Protein 8SX7 (pdb70)

InterPro domains:
  IPR003439 ABC transporter-like, ATP-binding domain [PF00005] (418-552)
  IPR003439 ABC transporter-like, ATP-binding domain [PF00005] (1048-1195)
  IPR003439 ABC transporter-like, ATP-binding domain [PS50893] (400-623)
  IPR003439 ABC transporter-like, ATP-binding domain [PS50893] (1031-1264)
  IPR003593 AAA+ ATPase domain [SM00382] (427-606)
  IPR003593 AAA+ ATPase domain [SM00382] (1057-1241)
  IPR011527 ABC transporter type 1, transmembrane domain [PF00664] (84-349)
  IPR011527 ABC transporter type 1, transmembrane domain [PF00664] (704-981)
  IPR011527 ABC transporter type 1, transmembrane domain [PS50929] (83-367)
  IPR011527 ABC transporter type 1, transmembrane domain [PS50929] (701-995)
  IPR017871 ABC transporter-like, conserved site [PS00211] (525-539)
  IPR017871 ABC transporter-like, conserved site [PS00211] (1167-1181)
  IPR027417 P-loop containing nucleoside triphosphate hydrolase [G3DSA:3.40.50.300] (380-632)
  IPR027417 P-loop containing nucleoside triphosphate hydrolase [G3DSA:3.40.50.300] (1015-1266)
  IPR027417 P-loop containing nucleoside triphosphate hydrolase [SSF52540] (400-619)
  IPR027417 P-loop containing nucleoside triphosphate hydrolase [SSF52540] (1021-1264)
  IPR030240 ATP-binding cassette sub-family C member 4, six-transmembrane helical domain 1 [cd18593] (84-376)
  IPR036640 ABC transporter type 1, transmembrane domain superfamily [G3DSA:1.20.1560.10] (69-379)
  IPR036640 ABC transporter type 1, transmembrane domain superfamily [G3DSA:1.20.1560.10] (670-1013)
  IPR036640 ABC transporter type 1, transmembrane domain superfamily [SSF90123] (72-376)

B-factor: mean 85.05, std 54.5, range [1.73, 190.69]

Structure (mmCIF, N/CA/C/O backbone):
data_8SX7
#
_entry.id   8SX7
#
_cell.length_a   1.00
_cell.length_b   1.00
_cell.length_c   1.00
_cell.angle_alpha   90.00
_cell.angle_beta   90.00
_cell.angle_gamma   90.00
#
_symmetry.space_group_name_H-M   'P 1'
#
loop_
_entity.id
_entity.type
_entity.pdbx_description
1 polymer 'Multidrug resistance-associated protein 4'
2 non-polymer '17-oxoandrost-5-en-3beta-yl hydrogen sulfate'
3 water water
#
loop_
_atom_site.group_PDB
_atom_site.id
_atom_site.type_symbol
_atom_site.label_atom_id
_atom_site.label_alt_id
_atom_site.label_comp_id
_atom_site.label_asym_id
_atom_site.label_entity_id
_atom_site.label_seq_id
_atom_site.pdbx_PDB_ins_code
_atom_site.Cartn_x
_atom_site.Cartn_y
_atom_site.Cartn_z
_atom_site.occupancy
_atom_site.B_iso_or_equiv
_atom_site.auth_seq_id
_atom_site.auth_comp_id
_atom_site.auth_asym_id
_atom_site.auth_atom_id
_atom_site.pdbx_PDB_model_num
ATOM 1 N N . PRO A 1 10 ? 152.619 144.739 128.121 1.00 82.72 10 PRO A N 1
ATOM 2 C CA . PRO A 1 10 ? 153.378 144.222 126.978 1.00 83.89 10 PRO A CA 1
ATOM 3 C C . PRO A 1 10 ? 152.627 143.148 126.198 1.00 83.65 10 PRO A C 1
ATOM 4 O O . PRO A 1 10 ? 152.119 142.201 126.793 1.00 83.07 10 PRO A O 1
ATOM 15 N N . ASN A 1 11 ? 152.564 143.295 124.878 1.00 77.68 11 ASN A N 1
ATOM 16 C CA . ASN A 1 11 ? 151.869 142.330 124.037 1.00 80.18 11 ASN A CA 1
ATOM 17 C C . ASN A 1 11 ? 152.481 142.340 122.642 1.00 79.20 11 ASN A C 1
ATOM 18 O O . ASN A 1 11 ? 152.395 143.351 121.935 1.00 77.61 11 ASN A O 1
ATOM 29 N N . PRO A 1 12 ? 153.088 141.234 122.198 1.00 79.43 12 PRO A N 1
ATOM 30 C CA . PRO A 1 12 ? 153.698 141.217 120.860 1.00 79.67 12 PRO A CA 1
ATOM 31 C C . PRO A 1 12 ? 152.710 141.333 119.712 1.00 79.84 12 PRO A C 1
ATOM 32 O O . PRO A 1 12 ? 153.148 141.567 118.578 1.00 80.94 12 PRO A O 1
ATOM 43 N N . LEU A 1 13 ? 151.405 141.166 119.948 1.00 73.38 13 LEU A N 1
ATOM 44 C CA . LEU A 1 13 ? 150.434 141.382 118.879 1.00 73.77 13 LEU A CA 1
ATOM 45 C C . LEU A 1 13 ? 150.535 142.789 118.296 1.00 76.23 13 LEU A C 1
ATOM 46 O O . LEU A 1 13 ? 150.142 143.003 117.145 1.00 73.48 13 LEU A O 1
ATOM 62 N N . ARG A 1 14 ? 151.057 143.748 119.067 1.00 86.60 14 ARG A N 1
ATOM 63 C CA . ARG A 1 14 ? 151.352 145.075 118.529 1.00 85.54 14 ARG A CA 1
ATOM 64 C C . ARG A 1 14 ? 152.409 145.011 117.432 1.00 85.14 14 ARG A C 1
ATOM 65 O O . ARG A 1 14 ? 152.276 145.666 116.392 1.00 85.46 14 ARG A O 1
ATOM 86 N N . ASN A 1 15 ? 153.471 144.238 117.650 1.00 85.93 15 ASN A N 1
ATOM 87 C CA . ASN A 1 15 ? 154.604 144.170 116.735 1.00 89.65 15 ASN A CA 1
ATOM 88 C C . ASN A 1 15 ? 154.414 143.149 115.621 1.00 88.73 15 ASN A C 1
ATOM 89 O O . ASN A 1 15 ? 155.096 143.239 114.595 1.00 88.48 15 ASN A O 1
ATOM 100 N N . ALA A 1 16 ? 153.527 142.179 115.807 1.00 80.60 16 ALA A N 1
ATOM 101 C CA . ALA A 1 16 ? 153.371 141.079 114.864 1.00 79.98 16 ALA A CA 1
ATOM 102 C C . ALA A 1 16 ? 153.026 141.571 113.462 1.00 78.61 16 ALA A C 1
ATOM 103 O O . ALA A 1 16 ? 152.140 142.409 113.281 1.00 76.86 16 ALA A O 1
ATOM 110 N N . ASN A 1 17 ? 153.738 141.040 112.469 1.00 76.50 17 ASN A N 1
ATOM 111 C CA . ASN A 1 17 ? 153.334 141.173 111.074 1.00 79.27 17 ASN A CA 1
ATOM 112 C C . ASN A 1 17 ? 151.954 140.557 110.845 1.00 79.53 17 ASN A C 1
ATOM 113 O O . ASN A 1 17 ? 151.460 139.754 111.638 1.00 81.06 17 ASN A O 1
ATOM 124 N N . LEU A 1 18 ? 151.327 140.960 109.736 1.00 71.70 18 LEU A N 1
ATOM 125 C CA . LEU A 1 18 ? 149.970 140.516 109.424 1.00 71.32 18 LEU A CA 1
ATOM 126 C C . LEU A 1 18 ? 149.794 139.010 109.589 1.00 72.92 18 LEU A C 1
ATOM 127 O O . LEU A 1 18 ? 148.865 138.557 110.266 1.00 73.64 18 LEU A O 1
ATOM 143 N N . CYS A 1 19 ? 150.668 138.214 108.972 1.00 72.27 19 CYS A N 1
ATOM 144 C CA . CYS A 1 19 ? 150.602 136.763 109.144 1.00 72.97 19 CYS A CA 1
ATOM 145 C C . CYS A 1 19 ? 150.589 136.371 110.620 1.00 70.17 19 CYS A C 1
ATOM 146 O O . CYS A 1 19 ? 149.788 135.533 111.047 1.00 67.86 19 CYS A O 1
ATOM 154 N N . SER A 1 20 ? 151.485 136.958 111.411 1.00 71.82 20 SER A N 1
ATOM 155 C CA . SER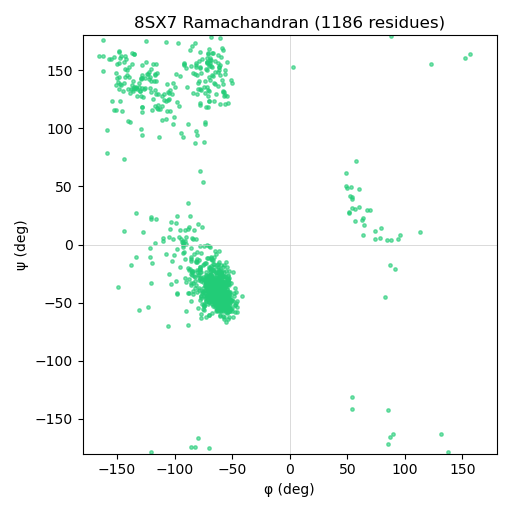 A 1 20 ? 151.553 136.639 112.833 1.00 68.73 20 SER A CA 1
ATOM 156 C C . SER A 1 20 ? 150.333 137.143 113.603 1.00 68.97 20 SER A C 1
ATOM 157 O O . SER A 1 20 ? 149.970 136.554 114.626 1.00 67.96 20 SER A O 1
ATOM 165 N N . ARG A 1 21 ? 149.705 138.234 113.160 1.00 70.33 21 ARG A N 1
ATOM 166 C CA . ARG A 1 21 ? 148.417 138.630 113.735 1.00 72.54 21 ARG A CA 1
ATOM 167 C C . ARG A 1 21 ? 147.331 137.594 113.452 1.00 72.17 21 ARG A C 1
ATOM 168 O O . ARG A 1 21 ? 146.537 137.262 114.339 1.00 66.58 21 ARG A O 1
ATOM 189 N N . ILE A 1 22 ? 147.262 137.093 112.220 1.00 63.57 22 ILE A N 1
ATOM 190 C CA . ILE A 1 22 ? 146.196 136.166 111.841 1.00 61.94 22 ILE A CA 1
ATOM 191 C C . ILE A 1 22 ? 146.381 134.806 112.516 1.00 64.38 22 ILE A C 1
ATOM 192 O O . ILE A 1 22 ? 145.436 134.259 113.094 1.00 67.53 22 ILE A O 1
ATOM 208 N N . PHE A 1 23 ? 147.573 134.226 112.434 1.00 61.61 23 PHE A N 1
ATOM 209 C CA . PHE A 1 23 ? 147.831 132.865 112.900 1.00 54.32 23 PHE A CA 1
ATOM 210 C C . PHE A 1 23 ? 148.350 132.792 114.334 1.00 52.90 23 PHE A C 1
ATOM 211 O O . PHE A 1 23 ? 148.645 131.695 114.811 1.00 59.69 23 PHE A O 1
ATOM 228 N N . PHE A 1 24 ? 148.466 133.923 115.026 1.00 51.07 24 PHE A N 1
ATOM 229 C CA . PHE A 1 24 ? 148.893 133.981 116.430 1.00 49.48 24 PHE A CA 1
ATOM 230 C C . PHE A 1 24 ? 150.254 133.336 116.710 1.00 53.24 24 PHE A C 1
ATOM 231 O O . PHE A 1 24 ? 150.487 132.815 117.802 1.00 50.74 24 PHE A O 1
ATOM 248 N N . TRP A 1 25 ? 151.166 133.353 115.735 1.00 60.92 25 TRP A N 1
ATOM 249 C CA . TRP A 1 25 ? 152.494 132.780 115.947 1.00 60.67 25 TRP A CA 1
ATOM 250 C C . TRP A 1 25 ? 153.188 133.338 117.179 1.00 68.77 25 TRP A C 1
ATOM 251 O O . TRP A 1 25 ? 154.065 132.675 117.740 1.00 75.82 25 TRP A O 1
ATOM 272 N N . TRP A 1 26 ? 152.847 134.555 117.602 1.00 57.20 26 TRP A N 1
ATOM 273 C CA . TRP A 1 26 ? 153.516 135.165 118.751 1.00 58.18 26 TRP A CA 1
ATOM 274 C C . TRP A 1 26 ? 153.206 134.480 120.079 1.00 58.66 26 TRP A C 1
ATOM 275 O O . TRP A 1 26 ? 153.883 134.771 121.068 1.00 64.49 26 TRP A O 1
ATOM 296 N N . LEU A 1 27 ? 152.216 133.589 120.137 1.00 51.79 27 LEU A N 1
ATOM 297 C CA . LEU A 1 27 ? 152.025 132.757 121.325 1.00 53.00 27 LEU A CA 1
ATOM 298 C C . LEU A 1 27 ? 153.056 131.639 121.465 1.00 55.12 27 LEU A C 1
ATOM 299 O O . LEU A 1 27 ? 153.188 131.078 122.556 1.00 58.35 27 LEU A O 1
ATOM 315 N N . ASN A 1 28 ? 153.779 131.297 120.399 1.00 55.79 28 ASN A N 1
ATOM 316 C CA . ASN A 1 28 ? 154.682 130.145 120.421 1.00 56.91 28 ASN A CA 1
ATOM 317 C C . ASN A 1 28 ? 155.661 130.117 121.587 1.00 60.06 28 ASN A C 1
ATOM 318 O O . ASN A 1 28 ? 155.800 129.055 122.214 1.00 59.13 28 ASN A O 1
ATOM 329 N N . PRO A 1 29 ? 156.370 131.194 121.924 1.00 64.66 29 PRO A N 1
ATOM 330 C CA . PRO A 1 29 ? 157.197 131.141 123.141 1.00 64.48 29 PRO A CA 1
ATOM 331 C C . PRO A 1 29 ? 156.431 130.745 124.391 1.00 62.08 29 PRO A C 1
ATOM 332 O O . PRO A 1 29 ? 156.988 130.033 125.235 1.00 66.51 29 PRO A O 1
ATOM 343 N N . LEU A 1 30 ? 155.189 131.197 124.565 1.00 56.22 30 LEU A N 1
ATOM 344 C CA . LEU A 1 30 ? 154.437 130.772 125.743 1.00 63.14 30 LEU A CA 1
ATOM 345 C C . LEU A 1 30 ? 154.059 129.290 125.684 1.00 64.43 30 LEU A C 1
ATOM 346 O O . LEU A 1 30 ? 153.979 128.639 126.731 1.00 64.01 30 LEU A O 1
ATOM 362 N N . PHE A 1 31 ? 153.811 128.740 124.489 1.00 55.41 31 PHE A N 1
ATOM 363 C CA . PHE A 1 31 ? 153.668 127.289 124.353 1.00 55.08 31 PHE A CA 1
ATOM 364 C C . PHE A 1 31 ? 154.926 126.548 124.794 1.00 57.35 31 PHE A C 1
ATOM 365 O O . PHE A 1 31 ? 154.858 125.600 125.583 1.00 55.00 31 PHE A O 1
ATOM 382 N N . LYS A 1 32 ? 156.084 126.948 124.267 1.00 57.87 32 LYS A N 1
ATOM 383 C CA . LYS A 1 32 ? 157.353 126.373 124.704 1.00 61.07 32 LYS A CA 1
ATOM 384 C C . LYS A 1 32 ? 157.490 126.407 126.224 1.00 64.63 32 LYS A C 1
ATOM 385 O O . LYS A 1 32 ? 157.733 125.376 126.860 1.00 67.62 32 LYS A O 1
ATOM 404 N N . ILE A 1 33 ? 157.359 127.590 126.826 1.00 61.78 33 ILE A N 1
ATOM 405 C CA . ILE A 1 33 ? 157.360 127.691 128.288 1.00 65.72 33 ILE A CA 1
ATOM 406 C C . ILE A 1 33 ? 156.380 126.706 128.914 1.00 66.62 33 ILE A C 1
ATOM 407 O O . ILE A 1 33 ? 156.756 125.867 129.739 1.00 68.94 33 ILE A O 1
ATOM 423 N N . GLY A 1 34 ? 155.108 126.791 128.532 1.00 62.98 34 GLY A N 1
ATOM 424 C CA . GLY A 1 34 ? 154.100 125.950 129.161 1.00 62.30 34 GLY A CA 1
ATOM 425 C C . GLY A 1 34 ? 154.351 124.457 129.046 1.00 61.59 34 GLY A C 1
ATOM 426 O O . GLY A 1 34 ? 154.121 123.710 130.000 1.00 64.96 34 GLY A O 1
ATOM 430 N N . HIS A 1 35 ? 154.833 123.998 127.893 1.00 65.30 35 HIS A N 1
ATOM 431 C CA . HIS A 1 35 ? 155.251 122.602 127.779 1.00 67.12 35 HIS A CA 1
ATOM 432 C C . HIS A 1 35 ? 156.355 122.248 128.770 1.00 66.51 35 HIS A C 1
ATOM 433 O O . HIS A 1 35 ? 156.366 121.143 129.324 1.00 65.31 35 HIS A O 1
ATOM 447 N N . LYS A 1 36 ? 157.299 123.158 128.997 1.00 72.99 36 LYS A N 1
ATOM 448 C CA . LYS A 1 36 ? 158.411 122.870 129.899 1.00 77.07 36 LYS A CA 1
ATOM 449 C C . LYS A 1 36 ? 158.050 123.086 131.367 1.00 75.45 36 LYS A C 1
ATOM 450 O O . LYS A 1 36 ? 158.657 122.460 132.242 1.00 75.65 36 LYS A O 1
ATOM 469 N N . ARG A 1 37 ? 157.105 123.975 131.664 1.00 72.99 37 ARG A N 1
ATOM 470 C CA . ARG A 1 37 ? 156.744 124.264 133.045 1.00 72.15 37 ARG A CA 1
ATOM 471 C C . ARG A 1 37 ? 155.299 124.742 133.111 1.00 74.99 37 ARG A C 1
ATOM 472 O O . ARG A 1 37 ? 154.708 125.148 132.109 1.00 77.53 37 ARG A O 1
ATOM 493 N N . ARG A 1 38 ? 154.734 124.659 134.313 1.00 72.30 38 ARG A N 1
ATOM 494 C CA . ARG A 1 38 ? 153.369 125.109 134.578 1.00 73.88 38 ARG A CA 1
ATOM 495 C C . ARG A 1 38 ? 153.247 126.631 134.521 1.00 74.76 38 ARG A C 1
ATOM 496 O O . ARG A 1 38 ? 153.952 127.348 135.240 1.00 74.87 38 ARG A O 1
ATOM 517 N N . LEU A 1 39 ? 152.345 127.114 133.662 1.00 70.27 39 LEU A N 1
ATOM 518 C CA . LEU A 1 39 ? 152.115 128.547 133.500 1.00 67.95 39 LEU A CA 1
ATOM 519 C C . LEU A 1 39 ? 151.448 129.163 134.726 1.00 67.32 39 LEU A C 1
ATOM 520 O O . LEU A 1 39 ? 150.571 128.561 135.349 1.00 69.51 39 LEU A O 1
ATOM 536 N N . GLU A 1 40 ? 151.870 130.380 135.056 1.00 68.95 40 GLU A N 1
ATOM 537 C CA . GLU A 1 40 ? 151.406 131.138 136.209 1.00 70.77 40 GLU A CA 1
ATOM 538 C C . GLU A 1 40 ? 150.877 132.508 135.788 1.00 70.94 40 GLU A C 1
ATOM 539 O O . GLU A 1 40 ? 150.937 132.904 134.621 1.00 67.34 40 GLU A O 1
ATOM 551 N N . GLU A 1 41 ? 150.347 133.222 136.784 1.00 76.16 41 GLU A N 1
ATOM 552 C CA . GLU A 1 41 ? 149.631 134.478 136.559 1.00 77.17 41 GLU A CA 1
ATOM 553 C C . GLU A 1 41 ? 150.440 135.493 135.755 1.00 77.12 41 GLU A C 1
ATOM 554 O O . GLU A 1 41 ? 149.871 136.262 134.973 1.00 74.06 41 GLU A O 1
ATOM 566 N N . ASP A 1 42 ? 151.756 135.523 135.933 1.00 79.87 42 ASP A N 1
ATOM 567 C CA . ASP A 1 42 ? 152.606 136.521 135.289 1.00 79.62 42 ASP A CA 1
ATOM 568 C C . ASP A 1 42 ? 153.212 136.059 133.971 1.00 80.59 42 ASP A C 1
ATOM 569 O O . ASP A 1 42 ? 154.043 136.775 133.406 1.00 81.60 42 ASP A O 1
ATOM 578 N N . ASP A 1 43 ? 152.853 134.873 133.485 1.00 72.12 43 ASP A N 1
ATOM 579 C CA . ASP A 1 43 ? 153.288 134.409 132.173 1.00 70.61 43 ASP A CA 1
ATOM 580 C C . ASP A 1 43 ? 152.322 134.852 131.077 1.00 71.18 43 ASP A C 1
ATOM 581 O O . ASP A 1 43 ? 152.093 134.111 130.114 1.00 70.79 43 ASP A O 1
ATOM 590 N N . MET A 1 44 ? 151.744 136.051 131.216 1.00 66.98 44 MET A N 1
ATOM 591 C CA . MET A 1 44 ? 150.450 136.399 130.625 1.00 65.64 44 MET A CA 1
ATOM 592 C C . MET A 1 44 ? 150.490 137.817 130.056 1.00 65.50 44 MET A C 1
ATOM 593 O O . MET A 1 44 ? 150.473 138.794 130.810 1.00 69.91 44 MET A O 1
ATOM 607 N N . TYR A 1 45 ? 150.547 137.918 128.726 1.00 66.34 45 TYR A N 1
ATOM 608 C CA . TYR A 1 45 ? 150.622 139.195 128.015 1.00 66.78 45 TYR A CA 1
ATOM 609 C C . TYR A 1 45 ? 149.389 140.071 128.256 1.00 67.82 45 TYR A C 1
ATOM 610 O O . TYR A 1 45 ? 148.275 139.576 128.436 1.00 73.39 45 TYR A O 1
ATOM 628 N N . SER A 1 46 ? 149.596 141.393 128.242 1.00 65.67 46 SER A N 1
ATOM 629 C CA . SER A 1 46 ? 148.547 142.350 128.595 1.00 67.21 46 SER A CA 1
ATOM 630 C C . SER A 1 46 ? 147.644 142.700 127.405 1.00 67.07 46 SER A C 1
ATOM 631 O O . SER A 1 46 ? 148.045 142.609 126.243 1.00 67.78 46 SER A O 1
ATOM 639 N N . VAL A 1 47 ? 146.396 143.087 127.720 1.00 63.04 47 VAL A N 1
ATOM 640 C CA . VAL A 1 47 ? 145.404 143.473 126.707 1.00 64.24 47 VAL A CA 1
ATOM 641 C C . VAL A 1 47 ? 145.735 144.824 126.069 1.00 62.37 47 VAL A C 1
ATOM 642 O O . VAL A 1 47 ? 146.326 145.712 126.694 1.00 60.33 47 VAL A O 1
ATOM 655 N N . LEU A 1 48 ? 145.333 144.974 124.802 1.00 69.14 48 LEU A N 1
ATOM 656 C CA . LEU A 1 48 ? 145.537 146.203 124.040 1.00 70.73 48 LEU A CA 1
ATOM 657 C C . LEU A 1 48 ? 144.664 147.348 124.571 1.00 71.40 48 LEU A C 1
ATOM 658 O O . LEU A 1 48 ? 143.664 147.115 125.250 1.00 73.57 48 LEU A O 1
ATOM 674 N N . PRO A 1 49 ? 145.033 148.603 124.279 1.00 67.23 49 PRO A N 1
ATOM 675 C CA . PRO A 1 49 ? 144.264 149.753 124.803 1.00 64.12 49 PRO A CA 1
ATOM 676 C C . PRO A 1 49 ? 142.794 149.802 124.386 1.00 64.64 49 PRO A C 1
ATOM 677 O O . PRO A 1 49 ? 141.993 150.440 125.078 1.00 58.22 49 PRO A O 1
ATOM 688 N N . GLU A 1 50 ? 142.417 149.177 123.272 1.00 74.27 50 GLU A N 1
ATOM 689 C CA . GLU A 1 50 ? 141.008 149.100 122.893 1.00 69.34 50 GLU A CA 1
ATOM 690 C C . GLU A 1 50 ? 140.195 148.329 123.922 1.00 65.35 50 GLU A C 1
ATOM 691 O O . GLU A 1 50 ? 139.043 148.677 124.199 1.00 74.36 50 GLU A O 1
ATOM 703 N N . ASP A 1 51 ? 140.773 147.281 124.495 1.00 55.39 51 ASP A N 1
ATOM 704 C CA . ASP A 1 51 ? 140.092 146.383 125.417 1.00 55.33 51 ASP A CA 1
ATOM 705 C C . ASP A 1 51 ? 140.110 146.869 126.862 1.00 53.70 51 ASP A C 1
ATOM 706 O O . ASP A 1 51 ? 139.415 146.290 127.699 1.00 57.95 51 ASP A O 1
ATOM 715 N N . ARG A 1 52 ? 140.891 147.894 127.177 1.00 57.91 52 ARG A N 1
ATOM 716 C CA . ARG A 1 52 ? 140.978 148.393 128.543 1.00 58.48 52 ARG A CA 1
ATOM 717 C C . ARG A 1 52 ? 139.602 148.779 129.077 1.00 59.76 52 ARG A C 1
ATOM 718 O O . ARG A 1 52 ? 138.849 149.510 128.430 1.00 63.81 52 ARG A O 1
ATOM 739 N N . SER A 1 53 ? 139.280 148.256 130.264 1.00 56.15 53 SER A N 1
ATOM 740 C CA . SER A 1 53 ? 137.927 148.322 130.815 1.00 51.03 53 SER A CA 1
ATOM 741 C C . SER A 1 53 ? 137.409 149.753 130.938 1.00 51.15 53 SER A C 1
ATOM 742 O O . SER A 1 53 ? 136.287 150.053 130.521 1.00 54.43 53 SER A O 1
ATOM 750 N N . GLN A 1 54 ? 138.211 150.650 131.509 1.00 45.86 54 GLN A N 1
ATOM 751 C CA . GLN A 1 54 ? 137.787 152.035 131.692 1.00 40.24 54 GLN A CA 1
ATOM 752 C C . GLN A 1 54 ? 137.398 152.684 130.375 1.00 47.13 54 GLN A C 1
ATOM 753 O O . GLN A 1 54 ? 136.244 153.069 130.171 1.00 57.08 54 GLN A O 1
ATOM 767 N N . HIS A 1 55 ? 138.362 152.828 129.475 1.00 53.50 55 HIS A N 1
ATOM 768 C CA . HIS A 1 55 ? 138.100 153.408 128.164 1.00 51.35 55 HIS A CA 1
ATOM 769 C C . HIS A 1 55 ? 136.874 152.786 127.508 1.00 54.55 55 HIS A C 1
ATOM 770 O O . HIS A 1 55 ? 136.104 153.470 126.828 1.00 59.33 55 HIS A O 1
ATOM 784 N N . LEU A 1 56 ? 136.688 151.489 127.700 1.00 46.87 56 LEU A N 1
ATOM 785 C CA . LEU A 1 56 ? 135.669 150.716 127.005 1.00 38.62 56 LEU A CA 1
ATOM 786 C C . LEU A 1 56 ? 134.293 150.805 127.655 1.00 48.86 56 LEU A C 1
ATOM 787 O O . LEU A 1 56 ? 133.282 150.605 126.975 1.00 53.84 56 LEU A O 1
ATOM 803 N N . GLY A 1 57 ? 134.226 151.050 128.958 1.00 49.20 57 GLY A N 1
ATOM 804 C CA . GLY A 1 57 ? 132.953 151.280 129.610 1.00 41.70 57 GLY A CA 1
ATOM 805 C C . GLY A 1 57 ? 132.485 152.715 129.557 1.00 44.42 57 GLY A C 1
ATOM 806 O O . GLY A 1 57 ? 131.283 152.973 129.498 1.00 53.36 57 GLY A O 1
ATOM 810 N N . GLU A 1 58 ? 133.424 153.657 129.591 1.00 35.83 58 GLU A N 1
ATOM 811 C CA . GLU A 1 58 ? 133.075 155.068 129.497 1.00 40.42 58 GLU A CA 1
ATOM 812 C C . GLU A 1 58 ? 132.225 155.376 128.270 1.00 44.02 58 GLU A C 1
ATOM 813 O O . GLU A 1 58 ? 131.302 156.194 128.341 1.00 54.66 58 GLU A O 1
ATOM 825 N N . GLU A 1 59 ? 132.540 154.775 127.128 1.00 39.74 59 GLU A N 1
ATOM 826 C CA . GLU A 1 59 ? 131.774 155.060 125.918 1.00 44.36 59 GLU A CA 1
ATOM 827 C C . GLU A 1 59 ? 130.310 154.652 126.063 1.00 49.47 59 GLU A C 1
ATOM 828 O O . GLU A 1 59 ? 129.408 155.463 125.830 1.00 52.76 59 GLU A O 1
ATOM 840 N N . LEU A 1 60 ? 130.051 153.404 126.454 1.00 41.87 60 LEU A N 1
ATOM 841 C CA . LEU A 1 60 ? 128.673 152.941 126.617 1.00 33.77 60 LEU A CA 1
ATOM 842 C C . LEU A 1 60 ? 127.906 153.787 127.626 1.00 36.29 60 LEU A C 1
ATOM 843 O O . LEU A 1 60 ? 126.733 154.100 127.411 1.00 44.91 60 LEU A O 1
ATOM 859 N N . GLN A 1 61 ? 128.539 154.169 128.730 1.00 43.38 61 GLN A N 1
ATOM 860 C CA . GLN A 1 61 ? 127.877 155.084 129.652 1.00 41.44 61 GLN A CA 1
ATOM 861 C C . GLN A 1 61 ? 127.541 156.401 128.965 1.00 45.39 61 GLN A C 1
ATOM 862 O O . GLN A 1 61 ? 126.464 156.962 129.189 1.00 53.61 61 GLN A O 1
ATOM 876 N N . GLY A 1 62 ? 128.438 156.912 128.126 1.00 38.66 62 GLY A N 1
ATOM 877 C CA . GLY A 1 62 ? 128.137 158.146 127.424 1.00 42.63 62 GLY A CA 1
ATOM 878 C C . GLY A 1 62 ? 126.869 158.044 126.602 1.00 50.31 62 GLY A C 1
ATOM 879 O O . GLY A 1 62 ? 126.046 158.960 126.598 1.00 57.05 62 GLY A O 1
ATOM 883 N N . TYR A 1 63 ? 126.707 156.944 125.870 1.00 43.30 63 TYR A N 1
ATOM 884 C CA . TYR A 1 63 ? 125.507 156.775 125.059 1.00 37.87 63 TYR A CA 1
ATOM 885 C C . TYR A 1 63 ? 124.275 156.495 125.912 1.00 44.39 63 TYR A C 1
ATOM 886 O O . TYR A 1 63 ? 123.162 156.852 125.517 1.00 52.89 63 TYR A O 1
ATOM 904 N N . TRP A 1 64 ? 124.444 155.859 127.074 1.00 43.28 64 TRP A N 1
ATOM 905 C CA . TRP A 1 64 ? 123.315 155.662 127.978 1.00 41.18 64 TRP A CA 1
ATOM 906 C C . TRP A 1 64 ? 122.813 156.996 128.496 1.00 41.47 64 TRP A C 1
ATOM 907 O O . TRP A 1 64 ? 121.604 157.220 128.584 1.00 56.20 64 TRP A O 1
ATOM 928 N N . ASP A 1 65 ? 123.729 157.894 128.843 1.00 45.59 65 ASP A N 1
ATOM 929 C CA . ASP A 1 65 ? 123.339 159.245 129.217 1.00 52.84 65 ASP A CA 1
ATOM 930 C C . ASP A 1 65 ? 122.541 159.908 128.104 1.00 48.65 65 ASP A C 1
ATOM 931 O O . ASP A 1 65 ? 121.522 160.554 128.362 1.00 51.18 65 ASP A O 1
ATOM 940 N N . GLN A 1 66 ? 122.999 159.766 126.860 1.00 55.76 66 GLN A N 1
ATOM 941 C CA . GLN A 1 66 ? 122.307 160.366 125.722 1.00 52.84 66 GLN A CA 1
ATOM 942 C C . GLN A 1 66 ? 120.872 159.862 125.600 1.00 52.97 66 GLN A C 1
ATOM 943 O O . GLN A 1 66 ? 119.932 160.657 125.500 1.00 57.45 66 GLN A O 1
ATOM 957 N N . GLU A 1 67 ? 120.681 158.542 125.599 1.00 52.83 67 GLU A N 1
ATOM 958 C CA . GLU A 1 67 ? 119.335 157.998 125.437 1.00 55.12 67 GLU A CA 1
ATOM 959 C C . GLU A 1 67 ? 118.435 158.320 126.624 1.00 53.86 67 GLU A C 1
ATOM 960 O O . GLU A 1 67 ? 117.225 158.486 126.448 1.00 57.89 67 GLU A O 1
ATOM 972 N N . VAL A 1 68 ? 118.987 158.392 127.835 1.00 58.02 68 VAL A N 1
ATOM 973 C CA . VAL A 1 68 ? 118.185 158.807 128.981 1.00 58.23 68 VAL A CA 1
ATOM 974 C C . VAL A 1 68 ? 117.673 160.227 128.786 1.00 56.99 68 VAL A C 1
ATOM 975 O O . VAL A 1 68 ? 116.512 160.531 129.081 1.00 54.33 68 VAL A O 1
ATOM 988 N N . LEU A 1 69 ? 118.531 161.125 128.302 1.00 62.22 69 LEU A N 1
ATOM 989 C CA . LEU A 1 69 ? 118.096 162.497 128.072 1.00 60.56 69 LEU A CA 1
ATOM 990 C C . LEU A 1 69 ? 117.025 162.565 126.995 1.00 63.56 69 LEU A C 1
ATOM 991 O O . LEU A 1 69 ? 116.046 163.304 127.132 1.00 66.62 69 LEU A O 1
ATOM 1007 N N . ARG A 1 70 ? 117.190 161.812 125.909 1.00 63.64 70 ARG A N 1
ATOM 1008 C CA . ARG A 1 70 ? 116.198 161.869 124.842 1.00 63.81 70 ARG A CA 1
ATOM 1009 C C . ARG A 1 70 ? 114.847 161.351 125.320 1.00 66.67 70 ARG A C 1
ATOM 1010 O O . ARG A 1 70 ? 113.812 161.976 125.067 1.00 69.58 70 ARG A O 1
ATOM 1031 N N . ALA A 1 71 ? 114.832 160.223 126.033 1.00 70.37 71 ALA A N 1
ATOM 1032 C CA . ALA A 1 71 ? 113.579 159.731 126.596 1.00 69.62 71 ALA A CA 1
ATOM 1033 C C . ALA A 1 71 ? 113.014 160.708 127.618 1.00 66.92 71 ALA A C 1
ATOM 1034 O O . ALA A 1 71 ? 111.793 160.833 127.752 1.00 65.89 71 ALA A O 1
ATOM 1041 N N . GLU A 1 72 ? 113.885 161.402 128.352 1.00 75.17 72 GLU A N 1
ATOM 1042 C CA . GLU A 1 72 ? 113.427 162.383 129.329 1.00 77.65 72 GLU A CA 1
ATOM 1043 C C . GLU A 1 72 ? 112.721 163.551 128.655 1.00 74.16 72 GLU A C 1
ATOM 1044 O O . GLU A 1 72 ? 111.768 164.103 129.214 1.00 71.54 72 GLU A O 1
ATOM 1056 N N . LYS A 1 73 ? 113.165 163.937 127.459 1.00 77.43 73 LYS A N 1
ATOM 1057 C CA . LYS A 1 73 ? 112.517 165.044 126.769 1.00 78.49 73 LYS A CA 1
ATOM 1058 C C . LYS A 1 73 ? 111.157 164.630 126.227 1.00 80.29 73 LYS A C 1
ATOM 1059 O O . LYS A 1 73 ? 110.237 165.453 126.177 1.00 82.64 73 LYS A O 1
ATOM 1078 N N . ASP A 1 74 ? 111.008 163.373 125.818 1.00 84.48 74 ASP A N 1
ATOM 1079 C CA . ASP A 1 74 ? 109.688 162.797 125.601 1.00 84.22 74 ASP A CA 1
ATOM 1080 C C . ASP A 1 74 ? 109.124 162.389 126.961 1.00 83.89 74 ASP A C 1
ATOM 1081 O O . ASP A 1 74 ? 109.632 162.784 128.014 1.00 85.08 74 ASP A O 1
ATOM 1090 N N . ALA A 1 75 ? 108.057 161.593 126.957 1.00 74.62 75 ALA A N 1
ATOM 1091 C CA . ALA A 1 75 ? 107.535 161.002 128.180 1.00 74.59 75 ALA A CA 1
ATOM 1092 C C . ALA A 1 75 ? 107.926 159.541 128.343 1.00 74.84 75 ALA A C 1
ATOM 1093 O O . ALA A 1 75 ? 107.782 158.997 129.443 1.00 73.46 75 ALA A O 1
ATOM 1100 N N . ARG A 1 76 ? 108.419 158.901 127.287 1.00 72.37 76 ARG A N 1
ATOM 1101 C CA . ARG A 1 76 ? 108.630 157.463 127.301 1.00 73.12 76 ARG A CA 1
ATOM 1102 C C . ARG A 1 76 ? 109.768 157.085 128.246 1.00 72.18 76 ARG A C 1
ATOM 1103 O O . ARG A 1 76 ? 110.604 157.909 128.624 1.00 72.46 76 ARG A O 1
ATOM 1124 N N . GLU A 1 77 ? 109.781 155.811 128.635 1.00 68.14 77 GLU A N 1
ATOM 1125 C CA . GLU A 1 77 ? 110.876 155.262 129.422 1.00 66.62 77 GLU A CA 1
ATOM 1126 C C . GLU A 1 77 ? 112.063 154.953 128.509 1.00 68.71 77 GLU A C 1
ATOM 1127 O O . GLU A 1 77 ? 111.870 154.475 127.389 1.00 70.11 77 GLU A O 1
ATOM 1139 N N . PRO A 1 78 ? 113.292 155.204 128.953 1.00 58.35 78 PRO A N 1
ATOM 1140 C CA . PRO A 1 78 ? 114.444 154.975 128.077 1.00 54.25 78 PRO A CA 1
ATOM 1141 C C . PRO A 1 78 ? 114.665 153.500 127.791 1.00 52.48 78 PRO A C 1
ATOM 1142 O O . PRO A 1 78 ? 114.220 152.615 128.522 1.00 53.27 78 PRO A O 1
ATOM 1153 N N . SER A 1 79 ? 115.380 153.247 126.700 1.00 46.25 79 SER A N 1
ATOM 1154 C CA . SER A 1 79 ? 115.716 151.901 126.258 1.00 48.60 79 SER A CA 1
ATOM 1155 C C . SER A 1 79 ? 117.221 151.698 126.352 1.00 48.98 79 SER A C 1
ATOM 1156 O O . SER A 1 79 ? 117.992 152.531 125.870 1.00 55.55 79 SER A O 1
ATOM 1164 N N . LEU A 1 80 ? 117.638 150.604 126.992 1.00 41.99 80 LEU A N 1
ATOM 1165 C CA . LEU A 1 80 ? 119.063 150.307 127.093 1.00 43.69 80 LEU A CA 1
ATOM 1166 C C . LEU A 1 80 ? 119.575 149.582 125.853 1.00 44.16 80 LEU A C 1
ATOM 1167 O O . LEU A 1 80 ? 120.725 149.787 125.457 1.00 45.93 80 LEU A O 1
ATOM 1183 N N . THR A 1 81 ? 118.747 148.749 125.223 1.00 38.17 81 THR A N 1
ATOM 1184 C CA . THR A 1 81 ? 119.102 148.210 123.916 1.00 38.65 81 THR A CA 1
ATOM 1185 C C . THR A 1 81 ? 119.447 149.319 122.934 1.00 46.94 81 THR A C 1
ATOM 1186 O O . THR A 1 81 ? 120.251 149.114 122.019 1.00 49.84 81 THR A O 1
ATOM 1197 N N . LYS A 1 82 ? 118.804 150.479 123.068 1.00 48.47 82 LYS A N 1
ATOM 1198 C CA . LYS A 1 82 ? 119.077 151.590 122.166 1.00 42.62 82 LYS A CA 1
ATOM 1199 C C . LYS A 1 82 ? 120.460 152.179 122.409 1.00 45.11 82 LYS A C 1
ATOM 1200 O O . LYS A 1 82 ? 121.168 152.518 121.459 1.00 54.05 82 LYS A O 1
ATOM 1219 N N . ALA A 1 83 ? 120.862 152.328 123.669 1.00 34.82 83 ALA A N 1
ATOM 1220 C CA . ALA A 1 83 ? 122.208 152.818 123.943 1.00 36.88 83 ALA A CA 1
ATOM 1221 C C . ALA A 1 83 ? 123.260 151.849 123.430 1.00 45.78 83 ALA A C 1
ATOM 1222 O O . ALA A 1 83 ? 124.285 152.270 122.882 1.00 50.01 83 ALA A O 1
ATOM 1229 N N . ILE A 1 84 ? 123.028 150.546 123.605 1.00 47.02 84 ILE A N 1
ATOM 1230 C CA . ILE A 1 84 ? 123.986 149.539 123.157 1.00 30.27 84 ILE A CA 1
ATOM 1231 C C . ILE A 1 84 ? 124.178 149.606 121.649 1.00 24.79 84 ILE A C 1
ATOM 1232 O O . ILE A 1 84 ? 125.306 149.555 121.153 1.00 43.77 84 ILE A O 1
ATOM 1248 N N . ILE A 1 85 ? 123.089 149.722 120.896 1.00 33.73 85 ILE A N 1
ATOM 1249 C CA . ILE A 1 85 ? 123.190 149.777 119.440 1.00 39.76 85 ILE A CA 1
ATOM 1250 C C . ILE A 1 85 ? 123.880 151.063 118.993 1.00 37.74 85 ILE A C 1
ATOM 1251 O O . ILE A 1 85 ? 124.819 151.034 118.193 1.00 35.10 85 ILE A O 1
ATOM 1267 N N . LYS A 1 86 ? 123.413 152.213 119.483 1.00 49.20 86 LYS A N 1
ATOM 1268 C CA . LYS A 1 86 ? 124.036 153.485 119.126 1.00 47.09 86 LYS A CA 1
ATOM 1269 C C . LYS A 1 86 ? 125.532 153.495 119.414 1.00 44.82 86 LYS A C 1
ATOM 1270 O O . LYS A 1 86 ? 126.286 154.208 118.747 1.00 48.24 86 LYS A O 1
ATOM 1289 N N . CYS A 1 87 ? 125.980 152.743 120.418 1.00 40.35 87 CYS A N 1
ATOM 1290 C CA . CYS A 1 87 ? 127.409 152.662 120.709 1.00 41.12 87 CYS A CA 1
ATOM 1291 C C . CYS A 1 87 ? 128.141 151.752 119.723 1.00 48.33 87 CYS A C 1
ATOM 1292 O O . CYS A 1 87 ? 129.006 152.204 118.966 1.00 52.70 87 CYS A O 1
ATOM 1300 N N . TYR A 1 88 ? 127.798 150.470 119.714 1.00 29.94 88 TYR A N 1
ATOM 1301 C CA . TYR A 1 88 ? 128.614 149.427 119.106 1.00 25.13 88 TYR A CA 1
ATOM 1302 C C . TYR A 1 88 ? 128.283 149.111 117.659 1.00 27.27 88 TYR A C 1
ATOM 1303 O O . TYR A 1 88 ? 128.881 148.188 117.107 1.00 42.77 88 TYR A O 1
ATOM 1321 N N . TRP A 1 89 ? 127.348 149.807 117.021 1.00 36.87 89 TRP A N 1
ATOM 1322 C CA . TRP A 1 89 ? 126.959 149.368 115.685 1.00 38.59 89 TRP A CA 1
ATOM 1323 C C . TRP A 1 89 ? 128.068 149.617 114.668 1.00 41.76 89 TRP A C 1
ATOM 1324 O O . TRP A 1 89 ? 128.273 148.795 113.771 1.00 41.34 89 TRP A O 1
ATOM 1345 N N . LYS A 1 90 ? 128.795 150.733 114.769 1.00 45.34 90 LYS A N 1
ATOM 1346 C CA . LYS A 1 90 ? 129.765 151.039 113.718 1.00 40.92 90 LYS A CA 1
ATOM 1347 C C . LYS A 1 90 ? 130.908 150.026 113.670 1.00 38.88 90 LYS A C 1
ATOM 1348 O O . LYS A 1 90 ? 131.416 149.731 112.585 1.00 46.84 90 LYS A O 1
ATOM 1367 N N . SER A 1 91 ? 131.319 149.473 114.815 1.00 34.16 91 SER A N 1
ATOM 1368 C CA . SER A 1 91 ? 132.346 148.432 114.813 1.00 34.82 91 SER A CA 1
ATOM 1369 C C . SER A 1 91 ? 131.784 147.086 114.380 1.00 26.73 91 SER A C 1
ATOM 1370 O O . SER A 1 91 ? 132.379 146.385 113.558 1.00 33.18 91 SER A O 1
ATOM 1378 N N . TYR A 1 92 ? 130.634 146.716 114.932 1.00 28.05 92 TYR A N 1
ATOM 1379 C CA . TYR A 1 92 ? 130.069 145.394 114.707 1.00 26.86 92 TYR A CA 1
ATOM 1380 C C . TYR A 1 92 ? 129.617 145.192 113.268 1.00 30.60 92 TYR A C 1
ATOM 1381 O O . TYR A 1 92 ? 129.635 144.063 112.774 1.00 25.42 92 TYR A O 1
ATOM 1399 N N . VAL A 1 93 ? 129.184 146.247 112.583 1.00 37.22 93 VAL A N 1
ATOM 1400 C CA . VAL A 1 93 ? 128.584 146.032 111.271 1.00 39.18 93 VAL A CA 1
ATOM 1401 C C . VAL A 1 93 ? 129.631 145.642 110.233 1.00 43.35 93 VAL A C 1
ATOM 1402 O O . VAL A 1 93 ? 129.323 144.892 109.298 1.00 42.08 93 VAL A O 1
ATOM 1415 N N . VAL A 1 94 ? 130.863 146.142 110.345 1.00 34.19 94 VAL A N 1
ATOM 1416 C CA . VAL A 1 94 ? 131.852 145.809 109.322 1.00 33.34 94 VAL A CA 1
ATOM 1417 C C . VAL A 1 94 ? 132.285 144.346 109.424 1.00 35.87 94 VAL A C 1
ATOM 1418 O O . VAL A 1 94 ? 132.664 143.739 108.416 1.00 37.68 94 VAL A O 1
ATOM 1431 N N . LEU A 1 95 ? 132.207 143.746 110.619 1.00 36.75 95 LEU A N 1
ATOM 1432 C CA . LEU A 1 95 ? 132.365 142.297 110.770 1.00 33.03 95 LEU A CA 1
ATOM 1433 C C . LEU A 1 95 ? 131.503 141.506 109.806 1.00 27.81 95 LEU A C 1
ATOM 1434 O O . LEU A 1 95 ? 131.810 140.346 109.528 1.00 29.00 95 LEU A O 1
ATOM 1450 N N . GLY A 1 96 ? 130.417 142.088 109.315 1.00 31.59 96 GLY A N 1
ATOM 1451 C CA . GLY A 1 96 ? 129.582 141.394 108.366 1.00 29.43 96 GLY A CA 1
ATOM 1452 C C . GLY A 1 96 ? 130.227 141.181 107.022 1.00 32.77 96 GLY A C 1
ATOM 1453 O O . GLY A 1 96 ? 129.682 140.421 106.215 1.00 33.71 96 GLY A O 1
ATOM 1457 N N . ILE A 1 97 ? 131.357 141.840 106.748 1.00 32.81 97 ILE A N 1
ATOM 1458 C CA . ILE A 1 97 ? 132.072 141.567 105.505 1.00 34.96 97 ILE A CA 1
ATOM 1459 C C . ILE A 1 97 ? 132.725 140.187 105.555 1.00 39.41 97 ILE A C 1
ATOM 1460 O O . ILE A 1 97 ? 132.714 139.453 104.561 1.00 44.56 97 ILE A O 1
ATOM 1476 N N . PHE A 1 98 ? 133.290 139.798 106.704 1.00 34.29 98 PHE A N 1
ATOM 1477 C CA . PHE A 1 98 ? 133.651 138.396 106.911 1.00 27.49 98 PHE A CA 1
ATOM 1478 C C . PHE A 1 98 ? 132.465 137.490 106.617 1.00 27.73 98 PHE A C 1
ATOM 1479 O O . PHE A 1 98 ? 132.549 136.567 105.802 1.00 27.25 98 PHE A O 1
ATOM 1496 N N . THR A 1 99 ? 131.345 137.748 107.291 1.00 39.28 99 THR A N 1
ATOM 1497 C CA . THR A 1 99 ? 130.148 136.945 107.090 1.00 28.36 99 THR A CA 1
ATOM 1498 C C . THR A 1 99 ? 129.746 136.935 105.626 1.00 31.20 99 THR A C 1
ATOM 1499 O O . THR A 1 99 ? 129.379 135.890 105.084 1.00 34.81 99 THR A O 1
ATOM 1510 N N . LEU A 1 100 ? 129.796 138.092 104.972 1.00 35.52 100 LEU A N 1
ATOM 1511 C CA . LEU A 1 100 ? 129.343 138.179 103.591 1.00 29.64 100 LEU A CA 1
ATOM 1512 C C . LEU A 1 100 ? 130.254 137.378 102.670 1.00 37.25 100 LEU A C 1
ATOM 1513 O O . LEU A 1 100 ? 129.782 136.566 101.866 1.00 42.34 100 LEU A O 1
ATOM 1529 N N . ILE A 1 101 ? 131.567 137.611 102.755 1.00 37.91 101 ILE A N 1
ATOM 1530 C CA . ILE A 1 101 ? 132.514 136.891 101.903 1.00 35.65 101 ILE A CA 1
ATOM 1531 C C . ILE A 1 101 ? 132.531 135.409 102.260 1.00 35.81 101 ILE A C 1
ATOM 1532 O O . ILE A 1 101 ? 132.621 134.543 101.383 1.00 43.64 101 ILE A O 1
ATOM 1548 N N . GLU A 1 102 ? 132.451 135.096 103.553 1.00 37.32 102 GLU A N 1
ATOM 1549 C CA . GLU A 1 102 ? 132.473 133.709 104.002 1.00 40.93 102 GLU A CA 1
ATOM 1550 C C . GLU A 1 102 ? 131.276 132.931 103.472 1.00 38.98 102 GLU A C 1
ATOM 1551 O O . GLU A 1 102 ? 131.426 131.830 102.933 1.00 39.07 102 GLU A O 1
ATOM 1563 N N . GLU A 1 103 ? 130.074 133.485 103.618 1.00 39.85 103 GLU A N 1
ATOM 1564 C CA . GLU A 1 103 ? 128.885 132.777 103.161 1.00 36.11 103 GLU A CA 1
ATOM 1565 C C . GLU A 1 103 ? 128.796 132.742 101.642 1.00 37.29 103 GLU A C 1
ATOM 1566 O O . GLU A 1 103 ? 128.215 131.806 101.085 1.00 37.17 103 GLU A O 1
ATOM 1578 N N . SER A 1 104 ? 129.337 133.748 100.955 1.00 34.11 104 SER A N 1
ATOM 1579 C CA . SER A 1 104 ? 129.383 133.699 99.497 1.00 32.24 104 SER A CA 1
ATOM 1580 C C . SER A 1 104 ? 130.337 132.618 98.999 1.00 40.62 104 SER A C 1
ATOM 1581 O O . SER A 1 104 ? 130.017 131.897 98.049 1.00 44.10 104 SER A O 1
ATOM 1589 N N . THR A 1 105 ? 131.522 132.502 99.602 1.00 36.86 105 THR A N 1
ATOM 1590 C CA . THR A 1 105 ? 132.424 131.415 99.225 1.00 39.22 105 THR A CA 1
ATOM 1591 C C . THR A 1 105 ? 131.850 130.060 99.615 1.00 43.33 105 THR A C 1
ATOM 1592 O O . THR A 1 105 ? 132.070 129.064 98.920 1.00 36.92 105 THR A O 1
ATOM 1603 N N . ARG A 1 106 ? 131.101 130.020 100.715 1.00 45.30 106 ARG A N 1
ATOM 1604 C CA . ARG A 1 106 ? 130.422 128.806 101.150 1.00 39.03 106 ARG A CA 1
ATOM 1605 C C . ARG A 1 106 ? 129.399 128.319 100.135 1.00 43.62 106 ARG A C 1
ATOM 1606 O O . ARG A 1 106 ? 129.158 127.114 100.037 1.00 45.78 106 ARG A O 1
ATOM 1627 N N . VAL A 1 107 ? 128.762 129.225 99.395 1.00 37.99 107 VAL A N 1
ATOM 1628 C CA . VAL A 1 107 ? 127.848 128.793 98.344 1.00 36.64 107 VAL A CA 1
ATOM 1629 C C . VAL A 1 107 ? 128.554 128.566 97.012 1.00 37.25 107 VAL A C 1
ATOM 1630 O O . VAL A 1 107 ? 128.026 127.836 96.163 1.00 36.90 107 VAL A O 1
ATOM 1643 N N . VAL A 1 108 ? 129.724 129.169 96.797 1.00 43.49 108 VAL A N 1
ATOM 1644 C CA . VAL A 1 108 ? 130.490 128.865 95.591 1.00 43.78 108 VAL A CA 1
ATOM 1645 C C . VAL A 1 108 ? 131.132 127.488 95.702 1.00 38.30 108 VAL A C 1
ATOM 1646 O O . VAL A 1 108 ? 131.142 126.713 94.740 1.00 40.34 108 VAL A O 1
ATOM 1659 N N . GLN A 1 109 ? 131.673 127.163 96.876 1.00 33.62 109 GLN A N 1
ATOM 1660 C CA . GLN A 1 109 ? 132.439 125.930 97.031 1.00 34.19 109 GLN A CA 1
ATOM 1661 C C . GLN A 1 109 ? 131.669 124.660 96.682 1.00 35.96 109 GLN A C 1
ATOM 1662 O O . GLN A 1 109 ? 132.286 123.736 96.125 1.00 41.09 109 GLN A O 1
ATOM 1676 N N . PRO A 1 110 ? 130.380 124.517 96.996 1.00 32.63 110 PRO A N 1
ATOM 1677 C CA . PRO A 1 110 ? 129.604 123.413 96.413 1.00 21.31 110 PRO A CA 1
ATOM 1678 C C . PRO A 1 110 ? 129.647 123.334 94.898 1.00 29.47 110 PRO A C 1
ATOM 1679 O O . PRO A 1 110 ? 129.488 122.237 94.354 1.00 38.33 110 PRO A O 1
ATOM 1690 N N . ILE A 1 111 ? 129.798 124.456 94.194 1.00 27.22 111 ILE A N 1
ATOM 1691 C CA . ILE A 1 111 ? 129.877 124.428 92.732 1.00 23.25 111 ILE A CA 1
ATOM 1692 C C . ILE A 1 111 ? 131.195 123.820 92.259 1.00 31.44 111 ILE A C 1
ATOM 1693 O O . ILE A 1 111 ? 131.221 123.016 91.322 1.00 41.91 111 ILE A O 1
ATOM 1709 N N . ILE A 1 112 ? 132.310 124.220 92.871 1.00 32.94 112 ILE A N 1
ATOM 1710 C CA . ILE A 1 112 ? 133.597 123.589 92.576 1.00 33.46 112 ILE A CA 1
ATOM 1711 C C . ILE A 1 112 ? 133.552 122.094 92.870 1.00 37.32 112 ILE A C 1
ATOM 1712 O O . ILE A 1 112 ? 133.935 121.272 92.031 1.00 38.19 112 ILE A O 1
ATOM 1728 N N . LEU A 1 113 ? 133.091 121.720 94.065 1.00 33.76 113 LEU A N 1
ATOM 1729 C CA . LEU A 1 113 ? 132.821 120.315 94.361 1.00 27.44 113 LEU A CA 1
ATOM 1730 C C . LEU A 1 113 ? 132.057 119.632 93.237 1.00 30.64 113 LEU A C 1
ATOM 1731 O O . LEU A 1 113 ? 132.412 118.530 92.815 1.00 38.07 113 LEU A O 1
ATOM 1747 N N . GLY A 1 114 ? 130.988 120.258 92.760 1.00 21.97 114 GLY A N 1
ATOM 1748 C CA . GLY A 1 114 ? 130.230 119.678 91.668 1.00 25.56 114 GLY A CA 1
ATOM 1749 C C . GLY A 1 114 ? 131.025 119.456 90.396 1.00 29.89 114 GLY A C 1
ATOM 1750 O O . GLY A 1 114 ? 130.819 118.461 89.701 1.00 41.20 114 GLY A O 1
ATOM 1754 N N . LYS A 1 115 ? 131.924 120.382 90.052 1.00 44.75 115 LYS A N 1
ATOM 1755 C CA . LYS A 1 115 ? 132.753 120.176 88.859 1.00 40.93 115 LYS A CA 1
ATOM 1756 C C . LYS A 1 115 ? 133.823 119.105 89.049 1.00 39.91 115 LYS A C 1
ATOM 1757 O O . LYS A 1 115 ? 134.177 118.424 88.083 1.00 41.14 115 LYS A O 1
ATOM 1776 N N . ILE A 1 116 ? 134.364 118.947 90.257 1.00 39.79 116 ILE A N 1
ATOM 1777 C CA . ILE A 1 116 ? 135.228 117.798 90.537 1.00 34.64 116 ILE A CA 1
ATOM 1778 C C . ILE A 1 116 ? 134.465 116.493 90.339 1.00 33.08 116 ILE A C 1
ATOM 1779 O O . ILE A 1 116 ? 134.898 115.613 89.589 1.00 37.66 116 ILE A O 1
ATOM 1795 N N . ILE A 1 117 ? 133.331 116.337 91.024 1.00 36.56 117 ILE A N 1
ATOM 1796 C CA . ILE A 1 117 ? 132.543 115.117 90.874 1.00 37.29 117 ILE A CA 1
ATOM 1797 C C . ILE A 1 117 ? 132.166 114.920 89.410 1.00 38.47 117 ILE A C 1
ATOM 1798 O O . ILE A 1 117 ? 132.025 113.784 88.945 1.00 46.31 117 ILE A O 1
ATOM 1814 N N . GLY A 1 118 ? 131.977 116.011 88.671 1.00 23.68 118 GLY A N 1
ATOM 1815 C CA . GLY A 1 118 ? 131.729 115.915 87.241 1.00 32.37 118 GLY A CA 1
ATOM 1816 C C . GLY A 1 118 ? 132.813 115.199 86.449 1.00 43.81 118 GLY A C 1
ATOM 1817 O O . GLY A 1 118 ? 132.518 114.543 85.446 1.00 49.24 118 GLY A O 1
ATOM 1821 N N . TYR A 1 119 ? 134.078 115.334 86.859 1.00 49.99 119 TYR A N 1
ATOM 1822 C CA . TYR A 1 119 ? 135.163 114.615 86.184 1.00 42.62 119 TYR A CA 1
ATOM 1823 C C . TYR A 1 119 ? 135.058 113.102 86.346 1.00 44.62 119 TYR A C 1
ATOM 1824 O O . TYR A 1 119 ? 135.385 112.351 85.419 1.00 47.58 119 TYR A O 1
ATOM 1842 N N . PHE A 1 120 ? 134.592 112.633 87.500 1.00 47.96 120 PHE A N 1
ATOM 1843 C CA . PHE A 1 120 ? 134.345 111.205 87.681 1.00 45.40 120 PHE A CA 1
ATOM 1844 C C . PHE A 1 120 ? 133.081 110.743 86.966 1.00 49.78 120 PHE A C 1
ATOM 1845 O O . PHE A 1 120 ? 133.047 109.637 86.417 1.00 53.86 120 PHE A O 1
ATOM 1862 N N . GLU A 1 121 ? 132.031 111.561 86.961 1.00 49.66 121 GLU A N 1
ATOM 1863 C CA . GLU A 1 121 ? 130.824 111.191 86.230 1.00 49.96 121 GLU A CA 1
ATOM 1864 C C . GLU A 1 121 ? 131.083 110.985 84.743 1.00 52.04 121 GLU A C 1
ATOM 1865 O O . GLU A 1 121 ? 130.430 110.143 84.120 1.00 59.03 121 GLU A O 1
ATOM 1877 N N . ASN A 1 122 ? 132.022 111.728 84.150 1.00 56.67 122 ASN A N 1
ATOM 1878 C CA . ASN A 1 122 ? 132.333 111.596 82.726 1.00 62.49 122 ASN A CA 1
ATOM 1879 C C . ASN A 1 122 ? 133.757 111.100 82.456 1.00 64.52 122 ASN A C 1
ATOM 1880 O O . ASN A 1 122 ? 134.283 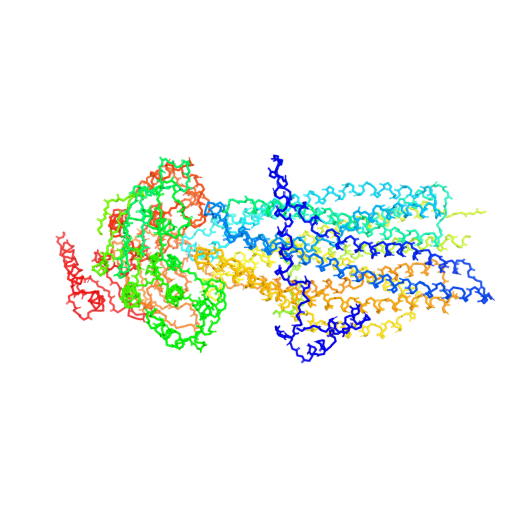111.311 81.360 1.00 59.45 122 ASN A O 1
ATOM 1891 N N . TYR A 1 123 ? 134.384 110.436 83.431 1.00 65.67 123 TYR A N 1
ATOM 1892 C CA . TYR A 1 123 ? 135.789 110.026 83.355 1.00 61.80 123 TYR A CA 1
ATOM 1893 C C . TYR A 1 123 ? 136.091 109.222 82.098 1.00 65.30 123 TYR A C 1
ATOM 1894 O O . TYR A 1 123 ? 135.491 108.170 81.861 1.00 61.99 123 TYR A O 1
ATOM 1912 N N . ASP A 1 124 ? 137.038 109.723 81.296 1.00 76.36 124 ASP A N 1
ATOM 1913 C CA . ASP A 1 124 ? 137.436 109.144 80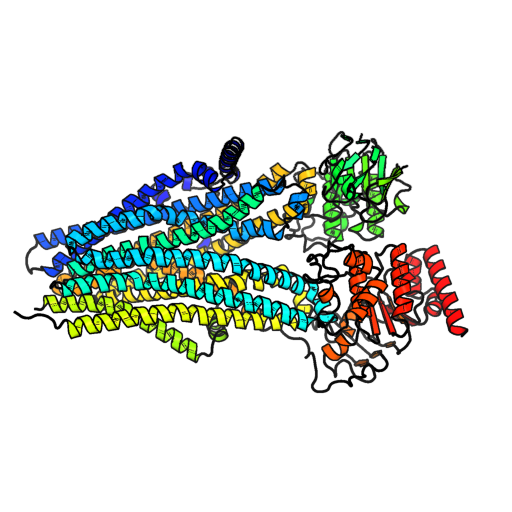.018 1.00 77.12 124 ASP A CA 1
ATOM 1914 C C . ASP A 1 124 ? 138.902 108.709 80.067 1.00 77.23 124 ASP A C 1
ATOM 1915 O O . ASP A 1 124 ? 139.712 109.348 80.746 1.00 78.31 124 ASP A O 1
ATOM 1924 N N . PRO A 1 125 ? 139.274 107.623 79.372 1.00 83.85 125 PRO A N 1
ATOM 1925 C CA . PRO A 1 125 ? 140.564 106.972 79.672 1.00 84.18 125 PRO A CA 1
ATOM 1926 C C . PRO A 1 125 ? 141.799 107.739 79.209 1.00 84.38 125 PRO A C 1
ATOM 1927 O O . PRO A 1 125 ? 142.900 107.419 79.673 1.00 84.51 125 PRO A O 1
ATOM 1938 N N . SER A 1 126 ? 141.672 108.725 78.314 1.00 79.59 126 SER A N 1
ATOM 1939 C CA . SER A 1 126 ? 142.832 109.203 77.568 1.00 80.00 126 SER A CA 1
ATOM 1940 C C . SER A 1 126 ? 142.834 110.707 77.305 1.00 79.32 126 SER A C 1
ATOM 1941 O O . SER A 1 126 ? 143.656 111.174 76.508 1.00 77.56 126 SER A O 1
ATOM 1949 N N . ASP A 1 127 ? 141.954 111.479 77.940 1.00 75.66 127 ASP A N 1
ATOM 1950 C CA . ASP A 1 127 ? 141.919 112.937 77.791 1.00 74.50 127 ASP A CA 1
ATOM 1951 C C . ASP A 1 127 ? 142.845 113.597 78.813 1.00 73.03 127 ASP A C 1
ATOM 1952 O O . ASP A 1 127 ? 142.524 113.687 80.000 1.00 73.53 127 ASP A O 1
ATOM 1961 N N . SER A 1 128 ? 144.010 114.055 78.343 1.00 73.02 128 SER A N 1
ATOM 1962 C CA . SER A 1 128 ? 144.977 114.728 79.210 1.00 74.68 128 SER A CA 1
ATOM 1963 C C . SER A 1 128 ? 144.482 116.091 79.684 1.00 71.88 128 SER A C 1
ATOM 1964 O O . SER A 1 128 ? 144.660 116.448 80.855 1.00 68.66 128 SER A O 1
ATOM 1972 N N . ALA A 1 129 ? 143.884 116.877 78.786 1.00 67.73 129 ALA A N 1
ATOM 1973 C CA . ALA A 1 129 ? 143.428 118.217 79.151 1.00 68.40 129 ALA A CA 1
ATOM 1974 C C . ALA A 1 129 ? 142.341 118.190 80.218 1.00 70.08 129 ALA A C 1
ATOM 1975 O O . ALA A 1 129 ? 142.293 119.074 81.081 1.00 69.36 129 ALA A O 1
ATOM 1982 N N . ALA A 1 130 ? 141.466 117.183 80.188 1.00 66.15 130 ALA A N 1
ATOM 1983 C CA . ALA A 1 130 ? 140.484 117.019 81.259 1.00 59.54 130 ALA A CA 1
ATOM 1984 C C . ALA A 1 130 ? 141.159 116.847 82.612 1.00 56.67 130 ALA A C 1
ATOM 1985 O O . ALA A 1 130 ? 140.816 117.529 83.583 1.00 56.55 130 ALA A O 1
ATOM 1992 N N . LEU A 1 131 ? 142.137 115.946 82.688 1.00 55.21 131 LEU A N 1
ATOM 1993 C CA . LEU A 1 131 ? 142.846 115.706 83.942 1.00 55.13 131 LEU A CA 1
ATOM 1994 C C . LEU A 1 131 ? 143.485 116.978 84.480 1.00 59.41 131 LEU A C 1
ATOM 1995 O O . LEU A 1 131 ? 143.442 117.241 85.687 1.00 55.16 131 LEU A O 1
ATOM 2011 N N . TYR A 1 132 ? 144.080 117.782 83.598 1.00 64.37 132 TYR A N 1
ATOM 2012 C CA . TYR A 1 132 ? 144.724 119.023 84.019 1.00 61.76 132 TYR A CA 1
ATOM 2013 C C . TYR A 1 132 ? 143.726 120.046 84.561 1.00 62.36 132 TYR A C 1
ATOM 2014 O O . TYR A 1 132 ? 144.001 120.710 85.567 1.00 60.76 132 TYR A O 1
ATOM 2032 N N . GLU A 1 133 ? 142.568 120.193 83.915 1.00 57.77 133 GLU A N 1
ATOM 2033 C CA . GLU A 1 133 ? 141.530 121.081 84.438 1.00 55.21 133 GLU A CA 1
ATOM 2034 C C . GLU A 1 133 ? 140.959 120.603 85.773 1.00 57.00 133 GLU A C 1
ATOM 2035 O O . GLU A 1 133 ? 140.731 121.416 86.675 1.00 53.35 133 GLU A O 1
ATOM 2047 N N . ALA A 1 134 ? 140.731 119.297 85.928 1.00 51.36 134 ALA A N 1
ATOM 2048 C CA . ALA A 1 134 ? 140.275 118.767 87.212 1.00 36.58 134 ALA A CA 1
ATOM 2049 C C . ALA A 1 134 ? 141.249 119.095 88.333 1.00 41.49 134 ALA A C 1
ATOM 2050 O O . ALA A 1 134 ? 140.842 119.508 89.424 1.00 44.35 134 ALA A O 1
ATOM 2057 N N . HIS A 1 135 ? 142.542 118.891 88.094 1.00 46.15 135 HIS A N 1
ATOM 2058 C CA . HIS A 1 135 ? 143.553 119.332 89.048 1.00 43.23 135 HIS A CA 1
ATOM 2059 C C . HIS A 1 135 ? 143.443 120.821 89.357 1.00 46.78 135 HIS A C 1
ATOM 2060 O O . HIS A 1 135 ? 143.615 121.233 90.510 1.00 49.28 135 HIS A O 1
ATOM 2074 N N . GLY A 1 136 ? 143.196 121.649 88.342 1.00 42.52 136 GLY A N 1
ATOM 2075 C CA . GLY A 1 136 ? 142.920 123.057 88.594 1.00 41.96 136 GLY A CA 1
ATOM 2076 C C . GLY A 1 136 ? 141.775 123.320 89.559 1.00 39.34 136 GLY A C 1
ATOM 2077 O O . GLY A 1 136 ? 141.941 124.035 90.548 1.00 41.92 136 GLY A O 1
ATOM 2081 N N . TYR A 1 137 ? 140.601 122.736 89.300 1.00 40.43 137 TYR A N 1
ATOM 2082 C CA . TYR A 1 137 ? 139.486 122.853 90.246 1.00 36.21 137 TYR A CA 1
ATOM 2083 C C . TYR A 1 137 ? 139.816 122.295 91.623 1.00 34.42 137 TYR A C 1
ATOM 2084 O O . TYR A 1 137 ? 139.440 122.884 92.639 1.00 38.39 137 TYR A O 1
ATOM 2102 N N . ALA A 1 138 ? 140.504 121.161 91.685 1.00 33.28 138 ALA A N 1
ATOM 2103 C CA . ALA A 1 138 ? 140.915 120.632 92.979 1.00 31.92 138 ALA A CA 1
ATOM 2104 C C . ALA A 1 138 ? 141.803 121.613 93.732 1.00 40.24 138 ALA A C 1
ATOM 2105 O O . ALA A 1 138 ? 141.676 121.756 94.952 1.00 42.71 138 ALA A O 1
ATOM 2112 N N . GLY A 1 139 ? 142.735 122.266 93.037 1.00 38.00 139 GLY A N 1
ATOM 2113 C CA . GLY A 1 139 ? 143.475 123.356 93.659 1.00 34.70 139 GLY A CA 1
ATOM 2114 C C . GLY A 1 139 ? 142.615 124.533 94.091 1.00 39.01 139 GLY A C 1
ATOM 2115 O O . GLY A 1 139 ? 142.785 125.063 95.190 1.00 37.50 139 GLY A O 1
ATOM 2119 N N . VAL A 1 140 ? 141.690 124.967 93.228 1.00 38.46 140 VAL A N 1
ATOM 2120 C CA . VAL A 1 140 ? 140.720 126.001 93.600 1.00 36.49 140 VAL A CA 1
ATOM 2121 C C . VAL A 1 140 ? 139.908 125.586 94.823 1.00 37.84 140 VAL A C 1
ATOM 2122 O O . VAL A 1 140 ? 139.666 126.394 95.726 1.00 36.95 140 VAL A O 1
ATOM 2135 N N . LEU A 1 141 ? 139.454 124.334 94.862 1.00 36.81 141 LEU A N 1
ATOM 2136 C CA . LEU A 1 141 ? 138.727 123.833 96.025 1.00 27.90 141 LEU A CA 1
ATOM 2137 C C . LEU A 1 141 ? 139.585 123.883 97.281 1.00 37.42 141 LEU A C 1
ATOM 2138 O O . LEU A 1 141 ? 139.126 124.313 98.343 1.00 48.49 141 LEU A O 1
ATOM 2154 N N . SER A 1 142 ? 140.828 123.423 97.183 1.00 32.63 142 SER A N 1
ATOM 2155 C CA . SER A 1 142 ? 141.758 123.524 98.303 1.00 38.94 142 SER A CA 1
ATOM 2156 C C . SER A 1 142 ? 141.929 124.971 98.758 1.00 42.44 142 SER A C 1
ATOM 2157 O O . SER A 1 142 ? 141.937 125.255 99.961 1.00 40.83 142 SER A O 1
ATOM 2165 N N . ALA A 1 143 ? 142.109 125.894 97.811 1.00 36.98 143 ALA A N 1
ATOM 2166 C CA . ALA A 1 143 ? 142.256 127.304 98.165 1.00 31.79 143 ALA A CA 1
ATOM 2167 C C . ALA A 1 143 ? 140.979 127.861 98.786 1.00 39.84 143 ALA A C 1
ATOM 2168 O O . ALA A 1 143 ? 141.042 128.604 99.771 1.00 42.40 143 ALA A O 1
ATOM 2175 N N . CYS A 1 144 ? 139.814 127.524 98.228 1.00 38.07 144 CYS A N 1
ATOM 2176 C CA . CYS A 1 144 ? 138.556 127.932 98.849 1.00 35.73 144 CYS A CA 1
ATOM 2177 C C . CYS A 1 144 ? 138.472 127.445 100.289 1.00 33.91 144 CYS A C 1
ATOM 2178 O O . CYS A 1 144 ? 138.023 128.178 101.175 1.00 35.44 144 CYS A O 1
ATOM 2186 N N . THR A 1 145 ? 138.899 126.210 100.539 1.00 32.89 145 THR A N 1
ATOM 2187 C CA . THR A 1 145 ? 138.849 125.666 101.890 1.00 37.80 145 THR A CA 1
ATOM 2188 C C . THR A 1 145 ? 139.741 126.456 102.839 1.00 36.88 145 THR A C 1
ATOM 2189 O O . THR A 1 145 ? 139.349 126.739 103.975 1.00 40.87 145 THR A O 1
ATOM 2200 N N . LEU A 1 146 ? 140.954 126.800 102.405 1.00 28.24 146 LEU A N 1
ATOM 2201 C CA . LEU A 1 146 ? 141.836 127.589 103.261 1.00 32.00 146 LEU A CA 1
ATOM 2202 C C . LEU A 1 146 ? 141.246 128.965 103.537 1.00 42.38 146 LEU A C 1
ATOM 2203 O O . LEU A 1 146 ? 141.293 129.453 104.672 1.00 39.33 146 LEU A O 1
ATOM 2219 N N . VAL A 1 147 ? 140.701 129.611 102.506 1.00 41.14 147 VAL A N 1
ATOM 2220 C CA . VAL A 1 147 ? 140.120 130.938 102.681 1.00 26.79 147 VAL A CA 1
ATOM 2221 C C . VAL A 1 147 ? 138.914 130.871 103.606 1.00 31.69 147 VAL A C 1
ATOM 2222 O O . VAL A 1 147 ? 138.750 131.710 104.496 1.00 39.89 147 VAL A O 1
ATOM 2235 N N . LEU A 1 148 ? 138.055 129.868 103.419 1.00 37.18 148 LEU A N 1
ATOM 2236 C CA . LEU A 1 148 ? 136.919 129.691 104.318 1.00 31.12 148 LEU A CA 1
ATOM 2237 C C . LEU A 1 148 ? 137.376 129.523 105.758 1.00 32.91 148 LEU A C 1
ATOM 2238 O O . LEU A 1 148 ? 136.845 130.166 106.667 1.00 43.86 148 LEU A O 1
ATOM 2254 N N . ALA A 1 149 ? 138.356 128.649 105.983 1.00 28.32 149 ALA A N 1
ATOM 2255 C CA . ALA A 1 149 ? 138.908 128.454 107.317 1.00 23.57 149 ALA A CA 1
ATOM 2256 C C . ALA A 1 149 ? 139.393 129.763 107.926 1.00 30.06 149 ALA A C 1
ATOM 2257 O O . ALA A 1 149 ? 139.072 130.081 109.074 1.00 27.69 149 ALA A O 1
ATOM 2264 N N . ILE A 1 150 ? 140.204 130.515 107.181 1.00 30.51 150 ILE A N 1
ATOM 2265 C CA . ILE A 1 150 ? 140.748 131.777 107.686 1.00 30.52 150 ILE A CA 1
ATOM 2266 C C . ILE A 1 150 ? 139.643 132.784 107.996 1.00 29.03 150 ILE A C 1
ATOM 2267 O O . ILE A 1 150 ? 139.649 133.422 109.055 1.00 30.67 150 ILE A O 1
ATOM 2283 N N . LEU A 1 151 ? 138.695 132.969 107.076 1.00 28.13 151 LEU A N 1
ATOM 2284 C CA . LEU A 1 151 ? 137.603 133.908 107.329 1.00 22.15 151 LEU A CA 1
ATOM 2285 C C . LEU A 1 151 ? 136.741 133.472 108.506 1.00 29.90 151 LEU A C 1
ATOM 2286 O O . LEU A 1 151 ? 136.390 134.287 109.365 1.00 29.50 151 LEU A O 1
ATOM 2302 N N . HIS A 1 152 ? 136.364 132.195 108.545 1.00 33.32 152 HIS A N 1
ATOM 2303 C CA . HIS A 1 152 ? 135.725 131.634 109.730 1.00 15.25 152 HIS A CA 1
ATOM 2304 C C . HIS A 1 152 ? 136.452 132.036 111.007 1.00 10.13 152 HIS A C 1
ATOM 2305 O O . HIS A 1 152 ? 135.839 132.548 111.947 1.00 23.88 152 HIS A O 1
ATOM 2319 N N . HIS A 1 153 ? 137.755 131.792 111.069 1.00 1.73 153 HIS A N 1
ATOM 2320 C CA . HIS A 1 153 ? 138.492 132.038 112.303 1.00 14.39 153 HIS A CA 1
ATOM 2321 C C . HIS A 1 153 ? 138.610 133.525 112.633 1.00 27.86 153 HIS A C 1
ATOM 2322 O O . HIS A 1 153 ? 138.499 133.908 113.804 1.00 18.39 153 HIS A O 1
ATOM 2336 N N . LEU A 1 154 ? 138.886 134.374 111.639 1.00 35.57 154 LEU A N 1
ATOM 2337 C CA . LEU A 1 154 ? 138.799 135.819 111.849 1.00 14.37 154 LEU A CA 1
ATOM 2338 C C . LEU A 1 154 ? 137.444 136.235 112.412 1.00 14.47 154 LEU A C 1
ATOM 2339 O O . LEU A 1 154 ? 137.370 136.874 113.463 1.00 28.34 154 LEU A O 1
ATOM 2355 N N . TYR A 1 155 ? 136.359 135.911 111.706 1.00 14.24 155 TYR A N 1
ATOM 2356 C CA . TYR A 1 155 ? 135.027 136.306 112.157 1.00 19.51 155 TYR A CA 1
ATOM 2357 C C . TYR A 1 155 ? 134.759 135.887 113.599 1.00 18.42 155 TYR A C 1
ATOM 2358 O O . TYR A 1 155 ? 134.411 136.714 114.444 1.00 22.97 155 TYR A O 1
ATOM 2376 N N . PHE A 1 156 ? 134.915 134.603 113.899 1.00 19.29 156 PHE A N 1
ATOM 2377 C CA . PHE A 1 156 ? 134.607 134.110 115.236 1.00 11.30 156 PHE A CA 1
ATOM 2378 C C . PHE A 1 156 ? 135.534 134.706 116.278 1.00 14.09 156 PHE A C 1
ATOM 2379 O O . PHE A 1 156 ? 135.095 135.021 117.387 1.00 30.08 156 PHE A O 1
ATOM 2396 N N . TYR A 1 157 ? 136.820 134.828 115.978 1.00 17.02 157 TYR A N 1
ATOM 2397 C CA . TYR A 1 157 ? 137.705 135.512 116.915 1.00 21.87 157 TYR A CA 1
ATOM 2398 C C . TYR A 1 157 ? 137.241 136.950 117.203 1.00 27.41 157 TYR A C 1
ATOM 2399 O O . TYR A 1 157 ? 137.237 137.383 118.359 1.00 17.22 157 TYR A O 1
ATOM 2417 N N . HIS A 1 158 ? 136.802 137.686 116.176 1.00 32.85 158 HIS A N 1
ATOM 2418 C CA . HIS A 1 158 ? 136.402 139.088 116.346 1.00 15.31 158 HIS A CA 1
ATOM 2419 C C . HIS A 1 158 ? 135.041 139.280 117.016 1.00 23.57 158 HIS A C 1
ATOM 2420 O O . HIS A 1 158 ? 134.884 140.197 117.825 1.00 33.09 158 HIS A O 1
ATOM 2434 N N . VAL A 1 159 ? 134.032 138.477 116.677 1.00 20.16 159 VAL A N 1
ATOM 2435 C CA . VAL A 1 159 ? 132.757 138.583 117.392 1.00 20.26 159 VAL A CA 1
ATOM 2436 C C . VAL A 1 159 ? 132.921 138.208 118.855 1.00 19.45 159 VAL A C 1
ATOM 2437 O O . VAL A 1 159 ? 132.256 138.774 119.728 1.00 34.07 159 VAL A O 1
ATOM 2450 N N . GLN A 1 160 ? 133.785 137.244 119.150 1.00 25.53 160 GLN A N 1
ATOM 2451 C CA . GLN A 1 160 ? 134.058 136.918 120.539 1.00 12.34 160 GLN A CA 1
ATOM 2452 C C . GLN A 1 160 ? 134.689 138.094 121.263 1.00 24.55 160 GLN A C 1
ATOM 2453 O O . GLN A 1 160 ? 134.340 138.369 122.414 1.00 32.80 160 GLN A O 1
ATOM 2467 N N . CYS A 1 161 ? 135.645 138.782 120.636 1.00 26.82 161 CYS A N 1
ATOM 2468 C CA . CYS A 1 161 ? 136.163 140.011 121.239 1.00 26.61 161 CYS A CA 1
ATOM 2469 C C . CYS A 1 161 ? 135.075 141.070 121.397 1.00 32.76 161 CYS A C 1
ATOM 2470 O O . CYS A 1 161 ? 135.064 141.815 122.380 1.00 35.51 161 CYS A O 1
ATOM 2478 N N . ALA A 1 162 ? 134.155 141.156 120.438 1.00 30.38 162 ALA A N 1
ATOM 2479 C CA . ALA A 1 162 ? 133.018 142.064 120.562 1.00 28.32 162 ALA A CA 1
ATOM 2480 C C . ALA A 1 162 ? 132.188 141.744 121.797 1.00 28.13 162 ALA A C 1
ATOM 2481 O O . ALA A 1 162 ? 131.913 142.619 122.624 1.00 34.23 162 ALA A O 1
ATOM 2488 N N . GLY A 1 163 ? 131.775 140.485 121.927 1.00 36.74 163 GLY A N 1
ATOM 2489 C CA . GLY A 1 163 ? 131.067 140.053 123.118 1.00 24.88 163 GLY A CA 1
ATOM 2490 C C . GLY A 1 163 ? 131.837 140.274 124.405 1.00 27.73 163 GLY A C 1
ATOM 2491 O O . GLY A 1 163 ? 131.252 140.637 125.424 1.00 41.00 163 GLY A O 1
ATOM 2495 N N . MET A 1 164 ? 133.146 140.032 124.396 1.00 33.84 164 MET A N 1
ATOM 2496 C CA . MET A 1 164 ? 133.923 140.310 125.598 1.00 36.61 164 MET A CA 1
ATOM 2497 C C . MET A 1 164 ? 133.828 141.781 125.975 1.00 36.98 164 MET A C 1
ATOM 2498 O O . MET A 1 164 ? 133.600 142.120 127.141 1.00 37.47 164 MET A O 1
ATOM 2512 N N . ARG A 1 165 ? 134.039 142.674 125.004 1.00 38.61 165 ARG A N 1
ATOM 2513 C CA . ARG A 1 165 ? 133.996 144.107 125.290 1.00 36.56 165 ARG A CA 1
ATOM 2514 C C . ARG A 1 165 ? 132.615 144.556 125.756 1.00 40.98 165 ARG A C 1
ATOM 2515 O O . ARG A 1 165 ? 132.502 145.384 126.663 1.00 47.93 165 ARG A O 1
ATOM 2536 N N . LEU A 1 166 ? 131.554 144.039 125.136 1.00 38.64 166 LEU A N 1
ATOM 2537 C CA . LEU A 1 166 ? 130.204 144.323 125.617 1.00 32.00 166 LEU A CA 1
ATOM 2538 C C . LEU A 1 166 ? 130.044 143.923 127.079 1.00 28.48 166 LEU A C 1
ATOM 2539 O O . LEU A 1 166 ? 129.595 144.726 127.901 1.00 32.21 166 LEU A O 1
ATOM 2555 N N . ARG A 1 167 ? 130.385 142.678 127.423 1.00 31.50 167 ARG A N 1
ATOM 2556 C CA . ARG A 1 167 ? 130.354 142.276 128.828 1.00 23.62 167 ARG A CA 1
ATOM 2557 C C . ARG A 1 167 ? 131.192 143.206 129.692 1.00 27.58 167 ARG A C 1
ATOM 2558 O O . ARG A 1 167 ? 130.774 143.587 130.787 1.00 42.91 167 ARG A O 1
ATOM 2579 N N . VAL A 1 168 ? 132.393 143.550 129.240 1.00 32.65 168 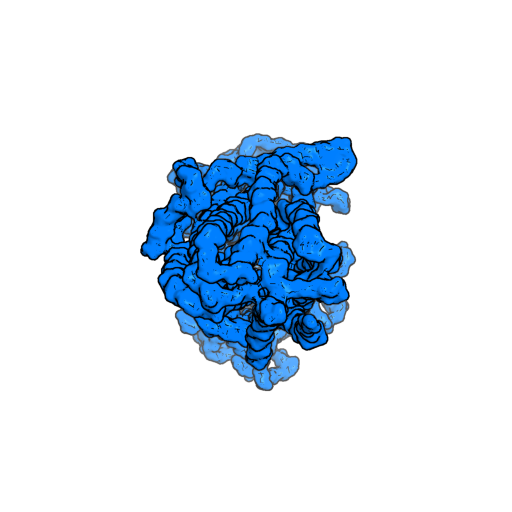VAL A N 1
ATOM 2580 C CA . VAL A 1 168 ? 133.295 144.367 130.049 1.00 34.27 168 VAL A CA 1
ATOM 2581 C C . VAL A 1 168 ? 132.701 145.752 130.299 1.00 39.59 168 VAL A C 1
ATOM 2582 O O . VAL A 1 168 ? 132.705 146.253 131.429 1.00 37.53 168 VAL A O 1
ATOM 2595 N N . ALA A 1 169 ? 132.225 146.412 129.240 1.00 43.44 169 ALA A N 1
ATOM 2596 C CA . ALA A 1 169 ? 131.554 147.703 129.393 1.00 42.39 169 ALA A CA 1
ATOM 2597 C C . ALA A 1 169 ? 130.322 147.600 130.286 1.00 38.22 169 ALA A C 1
ATOM 2598 O O . ALA A 1 169 ? 130.112 148.435 131.169 1.00 34.06 169 ALA A O 1
ATOM 2605 N N . MET A 1 170 ? 129.485 146.589 130.060 1.00 39.73 170 MET A N 1
ATOM 2606 C CA . MET A 1 170 ? 128.297 146.400 130.890 1.00 25.94 170 MET A CA 1
ATOM 2607 C C . MET A 1 170 ? 128.646 146.210 132.358 1.00 34.71 170 MET A C 1
ATOM 2608 O O . MET A 1 170 ? 128.065 146.862 133.230 1.00 44.87 170 MET A O 1
ATOM 2622 N N . CYS A 1 171 ? 129.585 145.313 132.652 1.00 38.70 171 CYS A N 1
ATOM 2623 C CA . CYS A 1 171 ? 130.051 145.134 134.023 1.00 35.08 171 CYS A CA 1
ATOM 2624 C C . CYS A 1 171 ? 130.588 146.430 134.613 1.00 31.28 171 CYS A C 1
ATOM 2625 O O . CYS A 1 171 ? 130.339 146.730 135.784 1.00 42.25 171 CYS A O 1
ATOM 2633 N N . HIS A 1 172 ? 131.368 147.185 133.845 1.00 29.43 172 HIS A N 1
ATOM 2634 C CA . HIS A 1 172 ? 131.815 148.500 134.298 1.00 37.25 172 HIS A CA 1
ATOM 2635 C C . HIS A 1 172 ? 130.636 149.387 134.712 1.00 45.50 172 HIS A C 1
ATOM 2636 O O . HIS A 1 172 ? 130.649 149.997 135.786 1.00 43.68 172 HIS A O 1
ATOM 2650 N N . MET A 1 173 ? 129.612 149.482 133.859 1.00 57.56 173 MET A N 1
ATOM 2651 C CA . MET A 1 173 ? 128.419 150.265 134.185 1.00 43.47 173 MET A CA 1
ATOM 2652 C C . MET A 1 173 ? 127.701 149.739 135.426 1.00 38.79 173 MET A C 1
ATOM 2653 O O . MET A 1 173 ? 127.350 150.513 136.321 1.00 42.72 173 MET A O 1
ATOM 2667 N N . ILE A 1 174 ? 127.443 148.430 135.485 1.00 42.26 174 ILE A N 1
ATOM 2668 C CA . ILE A 1 174 ? 126.826 147.850 136.679 1.00 42.21 174 ILE A CA 1
ATOM 2669 C C . ILE A 1 174 ? 127.598 148.249 137.923 1.00 39.02 174 ILE A C 1
ATOM 2670 O O . ILE A 1 174 ? 127.020 148.687 138.921 1.00 56.33 174 ILE A O 1
ATOM 2686 N N . TYR A 1 175 ? 128.910 148.075 137.899 1.00 35.54 175 TYR A N 1
ATOM 2687 C CA . TYR A 1 175 ? 129.706 148.464 139.050 1.00 42.70 175 TYR A CA 1
ATOM 2688 C C . TYR A 1 175 ? 129.587 149.961 139.310 1.00 47.65 175 TYR A C 1
ATOM 2689 O O . TYR A 1 175 ? 129.518 150.392 140.466 1.00 52.56 175 TYR A O 1
ATOM 2707 N N . ARG A 1 176 ? 129.571 150.771 138.252 1.00 45.19 176 ARG A N 1
ATOM 2708 C CA . ARG A 1 176 ? 129.467 152.217 138.429 1.00 47.94 176 ARG A CA 1
ATOM 2709 C C . ARG A 1 176 ? 128.131 152.600 139.050 1.00 51.71 176 ARG A C 1
ATOM 2710 O O . ARG A 1 176 ? 128.076 153.469 139.926 1.00 53.21 176 ARG A O 1
ATOM 2731 N N . LYS A 1 177 ? 127.044 151.967 138.603 1.00 58.10 177 LYS A N 1
ATOM 2732 C CA . LYS A 1 177 ? 125.728 152.232 139.174 1.00 50.44 177 LYS A CA 1
ATOM 2733 C C . LYS A 1 177 ? 125.657 151.787 140.625 1.00 47.89 177 LYS A C 1
ATOM 2734 O O . LYS A 1 177 ? 125.148 152.514 141.484 1.00 50.49 177 LYS A O 1
ATOM 2753 N N . ALA A 1 178 ? 126.154 150.585 140.914 1.00 48.69 178 ALA A N 1
ATOM 2754 C CA . ALA A 1 178 ? 126.081 150.049 142.266 1.00 50.85 178 ALA A CA 1
ATOM 2755 C C . ALA A 1 178 ? 126.674 151.000 143.294 1.00 54.03 178 ALA A C 1
ATOM 2756 O O . ALA A 1 178 ? 126.237 151.010 144.447 1.00 59.50 178 ALA A O 1
ATOM 2763 N N . LEU A 1 179 ? 127.666 151.801 142.913 1.00 59.52 179 LEU A N 1
ATOM 2764 C CA . LEU A 1 179 ? 128.316 152.658 143.899 1.00 64.13 179 LEU A CA 1
ATOM 2765 C C . LEU A 1 179 ? 127.452 153.844 144.316 1.00 68.62 179 LEU A C 1
ATOM 2766 O O . LEU A 1 179 ? 127.746 154.475 145.337 1.00 72.96 179 LEU A O 1
ATOM 2782 N N . ARG A 1 180 ? 126.404 154.170 143.560 1.00 71.49 180 ARG A N 1
ATOM 2783 C CA . ARG A 1 180 ? 125.617 155.370 143.813 1.00 65.51 180 ARG A CA 1
ATOM 2784 C C . ARG A 1 180 ? 124.165 155.092 144.181 1.00 63.82 180 ARG A C 1
ATOM 2785 O O . ARG A 1 180 ? 123.413 156.046 144.407 1.00 63.73 180 ARG A O 1
ATOM 2806 N N . LEU A 1 181 ? 123.751 153.825 144.261 1.00 64.33 181 LEU A N 1
ATOM 2807 C CA . LEU A 1 181 ? 122.393 153.496 144.677 1.00 66.40 181 LEU A CA 1
ATOM 2808 C C . LEU A 1 181 ? 122.025 154.223 145.963 1.00 71.42 181 LEU A C 1
ATOM 2809 O O . LEU A 1 181 ? 122.833 154.331 146.888 1.00 73.01 181 LEU A O 1
ATOM 2825 N N . SER A 1 182 ? 120.792 154.721 146.017 1.00 73.86 182 SER A N 1
ATOM 2826 C CA . SER A 1 182 ? 120.255 155.278 147.247 1.00 73.80 182 SER A CA 1
ATOM 2827 C C . SER A 1 182 ? 120.006 154.170 148.267 1.00 77.53 182 SER A C 1
ATOM 2828 O O . SER A 1 182 ? 119.812 153.002 147.920 1.00 76.96 182 SER A O 1
ATOM 2836 N N . ASN A 1 183 ? 120.004 154.551 149.549 1.00 89.07 183 ASN A N 1
ATOM 2837 C CA . ASN A 1 183 ? 119.771 153.567 150.601 1.00 89.92 183 ASN A CA 1
ATOM 2838 C C . ASN A 1 183 ? 118.390 152.934 150.499 1.00 90.63 183 ASN A C 1
ATOM 2839 O O . ASN A 1 183 ? 118.192 151.822 150.997 1.00 90.40 183 ASN A O 1
ATOM 2850 N N . SER A 1 184 ? 117.431 153.614 149.871 1.00 86.12 184 SER A N 1
ATOM 2851 C CA . SER A 1 184 ? 116.157 152.973 149.572 1.00 84.49 184 SER A CA 1
ATOM 2852 C C . SER A 1 184 ? 116.330 151.890 148.513 1.00 86.96 184 SER A C 1
ATOM 2853 O O . SER A 1 184 ? 115.789 150.786 148.648 1.00 83.37 184 SER A O 1
ATOM 2861 N N . ALA A 1 185 ? 117.080 152.190 147.452 1.00 82.77 185 ALA A N 1
ATOM 2862 C CA . ALA A 1 185 ? 117.375 151.184 146.440 1.00 76.49 185 ALA A CA 1
ATOM 2863 C C . ALA A 1 185 ? 118.202 150.045 147.018 1.00 76.15 185 ALA A C 1
ATOM 2864 O O . ALA A 1 185 ? 118.039 148.890 146.608 1.00 75.48 185 ALA A O 1
ATOM 2871 N N . MET A 1 186 ? 119.100 150.349 147.959 1.00 84.07 186 MET A N 1
ATOM 2872 C CA . MET A 1 186 ? 119.845 149.312 148.662 1.00 85.70 186 MET A CA 1
ATOM 2873 C C . MET A 1 186 ? 118.956 148.465 149.560 1.00 87.27 186 MET A C 1
ATOM 2874 O O . MET A 1 186 ? 119.401 147.410 150.023 1.00 86.45 186 MET A O 1
ATOM 2888 N N . GLY A 1 187 ? 117.727 148.898 149.823 1.00 83.21 187 GLY A N 1
ATOM 2889 C CA . GLY A 1 187 ? 116.820 148.135 150.655 1.00 82.33 187 GLY A CA 1
ATOM 2890 C C . GLY A 1 187 ? 116.059 147.087 149.873 1.00 82.68 187 GLY A C 1
ATOM 2891 O O . GLY A 1 187 ? 115.986 145.926 150.284 1.00 82.92 187 GLY A O 1
ATOM 2895 N N . LYS A 1 188 ? 115.479 147.491 148.742 1.00 79.73 188 LYS A N 1
ATOM 2896 C CA . LYS A 1 188 ? 114.753 146.551 147.899 1.00 78.97 188 LYS A CA 1
ATOM 2897 C C . LYS A 1 188 ? 115.685 145.637 147.116 1.00 79.87 188 LYS A C 1
ATOM 2898 O O . LYS A 1 188 ? 115.238 144.595 146.625 1.00 78.92 188 LYS A O 1
ATOM 2917 N N . THR A 1 189 ? 116.960 145.999 146.984 1.00 78.13 189 THR A N 1
ATOM 2918 C CA . THR A 1 189 ? 117.942 145.198 146.265 1.00 78.26 189 THR A CA 1
ATOM 2919 C C . THR A 1 189 ? 119.019 144.741 147.238 1.00 77.92 189 THR A C 1
ATOM 2920 O O . THR A 1 189 ? 119.583 145.558 147.972 1.00 79.71 189 THR A O 1
ATOM 2931 N N . THR A 1 190 ? 119.307 143.443 147.234 1.00 74.52 190 THR A N 1
ATOM 2932 C CA . THR A 1 190 ? 120.255 142.842 148.157 1.00 73.14 190 THR A CA 1
ATOM 2933 C C . THR A 1 190 ? 121.447 142.277 147.392 1.00 75.44 190 THR A C 1
ATOM 2934 O O . THR A 1 190 ? 121.356 141.950 146.206 1.00 75.60 190 THR A O 1
ATOM 2945 N N . THR A 1 191 ? 122.573 142.169 148.101 1.00 71.16 191 THR A N 1
ATOM 2946 C CA . THR A 1 191 ? 123.848 141.830 147.473 1.00 72.65 191 THR A CA 1
ATOM 2947 C C . THR A 1 191 ? 123.727 140.649 146.517 1.00 68.37 191 THR A C 1
ATOM 2948 O O . THR A 1 191 ? 124.340 140.644 145.445 1.00 68.81 191 THR A O 1
ATOM 2959 N N . GLY A 1 192 ? 122.960 139.629 146.894 1.00 65.56 192 GLY A N 1
ATOM 2960 C CA . GLY A 1 192 ? 122.888 138.431 146.076 1.00 66.49 192 GLY A CA 1
ATOM 2961 C C . GLY A 1 192 ? 122.343 138.688 144.686 1.00 67.84 192 GLY A C 1
ATOM 2962 O O . GLY A 1 192 ? 122.778 138.065 143.715 1.00 68.18 192 GLY A O 1
ATOM 2966 N N . GLN A 1 193 ? 121.364 139.586 144.571 1.00 65.64 193 GLN A N 1
ATOM 2967 C CA . GLN A 1 193 ? 120.786 139.887 143.264 1.00 64.86 193 GLN A CA 1
ATOM 2968 C C . GLN A 1 193 ? 121.780 140.615 142.368 1.00 63.82 193 GLN A C 1
ATOM 2969 O O . GLN A 1 193 ? 121.933 140.278 141.189 1.00 60.47 193 GLN A O 1
ATOM 2983 N N . ILE A 1 194 ? 122.456 141.630 142.911 1.00 63.55 194 ILE A N 1
ATOM 2984 C CA . ILE A 1 194 ? 123.428 142.385 142.127 1.00 56.30 194 ILE A CA 1
ATOM 2985 C C . ILE A 1 194 ? 124.572 141.485 141.685 1.00 63.46 194 ILE A C 1
ATOM 2986 O O . ILE A 1 194 ? 125.026 141.555 140.539 1.00 63.32 194 ILE A O 1
ATOM 3002 N N . VAL A 1 195 ? 125.059 140.626 142.580 1.00 63.53 195 VAL A N 1
ATOM 3003 C CA . VAL A 1 195 ? 126.162 139.748 142.212 1.00 57.81 195 VAL A CA 1
ATOM 3004 C C . VAL A 1 195 ? 125.704 138.708 141.201 1.00 56.36 195 VAL A C 1
ATOM 3005 O O . VAL A 1 195 ? 126.478 138.299 140.332 1.00 58.53 195 VAL A O 1
ATOM 3018 N N . ASN A 1 196 ? 124.451 138.260 141.288 1.00 59.25 196 ASN A N 1
ATOM 3019 C CA . ASN A 1 196 ? 123.926 137.389 140.244 1.00 61.29 196 ASN A CA 1
ATOM 3020 C C . ASN A 1 196 ? 123.889 138.075 138.884 1.00 58.49 196 ASN A C 1
ATOM 3021 O O . ASN A 1 196 ? 123.976 137.394 137.856 1.00 58.07 196 ASN A O 1
ATOM 3032 N N . LEU A 1 197 ? 123.716 139.399 138.840 1.00 51.44 197 LEU A N 1
ATOM 3033 C CA . LEU A 1 197 ? 123.863 140.117 137.574 1.00 52.04 197 LEU A CA 1
ATOM 3034 C C . LEU A 1 197 ? 125.159 139.737 136.862 1.00 58.45 197 LEU A C 1
ATOM 3035 O O . LEU A 1 197 ? 125.142 139.198 135.749 1.00 52.86 197 LEU A O 1
ATOM 3051 N N . LEU A 1 198 ? 126.300 140.020 137.498 1.00 55.10 198 LEU A N 1
ATOM 3052 C CA . LEU A 1 198 ? 127.597 139.680 136.915 1.00 49.56 198 LEU A CA 1
ATOM 3053 C C . LEU A 1 198 ? 127.755 138.177 136.720 1.00 49.00 198 LEU A C 1
ATOM 3054 O O . LEU A 1 198 ? 128.146 137.715 135.644 1.00 46.35 198 LEU A O 1
ATOM 3070 N N . SER A 1 199 ? 127.458 137.398 137.754 1.00 62.13 199 SER A N 1
ATOM 3071 C CA . SER A 1 199 ? 127.742 135.969 137.748 1.00 59.97 199 SER A CA 1
ATOM 3072 C C . SER A 1 199 ? 126.855 135.191 136.782 1.00 57.80 199 SER A C 1
ATOM 3073 O O . SER A 1 199 ? 127.199 134.061 136.428 1.00 57.26 199 SER A O 1
ATOM 3081 N N . ASN A 1 200 ? 125.722 135.750 136.366 1.00 58.89 200 ASN A N 1
ATOM 3082 C CA . ASN A 1 200 ? 124.749 135.022 135.559 1.00 56.76 200 ASN A CA 1
ATOM 3083 C C . ASN A 1 200 ? 124.317 135.808 134.326 1.00 60.48 200 ASN A C 1
ATOM 3084 O O . ASN A 1 200 ? 124.421 135.305 133.203 1.00 57.68 200 ASN A O 1
ATOM 3095 N N . ASP A 1 201 ? 123.807 137.025 134.521 1.00 57.15 201 ASP A N 1
ATOM 3096 C CA . ASP A 1 201 ? 123.120 137.752 133.455 1.00 51.32 201 ASP A CA 1
ATOM 3097 C C . ASP A 1 201 ? 124.084 138.377 132.452 1.00 51.55 201 ASP A C 1
ATOM 3098 O O . ASP A 1 201 ? 123.889 138.247 131.240 1.00 53.64 201 ASP A O 1
ATOM 3107 N N . VAL A 1 202 ? 125.119 139.071 132.927 1.00 49.86 202 VAL A N 1
ATOM 3108 C CA . VAL A 1 202 ? 126.046 139.733 132.010 1.00 45.55 202 VAL A CA 1
ATOM 3109 C C . VAL A 1 202 ? 126.858 138.723 131.205 1.00 40.09 202 VAL A C 1
ATOM 3110 O O . VAL A 1 202 ? 127.275 139.016 130.081 1.00 45.97 202 VAL A O 1
ATOM 3123 N N . ASN A 1 203 ? 127.096 137.528 131.742 1.00 37.37 203 ASN A N 1
ATOM 3124 C CA . ASN A 1 203 ? 127.735 136.475 130.956 1.00 42.51 203 ASN A CA 1
ATOM 3125 C C . ASN A 1 203 ? 126.927 136.068 129.732 1.00 38.04 203 ASN A C 1
ATOM 3126 O O . ASN A 1 203 ? 127.400 135.237 128.951 1.00 41.24 203 ASN A O 1
ATOM 3137 N N . LYS A 1 204 ? 125.719 136.589 129.566 1.00 37.96 204 LYS A N 1
ATOM 3138 C CA . LYS A 1 204 ? 124.920 136.314 128.379 1.00 44.71 204 LYS A CA 1
ATOM 3139 C C . LYS A 1 204 ? 125.325 137.175 127.188 1.00 43.86 204 LYS A C 1
ATOM 3140 O O . LYS A 1 204 ? 124.919 136.880 126.062 1.00 38.47 204 LYS A O 1
ATOM 3159 N N . PHE A 1 205 ? 126.088 138.240 127.421 1.00 42.94 205 PHE A N 1
ATOM 3160 C CA . PHE A 1 205 ? 126.551 139.119 126.352 1.00 36.28 205 PHE A CA 1
ATOM 3161 C C . PHE A 1 205 ? 127.721 138.535 125.570 1.00 40.44 205 PHE A C 1
ATOM 3162 O O . PHE A 1 205 ? 127.939 138.936 124.424 1.00 46.81 205 PHE A O 1
ATOM 3179 N N . ASP A 1 206 ? 128.498 137.619 126.152 1.00 36.10 206 ASP A N 1
ATOM 3180 C CA . ASP A 1 206 ? 129.509 136.932 125.353 1.00 35.28 206 ASP A CA 1
ATOM 3181 C C . ASP A 1 206 ? 128.872 136.116 124.236 1.00 36.32 206 ASP A C 1
ATOM 3182 O O . ASP A 1 206 ? 129.448 135.997 123.150 1.00 42.40 206 ASP A O 1
ATOM 3191 N N . GLN A 1 207 ? 127.694 135.549 124.482 1.00 37.44 207 GLN A N 1
ATOM 3192 C CA . GLN A 1 207 ? 127.010 134.701 123.510 1.00 31.80 207 GLN A CA 1
ATOM 3193 C C . GLN A 1 207 ? 126.173 135.497 122.516 1.00 37.55 207 GLN A C 1
ATOM 3194 O O . GLN A 1 207 ? 125.915 135.013 121.411 1.00 44.97 207 GLN A O 1
ATOM 3208 N N . VAL A 1 208 ? 125.715 136.689 122.896 1.00 32.61 208 VAL A N 1
ATOM 3209 C CA . VAL A 1 208 ? 124.832 137.481 122.038 1.00 34.00 208 VAL A CA 1
ATOM 3210 C C . VAL A 1 208 ? 125.489 137.760 120.689 1.00 39.73 208 VAL A C 1
ATOM 3211 O O . VAL A 1 208 ? 124.936 137.443 119.631 1.00 42.77 208 VAL A O 1
ATOM 3224 N N . THR A 1 209 ? 126.666 138.383 120.707 1.00 30.11 209 THR A N 1
ATOM 3225 C CA . THR A 1 209 ? 127.286 138.890 119.488 1.00 24.11 209 THR A CA 1
ATOM 3226 C C . THR A 1 209 ? 127.708 137.800 118.511 1.00 25.18 209 THR A C 1
ATOM 3227 O O . THR A 1 209 ? 127.933 138.107 117.340 1.00 31.52 209 THR A O 1
ATOM 3238 N N . ILE A 1 210 ? 127.815 136.546 118.946 1.00 18.56 210 ILE A N 1
ATOM 3239 C CA . ILE A 1 210 ? 128.349 135.493 118.081 1.00 21.81 210 ILE A CA 1
ATOM 3240 C C . ILE A 1 210 ? 127.525 135.355 116.805 1.00 19.60 210 ILE A C 1
ATOM 3241 O O . ILE A 1 210 ? 128.081 135.283 115.706 1.00 34.50 210 ILE A O 1
ATOM 3257 N N . PHE A 1 211 ? 126.203 135.293 116.919 1.00 26.14 211 PHE A N 1
ATOM 3258 C CA . PHE A 1 211 ? 125.330 134.888 115.816 1.00 32.71 211 PHE A CA 1
ATOM 3259 C C . PHE A 1 211 ? 124.473 135.993 115.207 1.00 31.70 211 PHE A C 1
ATOM 3260 O O . PHE A 1 211 ? 123.672 135.692 114.320 1.00 27.28 211 PHE A O 1
ATOM 3277 N N . LEU A 1 212 ? 124.590 137.248 115.647 1.00 26.02 212 LEU A N 1
ATOM 3278 C CA . LEU A 1 212 ? 123.645 138.263 115.186 1.00 24.40 212 LEU A CA 1
ATOM 3279 C C . LEU A 1 212 ? 123.764 138.500 113.685 1.00 26.18 212 LEU A C 1
ATOM 3280 O O . LEU A 1 212 ? 122.754 138.745 113.019 1.00 35.00 212 LEU A O 1
ATOM 3296 N N . HIS A 1 213 ? 124.972 138.440 113.122 1.00 18.70 213 HIS A N 1
ATOM 3297 C CA . HIS A 1 213 ? 125.092 138.629 111.677 1.00 29.17 213 HIS A CA 1
ATOM 3298 C C . HIS A 1 213 ? 124.388 137.547 110.875 1.00 20.57 213 HIS A C 1
ATOM 3299 O O . HIS A 1 213 ? 124.297 137.674 109.654 1.00 27.05 213 HIS A O 1
ATOM 3314 N N . PHE A 1 214 ? 123.906 136.489 111.509 1.00 30.49 214 PHE A N 1
ATOM 3315 C CA . PHE A 1 214 ? 123.160 135.459 110.803 1.00 29.70 214 PHE A CA 1
ATOM 3316 C C . PHE A 1 214 ? 121.657 135.702 110.834 1.00 32.23 214 PHE A C 1
ATOM 3317 O O . PHE A 1 214 ? 120.908 134.934 110.222 1.00 27.34 214 PHE A O 1
ATOM 3334 N N . LEU A 1 215 ? 121.207 136.764 111.513 1.00 31.51 215 LEU A N 1
ATOM 3335 C CA . LEU A 1 215 ? 119.812 137.179 111.425 1.00 20.08 215 LEU A CA 1
ATOM 3336 C C . LEU A 1 215 ? 119.465 137.707 110.038 1.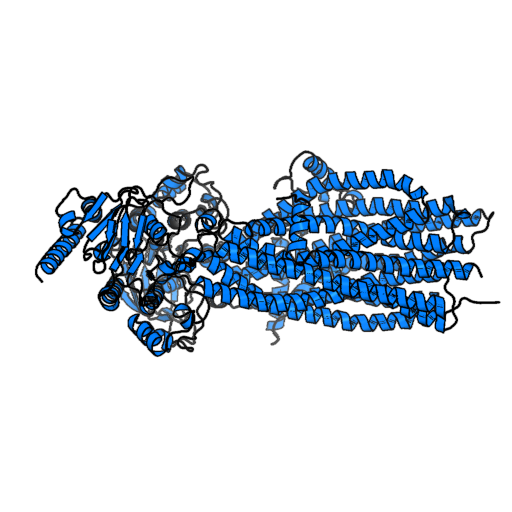00 27.11 215 LEU A C 1
ATOM 3337 O O . LEU A 1 215 ? 118.314 137.588 109.608 1.00 31.71 215 LEU A O 1
ATOM 3353 N N . TRP A 1 216 ? 120.430 138.287 109.324 1.00 24.89 216 TRP A N 1
ATOM 3354 C CA . TRP A 1 216 ? 120.243 138.623 107.917 1.00 26.62 216 TRP A CA 1
ATOM 3355 C C . TRP A 1 216 ? 120.940 137.657 106.970 1.00 30.64 216 TRP A C 1
ATOM 3356 O O . TRP A 1 216 ? 120.422 137.399 105.882 1.00 37.54 216 TRP A O 1
ATOM 3377 N N . ALA A 1 217 ? 122.094 137.110 107.353 1.00 24.80 217 ALA A N 1
ATOM 3378 C CA . ALA A 1 217 ? 122.841 136.248 106.444 1.00 29.22 217 ALA A CA 1
ATOM 3379 C C . ALA A 1 217 ? 122.182 134.886 106.281 1.00 35.95 217 ALA A C 1
ATOM 3380 O O . ALA A 1 217 ? 122.303 134.262 105.222 1.00 23.06 217 ALA A O 1
ATOM 3387 N N . GLY A 1 218 ? 121.494 134.405 107.313 1.00 41.84 218 GLY A N 1
ATOM 3388 C CA . GLY A 1 218 ? 120.750 133.174 107.228 1.00 27.30 218 GLY A CA 1
ATOM 3389 C C . GLY A 1 218 ? 119.636 133.256 106.209 1.00 37.99 218 GLY A C 1
ATOM 3390 O O . GLY A 1 218 ? 119.539 132.436 105.294 1.00 37.27 218 GLY A O 1
ATOM 3394 N N . PRO A 1 219 ? 118.750 134.242 106.367 1.00 31.80 219 PRO A N 1
ATOM 3395 C CA . PRO A 1 219 ? 117.696 134.433 105.362 1.00 32.37 219 PRO A CA 1
ATOM 3396 C C . PRO A 1 219 ? 118.219 134.801 103.987 1.00 32.73 219 PRO A C 1
ATOM 3397 O O . PRO A 1 219 ? 117.727 134.270 102.987 1.00 39.03 219 PRO A O 1
ATOM 3408 N N . LEU A 1 220 ? 119.195 135.704 103.897 1.00 34.29 220 LEU A N 1
ATOM 3409 C CA . LEU A 1 220 ? 119.711 136.081 102.585 1.00 38.04 220 LEU A CA 1
ATOM 3410 C C . LEU A 1 220 ? 120.415 134.912 101.914 1.00 34.11 220 LEU A C 1
ATOM 3411 O O . LEU A 1 220 ? 120.285 134.717 100.704 1.00 32.68 220 LEU A O 1
ATOM 3427 N N . GLN A 1 221 ? 121.181 134.137 102.679 1.00 42.67 221 GLN A N 1
ATOM 3428 C CA . GLN A 1 221 ? 121.812 132.945 102.127 1.00 38.91 221 GLN A CA 1
ATOM 3429 C C . GLN A 1 221 ? 120.784 131.885 101.766 1.00 40.80 221 GLN A C 1
ATOM 3430 O O . GLN A 1 221 ? 120.990 131.120 100.819 1.00 43.33 221 GLN A O 1
ATOM 3444 N N . ALA A 1 222 ? 119.679 131.819 102.507 1.00 39.00 222 ALA A N 1
ATOM 3445 C CA . ALA A 1 222 ? 118.606 130.901 102.149 1.00 36.56 222 ALA A CA 1
ATOM 3446 C C . ALA A 1 222 ? 117.981 131.282 100.815 1.00 34.29 222 ALA A C 1
ATOM 3447 O O . ALA A 1 222 ? 117.621 130.408 100.021 1.00 40.86 222 ALA A O 1
ATOM 3454 N N . ILE A 1 223 ? 117.823 132.583 100.559 1.00 28.82 223 ILE A N 1
ATOM 3455 C CA . ILE A 1 223 ? 117.286 133.035 99.279 1.00 32.33 223 ILE A CA 1
ATOM 3456 C C . ILE A 1 223 ? 118.278 132.765 98.157 1.00 42.11 223 ILE A C 1
ATOM 3457 O O . ILE A 1 223 ? 117.904 132.287 97.081 1.00 44.67 223 ILE A O 1
ATOM 3473 N N . VAL A 1 224 ? 119.555 133.078 98.380 1.00 45.64 224 VAL A N 1
ATOM 3474 C CA . VAL A 1 224 ? 120.577 132.798 97.374 1.00 38.78 224 VAL A CA 1
ATOM 3475 C C . VAL A 1 224 ? 120.624 131.307 97.069 1.00 42.00 224 VAL A C 1
ATOM 3476 O O . VAL A 1 224 ? 120.659 130.893 95.907 1.00 43.55 224 VAL A O 1
ATOM 3489 N N . VAL A 1 225 ? 120.616 130.478 98.116 1.00 41.15 225 VAL A N 1
ATOM 3490 C CA . VAL A 1 225 ? 120.646 129.031 97.933 1.00 35.12 225 VAL A CA 1
ATOM 3491 C C . VAL A 1 225 ? 119.393 128.550 97.221 1.00 43.66 225 VAL A C 1
ATOM 3492 O O . VAL A 1 225 ? 119.442 127.587 96.448 1.00 47.82 225 VAL A O 1
ATOM 3505 N N . THR A 1 226 ? 118.255 129.203 97.460 1.00 33.76 226 THR A N 1
ATOM 3506 C CA . THR A 1 226 ? 117.041 128.849 96.736 1.00 21.05 226 THR A CA 1
ATOM 3507 C C . THR A 1 226 ? 117.205 129.107 95.248 1.00 35.57 226 THR A C 1
ATOM 3508 O O . THR A 1 226 ? 116.757 128.308 94.422 1.00 46.31 226 THR A O 1
ATOM 3519 N N . ALA A 1 227 ? 117.829 130.227 94.882 1.00 33.16 227 ALA A N 1
ATOM 3520 C CA . ALA A 1 227 ? 118.057 130.500 93.467 1.00 34.22 227 ALA A CA 1
ATOM 3521 C C . ALA A 1 227 ? 119.069 129.530 92.870 1.00 34.83 227 ALA A C 1
ATOM 3522 O O . ALA A 1 227 ? 118.882 129.042 91.751 1.00 33.75 227 ALA A O 1
ATOM 3529 N N . LEU A 1 228 ? 120.161 129.259 93.587 1.00 35.86 228 LEU A N 1
ATOM 3530 C CA . LEU A 1 228 ? 121.143 128.294 93.105 1.00 33.36 228 LEU A CA 1
ATOM 3531 C C . LEU A 1 228 ? 120.518 126.917 92.922 1.00 45.08 228 LEU A C 1
ATOM 3532 O O . LEU A 1 228 ? 120.620 126.314 91.850 1.00 46.21 228 LEU A O 1
ATOM 3548 N N . LEU A 1 229 ? 119.847 126.416 93.963 1.00 42.45 229 LEU A N 1
ATOM 3549 C CA . LEU A 1 229 ? 119.100 125.166 93.863 1.00 33.15 229 LEU A CA 1
ATOM 3550 C C . LEU A 1 229 ? 118.051 125.210 92.767 1.00 30.40 229 LEU A C 1
ATOM 3551 O O . LEU A 1 229 ? 117.755 124.181 92.154 1.00 36.76 229 LEU A O 1
ATOM 3567 N N . TRP A 1 230 ? 117.466 126.374 92.510 1.00 26.39 230 TRP A N 1
ATOM 3568 C CA . TRP A 1 230 ? 116.506 126.454 91.421 1.00 31.91 230 TRP A CA 1
ATOM 3569 C C . TRP A 1 230 ? 117.162 126.185 90.077 1.00 32.82 230 TRP A C 1
ATOM 3570 O O . TRP A 1 230 ? 116.520 125.628 89.183 1.00 41.29 230 TRP A O 1
ATOM 3591 N N . MET A 1 231 ? 118.415 126.585 89.893 1.00 37.76 231 MET A N 1
ATOM 3592 C CA . MET A 1 231 ? 119.102 126.231 88.657 1.00 41.61 231 MET A CA 1
ATOM 3593 C C . MET A 1 231 ? 119.579 124.783 88.669 1.00 50.09 231 MET A C 1
ATOM 3594 O O . MET A 1 231 ? 119.653 124.150 87.612 1.00 48.42 231 MET A O 1
ATOM 3608 N N . GLU A 1 232 ? 119.894 124.247 89.850 1.00 49.79 232 GLU A N 1
ATOM 3609 C CA . GLU A 1 232 ? 120.311 122.853 89.969 1.00 42.72 232 GLU A CA 1
ATOM 3610 C C . GLU A 1 232 ? 119.175 121.893 89.636 1.00 42.70 232 GLU A C 1
ATOM 3611 O O . GLU A 1 232 ? 119.334 120.998 88.800 1.00 50.07 232 GLU A O 1
ATOM 3623 N N . ILE A 1 233 ? 118.022 122.054 90.284 1.00 36.25 233 ILE A N 1
ATOM 3624 C CA . ILE A 1 233 ? 116.991 121.021 90.289 1.00 36.31 233 ILE A CA 1
ATOM 3625 C C . ILE A 1 233 ? 115.603 121.583 90.004 1.00 39.20 233 ILE A C 1
ATOM 3626 O O . ILE A 1 233 ? 114.659 120.824 89.768 1.00 46.11 233 ILE A O 1
ATOM 3642 N N . GLY A 1 234 ? 115.460 122.903 90.006 1.00 41.38 234 GLY A N 1
ATOM 3643 C CA . GLY A 1 234 ? 114.178 123.494 89.678 1.00 35.56 234 GLY A CA 1
ATOM 3644 C C . GLY A 1 234 ? 113.206 123.620 90.833 1.00 38.00 234 GLY A C 1
ATOM 3645 O O . GLY A 1 234 ? 113.596 123.924 91.964 1.00 36.06 234 GLY A O 1
ATOM 3649 N N . ILE A 1 235 ? 111.924 123.394 90.537 1.00 36.05 235 ILE A N 1
ATOM 3650 C CA . ILE A 1 235 ? 110.844 123.700 91.472 1.00 33.55 235 ILE A CA 1
ATOM 3651 C C . ILE A 1 235 ? 110.936 122.862 92.740 1.00 38.40 235 ILE A C 1
ATOM 3652 O O . ILE A 1 235 ? 110.491 123.298 93.807 1.00 32.44 235 ILE A O 1
ATOM 3668 N N . SER A 1 236 ? 111.508 121.655 92.655 1.00 50.88 236 SER A N 1
ATOM 3669 C CA . SER A 1 236 ? 111.645 120.787 93.824 1.00 34.77 236 SER A CA 1
ATOM 3670 C C . SER A 1 236 ? 112.358 121.468 94.979 1.00 29.01 236 SER A C 1
ATOM 3671 O O . SER A 1 236 ? 112.254 121.012 96.118 1.00 28.07 236 SER A O 1
ATOM 3679 N N . CYS A 1 237 ? 113.100 122.534 94.700 1.00 48.46 237 CYS A N 1
ATOM 3680 C CA . CYS A 1 237 ? 113.709 123.332 95.753 1.00 44.65 237 CYS A CA 1
ATOM 3681 C C . CYS A 1 237 ? 112.685 123.778 96.787 1.00 46.09 237 CYS A C 1
ATOM 3682 O O . CYS A 1 237 ? 112.995 123.863 97.980 1.00 46.25 237 CYS A O 1
ATOM 3690 N N . LEU A 1 238 ? 111.456 124.068 96.351 1.00 38.66 238 LEU A N 1
ATOM 3691 C CA . LEU A 1 238 ? 110.511 124.753 97.228 1.00 43.06 238 LEU A CA 1
ATOM 3692 C C . LEU A 1 238 ? 109.995 123.860 98.351 1.00 40.62 238 LEU A C 1
ATOM 3693 O O . LEU A 1 238 ? 109.649 124.368 99.423 1.00 39.96 238 LEU A O 1
ATOM 3709 N N . ALA A 1 239 ? 109.942 122.543 98.148 1.00 40.74 239 ALA A N 1
ATOM 3710 C CA . ALA A 1 239 ? 109.587 121.651 99.247 1.00 35.63 239 ALA A CA 1
ATOM 3711 C C . ALA A 1 239 ? 110.557 121.811 100.408 1.00 33.48 239 ALA A C 1
ATOM 3712 O O . ALA A 1 239 ? 110.145 122.013 101.554 1.00 42.33 239 ALA A O 1
ATOM 3719 N N . GLY A 1 240 ? 111.854 121.724 100.132 1.00 26.66 240 GLY A N 1
ATOM 3720 C CA . GLY A 1 240 ? 112.833 121.901 101.187 1.00 32.93 240 GLY A CA 1
ATOM 3721 C C . GLY A 1 240 ? 112.756 123.262 101.841 1.00 37.57 240 GLY A C 1
ATOM 3722 O O . GLY A 1 240 ? 113.040 123.398 103.032 1.00 37.35 240 GLY A O 1
ATOM 3726 N N . MET A 1 241 ? 112.421 124.296 101.064 1.00 44.57 241 MET A N 1
ATOM 3727 C CA . MET A 1 241 ? 112.295 125.638 101.622 1.00 46.49 241 MET A CA 1
ATOM 3728 C C . MET A 1 241 ? 111.014 125.804 102.427 1.00 49.13 241 MET A C 1
ATOM 3729 O O . MET A 1 241 ? 110.999 126.553 103.409 1.00 49.17 241 MET A O 1
ATOM 3743 N N . ALA A 1 242 ? 109.938 125.112 102.048 1.00 38.82 242 ALA A N 1
ATOM 3744 C CA . ALA A 1 242 ? 108.750 125.087 102.895 1.00 36.43 242 ALA A CA 1
ATOM 3745 C C . ALA A 1 242 ? 109.067 124.474 104.251 1.00 34.07 242 ALA A C 1
ATOM 3746 O O . ALA A 1 242 ? 108.715 125.029 105.296 1.00 36.57 242 ALA A O 1
ATOM 3753 N N . VAL A 1 243 ? 109.750 123.331 104.251 1.00 37.97 243 VAL A N 1
ATOM 3754 C CA . VAL A 1 243 ? 110.190 122.727 105.503 1.00 38.18 243 VAL A CA 1
ATOM 3755 C C . VAL A 1 243 ? 111.052 123.709 106.278 1.00 40.23 243 VAL A C 1
ATOM 3756 O O . VAL A 1 243 ? 110.994 123.777 107.510 1.00 37.05 243 VAL A O 1
ATOM 3769 N N . LEU A 1 244 ? 111.887 124.464 105.570 1.00 45.38 244 LEU A N 1
ATOM 3770 C CA . LEU A 1 244 ? 112.769 125.417 106.229 1.00 38.23 244 LEU A CA 1
ATOM 3771 C C . LEU A 1 244 ? 111.979 126.541 106.892 1.00 40.76 244 LEU A C 1
ATOM 3772 O O . LEU A 1 244 ? 112.315 126.961 108.005 1.00 44.35 244 LEU A O 1
ATOM 3788 N N . ILE A 1 245 ? 110.932 127.051 106.231 1.00 42.12 245 ILE A N 1
ATOM 3789 C CA . ILE A 1 245 ? 110.148 128.140 106.817 1.00 46.83 245 ILE A CA 1
ATOM 3790 C C . ILE A 1 245 ? 109.130 127.672 107.844 1.00 44.86 245 ILE A C 1
ATOM 3791 O O . ILE A 1 245 ? 108.558 128.509 108.546 1.00 46.32 245 ILE A O 1
ATOM 3807 N N . ILE A 1 246 ? 108.854 126.371 107.933 1.00 49.55 246 ILE A N 1
ATOM 3808 C CA . ILE A 1 246 ? 108.142 125.849 109.098 1.00 42.00 246 ILE A CA 1
ATOM 3809 C C . ILE A 1 246 ? 109.086 125.732 110.283 1.00 41.14 246 ILE A C 1
ATOM 3810 O O . ILE A 1 246 ? 108.736 126.089 111.410 1.00 38.81 246 ILE A O 1
ATOM 3826 N N . LEU A 1 247 ? 110.291 125.218 110.047 1.00 42.05 247 LEU A N 1
ATOM 3827 C CA . LEU A 1 247 ? 111.273 125.086 111.114 1.00 39.84 247 LEU A CA 1
ATOM 3828 C C . LEU A 1 247 ? 111.605 126.435 111.738 1.00 41.48 247 LEU A C 1
ATOM 3829 O O . LEU A 1 247 ? 111.848 126.524 112.945 1.00 46.30 247 LEU A O 1
ATOM 3845 N N . LEU A 1 248 ? 111.648 127.496 110.930 1.00 39.14 248 LEU A N 1
ATOM 3846 C CA . LEU A 1 248 ? 111.984 128.816 111.465 1.00 43.13 248 LEU A CA 1
ATOM 3847 C C . LEU A 1 248 ? 111.044 129.249 112.584 1.00 45.22 248 LEU A C 1
ATOM 3848 O O . LEU A 1 248 ? 111.516 129.462 113.714 1.00 45.38 248 LEU A O 1
ATOM 3864 N N . PRO A 1 249 ? 109.737 129.424 112.355 1.00 45.30 249 PRO A N 1
ATOM 3865 C CA . PRO A 1 249 ? 108.848 129.758 113.480 1.00 39.12 249 PRO A CA 1
ATOM 3866 C C . PRO A 1 249 ? 108.847 128.711 114.576 1.00 43.67 249 PRO A C 1
ATOM 3867 O O . PRO A 1 249 ? 108.874 129.054 115.762 1.00 43.61 249 PRO A O 1
ATOM 3878 N N . LEU A 1 250 ? 108.824 127.432 114.204 1.00 42.21 250 LEU A N 1
ATOM 3879 C CA . LEU A 1 250 ? 108.762 126.362 115.192 1.00 34.32 250 LEU A CA 1
ATOM 3880 C C . LEU A 1 250 ? 109.972 126.397 116.115 1.00 37.63 250 LEU A C 1
ATOM 3881 O O . LEU A 1 250 ? 109.833 126.356 117.339 1.00 42.93 250 LEU A O 1
ATOM 3897 N N . GLN A 1 251 ? 111.174 126.466 115.545 1.00 36.55 251 GLN A N 1
ATOM 3898 C CA . GLN A 1 251 ? 112.377 126.478 116.368 1.00 35.60 251 GLN A CA 1
ATOM 3899 C C . GLN A 1 251 ? 112.509 127.767 117.161 1.00 42.69 251 GLN A C 1
ATOM 3900 O O . GLN A 1 251 ? 113.077 127.760 118.256 1.00 48.89 251 GLN A O 1
ATOM 3914 N N . SER A 1 252 ? 112.028 128.883 116.612 1.00 47.17 252 SER A N 1
ATOM 3915 C CA . SER A 1 252 ? 112.102 130.155 117.322 1.00 44.22 252 SER A CA 1
ATOM 3916 C C . SER A 1 252 ? 111.093 130.213 118.460 1.00 44.47 252 SER A C 1
ATOM 3917 O O . SER A 1 252 ? 111.361 130.815 119.505 1.00 45.85 252 SER A O 1
ATOM 3925 N N . CYS A 1 253 ? 109.918 129.613 118.269 1.00 45.50 253 CYS A N 1
ATOM 3926 C CA . CYS A 1 253 ? 108.981 129.467 119.376 1.00 45.30 253 CYS A CA 1
ATOM 3927 C C . CYS A 1 253 ? 109.563 128.590 120.474 1.00 46.24 253 CYS A C 1
ATOM 3928 O O . CYS A 1 253 ? 109.488 128.935 121.658 1.00 48.99 253 CYS A O 1
ATOM 3936 N N . ILE A 1 254 ? 110.167 127.460 120.103 1.00 49.82 254 ILE A N 1
ATOM 3937 C CA . ILE A 1 254 ? 110.804 126.600 121.096 1.00 38.41 254 ILE A CA 1
ATOM 3938 C C . ILE A 1 254 ? 111.892 127.364 121.833 1.00 33.16 254 ILE A C 1
ATOM 3939 O O . ILE A 1 254 ? 112.024 127.260 123.056 1.00 42.18 254 ILE A O 1
ATOM 3955 N N . GLY A 1 255 ? 112.686 128.145 121.104 1.00 40.34 255 GLY A N 1
ATOM 3956 C CA . GLY A 1 255 ? 113.754 128.891 121.743 1.00 44.55 255 GLY A CA 1
ATOM 3957 C C . GLY A 1 255 ? 113.232 129.925 122.718 1.00 45.01 255 GLY A C 1
ATOM 3958 O O . GLY A 1 255 ? 113.798 130.118 123.796 1.00 42.34 255 GLY A O 1
ATOM 3962 N N . LYS A 1 256 ? 112.175 130.642 122.330 1.00 48.64 256 LYS A N 1
ATOM 3963 C CA . LYS A 1 256 ? 111.577 131.630 123.222 1.00 51.43 256 LYS A CA 1
ATOM 3964 C C . LYS A 1 256 ? 110.914 130.955 124.418 1.00 45.36 256 LYS A C 1
ATOM 3965 O O . LYS A 1 256 ? 111.014 131.442 125.549 1.00 48.36 256 LYS A O 1
ATOM 3984 N N . LEU A 1 257 ? 110.237 129.827 124.186 1.00 38.65 257 LEU A N 1
ATOM 3985 C CA . LEU A 1 257 ? 109.605 129.090 125.276 1.00 38.47 257 LEU A CA 1
ATOM 3986 C C . LEU A 1 257 ? 110.642 128.499 126.225 1.00 41.11 257 LEU A C 1
ATOM 3987 O O . LEU A 1 257 ? 110.470 128.541 127.446 1.00 43.69 257 LEU A O 1
ATOM 4003 N N . PHE A 1 258 ? 111.731 127.959 125.679 1.00 49.98 258 PHE A N 1
ATOM 4004 C CA . PHE A 1 258 ? 112.836 127.509 126.514 1.00 40.53 258 PHE A CA 1
ATOM 4005 C C . PHE A 1 258 ? 113.371 128.651 127.362 1.00 46.70 258 PHE A C 1
ATOM 4006 O O . PHE A 1 258 ? 113.661 128.469 128.548 1.00 54.78 258 PHE A O 1
ATOM 4023 N N . SER A 1 259 ? 113.518 129.834 126.767 1.00 46.82 259 SER A N 1
ATOM 4024 C CA . SER A 1 259 ? 113.980 130.990 127.524 1.00 40.88 259 SER A CA 1
ATOM 4025 C C . SER A 1 259 ? 113.010 131.336 128.642 1.00 43.74 259 SER A C 1
ATOM 4026 O O . SER A 1 259 ? 113.425 131.764 129.725 1.00 51.50 259 SER A O 1
ATOM 4034 N N . SER A 1 260 ? 111.709 131.185 128.388 1.00 43.19 260 SER A N 1
ATOM 4035 C CA . SER A 1 260 ? 110.709 131.443 129.419 1.00 48.95 260 SER A CA 1
ATOM 4036 C C . SER A 1 260 ? 110.823 130.442 130.566 1.00 45.12 260 SER A C 1
ATOM 4037 O O . SER A 1 260 ? 110.874 130.831 131.739 1.00 46.64 260 SER A O 1
ATOM 4045 N N . LEU A 1 261 ? 110.879 129.147 130.245 1.00 45.08 261 LEU A N 1
ATOM 4046 C CA . LEU A 1 261 ? 111.034 128.125 131.278 1.00 46.94 261 LEU A CA 1
ATOM 4047 C C . LEU A 1 261 ? 112.301 128.343 132.086 1.00 43.86 261 LEU A C 1
ATOM 4048 O O . LEU A 1 261 ? 112.304 128.189 133.310 1.00 40.19 261 LEU A O 1
ATOM 4064 N N . ARG A 1 262 ? 113.391 128.694 131.415 1.00 46.99 262 ARG A N 1
ATOM 4065 C CA . ARG A 1 262 ? 114.649 128.918 132.108 1.00 39.42 262 ARG A CA 1
ATOM 4066 C C . ARG A 1 262 ? 114.570 130.145 133.003 1.00 42.27 262 ARG A C 1
ATOM 4067 O O . ARG A 1 262 ? 115.167 130.171 134.084 1.00 45.20 262 ARG A O 1
ATOM 4088 N N . SER A 1 263 ? 113.876 131.188 132.553 1.00 46.74 263 SER A N 1
ATOM 4089 C CA . SER A 1 263 ? 113.697 132.374 133.385 1.00 46.99 263 SER A CA 1
ATOM 4090 C C . SER A 1 263 ? 112.905 132.058 134.651 1.00 52.23 263 SER A C 1
ATOM 4091 O O . SER A 1 263 ? 113.199 132.594 135.725 1.00 47.44 263 SER A O 1
ATOM 4099 N N . LYS A 1 264 ? 111.892 131.191 134.546 1.00 56.19 264 LYS A N 1
ATOM 4100 C CA . LYS A 1 264 ? 111.107 130.809 135.718 1.00 50.12 264 LYS A CA 1
ATOM 4101 C C . LYS A 1 264 ? 111.882 129.868 136.631 1.00 49.87 264 LYS A C 1
ATOM 4102 O O . LYS A 1 264 ? 111.903 130.053 137.853 1.00 51.45 264 LYS A O 1
ATOM 4121 N N . THR A 1 265 ? 112.528 128.848 136.061 1.00 45.20 265 THR A N 1
ATOM 4122 C CA . THR A 1 265 ? 113.258 127.895 136.887 1.00 43.25 265 THR A CA 1
ATOM 4123 C C . THR A 1 265 ? 114.391 128.559 137.647 1.00 42.52 265 THR A C 1
ATOM 4124 O O . THR A 1 265 ? 114.804 128.048 138.691 1.00 47.57 265 THR A O 1
ATOM 4135 N N . ALA A 1 266 ? 114.905 129.684 137.150 1.00 48.37 266 ALA A N 1
ATOM 4136 C CA . ALA A 1 266 ? 115.922 130.418 137.890 1.00 46.90 266 ALA A CA 1
ATOM 4137 C C . ALA A 1 266 ? 115.432 130.810 139.273 1.00 49.96 266 ALA A C 1
ATOM 4138 O O . ALA A 1 266 ? 116.239 130.945 140.198 1.00 49.40 266 ALA A O 1
ATOM 4145 N N . ALA A 1 267 ? 114.124 131.025 139.430 1.00 48.54 267 ALA A N 1
ATOM 4146 C CA . ALA A 1 267 ? 113.583 131.407 140.732 1.00 48.85 267 ALA A CA 1
ATOM 4147 C C . ALA A 1 267 ? 113.658 130.252 141.724 1.00 52.61 267 ALA A C 1
ATOM 4148 O O . ALA A 1 267 ? 114.094 130.432 142.866 1.00 50.63 267 ALA A O 1
ATOM 4155 N N . PHE A 1 268 ? 113.232 129.056 141.310 1.00 53.13 268 PHE A N 1
ATOM 4156 C CA . PHE A 1 268 ? 113.380 127.884 142.168 1.00 44.95 268 PHE A CA 1
ATOM 4157 C C . PHE A 1 268 ? 114.843 127.613 142.486 1.00 45.70 268 PHE A C 1
ATOM 4158 O O . PHE A 1 268 ? 115.191 127.307 143.630 1.00 48.87 268 PHE A O 1
ATOM 4175 N N . THR A 1 269 ? 115.716 127.728 141.485 1.00 47.06 269 THR A N 1
ATOM 4176 C CA . THR A 1 269 ? 117.139 127.513 141.715 1.00 45.04 269 THR A CA 1
ATOM 4177 C C . THR A 1 269 ? 117.670 128.499 142.743 1.00 51.16 269 THR A C 1
ATOM 4178 O O . THR A 1 269 ? 118.420 128.127 143.651 1.00 61.48 269 THR A O 1
ATOM 4189 N N . ASP A 1 270 ? 117.296 129.770 142.607 1.00 45.06 270 ASP A N 1
ATOM 4190 C CA . ASP A 1 270 ? 117.742 130.783 143.554 1.00 49.12 270 ASP A CA 1
ATOM 4191 C C . ASP A 1 270 ? 117.224 130.486 144.955 1.00 51.27 270 ASP A C 1
ATOM 4192 O O . ASP A 1 270 ? 117.938 130.686 145.945 1.00 51.05 270 ASP A O 1
ATOM 4201 N N . THR A 1 271 ? 115.972 130.035 145.063 1.00 50.43 271 THR A N 1
ATOM 4202 C CA . THR A 1 271 ? 115.418 129.695 146.370 1.00 53.13 271 THR A CA 1
ATOM 4203 C C . THR A 1 271 ? 116.120 128.487 146.976 1.00 54.25 271 THR A C 1
ATOM 4204 O O . THR A 1 271 ? 116.418 128.474 148.174 1.00 53.61 271 THR A O 1
ATOM 4215 N N . ARG A 1 272 ? 116.385 127.456 146.167 1.00 46.67 272 ARG A N 1
ATOM 4216 C CA . ARG A 1 272 ? 117.072 126.277 146.683 1.00 47.36 272 ARG A CA 1
ATOM 4217 C C . ARG A 1 272 ? 118.470 126.627 147.164 1.00 42.62 272 ARG A C 1
ATOM 4218 O O . ARG A 1 272 ? 118.914 126.149 148.213 1.00 43.28 272 ARG A O 1
ATOM 4239 N N . ILE A 1 273 ? 119.177 127.467 146.413 1.00 44.02 273 ILE A N 1
ATOM 4240 C CA . ILE A 1 273 ? 120.536 127.820 146.788 1.00 43.13 273 ILE A CA 1
ATOM 4241 C C . ILE A 1 273 ? 120.541 128.677 148.042 1.00 45.35 273 ILE A C 1
ATOM 4242 O O . ILE A 1 273 ? 121.482 128.605 148.837 1.00 53.68 273 ILE A O 1
ATOM 4258 N N . ARG A 1 274 ? 119.523 129.520 148.238 1.00 49.52 274 ARG A N 1
ATOM 4259 C CA . ARG A 1 274 ? 119.450 130.288 149.480 1.00 52.43 274 ARG A CA 1
ATOM 4260 C C . ARG A 1 274 ? 119.141 129.390 150.673 1.00 56.35 274 ARG A C 1
ATOM 4261 O O . ARG A 1 274 ? 119.754 129.531 151.737 1.00 57.41 274 ARG A O 1
ATOM 4282 N N . THR A 1 275 ? 118.183 128.474 150.529 1.00 54.86 275 THR A N 1
ATOM 4283 C CA . THR A 1 275 ? 117.892 127.548 151.618 1.00 52.04 275 THR A CA 1
ATOM 4284 C C . THR A 1 275 ? 119.099 126.673 151.920 1.00 54.90 275 THR A C 1
ATOM 4285 O O . THR A 1 275 ? 119.398 126.390 153.084 1.00 53.92 275 THR A O 1
ATOM 4296 N N . MET A 1 276 ? 119.802 126.230 150.878 1.00 50.85 276 MET A N 1
ATOM 4297 C CA . MET A 1 276 ? 120.975 125.393 151.079 1.00 43.10 276 MET A CA 1
ATOM 4298 C C . MET A 1 276 ? 122.105 126.182 151.718 1.00 48.63 276 MET A C 1
ATOM 4299 O O . MET A 1 276 ? 122.861 125.644 152.532 1.00 57.14 276 MET A O 1
ATOM 4313 N N . ASN A 1 277 ? 122.245 127.456 151.354 1.00 50.40 277 ASN A N 1
ATOM 4314 C CA . ASN A 1 277 ? 123.220 128.313 152.016 1.00 49.96 277 ASN A CA 1
ATOM 4315 C C . ASN A 1 277 ? 122.965 128.389 153.516 1.00 51.81 277 ASN A C 1
ATOM 4316 O O . ASN A 1 277 ? 123.895 128.250 154.316 1.00 59.62 277 ASN A O 1
ATOM 4327 N N . GLU A 1 278 ? 121.714 128.628 153.921 1.00 58.06 278 GLU A N 1
ATOM 4328 C CA . GLU A 1 278 ? 121.432 128.766 155.349 1.00 61.26 278 GLU A CA 1
ATOM 4329 C C . GLU A 1 278 ? 121.467 127.425 156.071 1.00 59.79 278 GLU A C 1
ATOM 4330 O O . GLU A 1 278 ? 121.801 127.374 157.259 1.00 57.54 278 GLU A O 1
ATOM 4342 N N . VAL A 1 279 ? 121.132 126.333 155.380 1.00 56.11 279 VAL A N 1
ATOM 4343 C CA . VAL A 1 279 ? 121.287 125.003 155.967 1.00 52.08 279 VAL A CA 1
ATOM 4344 C C . VAL A 1 279 ? 122.750 124.747 156.303 1.00 52.84 279 VAL A C 1
ATOM 4345 O O . VAL A 1 279 ? 123.113 124.526 157.464 1.00 52.81 279 VAL A O 1
ATOM 4358 N N . ILE A 1 280 ? 123.612 124.777 155.285 1.00 55.15 280 ILE A N 1
ATOM 4359 C CA . ILE A 1 280 ? 125.032 124.529 155.503 1.00 51.70 280 ILE A CA 1
ATOM 4360 C C . ILE A 1 280 ? 125.587 125.496 156.537 1.00 53.42 280 ILE A C 1
ATOM 4361 O O . ILE A 1 280 ? 126.471 125.136 157.321 1.00 61.91 280 ILE A O 1
ATOM 4377 N N . THR A 1 281 ? 125.093 126.733 156.558 1.00 50.06 281 THR A N 1
ATOM 4378 C CA . THR A 1 281 ? 125.592 127.700 157.527 1.00 57.76 281 THR A CA 1
ATOM 4379 C C . THR A 1 281 ? 125.138 127.359 158.942 1.00 62.07 281 THR A C 1
ATOM 4380 O O . THR A 1 281 ? 125.914 127.489 159.896 1.00 65.29 281 THR A O 1
ATOM 4391 N N . GLY A 1 282 ? 123.889 126.928 159.101 1.00 55.96 282 GLY A N 1
ATOM 4392 C CA . GLY A 1 282 ? 123.329 126.663 160.414 1.00 55.04 282 GLY A CA 1
ATOM 4393 C C . GLY A 1 282 ? 123.236 125.200 160.792 1.00 57.75 282 GLY A C 1
ATOM 4394 O O . GLY A 1 282 ? 122.479 124.849 161.699 1.00 60.45 282 GLY A O 1
ATOM 4398 N N . ILE A 1 283 ? 124.002 124.339 160.114 1.00 56.60 283 ILE A N 1
ATOM 4399 C CA . ILE A 1 283 ? 123.803 122.893 160.212 1.00 53.40 283 ILE A CA 1
ATOM 4400 C C . ILE A 1 283 ? 123.857 122.410 161.652 1.00 50.25 283 ILE A C 1
ATOM 4401 O O . ILE A 1 283 ? 123.170 121.451 162.013 1.00 50.76 283 ILE A O 1
ATOM 4417 N N . ARG A 1 284 ? 124.671 123.040 162.495 1.00 59.74 284 ARG A N 1
ATOM 4418 C CA . ARG A 1 284 ? 124.785 122.572 163.872 1.00 56.80 284 ARG A CA 1
ATOM 4419 C C . ARG A 1 284 ? 123.481 122.762 164.631 1.00 59.47 284 ARG A C 1
ATOM 4420 O O . ARG A 1 284 ? 123.047 121.866 165.363 1.00 62.63 284 ARG A O 1
ATOM 4441 N N . ILE A 1 285 ? 122.838 123.919 164.470 1.00 66.09 285 ILE A N 1
ATOM 4442 C CA . ILE A 1 285 ? 121.566 124.158 165.141 1.00 64.40 285 ILE A CA 1
ATOM 4443 C C . ILE A 1 285 ? 120.472 123.294 164.530 1.00 61.70 285 ILE A C 1
ATOM 4444 O O . ILE A 1 285 ? 119.583 122.808 165.235 1.00 68.43 285 ILE A O 1
ATOM 4460 N N . ILE A 1 286 ? 120.509 123.088 163.215 1.00 48.11 286 ILE A N 1
ATOM 4461 C CA . ILE A 1 286 ? 119.557 122.171 162.600 1.00 47.89 286 ILE A CA 1
ATOM 4462 C C . ILE A 1 286 ? 119.695 120.783 163.207 1.00 56.81 286 ILE A C 1
ATOM 4463 O O . ILE A 1 286 ? 118.707 120.063 163.376 1.00 62.20 286 ILE A O 1
ATOM 4479 N N . LYS A 1 287 ? 120.925 120.378 163.526 1.00 67.44 287 LYS A N 1
ATOM 4480 C CA . LYS A 1 287 ? 121.153 119.069 164.130 1.00 56.73 287 LYS A CA 1
ATOM 4481 C C . LYS A 1 287 ? 120.669 119.037 165.571 1.00 53.79 287 LYS A C 1
ATOM 4482 O O . LYS A 1 287 ? 119.986 118.098 165.986 1.00 63.60 287 LYS A O 1
ATOM 4501 N N . MET A 1 288 ? 121.030 120.046 166.360 1.00 59.63 288 MET A N 1
ATOM 4502 C CA . MET A 1 288 ? 120.628 120.045 167.761 1.00 70.26 288 MET A CA 1
ATOM 4503 C C . MET A 1 288 ? 119.112 120.110 167.901 1.00 71.53 288 MET A C 1
ATOM 4504 O O . MET A 1 288 ? 118.529 119.424 168.748 1.00 69.17 288 MET A O 1
ATOM 4518 N N . TYR A 1 289 ? 118.451 120.918 167.072 1.00 70.97 289 TYR A N 1
ATOM 4519 C CA . TYR A 1 289 ? 116.995 120.958 167.081 1.00 68.21 289 TYR A CA 1
ATOM 4520 C C . TYR A 1 289 ? 116.378 119.674 166.551 1.00 65.56 289 TYR A C 1
ATOM 4521 O O . TYR A 1 289 ? 115.210 119.401 166.838 1.00 71.12 289 TYR A O 1
ATOM 4539 N N . ALA A 1 290 ? 117.130 118.883 165.796 1.00 52.22 290 ALA A N 1
ATOM 4540 C CA . ALA A 1 290 ? 116.604 117.724 165.088 1.00 56.46 290 ALA A CA 1
ATOM 4541 C C . ALA A 1 290 ? 115.584 118.118 164.030 1.00 59.27 290 ALA A C 1
ATOM 4542 O O . ALA A 1 290 ? 114.747 117.303 163.637 1.00 61.57 290 ALA A O 1
ATOM 4549 N N . TRP A 1 291 ? 115.643 119.360 163.552 1.00 65.46 291 TRP A N 1
ATOM 4550 C CA . TRP A 1 291 ? 114.770 119.842 162.488 1.00 68.14 291 TRP A CA 1
ATOM 4551 C C . TRP A 1 291 ? 115.230 119.403 161.108 1.00 60.63 291 TRP A C 1
ATOM 4552 O O . TRP A 1 291 ? 114.805 119.985 160.107 1.00 58.89 291 TRP A O 1
ATOM 4573 N N . GLU A 1 292 ? 116.096 118.394 161.038 1.00 53.21 292 GLU A N 1
ATOM 4574 C CA . GLU A 1 292 ? 116.592 117.924 159.753 1.00 61.55 292 GLU A CA 1
ATOM 4575 C C . GLU A 1 292 ? 115.468 117.413 158.869 1.00 62.23 292 GLU A C 1
ATOM 4576 O O . GLU A 1 292 ? 115.567 117.482 157.639 1.00 62.59 292 GLU A O 1
ATOM 4588 N N . LYS A 1 293 ? 114.405 116.880 159.472 1.00 64.40 293 LYS A N 1
ATOM 4589 C CA . LYS A 1 293 ? 113.272 116.402 158.687 1.00 62.49 293 LYS A CA 1
ATOM 4590 C C . LYS A 1 293 ? 112.611 117.536 157.915 1.00 62.12 293 LYS A C 1
ATOM 4591 O O . LYS A 1 293 ? 112.179 117.349 156.773 1.00 58.58 293 LYS A O 1
ATOM 4610 N N . SER A 1 294 ? 112.521 118.721 158.524 1.00 59.07 294 SER A N 1
ATOM 4611 C CA . SER A 1 294 ? 111.803 119.821 157.889 1.00 59.04 294 SER A CA 1
ATOM 4612 C C . SER A 1 294 ? 112.584 120.401 156.716 1.00 60.92 294 SER A C 1
ATOM 4613 O O . SER A 1 294 ? 112.012 120.650 155.650 1.00 60.46 294 SER A O 1
ATOM 4621 N N . PHE A 1 295 ? 113.891 120.615 156.882 1.00 64.14 295 PHE A N 1
ATOM 4622 C CA . PHE A 1 295 ? 114.703 121.080 155.761 1.00 54.86 295 PHE A CA 1
ATOM 4623 C C . PHE A 1 295 ? 114.861 119.999 154.706 1.00 47.03 295 PHE A C 1
ATOM 4624 O O . PHE A 1 295 ? 114.923 120.299 153.511 1.00 49.32 295 PHE A O 1
ATOM 4641 N N . ALA A 1 296 ? 114.947 118.739 155.123 1.00 47.98 296 ALA A N 1
ATOM 4642 C CA . ALA A 1 296 ? 114.889 117.660 154.151 1.00 50.62 296 ALA A CA 1
ATOM 4643 C C . ALA A 1 296 ? 113.652 117.809 153.279 1.00 57.77 296 ALA A C 1
ATOM 4644 O O . ALA A 1 296 ? 113.731 117.735 152.048 1.00 55.97 296 ALA A O 1
ATOM 4651 N N . ASP A 1 297 ? 112.495 118.042 153.908 1.00 57.35 297 ASP A N 1
ATOM 4652 C CA . ASP A 1 297 ? 111.249 118.212 153.164 1.00 51.42 297 ASP A CA 1
ATOM 4653 C C . ASP A 1 297 ? 111.294 119.452 152.280 1.00 50.57 297 ASP A C 1
ATOM 4654 O O . ASP A 1 297 ? 111.008 119.387 151.080 1.00 49.40 297 ASP A O 1
ATOM 4663 N N . LEU A 1 298 ? 111.670 120.590 152.860 1.00 50.19 298 LEU A N 1
ATOM 4664 C CA . LEU A 1 298 ? 111.683 121.848 152.121 1.00 50.25 298 LEU A CA 1
ATOM 4665 C C . LEU A 1 298 ? 112.610 121.774 150.914 1.00 47.02 298 LEU A C 1
ATOM 4666 O O . LEU A 1 298 ? 112.227 122.145 149.800 1.00 45.49 298 LEU A O 1
ATOM 4682 N N . ILE A 1 299 ? 113.842 121.305 151.116 1.00 54.93 299 ILE A N 1
ATOM 4683 C CA . ILE A 1 299 ? 114.767 121.137 149.998 1.00 50.29 299 ILE A CA 1
ATOM 4684 C C . ILE A 1 299 ? 114.244 120.090 149.030 1.00 46.53 299 ILE A C 1
ATOM 4685 O O . ILE A 1 299 ? 114.395 120.222 147.812 1.00 50.08 299 ILE A O 1
ATOM 4701 N N . THR A 1 300 ? 113.632 119.029 149.550 1.00 47.01 300 THR A N 1
ATOM 4702 C CA . THR A 1 300 ? 113.095 117.997 148.671 1.00 52.88 300 THR A CA 1
ATOM 4703 C C . THR A 1 300 ? 112.060 118.573 147.716 1.00 54.89 300 THR A C 1
ATOM 4704 O O . THR A 1 300 ? 112.041 118.227 146.530 1.00 57.25 300 THR A O 1
ATOM 4715 N N . ASN A 1 301 ? 111.178 119.441 148.217 1.00 50.44 301 ASN A N 1
ATOM 4716 C CA . ASN A 1 301 ? 110.122 119.985 147.371 1.00 49.81 301 ASN A CA 1
ATOM 4717 C C . ASN A 1 301 ? 110.665 121.030 146.404 1.00 50.23 301 ASN A C 1
ATOM 4718 O O . ASN A 1 301 ? 110.309 121.025 145.222 1.00 52.34 301 ASN A O 1
ATOM 4729 N N . LEU A 1 302 ? 111.524 121.932 146.880 1.00 48.04 302 LEU A N 1
ATOM 4730 C CA . LEU A 1 302 ? 112.167 122.877 145.972 1.00 47.63 302 LEU A CA 1
ATOM 4731 C C . LEU A 1 302 ? 112.900 122.139 144.864 1.00 46.84 302 LEU A C 1
ATOM 4732 O O . LEU A 1 302 ? 112.787 122.485 143.686 1.00 47.94 302 LEU A O 1
ATOM 4748 N N . ARG A 1 303 ? 113.663 121.113 145.234 1.00 46.06 303 ARG A N 1
ATOM 4749 C CA . ARG A 1 303 ? 114.431 120.363 144.252 1.00 38.37 303 ARG A CA 1
ATOM 4750 C C . ARG A 1 303 ? 113.515 119.617 143.295 1.00 40.87 303 ARG A C 1
ATOM 4751 O O . ARG A 1 303 ? 113.827 119.488 142.109 1.00 43.26 303 ARG A O 1
ATOM 4772 N N . ARG A 1 304 ? 112.382 119.121 143.787 1.00 50.26 304 ARG A N 1
ATOM 4773 C CA . ARG A 1 304 ? 111.449 118.411 142.918 1.00 51.11 304 ARG A CA 1
ATOM 4774 C C . ARG A 1 304 ? 110.817 119.354 141.898 1.00 54.52 304 ARG A C 1
ATOM 4775 O O . ARG A 1 304 ? 110.724 119.027 140.710 1.00 54.13 304 ARG A O 1
ATOM 4796 N N . LYS A 1 305 ? 110.349 120.518 142.348 1.00 54.95 305 LYS A N 1
ATOM 4797 C CA . LYS A 1 305 ? 109.856 121.533 141.422 1.00 49.76 305 LYS A CA 1
ATOM 4798 C C . LYS A 1 305 ? 110.917 121.894 140.395 1.00 47.14 305 LYS A C 1
ATOM 4799 O O . LYS A 1 305 ? 110.656 121.910 139.188 1.00 54.04 305 LYS A O 1
ATOM 4818 N N . GLU A 1 306 ? 112.124 122.198 140.869 1.00 49.01 306 GLU A N 1
ATOM 4819 C CA . GLU A 1 306 ? 113.201 122.641 139.993 1.00 46.64 306 GLU A CA 1
ATOM 4820 C C . GLU A 1 306 ? 113.576 121.573 138.973 1.00 37.21 306 GLU A C 1
ATOM 4821 O O . GLU A 1 306 ? 113.794 121.882 137.800 1.00 35.15 306 GLU A O 1
ATOM 4833 N N . ILE A 1 307 ? 113.648 120.310 139.394 1.00 35.22 307 ILE A N 1
ATOM 4834 C CA . ILE A 1 307 ? 114.060 119.266 138.463 1.00 40.97 307 ILE A CA 1
ATOM 4835 C C . ILE A 1 307 ? 112.963 118.977 137.453 1.00 45.69 307 ILE A C 1
ATOM 4836 O O . ILE A 1 307 ? 113.248 118.518 136.342 1.00 51.18 307 ILE A O 1
ATOM 4852 N N . SER A 1 308 ? 111.700 119.220 137.805 1.00 45.75 308 SER A N 1
ATOM 4853 C CA . SER A 1 308 ? 110.642 119.123 136.805 1.00 43.99 308 SER A CA 1
ATOM 4854 C C . SER A 1 308 ? 110.792 120.212 135.754 1.00 45.41 308 SER A C 1
ATOM 4855 O O . SER A 1 308 ? 110.660 119.947 134.555 1.00 48.41 308 SER A O 1
ATOM 4863 N N . LYS A 1 309 ? 111.055 121.447 136.183 1.00 48.43 309 LYS A N 1
ATOM 4864 C CA . LYS A 1 309 ? 111.315 122.519 135.230 1.00 42.10 309 LYS A CA 1
ATOM 4865 C C . LYS A 1 309 ? 112.537 122.207 134.375 1.00 40.78 309 LYS A C 1
ATOM 4866 O O . LYS A 1 309 ? 112.528 122.434 133.161 1.00 45.40 309 LYS A O 1
ATOM 4885 N N . ILE A 1 310 ? 113.604 121.694 134.995 1.00 47.28 310 ILE A N 1
ATOM 4886 C CA . ILE A 1 310 ? 114.820 121.358 134.257 1.00 34.90 310 ILE A CA 1
ATOM 4887 C C . ILE A 1 310 ? 114.556 120.233 133.268 1.00 30.58 310 ILE A C 1
ATOM 4888 O O . ILE A 1 310 ? 115.095 120.229 132.158 1.00 35.42 310 ILE A O 1
ATOM 4904 N N . LEU A 1 311 ? 113.753 119.246 133.657 1.00 34.78 311 LEU A N 1
ATOM 4905 C CA . LEU A 1 311 ? 113.449 118.162 132.732 1.00 35.93 311 LEU A CA 1
ATOM 4906 C C . LEU A 1 311 ? 112.704 118.682 131.512 1.00 45.03 311 LEU A C 1
ATOM 4907 O O . LEU A 1 311 ? 113.021 118.317 130.376 1.00 51.32 311 LEU A O 1
ATOM 4923 N N . ARG A 1 312 ? 111.691 119.522 131.728 1.00 43.81 312 ARG A N 1
ATOM 4924 C CA . ARG A 1 312 ? 110.933 120.064 130.606 1.00 44.59 312 ARG A CA 1
ATOM 4925 C C . ARG A 1 312 ? 111.802 120.977 129.753 1.00 39.97 312 ARG A C 1
ATOM 4926 O O . ARG A 1 312 ? 111.777 120.897 128.522 1.00 40.14 312 ARG A O 1
ATOM 4947 N N . SER A 1 313 ? 112.571 121.854 130.393 1.00 32.47 313 SER A N 1
ATOM 4948 C CA . SER A 1 313 ? 113.468 122.734 129.658 1.00 33.95 313 SER A CA 1
ATOM 4949 C C . SER A 1 313 ? 114.478 121.935 128.845 1.00 44.76 313 SER A C 1
ATOM 4950 O O . SER A 1 313 ? 114.722 122.239 127.672 1.00 43.84 313 SER A O 1
ATOM 4958 N N . SER A 1 314 ? 115.063 120.897 129.447 1.00 47.85 314 SER A N 1
ATOM 4959 C CA . SER A 1 314 ? 116.057 120.085 128.755 1.00 26.94 314 SER A CA 1
ATOM 4960 C C . SER A 1 314 ? 115.443 119.286 127.618 1.00 33.85 314 SER A C 1
ATOM 4961 O O . SER A 1 314 ? 116.108 119.054 126.606 1.00 39.73 314 SER A O 1
ATOM 4969 N N . TYR A 1 315 ? 114.193 118.847 127.758 1.00 28.70 315 TYR A N 1
ATOM 4970 C CA . TYR A 1 315 ? 113.530 118.192 126.636 1.00 36.51 315 TYR A CA 1
ATOM 4971 C C . TYR A 1 315 ? 113.317 119.162 125.481 1.00 37.52 315 TYR A C 1
ATOM 4972 O O . TYR A 1 315 ? 113.420 118.775 124.313 1.00 37.65 315 TYR A O 1
ATOM 4990 N N . LEU A 1 316 ? 112.990 120.419 125.783 1.00 40.36 316 LEU A N 1
ATOM 4991 C CA . LEU A 1 316 ? 112.865 121.424 124.733 1.00 38.46 316 LEU A CA 1
ATOM 4992 C C . LEU A 1 316 ? 114.194 121.640 124.027 1.00 36.00 316 LEU A C 1
ATOM 4993 O O . LEU A 1 316 ? 114.265 121.642 122.794 1.00 41.23 316 LEU A O 1
ATOM 5009 N N . ARG A 1 317 ? 115.263 121.835 124.798 1.00 41.65 317 ARG A N 1
ATOM 5010 C CA . ARG A 1 317 ? 116.577 122.033 124.200 1.00 35.10 317 ARG A CA 1
ATOM 5011 C C . ARG A 1 317 ? 117.011 120.809 123.405 1.00 36.00 317 ARG A C 1
ATOM 5012 O O . ARG A 1 317 ? 117.578 120.936 122.316 1.00 43.18 317 ARG A O 1
ATOM 5033 N N . GLY A 1 318 ? 116.749 119.614 123.929 1.00 34.91 318 GLY A N 1
ATOM 5034 C CA . GLY A 1 318 ? 117.080 118.411 123.197 1.00 25.12 318 GLY A CA 1
ATOM 5035 C C . GLY A 1 318 ? 116.303 118.269 121.908 1.00 34.11 318 GLY A C 1
ATOM 5036 O O . GLY A 1 318 ? 116.816 117.722 120.932 1.00 36.27 318 GLY A O 1
ATOM 5040 N N . MET A 1 319 ? 115.053 118.737 121.885 1.00 38.87 319 MET A N 1
ATOM 5041 C CA . MET A 1 319 ? 114.283 118.704 120.645 1.00 33.38 319 MET A CA 1
ATOM 5042 C C . MET A 1 319 ? 114.829 119.700 119.629 1.00 34.84 319 MET A C 1
ATOM 5043 O O . MET A 1 319 ? 114.836 119.421 118.427 1.00 38.12 319 MET A O 1
ATOM 5057 N N . ASN A 1 320 ? 115.265 120.875 120.086 1.00 38.45 320 ASN A N 1
ATOM 5058 C CA . ASN A 1 320 ? 115.910 121.820 119.179 1.00 38.39 320 ASN A CA 1
ATOM 5059 C C . ASN A 1 320 ? 117.190 121.234 118.597 1.00 37.55 320 ASN A C 1
ATOM 5060 O O . ASN A 1 320 ? 117.469 121.392 117.405 1.00 38.37 320 ASN A O 1
ATOM 5071 N N . LEU A 1 321 ? 117.990 120.567 119.432 1.00 44.56 321 LEU A N 1
ATOM 5072 C CA . LEU A 1 321 ? 119.240 119.972 118.970 1.00 32.98 321 LEU A CA 1
ATOM 5073 C C . LEU A 1 321 ? 118.983 118.808 118.029 1.00 27.77 321 LEU A C 1
ATOM 5074 O O . LEU A 1 321 ? 119.699 118.634 117.038 1.00 36.99 321 LEU A O 1
ATOM 5090 N N . ALA A 1 322 ? 117.988 117.980 118.336 1.00 20.52 322 ALA A N 1
ATOM 5091 C CA . ALA A 1 322 ? 117.628 116.903 117.426 1.00 29.19 322 ALA A CA 1
ATOM 5092 C C . ALA A 1 322 ? 117.124 117.461 116.107 1.00 26.98 322 ALA A C 1
ATOM 5093 O O . ALA A 1 322 ? 117.369 116.883 115.045 1.00 22.08 322 ALA A O 1
ATOM 5100 N N . SER A 1 323 ? 116.405 118.580 116.156 1.00 30.78 323 SER A N 1
ATOM 5101 C CA . SER A 1 323 ? 115.868 119.172 114.937 1.00 27.56 323 SER A CA 1
ATOM 5102 C C . SER A 1 323 ? 116.979 119.716 114.047 1.00 29.36 323 SER A C 1
ATOM 5103 O O . SER A 1 323 ? 116.899 119.612 112.819 1.00 32.65 323 SER A O 1
ATOM 5111 N N . PHE A 1 324 ? 118.019 120.305 114.640 1.00 32.51 324 PHE A N 1
ATOM 5112 C CA . PHE A 1 324 ? 119.201 120.662 113.861 1.00 24.79 324 PHE A CA 1
ATOM 5113 C C . PHE A 1 324 ? 119.877 119.424 113.288 1.00 23.52 324 PHE A C 1
ATOM 5114 O O . PHE A 1 324 ? 120.172 119.360 112.091 1.00 26.18 324 PHE A O 1
ATOM 5131 N N . PHE A 1 325 ? 120.137 118.429 114.139 1.00 24.26 325 PHE A N 1
ATOM 5132 C CA . PHE A 1 325 ? 120.882 117.251 113.716 1.00 23.48 325 PHE A CA 1
ATOM 5133 C C . PHE A 1 325 ? 120.217 116.559 112.532 1.00 22.35 325 PHE A C 1
ATOM 5134 O O . PHE A 1 325 ? 120.905 116.065 111.634 1.00 24.38 325 PHE A O 1
ATOM 5151 N N . VAL A 1 326 ? 118.885 116.514 112.503 1.00 27.94 326 VAL A N 1
ATOM 5152 C CA . VAL A 1 326 ? 118.166 115.824 111.437 1.00 26.06 326 VAL A CA 1
ATOM 5153 C C . VAL A 1 326 ? 117.546 116.793 110.433 1.00 28.95 326 VAL A C 1
ATOM 5154 O O . VAL A 1 326 ? 116.812 116.361 109.543 1.00 37.30 326 VAL A O 1
ATOM 5167 N N . ALA A 1 327 ? 117.824 118.092 110.551 1.00 38.34 327 ALA A N 1
ATOM 5168 C CA . ALA A 1 327 ? 117.230 119.072 109.647 1.00 29.39 327 ALA A CA 1
ATOM 5169 C C . ALA A 1 327 ? 117.498 118.730 108.188 1.00 31.74 327 ALA A C 1
ATOM 5170 O O . ALA A 1 327 ? 116.564 118.567 107.396 1.00 32.30 327 ALA A O 1
ATOM 5177 N N . SER A 1 328 ? 118.774 118.638 107.805 1.00 28.31 328 SER A N 1
ATOM 5178 C CA . SER A 1 328 ? 119.098 118.427 106.399 1.00 29.85 328 SER A CA 1
ATOM 5179 C C . SER A 1 328 ? 118.711 117.039 105.923 1.00 32.28 328 SER A C 1
ATOM 5180 O O . SER A 1 328 ? 118.539 116.839 104.720 1.00 33.04 328 SER A O 1
ATOM 5188 N N . LYS A 1 329 ? 118.599 116.076 106.833 1.00 18.54 329 LYS A N 1
ATOM 5189 C CA . LYS A 1 329 ? 118.032 114.777 106.490 1.00 22.37 329 LYS A CA 1
ATOM 5190 C C . LYS A 1 329 ? 116.593 114.921 106.014 1.00 25.67 329 LYS A C 1
ATOM 5191 O O . LYS A 1 329 ? 116.204 114.360 104.987 1.00 40.73 329 LYS A O 1
ATOM 5210 N N . ILE A 1 330 ? 115.779 115.658 106.766 1.00 25.83 330 ILE A N 1
ATOM 5211 C CA . ILE A 1 330 ? 114.393 115.884 106.372 1.00 23.20 330 ILE A CA 1
ATOM 5212 C C . ILE A 1 330 ? 114.325 116.777 105.136 1.00 32.30 330 ILE A C 1
ATOM 5213 O O . ILE A 1 330 ? 113.583 116.491 104.191 1.00 33.64 330 ILE A O 1
ATOM 5229 N N . ILE A 1 331 ? 115.091 117.872 105.125 1.00 43.45 331 ILE A N 1
ATOM 5230 C CA . ILE A 1 331 ? 115.058 118.795 103.991 1.00 28.78 331 ILE A CA 1
ATOM 5231 C C . ILE A 1 331 ? 115.439 118.077 102.705 1.00 28.87 331 ILE A C 1
ATOM 5232 O O . ILE A 1 331 ? 114.781 118.223 101.670 1.00 30.89 331 ILE A O 1
ATOM 5248 N N . VAL A 1 332 ? 116.535 117.321 102.746 1.00 29.21 332 VAL A N 1
ATOM 5249 C CA . VAL A 1 332 ? 116.978 116.536 101.596 1.00 22.84 332 VAL A CA 1
ATOM 5250 C C . VAL A 1 332 ? 115.958 115.458 101.250 1.00 25.22 332 VAL A C 1
ATOM 5251 O O . VAL A 1 332 ? 115.734 115.157 100.074 1.00 32.01 332 VAL A O 1
ATOM 5264 N N . PHE A 1 333 ? 115.354 114.833 102.264 1.00 21.07 333 PHE A N 1
ATOM 5265 C CA . PHE A 1 333 ? 114.381 113.768 102.021 1.00 28.04 333 PHE A CA 1
ATOM 5266 C C . PHE A 1 333 ? 113.161 114.293 101.274 1.00 16.21 333 PHE A C 1
ATOM 5267 O O . PHE A 1 333 ? 112.702 113.679 100.308 1.00 19.38 333 PHE A O 1
ATOM 5284 N N . VAL A 1 334 ? 112.603 115.415 101.722 1.00 32.16 334 VAL A N 1
ATOM 5285 C CA . VAL A 1 334 ? 111.448 115.986 101.035 1.00 33.35 334 VAL A CA 1
ATOM 5286 C C . VAL A 1 334 ? 111.851 116.530 99.668 1.00 36.90 334 VAL A C 1
ATOM 5287 O O . VAL A 1 334 ? 111.119 116.372 98.687 1.00 35.65 334 VAL A O 1
ATOM 5300 N N . THR A 1 335 ? 113.014 117.183 99.583 1.00 37.49 335 THR A N 1
ATOM 5301 C CA . THR A 1 335 ? 113.480 117.741 98.314 1.00 21.11 335 THR A CA 1
ATOM 5302 C C . THR A 1 335 ? 113.591 116.671 97.236 1.00 24.98 335 THR A C 1
ATOM 5303 O O . THR A 1 335 ? 113.089 116.843 96.122 1.00 29.52 335 THR A O 1
ATOM 5314 N N . PHE A 1 336 ? 114.296 115.583 97.531 1.00 32.25 336 PHE A N 1
ATOM 5315 C CA . PHE A 1 336 ? 114.513 114.509 96.567 1.00 29.13 336 PHE A CA 1
ATOM 5316 C C . PHE A 1 336 ? 113.334 113.558 96.455 1.00 27.79 336 PHE A C 1
ATOM 5317 O O . PHE A 1 336 ? 113.237 112.840 95.458 1.00 29.31 336 PHE A O 1
ATOM 5334 N N . THR A 1 337 ? 112.473 113.491 97.468 1.00 28.75 337 THR A N 1
ATOM 5335 C CA . THR A 1 337 ? 111.208 112.781 97.308 1.00 35.58 337 THR A CA 1
ATOM 5336 C C . THR A 1 337 ? 110.338 113.462 96.257 1.00 37.32 337 THR A C 1
ATOM 5337 O O . THR A 1 337 ? 109.842 112.815 95.331 1.00 37.97 337 THR A O 1
ATOM 5348 N N . THR A 1 338 ? 110.134 114.772 96.385 1.00 31.60 338 THR A N 1
ATOM 5349 C CA . THR A 1 338 ? 109.363 115.491 95.378 1.00 24.05 338 THR A CA 1
ATOM 5350 C C . THR A 1 338 ? 110.100 115.545 94.047 1.00 32.14 338 THR A C 1
ATOM 5351 O O . THR A 1 338 ? 109.467 115.560 92.988 1.00 37.60 338 THR A O 1
ATOM 5362 N N . TYR A 1 339 ? 111.433 115.577 94.085 1.00 37.44 339 TYR A N 1
ATOM 5363 C CA . TYR A 1 339 ? 112.227 115.566 92.863 1.00 17.78 339 TYR A CA 1
ATOM 5364 C C . TYR A 1 339 ? 112.002 114.294 92.062 1.00 33.49 339 TYR A C 1
ATOM 5365 O O . TYR A 1 339 ? 111.922 114.340 90.832 1.00 44.09 339 TYR A O 1
ATOM 5383 N N . VAL A 1 340 ? 111.904 113.144 92.733 1.00 40.80 340 VAL A N 1
ATOM 5384 C CA . VAL A 1 340 ? 111.712 111.884 92.017 1.00 44.66 340 VAL A CA 1
ATOM 5385 C C . VAL A 1 340 ? 110.246 111.602 91.711 1.00 40.32 340 VAL A C 1
ATOM 5386 O O . VAL A 1 340 ? 109.958 110.832 90.787 1.00 41.88 340 VAL A O 1
ATOM 5399 N N . PHE A 1 341 ? 109.313 112.181 92.470 1.00 40.00 341 PHE A N 1
ATOM 5400 C CA . PHE A 1 341 ? 107.905 112.090 92.106 1.00 37.19 341 PHE A CA 1
ATOM 5401 C C . PHE A 1 341 ? 107.596 112.902 90.858 1.00 41.48 341 PHE A C 1
ATOM 5402 O O . PHE A 1 341 ? 106.618 112.609 90.166 1.00 46.57 341 PHE A O 1
ATOM 5419 N N . LEU A 1 342 ? 108.395 113.925 90.573 1.00 41.29 342 LEU A N 1
ATOM 5420 C CA . LEU A 1 342 ? 108.267 114.738 89.376 1.00 34.22 342 LEU A CA 1
ATOM 5421 C C . LEU A 1 342 ? 108.975 114.127 88.174 1.00 44.80 342 LEU A C 1
ATOM 5422 O O . LEU A 1 342 ? 109.042 114.763 87.120 1.00 50.38 342 LEU A O 1
ATOM 5438 N N . GLY A 1 343 ? 109.501 112.913 88.309 1.00 41.74 343 GLY A N 1
ATOM 5439 C CA . GLY A 1 343 ? 110.098 112.195 87.207 1.00 40.70 343 GLY A CA 1
ATOM 5440 C C . GLY A 1 343 ? 111.595 112.354 87.055 1.00 44.52 343 GLY A C 1
ATOM 5441 O O . GLY A 1 343 ? 112.153 111.842 86.078 1.00 45.42 343 GLY A O 1
ATOM 5445 N N . ASN A 1 344 ? 112.268 113.041 87.976 1.00 42.30 344 ASN A N 1
ATOM 5446 C CA . ASN A 1 344 ? 113.704 113.216 87.845 1.00 40.51 344 ASN A CA 1
ATOM 5447 C C . ASN A 1 344 ? 114.464 111.990 88.365 1.00 46.16 344 ASN A C 1
ATOM 5448 O O . ASN A 1 344 ? 113.889 111.057 88.929 1.00 50.38 344 ASN A O 1
ATOM 5459 N N . VAL A 1 345 ? 115.783 112.003 88.154 1.00 34.80 345 VAL A N 1
ATOM 5460 C CA . VAL A 1 345 ? 116.675 110.902 88.505 1.00 30.76 345 VAL A CA 1
ATOM 5461 C C . VAL A 1 345 ? 117.811 111.401 89.390 1.00 27.72 345 VAL A C 1
ATOM 5462 O O . VAL A 1 345 ? 118.300 112.519 89.215 1.00 38.76 345 VAL A O 1
ATOM 5475 N N . ILE A 1 346 ? 118.221 110.571 90.345 1.00 31.50 346 ILE A N 1
ATOM 5476 C CA . ILE A 1 346 ? 119.328 110.882 91.250 1.00 29.58 346 ILE A CA 1
ATOM 5477 C C . ILE A 1 346 ? 120.678 110.684 90.561 1.00 36.12 346 ILE A C 1
ATOM 5478 O O . ILE A 1 346 ? 121.000 109.585 90.098 1.00 38.45 346 ILE A O 1
ATOM 5494 N N . THR A 1 347 ? 121.462 111.763 90.491 1.00 36.72 347 THR A N 1
ATOM 5495 C CA . THR A 1 347 ? 122.831 111.771 89.989 1.00 30.60 347 THR A CA 1
ATOM 5496 C C . THR A 1 347 ? 123.771 112.316 91.058 1.00 27.59 347 THR A C 1
ATOM 5497 O O . THR A 1 347 ? 123.398 113.179 91.854 1.00 36.74 347 THR A O 1
ATOM 5508 N N . ALA A 1 348 ? 124.998 111.793 91.071 1.00 29.88 348 ALA A N 1
ATOM 5509 C CA . ALA A 1 348 ? 125.937 112.098 92.147 1.00 33.12 348 ALA A CA 1
ATOM 5510 C C . ALA A 1 348 ? 126.267 113.584 92.217 1.00 41.92 348 ALA A C 1
ATOM 5511 O O . ALA A 1 348 ? 126.335 114.163 93.308 1.00 37.97 348 ALA A O 1
ATOM 5518 N N . SER A 1 349 ? 126.502 114.208 91.063 1.00 49.22 349 SER A N 1
ATOM 5519 C CA . SER A 1 349 ? 126.804 115.636 91.006 1.00 34.70 349 SER A CA 1
ATOM 5520 C C . SER A 1 349 ? 125.691 116.476 91.631 1.00 42.24 349 SER A C 1
ATOM 5521 O O . SER A 1 349 ? 125.921 117.214 92.594 1.00 40.10 349 SER A O 1
ATOM 5529 N N . ARG A 1 350 ? 124.479 116.397 91.072 1.00 36.66 350 ARG A N 1
ATOM 5530 C CA . ARG A 1 350 ? 123.328 117.106 91.629 1.00 33.54 350 ARG A CA 1
ATOM 5531 C C . ARG A 1 350 ? 123.127 116.805 93.109 1.00 30.12 350 ARG A C 1
ATOM 5532 O O . ARG A 1 350 ? 123.089 117.713 93.944 1.00 22.90 350 ARG A O 1
ATOM 5553 N N . VAL A 1 351 ? 122.969 115.526 93.444 1.00 26.46 351 VAL A N 1
ATOM 5554 C CA . VAL A 1 351 ? 122.726 115.123 94.828 1.00 25.76 351 VAL A CA 1
ATOM 5555 C C . VAL A 1 351 ? 123.699 115.810 95.777 1.00 24.69 351 VAL A C 1
ATOM 5556 O O . VAL A 1 351 ? 123.294 116.497 96.717 1.00 31.58 351 VAL A O 1
ATOM 5569 N N . PHE A 1 352 ? 124.997 115.619 95.568 1.00 27.40 352 PHE A N 1
ATOM 5570 C CA . PHE A 1 352 ? 125.954 116.073 96.575 1.00 29.05 352 PHE A CA 1
ATOM 5571 C C . PHE A 1 352 ? 126.202 117.576 96.538 1.00 29.96 352 PHE A C 1
ATOM 5572 O O . PHE A 1 352 ? 126.539 118.156 97.574 1.00 24.58 352 PHE A O 1
ATOM 5589 N N . VAL A 1 353 ? 126.066 118.223 95.378 1.00 31.51 353 VAL A N 1
ATOM 5590 C CA . VAL A 1 353 ? 126.025 119.684 95.349 1.00 25.69 353 VAL A CA 1
ATOM 5591 C C . VAL A 1 353 ? 124.876 120.202 96.211 1.00 24.17 353 VAL A C 1
ATOM 5592 O O . VAL A 1 353 ? 125.064 121.065 97.077 1.00 21.31 353 VAL A O 1
ATOM 5605 N N . ALA A 1 354 ? 123.665 119.690 95.972 1.00 28.03 354 ALA A N 1
ATOM 5606 C CA . ALA A 1 354 ? 122.499 120.087 96.761 1.00 25.85 354 ALA A CA 1
ATOM 5607 C C . ALA A 1 354 ? 122.678 119.770 98.241 1.00 16.07 354 ALA A C 1
ATOM 5608 O O . ALA A 1 354 ? 122.376 120.598 99.104 1.00 23.76 354 ALA A O 1
ATOM 5615 N N . VAL A 1 355 ? 123.160 118.569 98.553 1.00 22.61 355 VAL A N 1
ATOM 5616 C CA . VAL A 1 355 ? 123.442 118.206 99.939 1.00 24.75 355 VAL A CA 1
ATOM 5617 C C . VAL A 1 355 ? 124.399 119.207 100.580 1.00 25.23 355 VAL A C 1
ATOM 5618 O O . VAL A 1 355 ? 124.249 119.564 101.753 1.00 33.65 355 VAL A O 1
ATOM 5631 N N . SER A 1 356 ? 125.422 119.637 99.842 1.00 30.94 356 SER A N 1
ATOM 5632 C CA . SER A 1 356 ? 126.362 120.635 100.349 1.00 32.17 356 SER A CA 1
ATOM 5633 C C . SER A 1 356 ? 125.713 122.004 100.558 1.00 37.35 356 SER A C 1
ATOM 5634 O O . SER A 1 356 ? 125.975 122.668 101.566 1.00 40.20 356 SER A O 1
ATOM 5642 N N . LEU A 1 357 ? 124.924 122.479 99.587 1.00 24.88 357 LEU A N 1
ATOM 5643 C CA . LEU A 1 357 ? 124.164 123.716 99.783 1.00 19.51 357 LEU A CA 1
ATOM 5644 C C . LEU A 1 357 ? 123.246 123.643 101.000 1.00 26.18 357 LEU A C 1
ATOM 5645 O O . LEU A 1 357 ? 123.233 124.556 101.831 1.00 38.19 357 LEU A O 1
ATOM 5661 N N . TYR A 1 358 ? 122.462 122.572 101.121 1.00 30.37 358 TYR A N 1
ATOM 5662 C CA . TYR A 1 358 ? 121.627 122.397 102.307 1.00 23.38 358 TYR A CA 1
ATOM 5663 C C . TYR A 1 358 ? 122.442 122.275 103.583 1.00 25.38 358 TYR A C 1
ATOM 5664 O O . TYR A 1 358 ? 121.983 122.704 104.644 1.00 41.49 358 TYR A O 1
ATOM 5682 N N . GLY A 1 359 ? 123.644 121.717 103.511 1.00 18.24 359 GLY A N 1
ATOM 5683 C CA . GLY A 1 359 ? 124.528 121.767 104.663 1.00 19.77 359 GLY A CA 1
ATOM 5684 C C . GLY A 1 359 ? 124.858 123.182 105.098 1.00 20.80 359 GLY A C 1
ATOM 5685 O O . GLY A 1 359 ? 124.892 123.477 106.293 1.00 24.22 359 GLY A O 1
ATOM 5689 N N . ALA A 1 360 ? 125.148 124.066 104.143 1.00 30.20 360 ALA A N 1
ATOM 5690 C CA . ALA A 1 360 ? 125.367 125.473 104.471 1.00 28.50 360 ALA A CA 1
ATOM 5691 C C . ALA A 1 360 ? 124.115 126.112 105.060 1.00 31.84 360 ALA A C 1
ATOM 5692 O O . ALA A 1 360 ? 124.184 126.840 106.056 1.00 33.38 360 ALA A O 1
ATOM 5699 N N . VAL A 1 361 ? 122.961 125.873 104.434 1.00 34.12 361 VAL A N 1
ATOM 5700 C CA . VAL A 1 361 ? 121.697 126.401 104.945 1.00 25.90 361 VAL A CA 1
ATOM 5701 C C . VAL A 1 361 ? 121.373 125.797 106.304 1.00 27.96 361 VAL A C 1
ATOM 5702 O O . VAL A 1 361 ? 120.858 126.481 107.195 1.00 26.59 361 VAL A O 1
ATOM 5715 N N . ARG A 1 362 ? 121.656 124.507 106.484 1.00 29.45 362 ARG A N 1
ATOM 5716 C CA . ARG A 1 362 ? 121.457 123.874 107.782 1.00 18.60 362 ARG A CA 1
ATOM 5717 C C . ARG A 1 362 ? 122.170 124.659 108.874 1.00 24.04 362 ARG A C 1
ATOM 5718 O O . ARG A 1 362 ? 121.562 125.042 109.875 1.00 38.65 362 ARG A O 1
ATOM 5739 N N . LEU A 1 363 ? 123.475 124.874 108.723 1.00 20.53 363 LEU A N 1
ATOM 5740 C CA . LEU A 1 363 ? 124.210 125.653 109.714 1.00 16.75 363 LEU A CA 1
ATOM 5741 C C . LEU A 1 363 ? 123.545 127.004 109.967 1.00 31.77 363 LEU A C 1
ATOM 5742 O O . LEU A 1 363 ? 123.137 127.309 111.090 1.00 23.47 363 LEU A O 1
ATOM 5758 N N . THR A 1 364 ? 123.471 127.853 108.936 1.00 39.40 364 THR A N 1
ATOM 5759 C CA . THR A 1 364 ? 123.150 129.259 109.171 1.00 31.56 364 THR A CA 1
ATOM 5760 C C . THR A 1 364 ? 121.694 129.469 109.571 1.00 27.52 364 THR A C 1
ATOM 5761 O O . THR A 1 364 ? 121.401 130.391 110.338 1.00 29.57 364 THR A O 1
ATOM 5772 N N . VAL A 1 365 ? 120.770 128.651 109.076 1.00 26.33 365 VAL A N 1
ATOM 5773 C CA . VAL A 1 365 ? 119.349 128.893 109.296 1.00 28.03 365 VAL A CA 1
ATOM 5774 C C . VAL A 1 365 ? 118.795 128.061 110.445 1.00 27.10 365 VAL A C 1
ATOM 5775 O O . VAL A 1 365 ? 117.999 128.568 111.232 1.00 33.23 365 VAL A O 1
ATOM 5788 N N . THR A 1 366 ? 119.169 126.789 110.567 1.00 21.42 366 THR A N 1
ATOM 5789 C CA . THR A 1 366 ? 118.611 125.948 111.618 1.00 21.86 366 THR A CA 1
ATOM 5790 C C . THR A 1 366 ? 119.551 125.762 112.798 1.00 21.58 366 THR A C 1
ATOM 5791 O O . THR A 1 366 ? 119.226 125.001 113.709 1.00 38.10 366 THR A O 1
ATOM 5802 N N . LEU A 1 367 ? 120.698 126.429 112.813 1.00 11.30 367 LEU A N 1
ATOM 5803 C CA . LEU A 1 367 ? 121.537 126.458 114.002 1.00 19.66 367 LEU A CA 1
ATOM 5804 C C . LEU A 1 367 ? 121.816 127.878 114.467 1.00 29.18 367 LEU A C 1
ATOM 5805 O O . LEU A 1 367 ? 121.574 128.194 115.634 1.00 24.82 367 LEU A O 1
ATOM 5821 N N . PHE A 1 368 ? 122.324 128.748 113.590 1.00 30.07 368 PHE A N 1
ATOM 5822 C CA . PHE A 1 368 ? 122.800 130.056 114.031 1.00 24.40 368 PHE A CA 1
ATOM 5823 C C . PHE A 1 368 ? 121.659 131.045 114.201 1.00 24.93 368 PHE A C 1
ATOM 5824 O O . PHE A 1 368 ? 121.719 131.904 115.084 1.00 38.88 368 PHE A O 1
ATOM 5841 N N . PHE A 1 369 ? 120.627 130.958 113.358 1.00 20.05 369 PHE A N 1
ATOM 5842 C CA . PHE A 1 369 ? 119.503 131.885 113.479 1.00 24.57 369 PHE A CA 1
ATOM 5843 C C . PHE A 1 369 ? 118.647 131.552 114.696 1.00 28.09 369 PHE A C 1
ATOM 5844 O O . PHE A 1 369 ? 118.329 132.469 115.472 1.00 37.84 369 PHE A O 1
ATOM 5861 N N . PRO A 1 370 ? 118.241 130.300 114.931 1.00 32.92 370 PRO A N 1
ATOM 5862 C CA . PRO A 1 370 ? 117.626 129.965 116.224 1.00 23.10 370 PRO A CA 1
ATOM 5863 C C . PRO A 1 370 ? 118.505 130.267 117.420 1.00 25.27 370 PRO A C 1
ATOM 5864 O O . PRO A 1 370 ? 118.001 130.712 118.456 1.00 36.96 370 PRO A O 1
ATOM 5875 N N . SER A 1 371 ? 119.806 130.003 117.317 1.00 31.20 371 SER A N 1
ATOM 5876 C CA . SER A 1 371 ? 120.722 130.331 118.401 1.00 26.96 371 SER A CA 1
ATOM 5877 C C . SER A 1 371 ? 120.716 131.822 118.688 1.00 28.68 371 SER A C 1
ATOM 5878 O O . SER A 1 371 ? 120.793 132.239 119.849 1.00 32.04 371 SER A O 1
ATOM 5886 N N . ALA A 1 372 ? 120.654 132.642 117.637 1.00 17.15 372 ALA A N 1
ATOM 5887 C CA . ALA A 1 372 ? 120.614 134.089 117.819 1.00 22.29 372 ALA A CA 1
ATOM 5888 C C . ALA A 1 372 ? 119.341 134.525 118.531 1.00 27.44 372 ALA A C 1
ATOM 5889 O O . ALA A 1 372 ? 119.384 135.367 119.431 1.00 36.47 372 ALA A O 1
ATOM 5896 N N . VAL A 1 373 ? 118.195 133.972 118.135 1.00 35.87 373 VAL A N 1
ATOM 5897 C CA . VAL A 1 373 ? 116.933 134.322 118.782 1.00 26.55 373 VAL A CA 1
ATOM 5898 C C . VAL A 1 373 ? 116.960 133.920 120.253 1.00 31.99 373 VAL A C 1
ATOM 5899 O O . VAL A 1 373 ? 116.560 134.691 121.132 1.00 36.01 373 VAL A O 1
ATOM 5912 N N . GLU A 1 374 ? 117.422 132.700 120.541 1.00 36.98 374 GLU A N 1
ATOM 5913 C CA . GLU A 1 374 ? 117.546 132.251 121.925 1.00 29.84 374 GLU A CA 1
ATOM 5914 C C . GLU A 1 374 ? 118.394 133.210 122.745 1.00 33.76 374 GLU A C 1
ATOM 5915 O O . GLU A 1 374 ? 118.015 133.600 123.853 1.00 38.56 374 GLU A O 1
ATOM 5927 N N . LYS A 1 375 ? 119.568 133.572 122.232 1.00 29.01 375 LYS A N 1
ATOM 5928 C CA . LYS A 1 375 ? 120.507 134.392 122.995 1.00 34.04 375 LYS A CA 1
ATOM 5929 C C . LYS A 1 375 ? 120.072 135.848 123.086 1.00 37.84 375 LYS A C 1
ATOM 5930 O O . LYS A 1 375 ? 120.383 136.516 124.077 1.00 43.19 375 LYS A O 1
ATOM 5949 N N . VAL A 1 376 ? 119.377 136.368 122.078 1.00 34.47 376 VAL A N 1
ATOM 5950 C CA . VAL A 1 376 ? 118.821 137.711 122.209 1.00 31.09 376 VAL A CA 1
ATOM 5951 C C . VAL A 1 376 ? 117.685 137.713 123.224 1.00 30.05 376 VAL A C 1
ATOM 5952 O O . VAL A 1 376 ? 117.526 138.668 123.990 1.00 39.33 376 VAL A O 1
ATOM 5965 N N . SER A 1 377 ? 116.892 136.642 123.269 1.00 40.43 377 SER A N 1
ATOM 5966 C CA . SER A 1 377 ? 115.860 136.544 124.297 1.00 37.01 377 SER A CA 1
ATOM 5967 C C . SER A 1 377 ? 116.480 136.513 125.685 1.00 35.96 377 SER A C 1
ATOM 5968 O O . SER A 1 377 ? 116.065 137.254 126.580 1.00 48.78 377 SER A O 1
ATOM 5976 N N . GLU A 1 378 ? 117.469 135.643 125.888 1.00 39.13 378 GLU A N 1
ATOM 5977 C CA . GLU A 1 378 ? 118.180 135.602 127.159 1.00 37.29 378 GLU A CA 1
ATOM 5978 C C . GLU A 1 378 ? 118.835 136.942 127.472 1.00 42.73 378 GLU A C 1
ATOM 5979 O O . GLU A 1 378 ? 118.941 137.337 128.636 1.00 43.70 378 GLU A O 1
ATOM 5991 N N . ALA A 1 379 ? 119.329 137.630 126.442 1.00 40.52 379 ALA A N 1
ATOM 5992 C CA . ALA A 1 379 ? 119.931 138.946 126.616 1.00 36.58 379 ALA A CA 1
ATOM 5993 C C . ALA A 1 379 ? 118.907 140.008 126.986 1.00 40.51 379 ALA A C 1
ATOM 5994 O O . ALA A 1 379 ? 119.233 140.951 127.712 1.00 43.99 379 ALA A O 1
ATOM 6001 N N . PHE A 1 380 ? 117.676 139.887 126.493 1.00 43.32 380 PHE A N 1
ATOM 6002 C CA . PHE A 1 380 ? 116.654 140.870 126.829 1.00 37.07 380 PHE A CA 1
ATOM 6003 C C . PHE A 1 380 ? 116.174 140.710 128.262 1.00 38.70 380 PHE A C 1
ATOM 6004 O O . PHE A 1 380 ? 115.846 141.704 128.916 1.00 42.59 380 PHE A O 1
ATOM 6021 N N . VAL A 1 381 ? 116.102 139.482 128.775 1.00 38.64 381 VAL A N 1
ATOM 6022 C CA . VAL A 1 381 ? 115.797 139.339 130.195 1.00 42.19 381 VAL A CA 1
ATOM 6023 C C . VAL A 1 381 ? 116.947 139.894 131.031 1.00 43.60 381 VAL A C 1
ATOM 6024 O O . VAL A 1 381 ? 116.732 140.508 132.080 1.00 47.93 381 VAL A O 1
ATOM 6037 N N . SER A 1 382 ? 118.183 139.670 130.587 1.00 40.23 382 SER A N 1
ATOM 6038 C CA . SER A 1 382 ? 119.350 140.273 131.226 1.00 39.59 382 SER A CA 1
ATOM 6039 C C . SER A 1 382 ? 119.298 141.797 131.170 1.00 42.72 382 SER A C 1
ATOM 6040 O O . SER A 1 382 ? 119.563 142.475 132.167 1.00 44.15 382 SER A O 1
ATOM 6048 N N . ILE A 1 383 ? 118.984 142.355 129.998 1.00 48.76 383 ILE A N 1
ATOM 6049 C CA . ILE A 1 383 ? 118.958 143.806 129.828 1.00 41.52 383 ILE A CA 1
ATOM 6050 C C . ILE A 1 383 ? 117.807 144.420 130.604 1.00 44.40 383 ILE A C 1
ATOM 6051 O O . ILE A 1 383 ? 117.913 145.551 131.092 1.00 48.41 383 ILE A O 1
ATOM 6067 N N . ARG A 1 384 ? 116.686 143.713 130.719 1.00 54.25 384 ARG A N 1
ATOM 6068 C CA . ARG A 1 384 ? 115.596 144.214 131.545 1.00 53.11 384 ARG A CA 1
ATOM 6069 C C . ARG A 1 384 ? 116.021 144.306 133.004 1.00 51.56 384 ARG A C 1
ATOM 6070 O O . ARG A 1 384 ? 115.757 145.309 133.675 1.00 53.11 384 ARG A O 1
ATOM 6091 N N . ARG A 1 385 ? 116.672 143.262 133.521 1.00 42.91 385 ARG A N 1
ATOM 6092 C CA . ARG A 1 385 ? 117.156 143.313 134.895 1.00 41.37 385 ARG A CA 1
ATOM 6093 C C . ARG A 1 385 ? 118.221 144.394 135.080 1.00 47.10 385 ARG A C 1
ATOM 6094 O O . ARG A 1 385 ? 118.286 145.031 136.135 1.00 49.09 385 ARG A O 1
ATOM 6115 N N . ILE A 1 386 ? 119.073 144.609 134.076 1.00 48.49 386 ILE A N 1
ATOM 6116 C CA . ILE A 1 386 ? 120.123 145.627 134.185 1.00 43.48 386 ILE A CA 1
ATOM 6117 C C . ILE A 1 386 ? 119.536 147.035 134.162 1.00 49.05 386 ILE A C 1
ATOM 6118 O O . ILE A 1 386 ? 120.030 147.933 134.849 1.00 49.03 386 ILE A O 1
ATOM 6134 N N . LYS A 1 387 ? 118.502 147.268 133.352 1.00 53.78 387 LYS A N 1
ATOM 6135 C CA . LYS A 1 387 ? 117.868 148.583 133.354 1.00 52.04 387 LYS A CA 1
ATOM 6136 C C . LYS A 1 387 ? 117.048 148.781 134.615 1.00 52.88 387 LYS A C 1
ATOM 6137 O O . LYS A 1 387 ? 116.966 149.897 135.138 1.00 54.64 387 LYS A O 1
ATOM 6156 N N . ASN A 1 388 ? 116.408 147.722 135.106 1.00 50.77 388 ASN A N 1
ATOM 6157 C CA . ASN A 1 388 ? 115.749 147.821 136.400 1.00 49.69 388 ASN A CA 1
ATOM 6158 C C . ASN A 1 388 ? 116.750 148.157 137.494 1.00 51.15 388 ASN A C 1
ATOM 6159 O O . ASN A 1 388 ? 116.376 148.734 138.517 1.00 56.21 388 ASN A O 1
ATOM 6170 N N . PHE A 1 389 ? 118.018 147.785 137.308 1.00 46.04 389 PHE A N 1
ATOM 6171 C CA . PHE A 1 389 ? 119.062 148.156 138.256 1.00 45.99 389 PHE A CA 1
ATOM 6172 C C . PHE A 1 389 ? 119.609 149.551 137.969 1.00 48.68 389 PHE A C 1
ATOM 6173 O O . PHE A 1 389 ? 119.883 150.313 138.899 1.00 54.65 389 PHE A O 1
ATOM 6190 N N . LEU A 1 390 ? 119.793 149.898 136.694 1.00 45.73 390 LEU A N 1
ATOM 6191 C CA . LEU A 1 390 ? 120.346 151.202 136.343 1.00 48.52 390 LEU A CA 1
ATOM 6192 C C . LEU A 1 390 ? 119.349 152.328 136.566 1.00 53.99 390 LEU A C 1
ATOM 6193 O O . LEU A 1 390 ? 119.758 153.481 136.719 1.00 54.92 390 LEU A O 1
ATOM 6209 N N . LEU A 1 391 ? 118.056 152.023 136.568 1.00 61.27 391 LEU A N 1
ATOM 6210 C CA . LEU A 1 391 ? 117.026 153.022 136.801 1.00 49.75 391 LEU A CA 1
ATOM 6211 C C . LEU A 1 391 ? 116.619 153.142 138.261 1.00 55.16 391 LEU A C 1
ATOM 6212 O O . LEU A 1 391 ? 115.859 154.055 138.595 1.00 61.14 391 LEU A O 1
ATOM 6228 N N . LEU A 1 392 ? 117.103 152.272 139.143 1.00 52.11 392 LEU A N 1
ATOM 6229 C CA . LEU A 1 392 ? 116.790 152.435 140.554 1.00 51.95 392 LEU A CA 1
ATOM 6230 C C . LEU A 1 392 ? 117.184 153.827 141.012 1.00 58.54 392 LEU A C 1
ATOM 6231 O O . LEU A 1 392 ? 118.035 154.473 140.396 1.00 58.34 392 LEU A O 1
ATOM 6247 N N . ASP A 1 393 ? 116.561 154.301 142.083 1.00 71.73 393 ASP A N 1
ATOM 6248 C CA . ASP A 1 393 ? 116.942 155.578 142.661 1.00 73.84 393 ASP A CA 1
ATOM 6249 C C . ASP A 1 393 ? 118.426 155.567 143.004 1.00 71.80 393 ASP A C 1
ATOM 6250 O O . ASP A 1 393 ? 119.006 154.522 143.305 1.00 69.79 393 ASP A O 1
ATOM 6259 N N . GLU A 1 394 ? 119.048 156.738 142.942 1.00 67.63 394 GLU A N 1
ATOM 6260 C CA . GLU A 1 394 ? 120.472 156.843 143.227 1.00 66.32 394 GLU A CA 1
ATOM 6261 C C . GLU A 1 394 ? 120.798 158.092 144.033 1.00 63.56 394 GLU A C 1
ATOM 6262 O O . GLU A 1 394 ? 120.428 159.200 143.658 0.00 66.95 394 GLU A O 1
ATOM 6274 N N . ILE A 1 409 ? 134.104 172.149 162.631 1.00 181.00 409 ILE A N 1
ATOM 6275 C CA . ILE A 1 409 ? 132.861 172.154 163.398 1.00 181.52 409 ILE A CA 1
ATOM 6276 C C . ILE A 1 409 ? 131.782 171.340 162.682 1.00 181.95 409 ILE A C 1
ATOM 6277 O O . ILE A 1 409 ? 131.794 171.210 161.457 1.00 181.68 409 ILE A O 1
ATOM 6293 N N . VAL A 1 410 ? 130.852 170.792 163.466 1.00 183.11 410 VAL A N 1
ATOM 6294 C CA . VAL A 1 410 ? 129.645 170.143 162.964 1.00 182.90 410 VAL A CA 1
ATOM 6295 C C . VAL A 1 410 ? 128.419 170.832 163.549 1.00 182.32 410 VAL A C 1
ATOM 6296 O O . VAL A 1 410 ? 128.424 171.246 164.714 1.00 181.85 410 VAL A O 1
ATOM 6309 N N . ASN A 1 411 ? 127.371 170.957 162.732 1.00 181.96 411 ASN A N 1
ATOM 6310 C CA . ASN A 1 411 ? 126.134 171.626 163.120 1.00 182.34 411 ASN A CA 1
ATOM 6311 C C . ASN A 1 411 ? 124.932 170.940 162.489 1.00 182.23 411 ASN A C 1
ATOM 6312 O O . ASN A 1 411 ? 124.940 170.648 161.289 1.00 181.77 411 ASN A O 1
ATOM 6323 N N . VAL A 1 412 ? 123.910 170.678 163.302 1.00 182.83 412 VAL A N 1
ATOM 6324 C CA . VAL A 1 412 ? 122.624 170.160 162.846 1.00 182.87 412 VAL A CA 1
ATOM 6325 C C . VAL A 1 412 ? 121.513 170.963 163.512 1.00 182.78 412 VAL A C 1
ATOM 6326 O O . VAL A 1 412 ? 121.590 171.262 164.709 1.00 182.69 412 VAL A O 1
ATOM 6339 N N . GLN A 1 413 ? 120.511 171.353 162.724 1.00 183.39 413 GLN A N 1
ATOM 6340 C CA . GLN A 1 413 ? 119.410 172.201 163.171 1.00 183.33 413 GLN A CA 1
ATOM 6341 C C . GLN A 1 413 ? 118.090 171.741 162.572 1.00 183.36 413 GLN A C 1
ATOM 6342 O O . GLN A 1 413 ? 118.007 171.466 161.372 1.00 183.30 413 GLN A O 1
ATOM 6356 N N . ASP A 1 414 ? 117.065 171.658 163.424 1.00 181.77 414 ASP A N 1
ATOM 6357 C CA . ASP A 1 414 ? 115.689 171.381 163.002 1.00 181.69 414 ASP A CA 1
ATOM 6358 C C . ASP A 1 414 ? 115.589 170.149 162.106 1.00 181.52 414 ASP A C 1
ATOM 6359 O O . ASP A 1 414 ? 114.682 170.037 161.278 1.00 181.26 414 ASP A O 1
ATOM 6368 N N . PHE A 1 415 ? 116.520 169.212 162.259 1.00 182.45 415 PHE A N 1
ATOM 6369 C CA . PHE A 1 415 ? 116.607 168.097 161.327 1.00 182.69 415 PHE A CA 1
ATOM 6370 C C . PHE A 1 415 ? 115.433 167.146 161.525 1.00 182.20 415 PHE A C 1
ATOM 6371 O O . PHE A 1 415 ? 115.104 166.769 162.654 1.00 182.10 415 PHE A O 1
ATOM 6388 N N . THR A 1 416 ? 114.801 166.764 160.417 1.00 183.34 416 THR A N 1
ATOM 6389 C CA . THR A 1 416 ? 113.777 165.730 160.403 1.00 183.81 416 THR A CA 1
ATOM 6390 C C . THR A 1 416 ? 113.826 165.056 159.041 1.00 183.35 416 THR A C 1
ATOM 6391 O O . THR A 1 416 ? 114.064 165.720 158.028 1.00 182.95 416 THR A O 1
ATOM 6402 N N . ALA A 1 417 ? 113.607 163.743 159.017 1.00 182.18 417 ALA A N 1
ATOM 6403 C CA . ALA A 1 417 ? 113.715 163.002 157.768 1.00 182.20 417 ALA A CA 1
ATOM 6404 C C . ALA A 1 417 ? 112.907 161.716 157.858 1.00 182.33 417 ALA A C 1
ATOM 6405 O O . ALA A 1 417 ? 112.593 161.228 158.947 1.00 182.46 417 ALA A O 1
ATOM 6412 N N . PHE A 1 418 ? 112.582 161.177 156.685 1.00 183.27 418 PHE A N 1
ATOM 6413 C CA . PHE A 1 418 ? 111.897 159.900 156.542 1.00 182.95 418 PHE A CA 1
ATOM 6414 C C . PHE A 1 418 ? 112.786 158.921 155.788 1.00 182.87 418 PHE A C 1
ATOM 6415 O O . PHE A 1 418 ? 113.481 159.304 154.842 1.00 182.74 418 PHE A O 1
ATOM 6432 N N . TRP A 1 419 ? 112.767 157.656 156.213 1.00 177.93 419 TRP A N 1
ATOM 6433 C CA . TRP A 1 419 ? 113.197 156.584 155.322 1.00 177.67 419 TRP A CA 1
ATOM 6434 C C . TRP A 1 419 ? 112.120 156.261 154.296 1.00 177.89 419 TRP A C 1
ATOM 6435 O O . TRP A 1 419 ? 112.435 155.868 153.167 1.00 177.24 419 TRP A O 1
ATOM 6456 N N . ASP A 1 420 ? 110.853 156.422 154.675 1.00 186.69 420 ASP A N 1
ATOM 6457 C CA . ASP A 1 420 ? 109.724 156.057 153.828 1.00 187.18 420 ASP A CA 1
ATOM 6458 C C . ASP A 1 420 ? 108.559 156.965 154.185 1.00 186.85 420 ASP A C 1
ATOM 6459 O O . ASP A 1 420 ? 108.061 156.914 155.313 1.00 186.47 420 ASP A O 1
ATOM 6468 N N . LYS A 1 421 ? 108.125 157.790 153.228 1.00 185.46 421 LYS A N 1
ATOM 6469 C CA . LYS A 1 421 ? 107.021 158.706 153.490 1.00 185.35 421 LYS A CA 1
ATOM 6470 C C . LYS A 1 421 ? 105.744 157.972 153.878 1.00 185.20 421 LYS A C 1
ATOM 6471 O O . LYS A 1 421 ? 104.831 158.593 154.433 1.00 184.75 421 LYS A O 1
ATOM 6490 N N . ALA A 1 422 ? 105.655 156.672 153.595 1.00 188.77 422 ALA A N 1
ATOM 6491 C CA . ALA A 1 422 ? 104.510 155.884 154.028 1.00 188.66 422 ALA A CA 1
ATOM 6492 C C . ALA A 1 422 ? 104.511 155.626 155.528 1.00 188.59 422 ALA A C 1
ATOM 6493 O O . ALA A 1 422 ? 103.498 155.160 156.060 1.00 188.50 422 ALA A O 1
ATOM 6500 N N . SER A 1 423 ? 105.614 155.912 156.216 1.00 188.89 423 SER A N 1
ATOM 6501 C CA . SER A 1 423 ? 105.655 155.763 157.663 1.00 188.96 423 SER A CA 1
ATOM 6502 C C . SER A 1 423 ? 104.635 156.683 158.324 1.00 189.00 423 SER A C 1
ATOM 6503 O O . SER A 1 423 ? 104.271 157.734 157.790 1.00 189.03 423 SER A O 1
ATOM 6511 N N . ASP A 1 424 ? 104.166 156.269 159.503 1.00 187.25 424 ASP A N 1
ATOM 6512 C CA . ASP A 1 424 ? 103.269 157.114 160.281 1.00 187.13 424 ASP A CA 1
ATOM 6513 C C . ASP A 1 424 ? 103.974 158.341 160.844 1.00 187.02 424 ASP A C 1
ATOM 6514 O O . ASP A 1 424 ? 103.303 159.317 161.197 1.00 186.29 424 ASP A O 1
ATOM 6523 N N . THR A 1 425 ? 105.297 158.318 160.935 1.00 188.24 425 THR A N 1
ATOM 6524 C CA . THR A 1 425 ? 106.072 159.409 161.503 1.00 188.10 425 THR A CA 1
ATOM 6525 C C . THR A 1 425 ? 107.369 159.558 160.725 1.00 187.68 425 THR A C 1
ATOM 6526 O O . THR A 1 425 ? 107.776 158.641 160.003 1.00 187.42 425 THR A O 1
ATOM 6537 N N . PRO A 1 426 ? 108.039 160.703 160.848 1.00 185.84 426 PRO A N 1
ATOM 6538 C CA . PRO A 1 426 ? 109.436 160.780 160.410 1.00 185.46 426 PRO A CA 1
ATOM 6539 C C . PRO A 1 426 ? 110.305 159.831 161.220 1.00 185.24 426 PRO A C 1
ATOM 6540 O O . PRO A 1 426 ? 109.980 159.460 162.350 1.00 185.23 426 PRO A O 1
ATOM 6551 N N . THR A 1 427 ? 111.433 159.441 160.627 1.00 183.91 427 THR A N 1
ATOM 6552 C CA . THR A 1 427 ? 112.340 158.502 161.272 1.00 183.80 427 THR A CA 1
ATOM 6553 C C . THR A 1 427 ? 113.467 159.189 162.029 1.00 184.28 427 THR A C 1
ATOM 6554 O O . THR A 1 427 ? 114.087 158.559 162.892 1.00 184.16 427 THR A O 1
ATOM 6565 N N . LEU A 1 428 ? 113.745 160.454 161.724 1.00 184.84 428 LEU A N 1
ATOM 6566 C CA . LEU A 1 428 ? 114.481 161.347 162.608 1.00 184.67 428 LEU A CA 1
ATOM 6567 C C . LEU A 1 428 ? 113.679 162.632 162.742 1.00 184.28 428 LEU A C 1
ATOM 6568 O O . LEU A 1 428 ? 113.061 163.080 161.773 1.00 184.08 428 LEU A O 1
ATOM 6584 N N . GLN A 1 429 ? 113.674 163.216 163.939 1.00 185.57 429 GLN A N 1
ATOM 6585 C CA . GLN A 1 429 ? 112.800 164.349 164.207 1.00 185.71 429 GLN A CA 1
ATOM 6586 C C . GLN A 1 429 ? 113.418 165.260 165.259 1.00 185.64 429 GLN A C 1
ATOM 6587 O O . GLN A 1 429 ? 114.116 164.805 166.169 1.00 185.35 429 GLN A O 1
ATOM 6601 N N . SER A 1 430 ? 113.141 166.556 165.115 1.00 185.16 430 SER A N 1
ATOM 6602 C CA . SER A 1 430 ? 113.435 167.573 166.127 1.00 184.82 430 SER A CA 1
ATOM 6603 C C . SER A 1 430 ? 114.877 167.477 166.627 1.00 184.43 430 SER A C 1
ATOM 6604 O O . SER A 1 430 ? 115.148 167.467 167.829 1.00 184.16 430 SER A O 1
ATOM 6612 N N . LEU A 1 431 ? 115.810 167.400 165.682 1.00 183.85 431 LEU A N 1
ATOM 6613 C CA . LEU A 1 431 ? 117.230 167.230 165.975 1.00 184.25 431 LEU A CA 1
ATOM 6614 C C . LEU A 1 431 ? 118.006 168.522 165.749 1.00 184.16 431 LEU A C 1
ATOM 6615 O O . LEU A 1 431 ? 117.949 169.103 164.659 1.00 183.85 431 LEU A O 1
ATOM 6631 N N . SER A 1 432 ? 118.717 168.974 166.781 1.00 183.88 432 SER A N 1
ATOM 6632 C CA . SER A 1 432 ? 119.676 170.060 166.630 1.00 183.73 432 SER A CA 1
ATOM 6633 C C . SER A 1 432 ? 120.822 169.856 167.613 1.00 183.43 432 SER A C 1
ATOM 6634 O O . SER A 1 432 ? 120.588 169.548 168.786 1.00 183.01 432 SER A O 1
ATOM 6642 N N . PHE A 1 433 ? 122.052 170.016 167.127 1.00 184.57 433 PHE A N 1
ATOM 6643 C CA . PHE A 1 433 ? 123.251 169.851 167.943 1.00 184.62 433 PHE A CA 1
ATOM 6644 C C . PHE A 1 433 ? 124.450 170.430 167.201 1.00 184.45 433 PHE A C 1
ATOM 6645 O O . PHE A 1 433 ? 124.407 170.646 165.987 1.00 184.51 433 PHE A O 1
ATOM 6662 N N . THR A 1 434 ? 125.519 170.683 167.957 1.00 183.96 434 THR A N 1
ATOM 6663 C CA . THR A 1 434 ? 126.786 171.150 167.405 1.00 184.64 434 THR A CA 1
ATOM 6664 C C . THR A 1 434 ? 127.960 170.658 168.244 1.00 184.65 434 THR A C 1
ATOM 6665 O O . THR A 1 434 ? 127.891 170.641 169.476 1.00 184.32 434 THR A O 1
ATOM 6676 N N . VAL A 1 435 ? 129.031 170.253 167.558 1.00 185.88 435 VAL A N 1
ATOM 6677 C CA . VAL A 1 435 ? 130.237 169.710 168.176 1.00 185.80 435 VAL A CA 1
ATOM 6678 C C . VAL A 1 435 ? 131.447 170.231 167.405 1.00 185.74 435 VAL A C 1
ATOM 6679 O O . VAL A 1 435 ? 131.394 170.422 166.186 1.00 185.68 435 VAL A O 1
ATOM 6692 N N . ARG A 1 436 ? 132.538 170.468 168.126 1.00 186.33 436 ARG A N 1
ATOM 6693 C CA . ARG A 1 436 ? 133.639 171.313 167.685 1.00 186.23 436 ARG A CA 1
ATOM 6694 C C . ARG A 1 436 ? 134.980 170.650 167.972 1.00 186.35 436 ARG A C 1
ATOM 6695 O O . ARG A 1 436 ? 135.053 169.696 168.753 1.00 186.13 436 ARG A O 1
ATOM 6716 N N . PRO A 1 437 ? 136.062 171.128 167.342 1.00 186.53 437 PRO A N 1
ATOM 6717 C CA . PRO A 1 437 ? 137.383 170.513 167.547 1.00 186.29 437 PRO A CA 1
ATOM 6718 C C . PRO A 1 437 ? 137.767 170.358 169.013 1.00 186.33 437 PRO A C 1
ATOM 6719 O O . PRO A 1 437 ? 137.492 171.221 169.848 1.00 186.31 437 PRO A O 1
ATOM 6730 N N . GLY A 1 438 ? 138.414 169.230 169.314 1.00 187.21 438 GLY A N 1
ATOM 6731 C CA . GLY A 1 438 ? 138.721 168.835 170.674 1.00 187.28 438 GLY A CA 1
ATOM 6732 C C . GLY A 1 438 ? 137.585 168.216 171.459 1.00 187.34 438 GLY A C 1
ATOM 6733 O O . GLY A 1 438 ? 137.699 168.107 172.685 1.00 186.52 438 GLY A O 1
ATOM 6737 N N . GLU A 1 439 ? 136.495 167.805 170.808 1.00 188.01 439 GLU A N 1
ATOM 6738 C CA . GLU A 1 439 ? 135.359 167.202 171.495 1.00 187.22 439 GLU A CA 1
ATOM 6739 C C . GLU A 1 439 ? 135.056 165.789 171.008 1.00 187.34 439 GLU A C 1
ATOM 6740 O O . GLU A 1 439 ? 135.316 165.432 169.854 1.00 187.55 439 GLU A O 1
ATOM 6752 N N . LEU A 1 440 ? 134.497 164.994 171.922 1.00 188.18 440 LEU A N 1
ATOM 6753 C CA . LEU A 1 440 ? 133.828 163.730 171.627 1.00 188.24 440 LEU A CA 1
ATOM 6754 C C . LEU A 1 440 ? 132.349 163.852 171.983 1.00 188.65 440 LEU A C 1
ATOM 6755 O O . LEU A 1 440 ? 132.006 164.065 173.151 1.00 188.62 440 LEU A O 1
ATOM 6771 N N . LEU A 1 441 ? 131.478 163.715 170.979 1.00 187.16 441 LEU A N 1
ATOM 6772 C CA . LEU A 1 441 ? 130.035 163.587 171.185 1.00 186.74 441 LEU A CA 1
ATOM 6773 C C . LEU A 1 441 ? 129.622 162.118 171.131 1.00 186.73 441 LEU A C 1
ATOM 6774 O O . LEU A 1 441 ? 129.865 161.437 170.130 1.00 186.16 441 LEU A O 1
ATOM 6790 N N . ALA A 1 442 ? 129.004 161.635 172.209 1.00 188.19 442 ALA A N 1
ATOM 6791 C CA . ALA A 1 442 ? 128.371 160.320 172.235 1.00 187.86 442 ALA A CA 1
ATOM 6792 C C . ALA A 1 442 ? 126.910 160.386 171.798 1.00 187.58 442 ALA A C 1
ATOM 6793 O O . ALA A 1 442 ? 126.167 161.281 172.207 1.00 187.41 442 ALA A O 1
ATOM 6800 N N . VAL A 1 443 ? 126.509 159.443 170.950 1.00 185.84 443 VAL A N 1
ATOM 6801 C CA . VAL A 1 443 ? 125.107 159.231 170.594 1.00 186.05 443 VAL A CA 1
ATOM 6802 C C . VAL A 1 443 ? 124.606 157.989 171.328 1.00 185.79 443 VAL A C 1
ATOM 6803 O O . VAL A 1 443 ? 125.093 156.877 171.097 1.00 185.36 443 VAL A O 1
ATOM 6816 N N . VAL A 1 444 ? 123.646 158.187 172.233 1.00 187.03 444 VAL A N 1
ATOM 6817 C CA . VAL A 1 444 ? 123.233 157.203 173.228 1.00 187.16 444 VAL A CA 1
ATOM 6818 C C . VAL A 1 444 ? 121.721 157.010 173.188 1.00 186.54 444 VAL A C 1
ATOM 6819 O O . VAL A 1 444 ? 120.970 157.884 172.746 1.00 185.94 444 VAL A O 1
ATOM 6832 N N . GLY A 1 445 ? 121.285 155.827 173.622 1.00 184.65 445 GLY A N 1
ATOM 6833 C CA . GLY A 1 445 ? 119.884 155.480 173.694 1.00 184.62 445 GLY A CA 1
ATOM 6834 C C . GLY A 1 445 ? 119.565 154.076 173.217 1.00 185.02 445 GLY A C 1
ATOM 6835 O O . GLY A 1 445 ? 120.449 153.302 172.836 1.00 184.83 445 GLY A O 1
ATOM 6839 N N . PRO A 1 446 ? 118.279 153.725 173.234 1.00 184.55 446 PRO A N 1
ATOM 6840 C CA . PRO A 1 446 ? 117.863 152.376 172.827 1.00 184.36 446 PRO A CA 1
ATOM 6841 C C . PRO A 1 446 ? 118.279 152.021 171.409 1.00 184.26 446 PRO A C 1
ATOM 6842 O O . PRO A 1 446 ? 118.696 152.856 170.603 1.00 184.01 446 PRO A O 1
ATOM 6853 N N . VAL A 1 447 ? 118.148 150.726 171.114 1.00 182.28 447 VAL A N 1
ATOM 6854 C CA . VAL A 1 447 ? 118.332 150.229 169.758 1.00 182.36 447 VAL A CA 1
ATOM 6855 C C . VAL A 1 447 ? 117.246 150.796 168.856 1.00 182.16 447 VAL A C 1
ATOM 6856 O O . VAL A 1 447 ? 116.071 150.879 169.238 1.00 181.41 447 VAL A O 1
ATOM 6869 N N . GLY A 1 448 ? 117.638 151.194 167.649 1.00 184.24 448 GLY A N 1
ATOM 6870 C CA . GLY A 1 448 ? 116.706 151.763 166.699 1.00 184.17 448 GLY A CA 1
ATOM 6871 C C . GLY A 1 448 ? 116.339 153.206 166.952 1.00 184.18 448 GLY A C 1
ATOM 6872 O O . GLY A 1 448 ? 115.473 153.738 166.249 1.00 183.76 448 GLY A O 1
ATOM 6876 N N . ALA A 1 449 ? 116.970 153.859 167.931 1.00 185.21 449 ALA A N 1
ATOM 6877 C CA . ALA A 1 449 ? 116.665 155.249 168.249 1.00 185.10 449 ALA A CA 1
ATOM 6878 C C . ALA A 1 449 ? 117.126 156.225 167.175 1.00 185.57 449 ALA A C 1
ATOM 6879 O O . ALA A 1 449 ? 116.903 157.431 167.326 1.00 185.75 449 ALA A O 1
ATOM 6886 N N . GLY A 1 450 ? 117.761 155.742 166.112 1.00 185.69 450 GLY A N 1
ATOM 6887 C CA . GLY A 1 450 ? 118.211 156.577 165.018 1.00 185.47 450 GLY A CA 1
ATOM 6888 C C . GLY A 1 450 ? 119.656 157.012 165.096 1.00 185.32 450 GLY A C 1
ATOM 6889 O O . GLY A 1 450 ? 120.078 157.843 164.284 1.00 185.44 450 GLY A O 1
ATOM 6893 N N . LYS A 1 451 ? 120.425 156.478 166.046 1.00 183.16 451 LYS A N 1
ATOM 6894 C CA . LYS A 1 451 ? 121.811 156.905 166.219 1.00 183.19 451 LYS A CA 1
ATOM 6895 C C . LYS A 1 451 ? 122.629 156.696 164.946 1.00 182.98 451 LYS A C 1
ATOM 6896 O O . LYS A 1 451 ? 123.289 157.621 164.460 1.00 182.67 451 LYS A O 1
ATOM 6915 N N . SER A 1 452 ? 122.609 155.480 164.398 1.00 177.28 452 SER A N 1
ATOM 6916 C CA . SER A 1 452 ? 123.256 155.241 163.109 1.00 176.81 452 SER A CA 1
ATOM 6917 C C . SER A 1 452 ? 122.622 156.067 161.995 1.00 176.91 452 SER A C 1
ATOM 6918 O O . SER A 1 452 ? 123.330 156.619 161.145 1.00 176.87 452 SER A O 1
ATOM 6926 N N . SER A 1 453 ? 121.291 156.159 161.973 1.00 176.82 453 SER A N 1
ATOM 6927 C CA . SER A 1 453 ? 120.628 157.067 161.040 1.00 176.88 453 SER A CA 1
ATOM 6928 C C . SER A 1 453 ? 121.132 158.498 161.202 1.00 176.78 453 SER A C 1
ATOM 6929 O O . SER A 1 453 ? 121.405 159.187 160.213 1.00 176.30 453 SER A O 1
ATOM 6937 N N . LEU A 1 454 ? 121.250 158.967 162.445 1.00 179.63 454 LEU A N 1
ATOM 6938 C CA . LEU A 1 454 ? 121.850 160.275 162.697 1.00 179.10 454 LEU A CA 1
ATOM 6939 C C . LEU A 1 454 ? 123.229 160.394 162.052 1.00 179.26 454 LEU A C 1
ATOM 6940 O O . LEU A 1 454 ? 123.497 161.343 161.307 1.00 178.92 454 LEU A O 1
ATOM 6956 N N . LEU A 1 455 ? 124.121 159.440 162.329 1.00 177.03 455 LEU A N 1
ATOM 6957 C CA . LEU A 1 455 ? 125.447 159.470 161.714 1.00 176.47 455 LEU A CA 1
ATOM 6958 C C . LEU A 1 455 ? 125.366 159.515 160.192 1.00 175.85 455 LEU A C 1
ATOM 6959 O O . LEU A 1 455 ? 126.114 160.259 159.548 1.00 175.27 455 LEU A O 1
ATOM 6975 N N . SER A 1 456 ? 124.481 158.716 159.596 1.00 167.68 456 SER A N 1
ATOM 6976 C CA . SER A 1 456 ? 124.286 158.785 158.151 1.00 166.92 456 SER A CA 1
ATOM 6977 C C . SER A 1 456 ? 123.862 160.183 157.709 1.00 167.16 456 SER A C 1
ATOM 6978 O O . SER A 1 456 ? 124.302 160.671 156.661 1.00 166.58 456 SER A O 1
ATOM 6986 N N . ALA A 1 457 ? 123.006 160.841 158.490 1.00 170.93 457 ALA A N 1
ATOM 6987 C CA . ALA A 1 457 ? 122.611 162.212 158.178 1.00 170.06 457 ALA A CA 1
ATOM 6988 C C . ALA A 1 457 ? 123.796 163.172 158.256 1.00 169.88 457 ALA A C 1
ATOM 6989 O O . ALA A 1 457 ? 124.015 163.981 157.348 1.00 168.98 457 ALA A O 1
ATOM 6996 N N . VAL A 1 458 ? 124.563 163.105 159.346 1.00 173.06 458 VAL A N 1
ATOM 6997 C CA . VAL A 1 458 ? 125.772 163.921 159.471 1.00 173.00 458 VAL A CA 1
ATOM 6998 C C . VAL A 1 458 ? 126.717 163.669 158.301 1.00 172.48 458 VAL A C 1
ATOM 6999 O O . VAL A 1 458 ? 127.321 164.603 157.760 1.00 171.89 458 VAL A O 1
ATOM 7012 N N . LEU A 1 459 ? 126.870 162.406 157.900 1.00 156.76 459 LEU A N 1
ATOM 7013 C CA . LEU A 1 459 ? 127.647 162.087 156.704 1.00 155.59 459 LEU A CA 1
ATOM 7014 C C . LEU A 1 459 ? 127.060 162.737 155.455 1.00 154.60 459 LEU A C 1
ATOM 7015 O O . LEU A 1 459 ? 127.787 162.981 154.486 1.00 153.73 459 LEU A O 1
ATOM 7031 N N . GLY A 1 460 ? 125.759 163.015 155.453 1.00 157.18 460 GLY A N 1
ATOM 7032 C CA . GLY A 1 460 ? 125.027 163.435 154.274 1.00 157.07 460 GLY A CA 1
ATOM 7033 C C . GLY A 1 460 ? 124.457 162.324 153.420 1.00 156.53 460 GLY A C 1
ATOM 7034 O O . GLY A 1 460 ? 123.883 162.613 152.363 1.00 156.06 460 GLY A O 1
ATOM 7038 N N . GLU A 1 461 ? 124.594 161.066 153.839 1.00 140.88 461 GLU A N 1
ATOM 7039 C CA . GLU A 1 461 ? 123.891 159.979 153.168 1.00 139.94 461 GLU A CA 1
ATOM 7040 C C . GLU A 1 461 ? 122.384 160.150 153.304 1.00 140.45 461 GLU A C 1
ATOM 7041 O O . GLU A 1 461 ? 121.630 159.880 152.362 1.00 138.94 461 GLU A O 1
ATOM 7053 N N . LEU A 1 462 ? 121.928 160.580 154.485 1.00 168.02 462 LEU A N 1
ATOM 7054 C CA . LEU A 1 462 ? 120.526 160.872 154.742 1.00 168.87 462 LEU A CA 1
ATOM 7055 C C . LEU A 1 462 ? 120.313 162.379 154.684 1.00 169.46 462 LEU A C 1
ATOM 7056 O O . LEU A 1 462 ? 120.675 163.089 155.634 1.00 169.60 462 LEU A O 1
ATOM 7072 N N . PRO A 1 463 ? 119.742 162.916 153.609 1.00 174.44 463 PRO A N 1
ATOM 7073 C CA . PRO A 1 463 ? 119.522 164.360 153.533 1.00 174.52 463 PRO A CA 1
ATOM 7074 C C . PRO A 1 463 ? 118.409 164.786 154.470 1.00 174.68 463 PRO A C 1
ATOM 7075 O O . PRO A 1 463 ? 117.557 163.967 154.850 1.00 174.05 463 PRO A O 1
ATOM 7086 N N . PRO A 1 464 ? 118.381 166.054 154.872 1.00 180.91 464 PRO A N 1
ATOM 7087 C CA . PRO A 1 464 ? 117.245 166.544 155.658 1.00 181.00 464 PRO A CA 1
ATOM 7088 C C . PRO A 1 464 ? 116.009 166.725 154.794 1.00 181.02 464 PRO A C 1
ATOM 7089 O O . PRO A 1 464 ? 116.089 167.174 153.648 1.00 180.92 464 PRO A O 1
ATOM 7100 N N . ASN A 1 465 ? 114.856 166.363 155.354 1.00 181.97 465 ASN A N 1
ATOM 7101 C CA . ASN A 1 465 ? 113.587 166.814 154.801 1.00 181.87 465 ASN A CA 1
ATOM 7102 C C . ASN A 1 465 ? 113.193 168.175 155.350 1.00 181.37 465 ASN A C 1
ATOM 7103 O O . ASN A 1 465 ? 112.450 168.913 154.691 1.00 180.98 465 ASN A O 1
ATOM 7114 N N . GLN A 1 466 ? 113.675 168.515 156.542 1.00 182.87 466 GLN A N 1
ATOM 7115 C CA . GLN A 1 466 ? 113.706 169.892 157.006 1.00 182.90 466 GLN A CA 1
ATOM 7116 C C . GLN A 1 466 ? 114.943 170.060 157.877 1.00 183.13 466 GLN A C 1
ATOM 7117 O O . GLN A 1 466 ? 115.529 169.083 158.349 1.00 183.39 466 GLN A O 1
ATOM 7131 N N . GLY A 1 467 ? 115.338 171.309 158.077 1.00 182.00 467 GLY A N 1
ATOM 7132 C CA . GLY A 1 467 ? 116.571 171.609 158.778 1.00 182.15 467 GLY A CA 1
ATOM 7133 C C . GLY A 1 467 ? 117.771 171.578 157.852 1.00 182.43 467 GLY A C 1
ATOM 7134 O O . GLY A 1 467 ? 117.657 171.479 156.627 1.00 182.43 467 GLY A O 1
ATOM 7138 N N . GLN A 1 468 ? 118.954 171.671 158.461 1.00 183.02 468 GLN A N 1
ATOM 7139 C CA . GLN A 1 468 ? 120.193 171.754 157.697 1.00 182.62 468 GLN A CA 1
ATOM 7140 C C . GLN A 1 468 ? 121.332 171.093 158.464 1.00 182.33 468 GLN A C 1
ATOM 7141 O O . GLN A 1 468 ? 121.296 170.969 159.691 1.00 182.42 468 GLN A O 1
ATOM 7155 N N . VAL A 1 469 ? 122.347 170.667 157.710 1.00 180.23 469 VAL A N 1
ATOM 7156 C CA . VAL A 1 469 ? 123.572 170.076 158.243 1.00 180.61 469 VAL A CA 1
ATOM 7157 C C . VAL A 1 469 ? 124.770 170.773 157.610 1.00 180.12 469 VAL A C 1
ATOM 7158 O O . VAL A 1 469 ? 124.810 170.958 156.389 1.00 179.37 469 VAL A O 1
ATOM 7171 N N . SER A 1 470 ? 125.737 171.166 158.441 1.00 178.78 470 SER A N 1
ATOM 7172 C CA . SER A 1 470 ? 126.974 171.783 157.973 1.00 178.17 470 SER A CA 1
ATOM 7173 C C . SER A 1 470 ? 128.166 171.198 158.720 1.00 178.49 470 SER A C 1
ATOM 7174 O O . SER A 1 470 ? 128.143 171.087 159.949 1.00 178.85 470 SER A O 1
ATOM 7182 N N . VAL A 1 471 ? 129.198 170.823 157.962 1.00 177.21 471 VAL A N 1
ATOM 7183 C CA . VAL A 1 471 ? 130.383 170.138 158.468 1.00 177.36 471 VAL A CA 1
ATOM 7184 C C . VAL A 1 471 ? 131.605 170.684 157.743 1.00 176.87 471 VAL A C 1
ATOM 7185 O O . VAL A 1 471 ? 131.522 171.120 156.591 1.00 176.35 471 VAL A O 1
ATOM 7198 N N . HIS A 1 472 ? 132.748 170.670 158.431 1.00 176.79 472 HIS A N 1
ATOM 7199 C CA . HIS A 1 472 ? 133.994 171.176 157.873 1.00 176.57 472 HIS A CA 1
ATOM 7200 C C . HIS A 1 472 ? 135.136 170.185 158.068 1.00 176.79 472 HIS A C 1
ATOM 7201 O O . HIS A 1 472 ? 135.299 169.605 159.145 1.00 176.55 472 HIS A O 1
ATOM 7215 N N . GLY A 1 473 ? 135.918 170.003 157.000 1.00 176.66 473 GLY A N 1
ATOM 7216 C CA . GLY A 1 473 ? 136.994 169.031 156.925 1.00 176.87 473 GLY A CA 1
ATOM 7217 C C . GLY A 1 473 ? 136.553 167.655 156.455 1.00 177.26 473 GLY A C 1
ATOM 7218 O O . GLY A 1 473 ? 135.383 167.390 156.167 1.00 177.29 473 GLY A O 1
ATOM 7222 N N . ARG A 1 474 ? 137.539 166.761 156.369 1.00 175.23 474 ARG A N 1
ATOM 7223 C CA . ARG A 1 474 ? 137.282 165.373 156.000 1.00 174.71 474 ARG A CA 1
ATOM 7224 C C . ARG A 1 474 ? 136.574 164.592 157.103 1.00 175.21 474 ARG A C 1
ATOM 7225 O O . ARG A 1 474 ? 136.923 164.687 158.284 1.00 175.81 474 ARG A O 1
ATOM 7246 N N . ILE A 1 475 ? 135.568 163.818 156.699 1.00 171.93 475 ILE A N 1
ATOM 7247 C CA . ILE A 1 475 ? 134.801 162.942 157.582 1.00 171.44 475 ILE A CA 1
ATOM 7248 C C . ILE A 1 475 ? 135.307 161.512 157.444 1.00 170.86 475 ILE A C 1
ATOM 7249 O O . ILE A 1 475 ? 135.554 161.036 156.330 1.00 170.42 475 ILE A O 1
ATOM 7265 N N . ALA A 1 476 ? 135.483 160.840 158.578 1.00 167.71 476 ALA A N 1
ATOM 7266 C CA . ALA A 1 476 ? 135.689 159.397 158.642 1.00 167.23 476 ALA A CA 1
ATOM 7267 C C . ALA A 1 476 ? 134.459 158.726 159.241 1.00 167.24 476 ALA A C 1
ATOM 7268 O O . ALA A 1 476 ? 134.029 159.080 160.345 1.00 168.03 476 ALA A O 1
ATOM 7275 N N . TYR A 1 477 ? 133.890 157.774 158.504 1.00 152.41 477 TYR A N 1
ATOM 7276 C CA . TYR A 1 477 ? 132.758 156.964 158.946 1.00 152.72 477 TYR A CA 1
ATOM 7277 C C . TYR A 1 477 ? 133.196 155.523 159.173 1.00 152.98 477 TYR A C 1
ATOM 7278 O O . TYR A 1 477 ? 133.665 154.858 158.243 1.00 151.80 477 TYR A O 1
ATOM 7296 N N . VAL A 1 478 ? 133.050 155.052 160.410 1.00 164.57 478 VAL A N 1
ATOM 7297 C CA . VAL A 1 478 ? 133.347 153.675 160.796 1.00 164.31 478 VAL A CA 1
ATOM 7298 C C . VAL A 1 478 ? 132.030 152.943 161.024 1.00 165.08 478 VAL A C 1
ATOM 7299 O O . VAL A 1 478 ? 131.268 153.284 161.937 1.00 166.09 478 VAL A O 1
ATOM 7312 N N . SER A 1 479 ? 131.755 151.948 160.184 1.00 160.26 479 SER A N 1
ATOM 7313 C CA . SER A 1 479 ? 130.519 151.184 160.280 1.00 160.72 479 SER A CA 1
ATOM 7314 C C . SER A 1 479 ? 130.484 150.353 161.560 1.00 161.11 479 SER A C 1
ATOM 7315 O O . SER A 1 479 ? 131.518 149.965 162.110 1.00 160.64 479 SER A O 1
ATOM 7323 N N . GLN A 1 480 ? 129.265 150.088 162.037 1.00 167.33 480 GLN A N 1
ATOM 7324 C CA . GLN A 1 480 ? 129.081 149.217 163.196 1.00 167.58 480 GLN A CA 1
ATOM 7325 C C . GLN A 1 480 ? 129.581 147.801 162.922 1.00 167.37 480 GLN A C 1
ATOM 7326 O O . GLN A 1 480 ? 130.353 147.243 163.711 1.00 167.05 480 GLN A O 1
ATOM 7340 N N . GLN A 1 481 ? 129.142 147.198 161.825 1.00 160.25 481 GLN A N 1
ATOM 7341 C CA . GLN A 1 481 ? 129.716 145.927 161.382 1.00 159.81 481 GLN A CA 1
ATOM 7342 C C . GLN A 1 481 ? 131.032 146.165 160.646 1.00 159.25 481 GLN A C 1
ATOM 7343 O O . GLN A 1 481 ? 131.085 147.004 159.742 1.00 159.24 481 GLN A O 1
ATOM 7357 N N . PRO A 1 482 ? 132.111 145.466 161.009 1.00 151.88 482 PRO A N 1
ATOM 7358 C CA . PRO A 1 482 ? 133.364 145.611 160.255 1.00 151.54 482 PRO A CA 1
ATOM 7359 C C . PRO A 1 482 ? 133.232 145.208 158.793 1.00 149.67 482 PRO A C 1
ATOM 7360 O O . PRO A 1 482 ? 132.377 144.404 158.412 1.00 148.70 482 PRO A O 1
ATOM 7371 N N . TRP A 1 483 ? 134.108 145.790 157.976 1.00 119.30 483 TRP A N 1
ATOM 7372 C CA . TRP A 1 483 ? 134.224 145.502 156.553 1.00 118.15 483 TRP A CA 1
ATOM 7373 C C . TRP A 1 483 ? 135.680 145.353 156.141 1.00 117.74 483 TRP A C 1
ATOM 7374 O O . TRP A 1 483 ? 136.531 146.148 156.551 1.00 118.01 483 TRP A O 1
ATOM 7395 N N . VAL A 1 484 ? 135.955 144.321 155.345 1.00 135.86 484 VAL A N 1
ATOM 7396 C CA . VAL A 1 484 ? 137.294 144.002 154.859 1.00 136.87 484 VAL A CA 1
ATOM 7397 C C . VAL A 1 484 ? 137.174 143.478 153.435 1.00 135.94 484 VAL A C 1
ATOM 7398 O O . VAL A 1 484 ? 136.266 142.700 153.124 1.00 134.65 484 VAL A O 1
ATOM 7411 N N . PHE A 1 485 ? 138.094 143.901 152.571 1.00 124.10 485 PHE A N 1
ATOM 7412 C CA . PHE A 1 485 ? 138.093 143.506 151.168 1.00 123.16 485 PHE A CA 1
ATOM 7413 C C . PHE A 1 485 ? 139.396 142.784 150.831 1.00 126.58 485 PHE A C 1
ATOM 7414 O O . PHE A 1 485 ? 140.260 142.575 151.685 1.00 128.07 485 PHE A O 1
ATOM 7431 N N . SER A 1 486 ? 139.529 142.405 149.560 1.00 136.86 486 SER A N 1
ATOM 7432 C CA . SER A 1 486 ? 140.624 141.547 149.119 1.00 136.89 486 SER A CA 1
ATOM 7433 C C . SER A 1 486 ? 141.988 142.175 149.370 1.00 136.17 486 SER A C 1
ATOM 7434 O O . SER A 1 486 ? 142.088 143.305 149.860 1.00 135.47 486 SER A O 1
ATOM 7442 N N . GLY A 1 487 ? 143.040 141.437 149.040 1.00 150.62 487 GLY A N 1
ATOM 7443 C CA . GLY A 1 487 ? 144.392 141.910 149.226 1.00 151.07 487 GLY A CA 1
ATOM 7444 C C . GLY A 1 487 ? 144.913 141.595 150.611 1.00 152.56 487 GLY A C 1
ATOM 7445 O O . GLY A 1 487 ? 144.353 140.795 151.368 1.00 152.44 487 GLY A O 1
ATOM 7449 N N . THR A 1 488 ? 146.018 142.249 150.947 1.00 161.14 488 THR A N 1
ATOM 7450 C CA . THR A 1 488 ? 146.627 142.049 152.250 1.00 161.39 488 THR A CA 1
ATOM 7451 C C . THR A 1 488 ? 145.856 142.814 153.318 1.00 160.49 488 THR A C 1
ATOM 7452 O O . THR A 1 488 ? 145.236 143.846 153.051 1.00 160.40 488 THR A O 1
ATOM 7463 N N . VAL A 1 489 ? 145.903 142.290 154.543 1.00 162.08 489 VAL A N 1
ATOM 7464 C CA . VAL A 1 489 ? 145.334 143.002 155.684 1.00 162.35 489 VAL A CA 1
ATOM 7465 C C . VAL A 1 489 ? 145.879 144.424 155.745 1.00 162.82 489 VAL A C 1
ATOM 7466 O O . VAL A 1 489 ? 145.141 145.377 156.025 1.00 162.93 489 VAL A O 1
ATOM 7479 N N . ARG A 1 490 ? 147.179 144.592 155.483 1.00 163.95 490 ARG A N 1
ATOM 7480 C CA . ARG A 1 490 ? 147.731 145.939 155.384 1.00 163.67 490 ARG A CA 1
ATOM 7481 C C . ARG A 1 490 ? 147.133 146.700 154.208 1.00 162.74 490 ARG A C 1
ATOM 7482 O O . ARG A 1 490 ? 146.916 147.914 154.299 1.00 162.62 490 ARG A O 1
ATOM 7503 N N . SER A 1 491 ? 146.863 146.017 153.094 1.00 155.12 491 SER A N 1
ATOM 7504 C CA . SER A 1 491 ? 146.195 146.692 151.986 1.00 155.31 491 SER A CA 1
ATOM 7505 C C . SER A 1 491 ? 144.801 147.165 152.391 1.00 154.92 491 SER A C 1
ATOM 7506 O O . SER A 1 491 ? 144.364 148.249 151.989 1.00 153.20 491 SER A O 1
ATOM 7514 N N . ASN A 1 492 ? 144.088 146.363 153.188 1.00 148.31 492 ASN A N 1
ATOM 7515 C CA . ASN A 1 492 ? 142.785 146.779 153.704 1.00 147.13 492 ASN A CA 1
ATOM 7516 C C . ASN A 1 492 ? 142.881 147.944 154.685 1.00 147.32 492 ASN A C 1
ATOM 7517 O O . ASN A 1 492 ? 141.955 148.758 154.762 1.00 147.22 492 ASN A O 1
ATOM 7528 N N . ILE A 1 493 ? 143.968 148.037 155.449 1.00 156.65 493 ILE A N 1
ATOM 7529 C CA . ILE A 1 493 ? 144.138 149.145 156.391 1.00 156.85 493 ILE A CA 1
ATOM 7530 C C . ILE A 1 493 ? 144.614 150.409 155.685 1.00 155.89 493 ILE A C 1
ATOM 7531 O O . ILE A 1 493 ? 143.996 151.472 155.810 1.00 155.67 493 ILE A O 1
ATOM 7547 N N . LEU A 1 494 ? 145.721 150.325 154.948 1.00 154.79 494 LEU A N 1
ATOM 7548 C CA . LEU A 1 494 ? 146.216 151.499 154.233 1.00 155.67 494 LEU A CA 1
ATOM 7549 C C . LEU A 1 494 ? 145.131 152.127 153.367 1.00 154.70 494 LEU A C 1
ATOM 7550 O O . LEU A 1 494 ? 144.950 153.350 153.374 1.00 154.83 494 LEU A O 1
ATOM 7566 N N . PHE A 1 495 ? 144.400 151.314 152.609 1.00 127.38 495 PHE A N 1
ATOM 7567 C CA . PHE A 1 495 ? 143.267 151.811 151.829 1.00 125.62 495 PHE A CA 1
ATOM 7568 C C . PHE A 1 495 ? 143.725 152.865 150.818 1.00 124.68 495 PHE A C 1
ATOM 7569 O O . PHE A 1 495 ? 143.143 153.944 150.692 1.00 123.00 495 PHE A O 1
ATOM 7586 N N . GLY A 1 496 ? 144.791 152.529 150.091 1.00 130.02 496 GLY A N 1
ATOM 7587 C CA . GLY A 1 496 ? 145.398 153.395 149.103 1.00 128.62 496 GLY A CA 1
ATOM 7588 C C . GLY A 1 496 ? 146.442 154.356 149.635 1.00 130.41 496 GLY A C 1
ATOM 7589 O O . GLY A 1 496 ? 147.232 154.887 148.847 1.00 129.74 496 GLY A O 1
ATOM 7593 N N . LYS A 1 497 ? 146.475 154.592 150.942 1.00 151.33 497 LYS A N 1
ATOM 7594 C CA . LYS A 1 497 ? 147.442 155.505 151.534 1.00 152.17 497 LYS A CA 1
ATOM 7595 C C . LYS A 1 497 ? 148.850 154.912 151.528 1.00 152.84 497 LYS A C 1
ATOM 7596 O O . LYS A 1 497 ? 149.050 153.696 151.461 1.00 152.90 497 LYS A O 1
ATOM 7615 N N . LYS A 1 498 ? 149.835 155.805 151.599 1.00 159.79 498 LYS A N 1
ATOM 7616 C CA . LYS A 1 498 ? 151.231 155.396 151.651 1.00 160.58 498 LYS A CA 1
ATOM 7617 C C . LYS A 1 498 ? 151.533 154.650 152.944 1.00 160.69 498 LYS A C 1
ATOM 7618 O O . LYS A 1 498 ? 151.063 155.021 154.023 1.00 161.47 498 LYS A O 1
ATOM 7637 N N . TYR A 1 499 ? 152.328 153.588 152.825 1.00 163.67 499 TYR A N 1
ATOM 7638 C CA . TYR A 1 499 ? 152.870 152.920 153.999 1.00 164.41 499 TYR A CA 1
ATOM 7639 C C . TYR A 1 499 ? 153.974 153.765 154.623 1.00 164.66 499 TYR A C 1
ATOM 7640 O O . TYR A 1 499 ? 154.888 154.223 153.930 1.00 163.30 499 TYR A O 1
ATOM 7658 N N . GLU A 1 500 ? 153.883 153.974 155.935 1.00 171.29 500 GLU A N 1
ATOM 7659 C CA . GLU A 1 500 ? 154.829 154.825 156.653 1.00 171.18 500 GLU A CA 1
ATOM 7660 C C . GLU A 1 500 ? 155.023 154.292 158.065 1.00 170.94 500 GLU A C 1
ATOM 7661 O O . GLU A 1 500 ? 154.053 154.151 158.815 1.00 170.78 500 GLU A O 1
ATOM 7673 N N . LYS A 1 501 ? 156.278 154.006 158.415 1.00 173.30 501 LYS A N 1
ATOM 7674 C CA . LYS A 1 501 ? 156.597 153.311 159.661 1.00 173.63 501 LYS A CA 1
ATOM 7675 C C . LYS A 1 501 ? 155.986 153.990 160.886 1.00 173.60 501 LYS A C 1
ATOM 7676 O O . LYS A 1 501 ? 155.294 153.346 161.683 1.00 173.17 501 LYS A O 1
ATOM 7695 N N . GLU A 1 502 ? 156.243 155.286 161.068 1.00 172.73 502 GLU A N 1
ATOM 7696 C CA . GLU A 1 502 ? 155.799 155.970 162.281 1.00 172.52 502 GLU A CA 1
ATOM 7697 C C . GLU A 1 502 ? 154.278 155.939 162.427 1.00 172.41 502 GLU A C 1
ATOM 7698 O O . GLU A 1 502 ? 153.749 155.390 163.401 1.00 172.28 502 GLU A O 1
ATOM 7710 N N . ARG A 1 503 ? 153.555 156.532 161.476 1.00 170.85 503 ARG A N 1
ATOM 7711 C CA . ARG A 1 503 ? 152.094 156.514 161.544 1.00 170.63 503 ARG A CA 1
ATOM 7712 C C . ARG A 1 503 ? 151.549 155.088 161.584 1.00 170.83 503 ARG A C 1
ATOM 7713 O O . ARG A 1 503 ? 150.589 154.807 162.311 1.00 169.87 503 ARG A O 1
ATOM 7734 N N . TYR A 1 504 ? 152.136 154.177 160.806 1.00 172.62 504 TYR A N 1
ATOM 7735 C CA . TYR A 1 504 ? 151.680 152.787 160.812 1.00 172.27 504 TYR A CA 1
ATOM 7736 C C . TYR A 1 504 ? 151.814 152.154 162.194 1.00 172.24 504 TYR A C 1
ATOM 7737 O O . TYR A 1 504 ? 150.852 151.588 162.725 1.00 171.82 504 TYR A O 1
ATOM 7755 N N . GLU A 1 505 ? 153.000 152.243 162.796 1.00 173.66 505 GLU A N 1
ATOM 7756 C CA . GLU A 1 505 ? 153.187 151.733 164.154 1.00 173.30 505 GLU A CA 1
ATOM 7757 C C . GLU A 1 505 ? 152.223 152.390 165.138 1.00 173.10 505 GLU A C 1
ATOM 7758 O O . GLU A 1 505 ? 151.619 151.711 165.976 1.00 172.80 505 GLU A O 1
ATOM 7770 N N . LYS A 1 506 ? 152.080 153.714 165.068 1.00 172.41 506 LYS A N 1
ATOM 7771 C CA . LYS A 1 506 ? 151.128 154.395 165.942 1.00 172.56 506 LYS A CA 1
ATOM 7772 C C . LYS A 1 506 ? 149.713 153.848 165.760 1.00 172.44 506 LYS A C 1
ATOM 7773 O O . LYS A 1 506 ? 148.991 153.640 166.742 1.00 172.47 506 LYS A O 1
ATOM 7792 N N . VAL A 1 507 ? 149.301 153.601 164.514 1.00 172.72 507 VAL A N 1
ATOM 7793 C CA . VAL A 1 507 ? 147.990 153.001 164.253 1.00 172.89 507 VAL A CA 1
ATOM 7794 C C . VAL A 1 507 ? 147.902 151.602 164.859 1.00 172.97 507 VAL A C 1
ATOM 7795 O O . VAL A 1 507 ? 146.980 151.288 165.620 1.00 172.95 507 VAL A O 1
ATOM 7808 N N . ILE A 1 508 ? 148.867 150.743 164.528 1.00 174.39 508 ILE A N 1
ATOM 7809 C CA . ILE A 1 508 ? 148.815 149.335 164.920 1.00 174.47 508 ILE A CA 1
ATOM 7810 C C . ILE A 1 508 ? 148.830 149.168 166.437 1.00 174.74 508 ILE A C 1
ATOM 7811 O O . ILE A 1 508 ? 148.166 148.274 166.976 1.00 174.57 508 ILE A O 1
ATOM 7827 N N . LYS A 1 509 ? 149.583 150.003 167.154 1.00 176.97 509 LYS A N 1
ATOM 7828 C CA . LYS A 1 509 ? 149.521 149.938 168.614 1.00 176.35 509 LYS A CA 1
ATOM 7829 C C . LYS A 1 509 ? 148.227 150.542 169.160 1.00 176.57 509 LYS A C 1
ATOM 7830 O O . LYS A 1 509 ? 147.644 149.996 170.104 1.00 176.21 509 LYS A O 1
ATOM 7849 N N . ALA A 1 510 ? 147.754 151.654 168.593 1.00 181.10 510 ALA A N 1
ATOM 7850 C CA . ALA A 1 510 ? 146.515 152.260 169.083 1.00 181.35 510 ALA A CA 1
ATOM 7851 C C . ALA A 1 510 ? 145.293 151.376 168.830 1.00 181.44 510 ALA A C 1
ATOM 7852 O O . ALA A 1 510 ? 144.351 151.387 169.631 1.00 181.03 510 ALA A O 1
ATOM 7859 N N . CYS A 1 511 ? 145.279 150.618 167.735 1.00 180.27 511 CYS A N 1
ATOM 7860 C CA . CYS A 1 511 ? 144.192 149.694 167.415 1.00 179.95 511 CYS A CA 1
ATOM 7861 C C . CYS A 1 511 ? 144.368 148.308 168.037 1.00 179.68 511 CYS A C 1
ATOM 7862 O O . CYS A 1 511 ? 143.683 147.365 167.627 1.00 179.29 511 CYS A O 1
ATOM 7870 N N . ALA A 1 512 ? 145.267 148.173 169.011 1.00 179.08 512 ALA A N 1
ATOM 7871 C CA . ALA A 1 512 ? 145.435 146.945 169.798 1.00 178.65 512 ALA A CA 1
ATOM 7872 C C . ALA A 1 512 ? 145.668 145.700 168.935 1.00 178.31 512 ALA A C 1
ATOM 7873 O O . ALA A 1 512 ? 145.155 144.615 169.218 1.00 177.67 512 ALA A O 1
ATOM 7880 N N . LEU A 1 513 ? 146.446 145.864 167.862 1.00 174.96 513 LEU A N 1
ATOM 7881 C CA . LEU A 1 513 ? 146.541 144.892 166.778 1.00 175.09 513 LEU A CA 1
ATOM 7882 C C . LEU A 1 513 ? 147.945 144.342 166.564 1.00 175.12 513 LEU A C 1
ATOM 7883 O O . LEU A 1 513 ? 148.090 143.317 165.890 1.00 175.15 513 LEU A O 1
ATOM 7899 N N . LYS A 1 514 ? 148.971 144.998 167.109 1.00 178.18 514 LYS A N 1
ATOM 7900 C CA . LYS A 1 514 ? 150.362 144.621 166.861 1.00 178.23 514 LYS A CA 1
ATOM 7901 C C . LYS A 1 514 ? 150.623 143.138 167.114 1.00 178.67 514 LYS A C 1
ATOM 7902 O O . LYS A 1 514 ? 151.249 142.459 166.293 1.00 178.85 514 LYS A O 1
ATOM 7921 N N . LYS A 1 515 ? 150.163 142.620 168.255 1.00 179.37 515 LYS A N 1
ATOM 7922 C CA . LYS A 1 515 ? 150.449 141.233 168.620 1.00 179.31 515 LYS A CA 1
ATOM 7923 C C . LYS A 1 515 ? 150.060 140.253 167.514 1.00 179.72 515 LYS A C 1
ATOM 7924 O O . LYS A 1 515 ? 150.883 139.445 167.070 1.00 179.53 515 LYS A O 1
ATOM 7943 N N . ASP A 1 516 ? 148.807 140.305 167.059 1.00 177.80 516 ASP A N 1
ATOM 7944 C CA . ASP A 1 516 ? 148.360 139.390 166.009 1.00 177.11 516 ASP A CA 1
ATOM 7945 C C . ASP A 1 516 ? 149.203 139.522 164.743 1.00 177.09 516 ASP A C 1
ATOM 7946 O O . ASP A 1 516 ? 149.616 138.517 164.153 1.00 176.94 516 ASP A O 1
ATOM 7955 N N . LEU A 1 517 ? 149.459 140.753 164.300 1.00 175.74 517 LEU A N 1
ATOM 7956 C CA . LEU A 1 517 ? 150.279 140.949 163.106 1.00 175.91 517 LEU A CA 1
ATOM 7957 C C . LEU A 1 517 ? 151.714 140.464 163.298 1.00 175.69 517 LEU A C 1
ATOM 7958 O O . LEU A 1 517 ? 152.397 140.162 162.312 1.00 175.27 517 LEU A O 1
ATOM 7974 N N . GLN A 1 518 ? 152.201 140.402 164.538 1.00 178.17 518 GLN A N 1
ATOM 7975 C CA . GLN A 1 518 ? 153.482 139.743 164.791 1.00 178.23 518 GLN A CA 1
ATOM 7976 C C . GLN A 1 518 ? 153.349 138.221 164.820 1.00 178.59 518 GLN A C 1
ATOM 7977 O O . GLN A 1 518 ? 154.235 137.514 164.327 1.00 177.97 518 GLN A O 1
ATOM 7991 N N . LEU A 1 519 ? 152.266 137.695 165.396 1.00 180.35 519 LEU A N 1
ATOM 7992 C CA . LEU A 1 519 ? 152.080 136.244 165.433 1.00 180.05 519 LEU A CA 1
ATOM 7993 C C . LEU A 1 519 ? 151.826 135.662 164.045 1.00 179.72 519 LEU A C 1
ATOM 7994 O O . LEU A 1 519 ? 152.277 134.549 163.748 1.00 179.54 519 LEU A O 1
ATOM 8010 N N . LEU A 1 520 ? 151.095 136.373 163.191 1.00 174.47 520 LEU A N 1
ATOM 8011 C CA . LEU A 1 520 ? 150.925 135.926 161.811 1.00 174.20 520 LEU A CA 1
ATOM 8012 C C . LEU A 1 520 ? 152.275 135.753 161.124 1.00 174.11 520 LEU A C 1
ATOM 8013 O O . LEU A 1 520 ? 153.112 136.660 161.126 1.00 174.29 520 LEU A O 1
ATOM 8029 N N . GLU A 1 521 ? 152.479 134.573 160.533 1.00 174.70 521 GLU A N 1
ATOM 8030 C CA . GLU A 1 521 ? 153.773 134.237 159.947 1.00 175.66 521 GLU A CA 1
ATOM 8031 C C . GLU A 1 521 ? 154.097 135.145 158.766 1.00 175.48 521 GLU A C 1
ATOM 8032 O O . GLU A 1 521 ? 155.213 135.666 158.663 1.00 174.50 521 GLU A O 1
ATOM 8044 N N . ASP A 1 522 ? 153.140 135.348 157.862 1.00 175.34 522 ASP A N 1
ATOM 8045 C CA . ASP A 1 522 ? 153.292 136.365 156.830 1.00 174.91 522 ASP A CA 1
ATOM 8046 C C . ASP A 1 522 ? 152.908 137.750 157.331 1.00 174.80 522 ASP A C 1
ATOM 8047 O O . ASP A 1 522 ? 152.766 138.674 156.523 1.00 174.80 522 ASP A O 1
ATOM 8056 N N . GLY A 1 523 ? 152.739 137.900 158.642 1.00 173.35 523 GLY A N 1
ATOM 8057 C CA . GLY A 1 523 ? 152.475 139.196 159.234 1.00 173.23 523 GLY A CA 1
ATOM 8058 C C . GLY A 1 523 ? 151.297 139.893 158.600 1.00 173.26 523 GLY A C 1
ATOM 8059 O O . GLY A 1 523 ? 150.283 139.275 158.257 1.00 173.12 523 GLY A O 1
ATOM 8063 N N . ASP A 1 524 ? 151.431 141.208 158.438 1.00 170.42 524 ASP A N 1
ATOM 8064 C CA . ASP A 1 524 ? 150.407 142.028 157.806 1.00 170.55 524 ASP A CA 1
ATOM 8065 C C . ASP A 1 524 ? 150.308 141.805 156.303 1.00 170.54 524 ASP A C 1
ATOM 8066 O O . ASP A 1 524 ? 149.476 142.452 155.657 1.00 170.08 524 ASP A O 1
ATOM 8075 N N . LEU A 1 525 ? 151.134 140.933 155.727 1.00 168.60 525 LEU A N 1
ATOM 8076 C CA . LEU A 1 525 ? 151.026 140.558 154.325 1.00 168.52 525 LEU A CA 1
ATOM 8077 C C . LEU A 1 525 ? 150.234 139.271 154.131 1.00 168.24 525 LEU A C 1
ATOM 8078 O O . LEU A 1 525 ? 150.161 138.760 153.010 1.00 167.79 525 LEU A O 1
ATOM 8094 N N . THR A 1 526 ? 149.647 138.737 155.200 1.00 170.53 526 THR A N 1
ATOM 8095 C CA . THR A 1 526 ? 148.734 137.609 155.081 1.00 170.17 526 THR A CA 1
ATOM 8096 C C . THR A 1 526 ? 147.575 137.956 154.154 1.00 170.50 526 THR A C 1
ATOM 8097 O O . THR A 1 526 ? 146.939 139.005 154.298 1.00 170.43 526 THR A O 1
ATOM 8108 N N . MET A 1 527 ? 147.298 137.068 153.202 1.00 166.21 527 MET A N 1
ATOM 8109 C CA . MET A 1 527 ? 146.221 137.287 152.249 1.00 165.90 527 MET A CA 1
ATOM 8110 C C . MET A 1 527 ? 144.879 136.913 152.866 1.00 165.40 527 MET A C 1
ATOM 8111 O O . MET A 1 527 ? 144.774 135.972 153.658 1.00 165.01 527 MET A O 1
ATOM 8125 N N . ILE A 1 528 ? 143.843 137.657 152.485 1.00 161.22 528 ILE A N 1
ATOM 8126 C CA . ILE A 1 528 ? 142.557 137.637 153.169 1.00 161.76 528 ILE A CA 1
ATOM 8127 C C . ILE A 1 528 ? 141.475 137.230 152.180 1.00 161.14 528 ILE A C 1
ATOM 8128 O O . ILE A 1 528 ? 141.522 137.604 151.002 1.00 161.49 528 ILE A O 1
ATOM 8144 N N . GLY A 1 529 ? 140.497 136.471 152.666 1.00 154.91 529 GLY A N 1
ATOM 8145 C CA . GLY A 1 529 ? 139.463 135.914 151.822 1.00 153.90 529 GLY A CA 1
ATOM 8146 C C . GLY A 1 529 ? 138.341 136.890 151.519 1.00 153.99 529 GLY A C 1
ATOM 8147 O O . GLY A 1 529 ? 138.375 138.072 151.865 1.00 153.97 529 GLY A O 1
ATOM 8151 N N . ASP A 1 530 ? 137.317 136.355 150.848 1.00 142.12 530 ASP A N 1
ATOM 8152 C CA . ASP A 1 530 ? 136.243 137.184 150.308 1.00 140.97 530 ASP A CA 1
ATOM 8153 C C . ASP A 1 530 ? 135.517 137.971 151.391 1.00 142.47 530 ASP A C 1
ATOM 8154 O O . ASP A 1 530 ? 135.014 139.069 151.123 1.00 141.17 530 ASP A O 1
ATOM 8163 N N . ARG A 1 531 ? 135.435 137.431 152.608 1.00 158.31 531 ARG A N 1
ATOM 8164 C CA . ARG A 1 531 ? 134.777 138.108 153.720 1.00 158.23 531 ARG A CA 1
ATOM 8165 C C . ARG A 1 531 ? 135.628 138.056 154.983 1.00 158.47 531 ARG A C 1
ATOM 8166 O O . ARG A 1 531 ? 135.097 138.105 156.096 1.00 158.20 531 ARG A O 1
ATOM 8187 N N . GLY A 1 532 ? 136.945 137.953 154.833 1.00 164.15 532 GLY A N 1
ATOM 8188 C CA . GLY A 1 532 ? 137.806 137.839 155.994 1.00 164.37 532 GLY A CA 1
ATOM 8189 C C . GLY A 1 532 ? 137.633 136.540 156.745 1.00 165.65 532 GLY A C 1
ATOM 8190 O O . GLY A 1 532 ? 137.837 136.502 157.962 1.00 166.42 532 GLY A O 1
ATOM 8194 N N . THR A 1 533 ? 137.262 135.467 156.045 1.00 167.13 533 THR A N 1
ATOM 8195 C CA . THR A 1 533 ? 136.950 134.209 156.712 1.00 166.77 533 THR A CA 1
ATOM 8196 C C . THR A 1 533 ? 138.125 133.670 157.515 1.00 165.90 533 THR A C 1
ATOM 8197 O O . THR A 1 533 ? 137.912 132.904 158.461 1.00 165.52 533 THR A O 1
ATOM 8208 N N . THR A 1 534 ? 139.357 134.042 157.163 1.00 165.75 534 THR A N 1
ATOM 8209 C CA . THR A 1 534 ? 140.500 133.636 157.967 1.00 166.08 534 THR A CA 1
ATOM 8210 C C . THR A 1 534 ? 140.646 134.469 159.235 1.00 167.08 534 THR A C 1
ATOM 8211 O O . THR A 1 534 ? 141.292 134.020 160.188 1.00 167.15 534 THR A O 1
ATOM 8222 N N . LEU A 1 535 ? 140.060 135.663 159.265 1.00 167.25 535 LEU A N 1
ATOM 8223 C CA . LEU A 1 535 ? 140.075 136.510 160.447 1.00 166.97 535 LEU A CA 1
ATOM 8224 C C . LEU A 1 535 ? 138.961 136.137 161.418 1.00 167.15 535 LEU A C 1
ATOM 8225 O O . LEU A 1 535 ? 137.882 135.689 161.020 1.00 166.07 535 LEU A O 1
ATOM 8241 N N . SER A 1 536 ? 139.241 136.317 162.706 1.00 173.32 536 SER A N 1
ATOM 8242 C CA . SER A 1 536 ? 138.175 136.342 163.694 1.00 173.56 536 SER A CA 1
ATOM 8243 C C . SER A 1 536 ? 137.373 137.635 163.556 1.00 173.76 536 SER A C 1
ATOM 8244 O O . SER A 1 536 ? 137.828 138.625 162.976 1.00 173.43 536 SER A O 1
ATOM 8252 N N . GLY A 1 537 ? 136.156 137.610 164.098 1.00 171.72 537 GLY A N 1
ATOM 8253 C CA . GLY A 1 537 ? 135.363 138.828 164.175 1.00 170.94 537 GLY A CA 1
ATOM 8254 C C . GLY A 1 537 ? 136.089 140.006 164.795 1.00 170.62 537 GLY A C 1
ATOM 8255 O O . GLY A 1 537 ? 136.082 141.111 164.249 1.00 170.58 537 GLY A O 1
ATOM 8259 N N . GLY A 1 538 ? 136.730 139.792 165.945 1.00 171.45 538 GLY A N 1
ATOM 8260 C CA . GLY A 1 538 ? 137.567 140.839 166.515 1.00 171.99 538 GLY A CA 1
ATOM 8261 C C . GLY A 1 538 ? 138.744 141.255 165.649 1.00 171.69 538 GLY A C 1
ATOM 8262 O O . GLY A 1 538 ? 139.087 142.438 165.587 1.00 171.99 538 GLY A O 1
ATOM 8266 N N . GLN A 1 539 ? 139.377 140.298 164.968 1.00 170.61 539 GLN A N 1
ATOM 8267 C CA . GLN A 1 539 ? 140.466 140.635 164.051 1.00 171.14 539 GLN A CA 1
ATOM 8268 C C . GLN A 1 539 ? 140.016 141.561 162.925 1.00 171.18 539 GLN A C 1
ATOM 8269 O O . GLN A 1 539 ? 140.578 142.646 162.736 1.00 170.86 539 GLN A O 1
ATOM 8283 N N . LYS A 1 540 ? 139.009 141.147 162.157 1.00 165.58 540 LYS A N 1
ATOM 8284 C CA . LYS A 1 540 ? 138.504 142.003 161.086 1.00 165.13 540 LYS A CA 1
ATOM 8285 C C . LYS A 1 540 ? 137.960 143.317 161.632 1.00 164.95 540 LYS A C 1
ATOM 8286 O O . LYS A 1 540 ? 138.095 144.367 160.992 1.00 164.54 540 LYS A O 1
ATOM 8305 N N . ALA A 1 541 ? 137.340 143.284 162.811 1.00 166.96 541 ALA A N 1
ATOM 8306 C CA . ALA A 1 541 ? 136.933 144.521 163.470 1.00 167.01 541 ALA A CA 1
ATOM 8307 C C . ALA A 1 541 ? 138.121 145.458 163.674 1.00 166.79 541 ALA A C 1
ATOM 8308 O O . ALA A 1 541 ? 138.070 146.634 163.296 1.00 166.03 541 ALA A O 1
ATOM 8315 N N . ARG A 1 542 ? 139.196 144.958 164.287 1.00 171.59 542 ARG A N 1
ATOM 8316 C CA . ARG A 1 542 ? 140.373 145.794 164.517 1.00 171.72 542 ARG A CA 1
ATOM 8317 C C . ARG A 1 542 ? 141.002 146.254 163.203 1.00 171.24 542 ARG A C 1
ATOM 8318 O O . ARG A 1 542 ? 141.498 147.382 163.108 1.00 171.00 542 ARG A O 1
ATOM 8339 N N . VAL A 1 543 ? 140.983 145.400 162.179 1.00 162.19 543 VAL A N 1
ATOM 8340 C CA . VAL A 1 543 ? 141.395 145.819 160.838 1.00 161.83 543 VAL A CA 1
ATOM 8341 C C . VAL A 1 543 ? 140.554 147.001 160.369 1.00 161.74 543 VAL A C 1
ATOM 8342 O O . VAL A 1 543 ? 141.078 148.034 159.936 1.00 161.03 543 VAL A O 1
ATOM 8355 N N . ASN A 1 544 ? 139.230 146.852 160.438 1.00 156.89 544 ASN A N 1
ATOM 8356 C CA . ASN A 1 544 ? 138.315 147.895 159.984 1.00 155.84 544 ASN A CA 1
ATOM 8357 C C . ASN A 1 544 ? 138.542 149.209 160.726 1.00 156.40 544 ASN A C 1
ATOM 8358 O O . ASN A 1 544 ? 138.489 150.286 160.121 1.00 155.48 544 ASN A O 1
ATOM 8369 N N . LEU A 1 545 ? 138.777 149.150 162.036 1.00 170.23 545 LEU A N 1
ATOM 8370 C CA . LEU A 1 545 ? 139.070 150.375 162.778 1.00 170.51 545 LEU A CA 1
ATOM 8371 C C . LEU A 1 545 ? 140.435 150.944 162.400 1.00 169.99 545 LEU A C 1
ATOM 8372 O O . LEU A 1 545 ? 140.570 152.152 162.175 1.00 169.86 545 LEU A O 1
ATOM 8388 N N . ALA A 1 546 ? 141.460 150.092 162.327 1.00 165.35 546 ALA A N 1
ATOM 8389 C CA . ALA A 1 546 ? 142.789 150.549 161.924 1.00 165.34 546 ALA A CA 1
ATOM 8390 C C . ALA A 1 546 ? 142.752 151.335 160.617 1.00 164.67 546 ALA A C 1
ATOM 8391 O O . ALA A 1 546 ? 143.392 152.386 160.495 1.00 165.11 546 ALA A O 1
ATOM 8398 N N . ARG A 1 547 ? 142.020 150.831 159.620 1.00 148.38 547 ARG A N 1
ATOM 8399 C CA . ARG A 1 547 ? 141.826 151.580 158.381 1.00 148.55 547 ARG A CA 1
ATOM 8400 C C . ARG A 1 547 ? 141.468 153.036 158.666 1.00 148.39 547 ARG A C 1
ATOM 8401 O O . ARG A 1 547 ? 142.168 153.960 158.238 1.00 148.24 547 ARG A O 1
ATOM 8422 N N . ALA A 1 548 ? 140.378 153.255 159.399 1.00 160.85 548 ALA A N 1
ATOM 8423 C CA . ALA A 1 548 ? 139.917 154.612 159.679 1.00 161.37 548 ALA A CA 1
ATOM 8424 C C . ALA A 1 548 ? 141.003 155.444 160.358 1.00 162.66 548 ALA A C 1
ATOM 8425 O O . ALA A 1 548 ? 141.321 156.551 159.907 1.00 162.90 548 ALA A O 1
ATOM 8432 N N . VAL A 1 549 ? 141.583 154.930 161.445 1.00 170.73 549 VAL A N 1
ATOM 8433 C CA . VAL A 1 549 ? 142.581 155.696 162.194 1.00 170.68 549 VAL A CA 1
ATOM 8434 C C . VAL A 1 549 ? 143.766 156.073 161.311 1.00 170.52 549 VAL A C 1
ATOM 8435 O O . VAL A 1 549 ? 144.371 157.137 161.494 1.00 170.89 549 VAL A O 1
ATOM 8448 N N . TYR A 1 550 ? 144.117 155.223 160.343 1.00 166.07 550 TYR A N 1
ATOM 8449 C CA . TYR A 1 550 ? 145.207 155.545 159.423 1.00 166.22 550 TYR A CA 1
ATOM 8450 C C . TYR A 1 550 ? 144.897 156.770 158.569 1.00 166.11 550 TYR A C 1
ATOM 8451 O O . TYR A 1 550 ? 145.809 157.531 158.227 1.00 165.41 550 TYR A O 1
ATOM 8469 N N . GLN A 1 551 ? 143.630 156.972 158.200 1.00 161.18 551 GLN A N 1
ATOM 8470 C CA . GLN A 1 551 ? 143.246 158.141 157.410 1.00 161.15 551 GLN A CA 1
ATOM 8471 C C . GLN A 1 551 ? 143.430 159.459 158.164 1.00 161.80 551 GLN A C 1
ATOM 8472 O O . GLN A 1 551 ? 143.557 160.505 157.520 1.00 161.26 551 GLN A O 1
ATOM 8486 N N . ASP A 1 552 ? 143.443 159.438 159.498 1.00 173.78 552 ASP A N 1
ATOM 8487 C CA . ASP A 1 552 ? 143.730 160.635 160.302 1.00 174.04 552 ASP A CA 1
ATOM 8488 C C . ASP A 1 552 ? 142.832 161.833 159.959 1.00 174.56 552 ASP A C 1
ATOM 8489 O O . ASP A 1 552 ? 143.286 162.977 159.894 1.00 174.43 552 ASP A O 1
ATOM 8498 N N . ALA A 1 553 ? 141.544 161.564 159.738 1.00 175.35 553 ALA A N 1
ATOM 8499 C CA . ALA A 1 553 ? 140.583 162.572 159.289 1.00 175.01 553 ALA A CA 1
ATOM 8500 C C . ALA A 1 553 ? 140.310 163.614 160.385 1.00 175.17 553 ALA A C 1
ATOM 8501 O O . ALA A 1 553 ? 140.855 163.558 161.491 1.00 175.56 553 ALA A O 1
ATOM 8508 N N . ASP A 1 554 ? 139.454 164.594 160.055 1.00 175.37 554 ASP A N 1
ATOM 8509 C CA . ASP A 1 554 ? 139.091 165.681 160.966 1.00 175.38 554 ASP A CA 1
ATOM 8510 C C . ASP A 1 554 ? 137.891 165.354 161.858 1.00 175.23 554 ASP A C 1
ATOM 8511 O O . ASP A 1 554 ? 137.902 165.680 163.050 1.00 174.99 554 ASP A O 1
ATOM 8520 N N . ILE A 1 555 ? 136.858 164.720 161.303 1.00 177.00 555 ILE A N 1
ATOM 8521 C CA . ILE A 1 555 ? 135.661 164.310 162.035 1.00 177.30 555 ILE A CA 1
ATOM 8522 C C . ILE A 1 555 ? 135.555 162.794 161.935 1.00 177.28 555 ILE A C 1
ATOM 8523 O O . ILE A 1 555 ? 135.560 162.243 160.828 1.00 177.54 555 ILE A O 1
ATOM 8539 N N . TYR A 1 556 ? 135.457 162.118 163.084 1.00 175.69 556 TYR A N 1
ATOM 8540 C CA . TYR A 1 556 ? 135.216 160.675 163.128 1.00 175.15 556 TYR A CA 1
ATOM 8541 C C . TYR A 1 556 ? 133.795 160.364 163.595 1.00 175.39 556 TYR A C 1
ATOM 8542 O O . TYR A 1 556 ? 133.471 160.521 164.777 1.00 175.68 556 TYR A O 1
ATOM 8560 N N . LEU A 1 557 ? 132.960 159.909 162.660 1.00 173.23 557 LEU A N 1
ATOM 8561 C CA . LEU A 1 557 ? 131.663 159.287 162.944 1.00 173.54 557 LEU A CA 1
ATOM 8562 C C . LEU A 1 557 ? 131.897 157.826 163.325 1.00 173.78 557 LEU A C 1
ATOM 8563 O O . LEU A 1 557 ? 131.980 156.941 162.470 1.00 172.83 557 LEU A O 1
ATOM 8579 N N . LEU A 1 558 ? 132.008 157.572 164.630 1.00 179.44 558 LEU A N 1
ATOM 8580 C CA . LEU A 1 558 ? 132.280 156.235 165.165 1.00 179.01 558 LEU A CA 1
ATOM 8581 C C . LEU A 1 558 ? 130.959 155.537 165.476 1.00 178.84 558 LEU A C 1
ATOM 8582 O O . LEU A 1 558 ? 130.398 155.671 166.564 1.00 179.09 558 LEU A O 1
ATOM 8598 N N . ASP A 1 559 ? 130.459 154.778 164.498 1.00 175.13 559 ASP A N 1
ATOM 8599 C CA . ASP A 1 559 ? 129.190 154.062 164.611 1.00 175.23 559 ASP A CA 1
ATOM 8600 C C . ASP A 1 559 ? 129.295 152.821 165.492 1.00 175.28 559 ASP A C 1
ATOM 8601 O O . ASP A 1 559 ? 128.941 151.717 165.065 1.00 175.22 559 ASP A O 1
ATOM 8610 N N . ASP A 1 560 ? 129.791 152.992 166.712 1.00 178.42 560 ASP A N 1
ATOM 8611 C CA . ASP A 1 560 ? 130.059 151.901 167.641 1.00 178.11 560 ASP A CA 1
ATOM 8612 C C . ASP A 1 560 ? 131.022 150.880 167.046 1.00 178.25 560 ASP A C 1
ATOM 8613 O O . ASP A 1 560 ? 130.616 149.764 166.696 1.00 177.81 560 ASP A O 1
ATOM 8622 N N . PRO A 1 561 ? 132.303 151.231 166.907 1.00 179.78 561 PRO A N 1
ATOM 8623 C CA . PRO A 1 561 ? 133.304 150.236 166.497 1.00 179.64 561 PRO A CA 1
ATOM 8624 C C . PRO A 1 561 ? 133.567 149.178 167.559 1.00 179.03 561 PRO A C 1
ATOM 8625 O O . PRO A 1 561 ? 134.244 148.184 167.266 1.00 178.02 561 PRO A O 1
ATOM 8636 N N . LEU A 1 562 ? 133.060 149.369 168.777 1.00 182.84 562 LEU A N 1
ATOM 8637 C CA . LEU A 1 562 ? 133.511 148.632 169.952 1.00 183.13 562 LEU A CA 1
ATOM 8638 C C . LEU A 1 562 ? 132.723 147.350 170.214 1.00 182.82 562 LEU A C 1
ATOM 8639 O O . LEU A 1 562 ? 133.282 146.400 170.775 1.00 183.12 562 LEU A O 1
ATOM 8655 N N . SER A 1 563 ? 131.445 147.288 169.827 1.00 175.97 563 SER A N 1
ATOM 8656 C CA . SER A 1 563 ? 130.679 146.050 169.967 1.00 175.96 563 SER A CA 1
ATOM 8657 C C . SER A 1 563 ? 131.190 144.916 169.084 1.00 176.23 563 SER A C 1
ATOM 8658 O O . SER A 1 563 ? 130.745 143.776 169.254 1.00 175.61 563 SER A O 1
ATOM 8666 N N . ALA A 1 564 ? 132.092 145.196 168.147 1.00 177.01 564 ALA A N 1
ATOM 8667 C CA . ALA A 1 564 ? 132.781 144.170 167.372 1.00 176.85 564 ALA A CA 1
ATOM 8668 C C . ALA A 1 564 ? 133.974 143.549 168.099 1.00 177.16 564 ALA A C 1
ATOM 8669 O O . ALA A 1 564 ? 134.688 142.743 167.491 1.00 177.05 564 ALA A O 1
ATOM 8676 N N . VAL A 1 565 ? 134.222 143.900 169.366 1.00 182.19 565 VAL A N 1
ATOM 8677 C CA . VAL A 1 565 ? 135.266 143.268 170.169 1.00 182.18 565 VAL A CA 1
ATOM 8678 C C . VAL A 1 565 ? 134.753 142.996 171.581 1.00 182.50 565 VAL A C 1
ATOM 8679 O O . VAL A 1 565 ? 133.721 143.518 172.008 1.00 181.81 565 VAL A O 1
ATOM 8692 N N . ASP A 1 566 ? 135.494 142.149 172.298 1.00 189.10 566 ASP A N 1
ATOM 8693 C CA . ASP A 1 566 ? 135.194 141.820 173.688 1.00 189.31 566 ASP A CA 1
ATOM 8694 C C . ASP A 1 566 ? 135.335 143.039 174.608 1.00 189.41 566 ASP A C 1
ATOM 8695 O O . ASP A 1 566 ? 136.029 144.013 174.305 1.00 189.60 566 ASP A O 1
ATOM 8704 N N . ALA A 1 567 ? 134.649 142.958 175.756 1.00 190.30 567 ALA A N 1
ATOM 8705 C CA . ALA A 1 567 ? 134.465 144.112 176.639 1.00 190.04 567 ALA A CA 1
ATOM 8706 C C . ALA A 1 567 ? 135.781 144.732 177.111 1.00 190.69 567 ALA A C 1
ATOM 8707 O O . ALA A 1 567 ? 135.895 145.961 177.190 1.00 190.69 567 ALA A O 1
ATOM 8714 N N . GLU A 1 568 ? 136.785 143.912 177.435 1.00 188.88 568 GLU A N 1
ATOM 8715 C CA . GLU A 1 568 ? 138.091 144.465 177.798 1.00 188.42 568 GLU A CA 1
ATOM 8716 C C . GLU A 1 568 ? 138.743 145.175 176.618 1.00 188.41 568 GLU A C 1
ATOM 8717 O O . GLU A 1 568 ? 139.262 146.289 176.758 1.00 188.53 568 GLU A O 1
ATOM 8729 N N . VAL A 1 569 ? 138.722 144.546 175.445 1.00 186.81 569 VAL A N 1
ATOM 8730 C CA . VAL A 1 569 ? 139.268 145.169 174.243 1.00 186.67 569 VAL A CA 1
ATOM 8731 C C . VAL A 1 569 ? 138.452 146.398 173.856 1.00 186.90 569 VAL A C 1
ATOM 8732 O O . VAL A 1 569 ? 138.995 147.371 173.318 1.00 187.10 569 VAL A O 1
ATOM 8745 N N . SER A 1 570 ? 137.146 146.379 174.129 1.00 188.13 570 SER A N 1
ATOM 8746 C CA . SER A 1 570 ? 136.301 147.550 173.907 1.00 188.29 570 SER A CA 1
ATOM 8747 C C . SER A 1 570 ? 136.765 148.779 174.692 1.00 188.35 570 SER A C 1
ATOM 8748 O O . SER A 1 570 ? 136.912 149.863 174.117 1.00 187.80 570 SER A O 1
ATOM 8756 N N . ARG A 1 571 ? 137.008 148.645 176.001 1.00 190.23 571 ARG A N 1
ATOM 8757 C CA . ARG A 1 571 ? 137.554 149.787 176.743 1.00 190.40 571 ARG A CA 1
ATOM 8758 C C . ARG A 1 571 ? 138.991 150.097 176.333 1.00 190.30 571 ARG A C 1
ATOM 8759 O O . ARG A 1 571 ? 139.392 151.265 176.296 1.00 190.43 571 ARG A O 1
ATOM 8780 N N . HIS A 1 572 ? 139.774 149.069 176.012 1.00 188.54 572 HIS A N 1
ATOM 8781 C CA . HIS A 1 572 ? 141.154 149.280 175.580 1.00 188.30 572 HIS A CA 1
ATOM 8782 C C . HIS A 1 572 ? 141.210 150.100 174.289 1.00 187.76 572 HIS A C 1
ATOM 8783 O O . HIS A 1 572 ? 141.997 151.048 174.176 1.00 187.09 572 HIS A O 1
ATOM 8797 N N . LEU A 1 573 ? 140.365 149.760 173.308 1.00 184.78 573 LEU A N 1
ATOM 8798 C CA . LEU A 1 573 ? 140.240 150.570 172.092 1.00 184.63 573 LEU A CA 1
ATOM 8799 C C . LEU A 1 573 ? 139.667 151.961 172.357 1.00 184.59 573 LEU A C 1
ATOM 8800 O O . LEU A 1 573 ? 140.101 152.936 171.733 1.00 184.12 573 LEU A O 1
ATOM 8816 N N . PHE A 1 574 ? 138.700 152.090 173.269 1.00 186.84 574 PHE A N 1
ATOM 8817 C CA . PHE A 1 574 ? 138.212 153.423 173.623 1.00 186.79 574 PHE A CA 1
ATOM 8818 C C . PHE A 1 574 ? 139.335 154.308 174.152 1.00 186.86 574 PHE A C 1
ATOM 8819 O O . PHE A 1 574 ? 139.479 155.463 173.735 1.00 186.76 574 PHE A O 1
ATOM 8836 N N . GLU A 1 575 ? 140.140 153.788 175.076 1.00 188.34 575 GLU A N 1
ATOM 8837 C CA . GLU A 1 575 ? 141.197 154.598 175.673 1.00 188.33 575 GLU A CA 1
ATOM 8838 C C . GLU A 1 575 ? 142.333 154.870 174.689 1.00 188.18 575 GLU A C 1
ATOM 8839 O O . GLU A 1 575 ? 142.727 156.025 174.489 1.00 187.54 575 GLU A O 1
ATOM 8851 N N . LEU A 1 576 ? 142.870 153.825 174.058 1.00 186.12 576 LEU A N 1
ATOM 8852 C CA . LEU A 1 576 ? 144.012 154.015 173.165 1.00 185.84 576 LEU A CA 1
ATOM 8853 C C . LEU A 1 576 ? 143.628 154.661 171.836 1.00 185.64 576 LEU A C 1
ATOM 8854 O O . LEU A 1 576 ? 144.225 155.667 171.437 1.00 185.29 576 LEU A O 1
ATOM 8870 N N . CYS A 1 577 ? 142.642 154.108 171.127 1.00 184.80 577 CYS A N 1
ATOM 8871 C CA . CYS A 1 577 ? 142.275 154.701 169.842 1.00 184.80 577 CYS A CA 1
ATOM 8872 C C . CYS A 1 577 ? 141.489 155.998 170.001 1.00 184.82 577 CYS A C 1
ATOM 8873 O O . CYS A 1 577 ? 141.890 157.044 169.479 1.00 184.20 577 CYS A O 1
ATOM 8881 N N . ILE A 1 578 ? 140.371 155.965 170.725 1.00 185.79 578 ILE A N 1
ATOM 8882 C CA . ILE A 1 578 ? 139.470 157.115 170.699 1.00 185.42 578 ILE A CA 1
ATOM 8883 C C . ILE A 1 578 ? 140.030 158.274 171.518 1.00 185.73 578 ILE A C 1
ATOM 8884 O O . ILE A 1 578 ? 140.114 159.407 171.031 1.00 185.39 578 ILE A O 1
ATOM 8900 N N . CYS A 1 579 ? 140.424 158.022 172.767 1.00 187.55 579 CYS A N 1
ATOM 8901 C CA . CYS A 1 579 ? 140.971 159.108 173.577 1.00 187.32 579 CYS A CA 1
ATOM 8902 C C . CYS A 1 579 ? 142.394 159.493 173.168 1.00 187.05 579 CYS A C 1
ATOM 8903 O O . CYS A 1 579 ? 142.668 160.669 172.902 1.00 186.86 579 CYS A O 1
ATOM 8911 N N . GLN A 1 580 ? 143.317 158.530 173.108 1.00 185.88 580 GLN A N 1
ATOM 8912 C CA . GLN A 1 580 ? 144.714 158.892 172.858 1.00 186.05 580 GLN A CA 1
ATOM 8913 C C . GLN A 1 580 ? 145.004 159.240 171.393 1.00 185.71 580 GLN A C 1
ATOM 8914 O O . GLN A 1 580 ? 145.602 160.286 171.115 1.00 185.14 580 GLN A O 1
ATOM 8928 N N . ALA A 1 581 ? 144.611 158.388 170.439 1.00 183.51 581 ALA A N 1
ATOM 8929 C CA . ALA A 1 581 ? 144.921 158.678 169.036 1.00 183.48 581 ALA A CA 1
ATOM 8930 C C . ALA A 1 581 ? 144.048 159.791 168.446 1.00 183.18 581 ALA A C 1
ATOM 8931 O O . ALA A 1 581 ? 144.570 160.753 167.872 1.00 182.09 581 ALA A O 1
ATOM 8938 N N . LEU A 1 582 ? 142.724 159.684 168.566 1.00 183.65 582 LEU A N 1
ATOM 8939 C CA . LEU A 1 582 ? 141.799 160.694 168.036 1.00 183.76 582 LEU A CA 1
ATOM 8940 C C . LEU A 1 582 ? 141.722 161.979 168.887 1.00 183.79 582 LEU A C 1
ATOM 8941 O O . LEU A 1 582 ? 140.786 162.767 168.712 1.00 183.96 582 LEU A O 1
ATOM 8957 N N . HIS A 1 583 ? 142.684 162.184 169.792 1.00 184.95 583 HIS A N 1
ATOM 8958 C CA . HIS A 1 583 ? 142.563 163.116 170.917 1.00 184.92 583 HIS A CA 1
ATOM 8959 C C . HIS A 1 583 ? 142.062 164.509 170.513 1.00 184.98 583 HIS A C 1
ATOM 8960 O O . HIS A 1 583 ? 141.144 165.052 171.138 1.00 184.56 583 HIS A O 1
ATOM 8974 N N . GLU A 1 584 ? 142.656 165.109 169.476 1.00 185.81 584 GLU A N 1
ATOM 8975 C CA . GLU A 1 584 ? 142.366 166.497 169.105 1.00 185.88 584 GLU A CA 1
ATOM 8976 C C . GLU A 1 584 ? 141.118 166.669 168.238 1.00 185.62 584 GLU A C 1
ATOM 8977 O O . GLU A 1 584 ? 140.712 167.810 167.991 1.00 185.08 584 GLU A O 1
ATOM 8989 N N . LYS A 1 585 ? 140.515 165.583 167.765 1.00 183.20 585 LYS A N 1
ATOM 8990 C CA . LYS A 1 585 ? 139.541 165.609 166.681 1.00 183.03 585 LYS A CA 1
ATOM 8991 C C . LYS A 1 585 ? 138.127 165.911 167.190 1.00 182.98 585 LYS A C 1
ATOM 8992 O O . LYS A 1 585 ? 137.860 165.945 168.395 1.00 182.64 585 LYS A O 1
ATOM 9011 N N . ILE A 1 586 ? 137.209 166.133 166.243 1.00 183.22 586 ILE A N 1
ATOM 9012 C CA . ILE A 1 586 ? 135.786 165.898 166.484 1.00 182.66 586 ILE A CA 1
ATOM 9013 C C . ILE A 1 586 ? 135.525 164.399 166.393 1.00 182.67 586 ILE A C 1
ATOM 9014 O O . ILE A 1 586 ? 135.990 163.732 165.462 1.00 182.60 586 ILE A O 1
ATOM 9030 N N . ARG A 1 587 ? 134.779 163.865 167.362 1.00 184.37 587 ARG A N 1
ATOM 9031 C CA . ARG A 1 587 ? 134.280 162.496 167.322 1.00 184.29 587 ARG A CA 1
ATOM 9032 C C . ARG A 1 587 ? 132.781 162.466 167.599 1.00 184.20 587 ARG A C 1
ATOM 9033 O O . ARG A 1 587 ? 132.283 163.237 168.425 1.00 184.44 587 ARG A O 1
ATOM 9054 N N . ILE A 1 588 ? 132.064 161.576 166.910 1.00 181.67 588 ILE A N 1
ATOM 9055 C CA . ILE A 1 588 ? 130.637 161.336 167.157 1.00 181.96 588 ILE A CA 1
ATOM 9056 C C . ILE A 1 588 ? 130.442 159.830 167.342 1.00 181.71 588 ILE A C 1
ATOM 9057 O O . ILE A 1 588 ? 130.277 159.083 166.371 1.00 181.22 588 ILE A O 1
ATOM 9073 N N . LEU A 1 589 ? 130.458 159.375 168.600 1.00 184.64 589 LEU A N 1
ATOM 9074 C CA . LEU A 1 589 ? 130.519 157.955 168.949 1.00 184.71 589 LEU A CA 1
ATOM 9075 C C . LEU A 1 589 ? 129.138 157.427 169.336 1.00 184.65 589 LEU A C 1
ATOM 9076 O O . LEU A 1 589 ? 128.608 157.769 170.398 1.00 184.73 589 LEU A O 1
ATOM 9092 N N . VAL A 1 590 ? 128.568 156.582 168.478 1.00 181.21 590 VAL A N 1
ATOM 9093 C CA . VAL A 1 590 ? 127.432 155.735 168.841 1.00 181.03 590 VAL A CA 1
ATOM 9094 C C . VAL A 1 590 ? 127.899 154.612 169.758 1.00 180.85 590 VAL A C 1
ATOM 9095 O O . VAL A 1 590 ? 128.753 153.803 169.381 1.00 180.44 590 VAL A O 1
ATOM 9108 N N . THR A 1 591 ? 127.374 154.576 170.981 1.00 183.85 591 THR A N 1
ATOM 9109 C CA . THR A 1 591 ? 127.715 153.483 171.882 1.00 184.08 591 THR A CA 1
ATOM 9110 C C . THR A 1 591 ? 126.689 153.401 173.004 1.00 184.04 591 THR A C 1
ATOM 9111 O O . THR A 1 591 ? 125.929 154.340 173.255 1.00 183.32 591 THR A O 1
ATOM 9122 N N . HIS A 1 592 ? 126.675 152.241 173.663 1.00 184.36 592 HIS A N 1
ATOM 9123 C CA . HIS A 1 592 ? 125.975 152.014 174.922 1.00 183.88 592 HIS A CA 1
ATOM 9124 C C . HIS A 1 592 ? 126.895 152.054 176.134 1.00 184.51 592 HIS A C 1
ATOM 9125 O O . HIS A 1 592 ? 126.402 152.009 177.266 1.00 183.89 592 HIS A O 1
ATOM 9139 N N . GLN A 1 593 ? 128.212 152.098 175.932 1.00 188.46 593 GLN A N 1
ATOM 9140 C CA . GLN A 1 593 ? 129.173 152.024 177.030 1.00 188.00 593 GLN A CA 1
ATOM 9141 C C . GLN A 1 593 ? 129.273 153.377 177.745 1.00 188.12 593 GLN A C 1
ATOM 9142 O O . GLN A 1 593 ? 130.310 154.040 177.765 1.00 187.72 593 GLN A O 1
ATOM 9156 N N . LEU A 1 594 ? 128.142 153.780 178.339 1.00 188.91 594 LEU A N 1
ATOM 9157 C CA . LEU A 1 594 ? 128.067 155.043 179.076 1.00 188.41 594 LEU A CA 1
ATOM 9158 C C . LEU A 1 594 ? 129.163 155.161 180.129 1.00 188.35 594 LEU A C 1
ATOM 9159 O O . LEU A 1 594 ? 129.582 156.273 180.471 1.00 188.06 594 LEU A O 1
ATOM 9175 N N . GLN A 1 595 ? 129.622 154.031 180.667 1.00 188.59 595 GLN A N 1
ATOM 9176 C CA . GLN A 1 595 ? 130.709 154.044 181.643 1.00 188.23 595 GLN A CA 1
ATOM 9177 C C . GLN A 1 595 ? 131.999 154.632 181.072 1.00 188.47 595 GLN A C 1
ATOM 9178 O O . GLN A 1 595 ? 132.818 155.161 181.832 1.00 187.98 595 GLN A O 1
ATOM 9192 N N . TYR A 1 596 ? 132.206 154.561 179.755 1.00 189.35 596 TYR A N 1
ATOM 9193 C CA . TYR A 1 596 ? 133.368 155.228 179.166 1.00 188.90 596 TYR A CA 1
ATOM 9194 C C . TYR A 1 596 ? 133.144 156.730 178.991 1.00 188.41 596 TYR A C 1
ATOM 9195 O O . TYR A 1 596 ? 134.111 157.500 178.984 1.00 187.70 596 TYR A O 1
ATOM 9213 N N . LEU A 1 597 ? 131.887 157.159 178.850 1.00 188.81 597 LEU A N 1
ATOM 9214 C CA . LEU A 1 597 ? 131.542 158.505 178.391 1.00 188.71 597 LEU A CA 1
ATOM 9215 C C . LEU A 1 597 ? 131.768 159.608 179.427 1.00 188.53 597 LEU A C 1
ATOM 9216 O O . LEU A 1 597 ? 131.528 160.776 179.102 1.00 188.25 597 LEU A O 1
ATOM 9232 N N . LYS A 1 598 ? 132.218 159.292 180.644 1.00 182.53 598 LYS A N 1
ATOM 9233 C CA . LYS A 1 598 ? 132.787 160.321 181.515 1.00 182.15 598 LYS A CA 1
ATOM 9234 C C . LYS A 1 598 ? 133.911 161.092 180.833 1.00 182.21 598 LYS A C 1
ATOM 9235 O O . LYS A 1 598 ? 134.142 162.265 181.151 1.00 181.55 598 LYS A O 1
ATOM 9254 N N . ALA A 1 599 ? 134.632 160.451 179.919 1.00 186.51 599 ALA A N 1
ATOM 9255 C CA . ALA A 1 599 ? 135.663 161.123 179.138 1.00 186.45 599 ALA A CA 1
ATOM 9256 C C . ALA A 1 599 ? 135.125 161.806 177.885 1.00 186.83 599 ALA A C 1
ATOM 9257 O O . ALA A 1 599 ? 135.839 162.624 177.293 1.00 186.53 599 ALA A O 1
ATOM 9264 N N . ALA A 1 600 ? 133.900 161.497 177.466 1.00 189.84 600 ALA A N 1
ATOM 9265 C CA . ALA A 1 600 ? 133.290 162.193 176.338 1.00 189.59 600 ALA A CA 1
ATOM 9266 C C . ALA A 1 600 ? 132.876 163.619 176.703 1.00 189.69 600 ALA A C 1
ATOM 9267 O O . ALA A 1 600 ? 132.561 163.930 177.855 1.00 189.48 600 ALA A O 1
ATOM 9274 N N . SER A 1 601 ? 132.885 164.490 175.688 1.00 189.97 601 SER A N 1
ATOM 9275 C CA . SER A 1 601 ? 132.526 165.896 175.862 1.00 190.00 601 SER A CA 1
ATOM 9276 C C . SER A 1 601 ? 131.020 166.094 176.004 1.00 189.88 601 SER A C 1
ATOM 9277 O O . SER A 1 601 ? 130.577 166.920 176.810 1.00 189.69 601 SER A O 1
ATOM 9285 N N . GLN A 1 602 ? 130.220 165.373 175.221 1.00 187.80 602 GLN A N 1
ATOM 9286 C CA . GLN A 1 602 ? 128.775 165.562 175.239 1.00 187.38 602 GLN A CA 1
ATOM 9287 C C . GLN A 1 602 ? 128.081 164.291 174.768 1.00 187.24 602 GLN A C 1
ATOM 9288 O O . GLN A 1 602 ? 128.682 163.433 174.115 1.00 187.36 602 GLN A O 1
ATOM 9302 N N . ILE A 1 603 ? 126.803 164.183 175.131 1.00 186.55 603 ILE A N 1
ATOM 9303 C CA . ILE A 1 603 ? 125.947 163.052 174.783 1.00 186.97 603 ILE A CA 1
ATOM 9304 C C . ILE A 1 603 ? 124.604 163.538 174.253 1.00 187.25 603 ILE A C 1
ATOM 9305 O O . ILE A 1 603 ? 123.989 164.443 174.827 1.00 186.77 603 ILE A O 1
ATOM 9321 N N . LEU A 1 604 ? 124.167 162.938 173.146 1.00 187.33 604 LEU A N 1
ATOM 9322 C CA . LEU A 1 604 ? 122.848 163.147 172.558 1.00 187.07 604 LEU A CA 1
ATOM 9323 C C . LEU A 1 604 ? 122.028 161.866 172.621 1.00 186.59 604 LEU A C 1
ATOM 9324 O O . LEU A 1 604 ? 122.431 160.837 172.068 1.00 186.00 604 LEU A O 1
ATOM 9340 N N . ILE A 1 605 ? 120.887 161.933 173.304 1.00 186.70 605 ILE A N 1
ATOM 9341 C CA . ILE A 1 605 ? 120.006 160.789 173.530 1.00 187.01 605 ILE A CA 1
ATOM 9342 C C . ILE A 1 605 ? 118.783 160.891 172.628 1.00 187.05 605 ILE A C 1
ATOM 9343 O O . ILE A 1 605 ? 118.076 161.906 172.625 1.00 186.54 605 ILE A O 1
ATOM 9359 N N . LEU A 1 606 ? 118.556 159.833 171.851 1.00 186.32 606 LEU A N 1
ATOM 9360 C CA . LEU A 1 606 ? 117.465 159.717 170.894 1.00 185.77 606 LEU A CA 1
ATOM 9361 C C . LEU A 1 606 ? 116.504 158.610 171.304 1.00 185.39 606 LEU A C 1
ATOM 9362 O O . LEU A 1 606 ? 116.899 157.608 171.908 1.00 185.36 606 LEU A O 1
ATOM 9378 N N . LYS A 1 607 ? 115.230 158.815 170.977 1.00 184.61 607 LYS A N 1
ATOM 9379 C CA . LYS A 1 607 ? 114.233 157.758 171.047 1.00 184.79 607 LYS A CA 1
ATOM 9380 C C . LYS A 1 607 ? 113.206 157.975 169.947 1.00 184.78 607 LYS A C 1
ATOM 9381 O O . LYS A 1 607 ? 112.787 159.106 169.689 1.00 184.84 607 LYS A O 1
ATOM 9400 N N . ASP A 1 608 ? 112.815 156.874 169.302 1.00 182.86 608 ASP A N 1
ATOM 9401 C CA . ASP A 1 608 ? 111.849 156.897 168.204 1.00 182.88 608 ASP A CA 1
ATOM 9402 C C . ASP A 1 608 ? 112.239 157.924 167.145 1.00 183.21 608 ASP A C 1
ATOM 9403 O O . ASP A 1 608 ? 111.386 158.468 166.438 1.00 182.54 608 ASP A O 1
ATOM 9412 N N . GLY A 1 609 ? 113.539 158.187 167.020 1.00 186.40 609 GLY A N 1
ATOM 9413 C CA . GLY A 1 609 ? 114.041 159.145 166.062 1.00 186.01 609 GLY A CA 1
ATOM 9414 C C . GLY A 1 609 ? 114.026 160.588 166.513 1.00 186.14 609 GLY A C 1
ATOM 9415 O O . GLY A 1 609 ? 114.372 161.468 165.715 1.00 186.15 609 GLY A O 1
ATOM 9419 N N . GLN A 1 610 ? 113.647 160.871 167.757 1.00 186.45 610 GLN A N 1
ATOM 9420 C CA . GLN A 1 610 ? 113.592 162.237 168.254 1.00 186.38 610 GLN A CA 1
ATOM 9421 C C . GLN A 1 610 ? 114.485 162.391 169.477 1.00 186.63 610 GLN A C 1
ATOM 9422 O O . GLN A 1 610 ? 114.666 161.456 170.263 1.00 186.80 610 GLN A O 1
ATOM 9436 N N . MET A 1 611 ? 115.036 163.593 169.627 1.00 185.84 611 MET A N 1
ATOM 9437 C CA . MET A 1 611 ? 115.907 163.908 170.752 1.00 185.77 611 MET A CA 1
ATOM 9438 C C . MET A 1 611 ? 115.120 163.872 172.055 1.00 186.22 611 MET A C 1
ATOM 9439 O O . MET A 1 611 ? 114.110 164.571 172.196 1.00 185.62 611 MET A O 1
ATOM 9453 N N . VAL A 1 612 ? 115.572 163.059 173.004 1.00 187.12 612 VAL A N 1
ATOM 9454 C CA . VAL A 1 612 ? 114.980 163.023 174.334 1.00 186.72 612 VAL A CA 1
ATOM 9455 C C . VAL A 1 612 ? 115.776 163.875 175.316 1.00 186.45 612 VAL A C 1
ATOM 9456 O O . VAL A 1 612 ? 115.195 164.595 176.129 1.00 185.90 612 VAL A O 1
ATOM 9469 N N . GLN A 1 613 ? 117.104 163.796 175.255 1.00 186.54 613 GLN A N 1
ATOM 9470 C CA . GLN A 1 613 ? 117.990 164.598 176.087 1.00 186.34 613 GLN A CA 1
ATOM 9471 C C . GLN A 1 613 ? 119.225 165.001 175.293 1.00 186.60 613 GLN A C 1
ATOM 9472 O O . GLN A 1 613 ? 119.656 164.297 174.377 1.00 186.84 613 GLN A O 1
ATOM 9486 N N . LYS A 1 614 ? 119.778 166.156 175.657 1.00 185.24 614 LYS A N 1
ATOM 9487 C CA . LYS A 1 614 ? 121.013 166.676 175.084 1.00 185.34 614 LYS A CA 1
ATOM 9488 C C . LYS A 1 614 ? 121.886 167.278 176.170 1.00 185.34 614 LYS A C 1
ATOM 9489 O O . LYS A 1 614 ? 121.417 168.080 176.981 1.00 185.12 614 LYS A O 1
ATOM 9508 N N . GLY A 1 615 ? 123.153 166.877 176.177 1.00 183.70 615 GLY A N 1
ATOM 9509 C CA . GLY A 1 615 ? 124.150 167.477 177.040 1.00 183.21 615 GLY A CA 1
ATOM 9510 C C . GLY A 1 615 ? 125.523 167.431 176.401 1.00 182.73 615 GLY A C 1
ATOM 9511 O O . GLY A 1 615 ? 125.884 168.308 175.615 0.00 183.37 615 GLY A O 1
ATOM 9515 N N . GLU A 1 693 ? 142.364 116.745 141.152 1.00 69.05 693 GLU A N 1
ATOM 9516 C CA . GLU A 1 693 ? 141.675 117.586 140.181 1.00 69.02 693 GLU A CA 1
ATOM 9517 C C . GLU A 1 693 ? 142.582 117.913 138.999 1.00 70.23 693 GLU A C 1
ATOM 9518 O O . GLU A 1 693 ? 143.808 117.905 139.120 1.00 69.05 693 GLU A O 1
ATOM 9530 N N . GLY A 1 694 ? 141.964 118.207 137.856 1.00 74.11 694 GLY A N 1
ATOM 9531 C CA . GLY A 1 694 ? 142.657 118.345 136.595 1.00 73.08 694 GLY A CA 1
ATOM 9532 C C . GLY A 1 694 ? 142.755 117.081 135.764 1.00 72.29 694 GLY A C 1
ATOM 9533 O O . GLY A 1 694 ? 142.958 117.174 134.549 1.00 73.66 694 GLY A O 1
ATOM 9537 N N . LYS A 1 695 ? 142.606 115.907 136.372 1.00 68.33 695 LYS A N 1
ATOM 9538 C CA . LYS A 1 695 ? 142.536 114.662 135.621 1.00 65.45 695 LYS A CA 1
ATOM 9539 C C . LYS A 1 695 ? 141.633 113.691 136.366 1.00 72.36 695 LYS A C 1
ATOM 9540 O O . LYS A 1 695 ? 141.624 113.667 137.600 1.00 76.19 695 LYS A O 1
ATOM 9559 N N . VAL A 1 696 ? 140.877 112.894 135.613 1.00 58.90 696 VAL A N 1
ATOM 9560 C CA . VAL A 1 696 ? 139.942 111.932 136.182 1.00 56.45 696 VAL A CA 1
ATOM 9561 C C . VAL A 1 696 ? 140.014 110.654 135.361 1.00 54.59 696 VAL A C 1
ATOM 9562 O O . VAL A 1 696 ? 140.334 110.678 134.170 1.00 53.22 696 VAL A O 1
ATOM 9575 N N . GLY A 1 697 ? 139.698 109.529 136.006 1.00 56.25 697 GLY A N 1
ATOM 9576 C CA . GLY A 1 697 ? 139.832 108.222 135.406 1.00 55.56 697 GLY A CA 1
ATOM 9577 C C . GLY A 1 697 ? 138.500 107.581 135.051 1.00 53.56 697 GLY A C 1
ATOM 9578 O O . GLY A 1 697 ? 137.425 108.085 135.360 1.00 60.16 697 GLY A O 1
ATOM 9582 N N . PHE A 1 698 ? 138.602 106.427 134.391 1.00 47.29 698 PHE A N 1
ATOM 9583 C CA . PHE A 1 698 ? 137.420 105.745 133.874 1.00 46.94 698 PHE A CA 1
ATOM 9584 C C . PHE A 1 698 ? 136.412 105.436 134.971 1.00 52.71 698 PHE A C 1
ATOM 9585 O O . PHE A 1 698 ? 135.215 105.318 134.692 1.00 54.63 698 PHE A O 1
ATOM 9602 N N . LYS A 1 699 ? 136.868 105.274 136.213 1.00 54.61 699 LYS A N 1
ATOM 9603 C CA . LYS A 1 699 ? 135.935 104.982 137.296 1.00 48.15 699 LYS A CA 1
ATOM 9604 C C . LYS A 1 699 ? 134.981 106.141 137.553 1.00 47.08 699 LYS A C 1
ATOM 9605 O O . LYS A 1 699 ? 133.830 105.912 137.931 1.00 53.75 699 LYS A O 1
ATOM 9624 N N . ALA A 1 700 ? 135.429 107.384 137.374 1.00 41.48 700 ALA A N 1
ATOM 9625 C CA . ALA A 1 700 ? 134.511 108.511 137.522 1.00 46.91 700 ALA A CA 1
ATOM 9626 C C . ALA A 1 700 ? 133.426 108.497 136.446 1.00 42.61 700 ALA A C 1
ATOM 9627 O O . ALA A 1 700 ? 132.259 108.774 136.734 1.00 47.73 700 ALA A O 1
ATOM 9634 N N . TYR A 1 701 ? 133.790 108.192 135.200 1.00 41.01 701 TYR A N 1
ATOM 9635 C CA . TYR A 1 701 ? 132.794 108.051 134.141 1.00 37.23 701 TYR A CA 1
ATOM 9636 C C . TYR A 1 701 ? 131.786 106.956 134.456 1.00 41.33 701 TYR A C 1
ATOM 9637 O O . TYR A 1 701 ? 130.577 107.150 134.297 1.00 49.59 701 TYR A O 1
ATOM 9655 N N . LYS A 1 702 ? 132.262 105.778 134.853 1.00 42.36 702 LYS A N 1
ATOM 9656 C CA . LYS A 1 702 ? 131.343 104.692 135.169 1.00 37.72 702 LYS A CA 1
ATOM 9657 C C . LYS A 1 702 ? 130.399 105.091 136.293 1.00 39.73 702 LYS A C 1
ATOM 9658 O O . LYS A 1 702 ? 129.187 104.876 136.205 1.00 37.05 702 LYS A O 1
ATOM 9677 N N . ASN A 1 703 ? 130.936 105.667 137.365 1.00 41.03 703 ASN A N 1
ATOM 9678 C CA . ASN A 1 703 ? 130.086 106.053 138.482 1.00 38.44 703 ASN A CA 1
ATOM 9679 C C . ASN A 1 703 ? 129.064 107.102 138.065 1.00 43.15 703 ASN A C 1
ATOM 9680 O O . ASN A 1 703 ? 127.894 107.021 138.447 1.00 54.29 703 ASN A O 1
ATOM 9691 N N . TYR A 1 704 ? 129.487 108.094 137.283 1.00 31.62 704 TYR A N 1
ATOM 9692 C CA . TYR A 1 704 ? 128.573 109.146 136.849 1.00 28.95 704 TYR A CA 1
ATOM 9693 C C . TYR A 1 704 ? 127.409 108.579 136.046 1.00 36.01 704 TYR A C 1
ATOM 9694 O O . TYR A 1 704 ? 126.245 108.881 136.323 1.00 40.08 704 TYR A O 1
ATOM 9712 N N . PHE A 1 705 ? 127.700 107.746 135.050 1.00 30.37 705 PHE A N 1
ATOM 9713 C CA . PHE A 1 705 ? 126.640 107.238 134.188 1.00 33.48 705 PHE A CA 1
ATOM 9714 C C . PHE A 1 705 ? 125.774 106.201 134.892 1.00 39.77 705 PHE A C 1
ATOM 9715 O O . PHE A 1 705 ? 124.608 106.021 134.525 1.00 42.18 705 PHE A O 1
ATOM 9732 N N . THR A 1 706 ? 126.326 105.495 135.878 1.00 36.28 706 THR A N 1
ATOM 9733 C CA . THR A 1 706 ? 125.576 104.478 136.601 1.00 31.25 706 THR A CA 1
ATOM 9734 C C . THR A 1 706 ? 124.757 105.056 137.748 1.00 41.41 706 THR A C 1
ATOM 9735 O O . THR A 1 706 ? 123.768 104.440 138.155 1.00 46.37 706 THR A O 1
ATOM 9746 N N . ALA A 1 707 ? 125.133 106.219 138.280 1.00 39.33 707 ALA A N 1
ATOM 9747 C CA . ALA A 1 707 ? 124.278 106.878 139.255 1.00 36.19 707 ALA A CA 1
ATOM 9748 C C . ALA A 1 707 ? 122.964 107.326 138.642 1.00 42.53 707 ALA A C 1
ATOM 9749 O O . ALA A 1 707 ? 121.999 107.560 139.374 1.00 46.18 707 ALA A O 1
ATOM 9756 N N . GLY A 1 708 ? 122.907 107.449 137.322 1.00 45.94 708 GLY A N 1
ATOM 9757 C CA . GLY A 1 708 ? 121.687 107.825 136.642 1.00 41.44 708 GLY A CA 1
ATOM 9758 C C . GLY A 1 708 ? 120.676 106.706 136.568 1.00 41.35 708 GLY A C 1
ATOM 9759 O O . GLY A 1 708 ? 119.539 106.865 137.014 1.00 43.72 708 GLY A O 1
ATOM 9763 N N . ALA A 1 709 ? 121.077 105.562 136.025 1.00 37.97 709 ALA A N 1
ATOM 9764 C CA . ALA A 1 709 ? 120.130 104.493 135.758 1.00 43.53 709 ALA A CA 1
ATOM 9765 C C . ALA A 1 709 ? 120.811 103.143 135.910 1.00 40.17 709 ALA A C 1
ATOM 9766 O O . ALA A 1 709 ? 122.036 103.038 135.987 1.00 45.26 709 ALA A O 1
ATOM 9773 N N . HIS A 1 710 ? 119.982 102.107 135.965 1.00 46.12 710 HIS A N 1
ATOM 9774 C CA . HIS A 1 710 ? 120.467 100.738 135.906 1.00 51.47 710 HIS A CA 1
ATOM 9775 C C . HIS A 1 710 ? 121.232 100.511 134.606 1.00 49.90 710 HIS A C 1
ATOM 9776 O O . HIS A 1 710 ? 120.858 101.026 133.551 1.00 50.67 710 HIS A O 1
ATOM 9790 N N . TRP A 1 711 ? 122.319 99.741 134.686 1.00 50.61 711 TRP A N 1
ATOM 9791 C CA . TRP A 1 711 ? 123.240 99.630 133.560 1.00 52.29 711 TRP A CA 1
ATOM 9792 C C . TRP A 1 711 ? 122.566 99.109 132.298 1.00 49.65 711 TRP A C 1
ATOM 9793 O O . TRP A 1 711 ? 123.084 99.331 131.200 1.00 53.94 711 TRP A O 1
ATOM 9814 N N . PHE A 1 712 ? 121.441 98.408 132.420 1.00 45.78 712 PHE A N 1
ATOM 9815 C CA . PHE A 1 712 ? 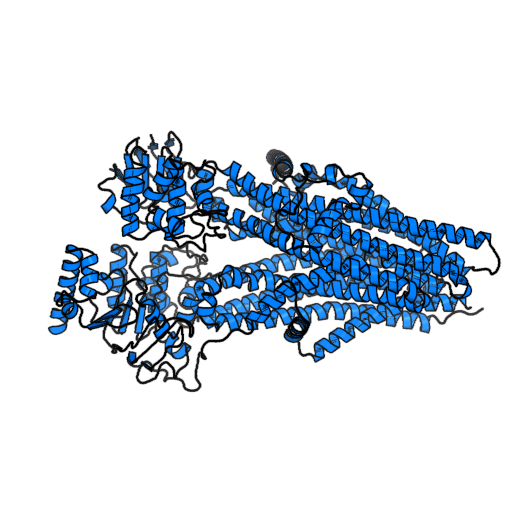120.713 97.988 131.229 1.00 46.30 712 PHE A CA 1
ATOM 9816 C C . PHE A 1 712 ? 120.299 99.187 130.391 1.00 51.21 712 PHE A C 1
ATOM 9817 O O . PHE A 1 712 ? 120.380 99.150 129.159 1.00 51.47 712 PHE A O 1
ATOM 9834 N N . ILE A 1 713 ? 119.838 100.255 131.041 1.00 45.01 713 ILE A N 1
ATOM 9835 C CA . ILE A 1 713 ? 119.436 101.458 130.323 1.00 39.04 713 ILE A CA 1
ATOM 9836 C C . ILE A 1 713 ? 120.625 102.100 129.626 1.00 38.61 713 ILE A C 1
ATOM 9837 O O . ILE A 1 713 ? 120.482 102.667 128.537 1.00 44.57 713 ILE A O 1
ATOM 9853 N N . ILE A 1 714 ? 121.813 102.017 130.229 1.00 40.31 714 ILE A N 1
ATOM 9854 C CA . ILE A 1 714 ? 123.001 102.626 129.637 1.00 34.11 714 ILE A CA 1
ATOM 9855 C C . ILE A 1 714 ? 123.456 101.841 128.418 1.00 35.67 714 ILE A C 1
ATOM 9856 O O . ILE A 1 714 ? 123.923 102.420 127.434 1.00 41.65 714 ILE A O 1
ATOM 9872 N N . ILE A 1 715 ? 123.352 100.514 128.464 1.00 41.04 715 ILE A N 1
ATOM 9873 C CA . ILE A 1 715 ? 123.608 99.718 127.268 1.00 44.27 715 ILE A CA 1
ATOM 9874 C C . ILE A 1 715 ? 122.653 100.126 126.154 1.00 42.27 715 ILE A C 1
ATOM 9875 O O . ILE A 1 715 ? 123.046 100.240 124.988 1.00 38.70 715 ILE A O 1
ATOM 9891 N N . PHE A 1 716 ? 121.378 100.317 126.489 1.00 37.94 716 PHE A N 1
ATOM 9892 C CA . PHE A 1 716 ? 120.415 100.782 125.500 1.00 38.53 716 PHE A CA 1
ATOM 9893 C C . PHE A 1 716 ? 120.777 102.177 124.993 1.00 33.78 716 PHE A C 1
ATOM 9894 O O . PHE A 1 716 ? 120.592 102.481 123.811 1.00 40.22 716 PHE A O 1
ATOM 9911 N N . LEU A 1 717 ? 121.289 103.041 125.869 1.00 28.00 717 LEU A N 1
ATOM 9912 C CA . LEU A 1 717 ? 121.704 104.375 125.444 1.00 30.32 717 LEU A CA 1
ATOM 9913 C C . LEU A 1 717 ? 122.843 104.309 124.430 1.00 36.96 717 LEU A C 1
ATOM 9914 O O . LEU A 1 717 ? 122.813 104.988 123.399 1.00 37.99 717 LEU A O 1
ATOM 9930 N N . ILE A 1 718 ? 123.868 103.507 124.714 1.00 33.67 718 ILE A N 1
ATOM 9931 C CA . ILE A 1 718 ? 124.964 103.328 123.768 1.00 27.25 718 ILE A CA 1
ATOM 9932 C C . ILE A 1 718 ? 124.440 102.794 122.444 1.00 25.17 718 ILE A C 1
ATOM 9933 O O . ILE A 1 718 ? 124.820 103.268 121.371 1.00 37.86 718 ILE A O 1
ATOM 9949 N N . LEU A 1 719 ? 123.575 101.784 122.498 1.00 30.44 719 LEU A N 1
ATOM 9950 C CA . LEU A 1 719 ? 123.056 101.195 121.269 1.00 31.33 719 LEU A CA 1
ATOM 9951 C C . LEU A 1 719 ? 122.260 102.208 120.457 1.00 33.35 719 LEU A C 1
ATOM 9952 O O . LEU A 1 719 ? 122.306 102.200 119.224 1.00 34.47 719 LEU A O 1
ATOM 9968 N N . VAL A 1 720 ? 121.510 103.076 121.131 1.00 28.60 720 VAL A N 1
ATOM 9969 C CA . VAL A 1 720 ? 120.696 104.067 120.437 1.00 26.74 720 VAL A CA 1
ATOM 9970 C C . VAL A 1 720 ? 121.579 105.115 119.765 1.00 33.71 720 VAL A C 1
ATOM 9971 O O . VAL A 1 720 ? 121.255 105.612 118.682 1.00 32.68 720 VAL A O 1
ATOM 9984 N N . ASN A 1 721 ? 122.692 105.485 120.402 1.00 29.32 721 ASN A N 1
ATOM 9985 C CA . ASN A 1 721 ? 123.640 106.405 119.777 1.00 28.85 721 ASN A CA 1
ATOM 9986 C C . ASN A 1 721 ? 124.298 105.787 118.550 1.00 25.97 721 ASN A C 1
ATOM 9987 O O . ASN A 1 721 ? 124.400 106.427 117.501 1.00 30.43 721 ASN A O 1
ATOM 9998 N N . LEU A 1 722 ? 124.786 104.555 118.673 1.00 19.71 722 LEU A N 1
ATOM 9999 C CA . LEU A 1 722 ? 125.377 103.885 117.522 1.00 16.97 722 LEU A CA 1
ATOM 10000 C C . LEU A 1 722 ? 124.379 103.780 116.382 1.00 21.38 722 LEU A C 1
ATOM 10001 O O . LEU A 1 722 ? 124.728 104.004 115.219 1.00 23.76 722 LEU A O 1
ATOM 10017 N N . ALA A 1 723 ? 123.134 103.419 116.694 1.00 24.27 723 ALA A N 1
ATOM 10018 C CA . ALA A 1 723 ? 122.117 103.271 115.659 1.00 25.69 723 ALA A CA 1
ATOM 10019 C C . ALA A 1 723 ? 121.781 104.608 115.015 1.00 28.70 723 ALA A C 1
ATOM 10020 O O . ALA A 1 723 ? 121.500 104.669 113.815 1.00 26.33 723 ALA A O 1
ATOM 10027 N N . ALA A 1 724 ? 121.767 105.685 115.801 1.00 26.43 724 ALA A N 1
ATOM 10028 C CA . ALA A 1 724 ? 121.493 107.004 115.242 1.00 17.25 724 ALA A CA 1
ATOM 10029 C C . ALA A 1 724 ? 122.534 107.381 114.198 1.00 24.45 724 ALA A C 1
ATOM 10030 O O . ALA A 1 724 ? 122.192 107.733 113.064 1.00 26.18 724 ALA A O 1
ATOM 10037 N N . GLN A 1 725 ? 123.818 107.314 114.563 1.00 33.07 725 GLN A N 1
ATOM 10038 C CA . GLN A 1 725 ? 124.872 107.680 113.628 1.00 19.84 725 GLN A CA 1
ATOM 10039 C C . GLN A 1 725 ? 124.945 106.713 112.460 1.00 4.48 725 GLN A C 1
ATOM 10040 O O . GLN A 1 725 ? 125.266 107.122 111.345 1.00 28.70 725 GLN A O 1
ATOM 10054 N N . VAL A 1 726 ? 124.669 105.434 112.689 1.00 15.75 726 VAL A N 1
ATOM 10055 C CA . VAL A 1 726 ? 124.750 104.467 111.603 1.00 21.87 726 VAL A CA 1
ATOM 10056 C C . VAL A 1 726 ? 123.654 104.721 110.575 1.00 28.91 726 VAL A C 1
ATOM 10057 O O . VAL A 1 726 ? 123.878 104.593 109.367 1.00 26.32 726 VAL A O 1
ATOM 10070 N N . SER A 1 727 ? 122.449 105.066 111.032 1.00 29.52 727 SER A N 1
ATOM 10071 C CA . SER A 1 727 ? 121.378 105.391 110.097 1.00 17.75 727 SER A CA 1
ATOM 10072 C C . SER A 1 727 ? 121.625 106.710 109.381 1.00 27.49 727 SER A C 1
ATOM 10073 O O . SER A 1 727 ? 121.226 106.861 108.226 1.00 44.42 727 SER A O 1
ATOM 10081 N N . TYR A 1 728 ? 122.230 107.685 110.055 1.00 19.70 728 TYR A N 1
ATOM 10082 C CA . TYR A 1 728 ? 122.708 108.906 109.416 1.00 20.14 728 TYR A CA 1
ATOM 10083 C C . TYR A 1 728 ? 123.662 108.613 108.264 1.00 26.92 728 TYR A C 1
ATOM 10084 O O . TYR A 1 728 ? 123.352 108.886 107.102 1.00 40.23 728 TYR A O 1
ATOM 10102 N N . ILE A 1 729 ? 124.835 108.067 108.591 1.00 12.10 729 ILE A N 1
ATOM 10103 C CA . ILE A 1 729 ? 125.803 107.655 107.578 1.00 9.56 729 ILE A CA 1
ATOM 10104 C C . ILE A 1 729 ? 125.132 106.831 106.490 1.00 19.05 729 ILE A C 1
ATOM 10105 O O . ILE A 1 729 ? 125.394 107.018 105.298 1.00 29.12 729 ILE A O 1
ATOM 10121 N N . LEU A 1 730 ? 124.275 105.889 106.881 1.00 6.01 730 LEU A N 1
ATOM 10122 C CA . LEU A 1 730 ? 123.668 104.989 105.903 1.00 17.09 730 LEU A CA 1
ATOM 10123 C C . LEU A 1 730 ? 122.674 105.683 104.987 1.00 22.88 730 LEU A C 1
ATOM 10124 O O . LEU A 1 730 ? 122.518 105.273 103.835 1.00 33.05 730 LEU A O 1
ATOM 10140 N N . GLN A 1 731 ? 121.958 106.691 105.467 1.00 20.84 731 GLN A N 1
ATOM 10141 C CA . GLN A 1 731 ? 121.112 107.460 104.562 1.00 28.92 731 GLN A CA 1
ATOM 10142 C C . GLN A 1 731 ? 121.940 108.150 103.478 1.00 32.73 731 GLN A C 1
ATOM 10143 O O . GLN A 1 731 ? 121.607 108.072 102.291 1.00 33.62 731 GLN A O 1
ATOM 10157 N N . ASP A 1 732 ? 123.013 108.847 103.868 1.00 36.58 732 ASP A N 1
ATOM 10158 C CA . ASP A 1 732 ? 123.923 109.440 102.886 1.00 25.05 732 ASP A CA 1
ATOM 10159 C C . ASP A 1 732 ? 124.559 108.384 101.992 1.00 28.09 732 ASP A C 1
ATOM 10160 O O . ASP A 1 732 ? 124.604 108.545 100.770 1.00 36.02 732 ASP A O 1
ATOM 10169 N N . TRP A 1 733 ? 125.098 107.319 102.583 1.00 7.25 733 TRP A N 1
ATOM 10170 C CA . TRP A 1 733 ? 125.587 106.206 101.777 1.00 15.43 733 TRP A CA 1
ATOM 10171 C C . TRP A 1 733 ? 124.509 105.673 100.840 1.00 24.19 733 TRP A C 1
ATOM 10172 O O . TRP A 1 733 ? 124.813 105.213 99.736 1.00 26.19 733 TRP A O 1
ATOM 10193 N N . TRP A 1 734 ? 123.252 105.683 101.276 1.00 20.72 734 TRP A N 1
ATOM 10194 C CA . TRP A 1 734 ? 122.160 105.204 100.432 1.00 22.86 734 TRP A CA 1
ATOM 10195 C C . TRP A 1 734 ? 121.930 106.102 99.220 1.00 21.30 734 TRP A C 1
ATOM 10196 O O . TRP A 1 734 ? 121.737 105.607 98.106 1.00 17.56 734 TRP A O 1
ATOM 10217 N N . LEU A 1 735 ? 121.936 107.418 99.409 1.00 24.21 735 LEU A N 1
ATOM 10218 C CA . LEU A 1 735 ? 121.915 108.322 98.263 1.00 19.85 735 LEU A CA 1
ATOM 10219 C C . LEU A 1 735 ? 123.058 108.024 97.296 1.00 29.75 735 LEU A C 1
ATOM 10220 O O . LEU A 1 735 ? 122.842 107.886 96.087 1.00 24.54 735 LEU A O 1
ATOM 10236 N N . SER A 1 736 ? 124.284 107.916 97.814 1.00 35.99 736 SER A N 1
ATOM 10237 C CA . SER A 1 736 ? 125.441 107.624 96.971 1.00 21.74 736 SER A CA 1
ATOM 10238 C C . SER A 1 736 ? 125.323 106.260 96.302 1.00 22.43 736 SER A C 1
ATOM 10239 O O . SER A 1 736 ? 125.753 106.083 95.158 1.00 26.18 736 SER A O 1
ATOM 10247 N N . TYR A 1 737 ? 124.773 105.278 97.010 1.00 29.26 737 TYR A N 1
ATOM 10248 C CA . TYR A 1 737 ? 124.530 103.956 96.435 1.00 20.04 737 TYR A CA 1
ATOM 10249 C C . TYR A 1 737 ? 123.466 104.019 95.345 1.00 24.82 737 TYR A C 1
ATOM 10250 O O . TYR A 1 737 ? 123.576 103.347 94.317 1.00 28.78 737 TYR A O 1
ATOM 10268 N N . TRP A 1 738 ? 122.412 104.795 95.587 1.00 23.12 738 TRP A N 1
ATOM 10269 C CA . TRP A 1 738 ? 121.376 105.076 94.592 1.00 24.27 738 TRP A CA 1
ATOM 10270 C C . TRP A 1 738 ? 121.944 105.783 93.365 1.00 34.09 738 TRP A C 1
ATOM 10271 O O . TRP A 1 738 ? 121.606 105.444 92.226 1.00 37.32 738 TRP A O 1
ATOM 10292 N N . ALA A 1 739 ? 122.810 106.774 93.579 1.00 37.16 739 ALA A N 1
ATOM 10293 C CA . ALA A 1 739 ? 123.467 107.449 92.463 1.00 26.29 739 ALA A CA 1
ATOM 10294 C C . ALA A 1 739 ? 124.325 106.489 91.643 1.00 33.26 739 ALA A C 1
ATOM 10295 O O . ALA A 1 739 ? 124.263 106.495 90.409 1.00 44.31 739 ALA A O 1
ATOM 10302 N N . ASN A 1 740 ? 125.137 105.656 92.299 1.00 29.27 740 ASN A N 1
ATOM 10303 C CA . ASN A 1 740 ? 125.897 104.647 91.561 1.00 31.35 740 ASN A CA 1
ATOM 10304 C C . ASN A 1 740 ? 124.991 103.650 90.841 1.00 32.63 740 ASN A C 1
ATOM 10305 O O . ASN A 1 740 ? 125.320 103.192 89.743 1.00 29.76 740 ASN A O 1
ATOM 10316 N N . GLN A 1 741 ? 123.856 103.289 91.443 1.00 32.25 741 GLN A N 1
ATOM 10317 C CA . GLN A 1 741 ? 122.939 102.339 90.808 1.00 29.78 741 GLN A CA 1
ATOM 10318 C C . GLN A 1 741 ? 122.218 102.947 89.612 1.00 37.70 741 GLN A C 1
ATOM 10319 O O . GLN A 1 741 ? 121.961 102.261 88.619 1.00 43.28 741 GLN A O 1
ATOM 10333 N N . GLN A 1 742 ? 121.833 104.215 89.717 1.00 39.61 742 GLN A N 1
ATOM 10334 C CA . GLN A 1 742 ? 121.320 104.948 88.565 1.00 38.78 742 GLN A CA 1
ATOM 10335 C C . GLN A 1 742 ? 122.354 104.997 87.449 1.00 45.20 742 GLN A C 1
ATOM 10336 O O . GLN A 1 742 ? 122.074 104.630 86.303 1.00 38.95 742 GLN A O 1
ATOM 10350 N N . SER A 1 743 ? 123.569 105.433 87.782 1.00 51.17 743 SER A N 1
ATOM 10351 C CA . SER A 1 743 ? 124.646 105.555 86.809 1.00 39.23 743 SER A CA 1
ATOM 10352 C C . SER A 1 743 ? 124.969 104.245 86.105 1.00 37.77 743 SER A C 1
ATOM 10353 O O . SER A 1 743 ? 125.593 104.273 85.041 1.00 44.76 743 SER A O 1
ATOM 10361 N N . ALA A 1 744 ? 124.574 103.103 86.665 1.00 41.22 744 ALA A N 1
ATOM 10362 C CA . ALA A 1 744 ? 124.817 101.826 86.006 1.00 40.95 744 ALA A CA 1
ATOM 10363 C C . ALA A 1 744 ? 123.800 101.513 84.918 1.00 49.25 744 ALA A C 1
ATOM 10364 O O . ALA A 1 744 ? 124.103 100.719 84.023 1.00 50.48 744 ALA A O 1
ATOM 10371 N N . LEU A 1 745 ? 122.607 102.092 84.978 1.00 46.04 745 LEU A N 1
ATOM 10372 C CA . LEU A 1 745 ? 121.611 101.885 83.931 1.00 47.31 745 LEU A CA 1
ATOM 10373 C C . LEU A 1 745 ? 122.023 102.583 82.647 1.00 46.55 745 LEU A C 1
ATOM 10374 O O . LEU A 1 745 ? 122.349 103.769 82.654 0.00 47.25 745 LEU A O 1
ATOM 10390 N N . THR A 1 756 ? 114.390 100.913 77.552 1.00 90.35 756 THR A N 1
ATOM 10391 C CA . THR A 1 756 ? 114.889 101.621 78.724 1.00 91.05 756 THR A CA 1
ATOM 10392 C C . THR A 1 756 ? 114.177 101.135 79.981 1.00 91.55 756 THR A C 1
ATOM 10393 O O . THR A 1 756 ? 113.054 100.638 79.914 1.00 92.39 756 THR A O 1
ATOM 10404 N N . GLU A 1 757 ? 114.834 101.289 81.128 1.00 81.02 757 GLU A N 1
ATOM 10405 C CA . GLU A 1 757 ? 114.276 100.849 82.398 1.00 80.77 757 GLU A CA 1
ATOM 10406 C C . GLU A 1 757 ? 114.780 101.770 83.497 1.00 79.07 757 GLU A C 1
ATOM 10407 O O . GLU A 1 757 ? 115.730 102.533 83.308 1.00 75.03 757 GLU A O 1
ATOM 10419 N N . LYS A 1 758 ? 114.132 101.692 84.657 1.00 67.70 758 LYS A N 1
ATOM 10420 C CA . LYS A 1 758 ? 114.420 102.608 85.747 1.00 64.39 758 LYS A CA 1
ATOM 10421 C C . LYS A 1 758 ? 114.347 101.870 87.074 1.00 62.56 758 LYS A C 1
ATOM 10422 O O . LYS A 1 758 ? 113.738 100.804 87.186 1.00 62.66 758 LYS A O 1
ATOM 10441 N N . LEU A 1 759 ? 114.982 102.456 88.082 1.00 47.25 759 LEU A N 1
ATOM 10442 C CA . LEU A 1 759 ? 114.966 101.889 89.421 1.00 41.13 759 LEU A CA 1
ATOM 10443 C C . LEU A 1 759 ? 113.548 101.809 89.970 1.00 45.79 759 LEU A C 1
ATOM 10444 O O . LEU A 1 759 ? 112.671 102.602 89.619 1.00 48.90 759 LEU A O 1
ATOM 10460 N N . ASP A 1 760 ? 113.327 100.820 90.829 1.00 44.04 760 ASP A N 1
ATOM 10461 C CA . ASP A 1 760 ? 112.068 100.694 91.551 1.00 41.67 760 ASP A CA 1
ATOM 10462 C C . ASP A 1 760 ? 112.006 101.759 92.631 1.00 42.22 760 ASP A C 1
ATOM 10463 O O . ASP A 1 760 ? 112.677 101.650 93.661 1.00 43.87 760 ASP A O 1
ATOM 10472 N N . LEU A 1 761 ? 111.194 102.792 92.404 1.00 43.79 761 LEU A N 1
ATOM 10473 C CA . LEU A 1 761 ? 111.053 103.840 93.406 1.00 47.26 761 LEU A CA 1
ATOM 10474 C C . LEU A 1 761 ? 110.514 103.293 94.718 1.00 47.51 761 LEU A C 1
ATOM 10475 O O . LEU A 1 761 ? 110.793 103.856 95.782 1.00 43.96 761 LEU A O 1
ATOM 10491 N N . ASN A 1 762 ? 109.748 102.203 94.669 1.00 47.87 762 ASN A N 1
ATOM 10492 C CA . ASN A 1 762 ? 109.215 101.621 95.895 1.00 45.10 762 ASN A CA 1
ATOM 10493 C C . ASN A 1 762 ? 110.343 101.136 96.798 1.00 42.79 762 ASN A C 1
ATOM 10494 O O . ASN A 1 762 ? 110.446 101.543 97.959 1.00 44.39 762 ASN A O 1
ATOM 10505 N N . TRP A 1 763 ? 111.210 100.269 96.271 1.00 34.11 763 TRP A N 1
ATOM 10506 C CA . TRP A 1 763 ? 112.335 99.756 97.049 1.00 29.30 763 TRP A CA 1
ATOM 10507 C C . TRP A 1 763 ? 113.249 100.888 97.517 1.00 28.09 763 TRP A C 1
ATOM 10508 O O . TRP A 1 763 ? 113.497 101.052 98.714 1.00 19.55 763 TRP A O 1
ATOM 10529 N N . TYR A 1 764 ? 113.763 101.683 96.575 1.00 39.37 764 TYR A N 1
ATOM 10530 C CA . TYR A 1 764 ? 114.732 102.728 96.908 1.00 29.47 764 TYR A CA 1
ATOM 10531 C C . TYR A 1 764 ? 114.141 103.790 97.820 1.00 34.69 764 TYR A C 1
ATOM 10532 O O . TYR A 1 764 ? 114.753 104.168 98.824 1.00 30.22 764 TYR A O 1
ATOM 10550 N N . LEU A 1 765 ? 112.978 104.331 97.457 1.00 37.26 765 LEU A N 1
ATOM 10551 C CA . LEU A 1 765 ? 112.376 105.377 98.273 1.00 31.66 765 LEU A CA 1
ATOM 10552 C C . LEU A 1 765 ? 111.826 104.824 99.578 1.00 36.04 765 LEU A C 1
ATOM 10553 O O . LEU A 1 765 ? 111.818 105.533 100.591 1.00 33.79 765 LEU A O 1
ATOM 10569 N N . GLY A 1 766 ? 111.388 103.564 99.587 1.00 29.19 766 GLY A N 1
ATOM 10570 C CA . GLY A 1 766 ? 110.978 102.955 100.840 1.00 23.06 766 GLY A CA 1
ATOM 10571 C C . GLY A 1 766 ? 112.120 102.800 101.827 1.00 27.75 766 GLY A C 1
ATOM 10572 O O . GLY A 1 766 ? 112.008 103.215 102.982 1.00 28.95 766 GLY A O 1
ATOM 10576 N N . ILE A 1 767 ? 113.248 102.237 101.385 1.00 33.21 767 ILE A N 1
ATOM 10577 C CA . ILE A 1 767 ? 114.378 102.100 102.302 1.00 29.42 767 ILE A CA 1
ATOM 10578 C C . ILE A 1 767 ? 114.957 103.462 102.652 1.00 29.51 767 ILE A C 1
ATOM 10579 O O . ILE A 1 767 ? 115.431 103.674 103.772 1.00 24.80 767 ILE A O 1
ATOM 10595 N N . TYR A 1 768 ? 114.941 104.398 101.706 1.00 39.55 768 TYR A N 1
ATOM 10596 C CA . TYR A 1 768 ? 115.278 105.784 102.005 1.00 25.42 768 TYR A CA 1
ATOM 10597 C C . TYR A 1 768 ? 114.398 106.327 103.123 1.00 32.40 768 TYR A C 1
ATOM 10598 O O . TYR A 1 768 ? 114.883 106.984 104.052 1.00 26.66 768 TYR A O 1
ATOM 10616 N N . SER A 1 769 ? 113.086 106.078 103.027 1.00 36.83 769 SER A N 1
ATOM 10617 C CA . SER A 1 769 ? 112.137 106.567 104.023 1.00 30.76 769 SER A CA 1
ATOM 10618 C C . SER A 1 769 ? 112.325 105.876 105.366 1.00 32.85 769 SER A C 1
ATOM 10619 O O . SER A 1 769 ? 112.202 106.514 106.416 1.00 39.31 769 SER A O 1
ATOM 10627 N N . GLY A 1 770 ? 112.586 104.570 105.364 1.00 21.56 770 GLY A N 1
ATOM 10628 C CA . GLY A 1 770 ? 112.862 103.894 106.620 1.00 16.90 770 GLY A CA 1
ATOM 10629 C C . GLY A 1 770 ? 114.162 104.364 107.245 1.00 22.23 770 GLY A C 1
ATOM 10630 O O . GLY A 1 770 ? 114.224 104.645 108.442 1.00 22.92 770 GLY A O 1
ATOM 10634 N N . LEU A 1 771 ? 115.214 104.475 106.433 1.00 37.87 771 LEU A N 1
ATOM 10635 C CA . LEU A 1 771 ? 116.490 104.981 106.924 1.00 26.12 771 LEU A CA 1
ATOM 10636 C C . LEU A 1 771 ? 116.339 106.372 107.517 1.00 35.32 771 LEU A C 1
ATOM 10637 O O . LEU A 1 771 ? 116.920 106.674 108.565 1.00 27.32 771 LEU A O 1
ATOM 10653 N N . THR A 1 772 ? 115.590 107.246 106.842 1.00 42.65 772 THR A N 1
ATOM 10654 C CA . THR A 1 772 ? 115.415 108.604 107.342 1.00 31.75 772 THR A CA 1
ATOM 10655 C C . THR A 1 772 ? 114.497 108.636 108.555 1.00 26.33 772 THR A C 1
ATOM 10656 O O . THR A 1 772 ? 114.698 109.460 109.451 1.00 28.46 772 THR A O 1
ATOM 10667 N N . ALA A 1 773 ? 113.495 107.755 108.607 1.00 21.51 773 ALA A N 1
ATOM 10668 C CA . ALA A 1 773 ? 112.604 107.715 109.764 1.00 23.37 773 ALA A CA 1
ATOM 10669 C C . ALA A 1 773 ? 113.324 107.214 111.010 1.00 25.66 773 ALA A C 1
ATOM 10670 O O . ALA A 1 773 ? 113.121 107.750 112.104 1.00 17.51 773 ALA A O 1
ATOM 10677 N N . SER A 1 774 ? 114.175 106.195 110.868 1.00 29.76 774 SER A N 1
ATOM 10678 C CA . SER A 1 774 ? 114.974 105.736 112.000 1.00 25.60 774 SER A CA 1
ATOM 10679 C C . SER A 1 774 ? 116.018 106.762 112.408 1.00 22.29 774 SER A C 1
ATOM 10680 O O . SER A 1 774 ? 116.337 106.880 113.592 1.00 21.14 774 SER A O 1
ATOM 10688 N N . THR A 1 775 ? 116.571 107.500 111.448 1.00 36.76 775 THR A N 1
ATOM 10689 C CA . THR A 1 775 ? 117.453 108.608 111.789 1.00 32.03 775 THR A CA 1
ATOM 10690 C C . THR A 1 775 ? 116.725 109.619 112.664 1.00 34.79 775 THR A C 1
ATOM 10691 O O . THR A 1 775 ? 117.256 110.076 113.682 1.00 31.94 775 THR A O 1
ATOM 10702 N N . VAL A 1 776 ? 115.512 110.003 112.262 1.00 20.86 776 VAL A N 1
ATOM 10703 C CA . VAL A 1 776 ? 114.723 110.946 113.050 1.00 29.58 776 VAL A CA 1
ATOM 10704 C C . VAL A 1 776 ? 114.390 110.340 114.408 1.00 32.64 776 VAL A C 1
ATOM 10705 O O . VAL A 1 776 ? 114.564 110.971 115.456 1.00 31.82 776 VAL A O 1
ATOM 10718 N N . LEU A 1 777 ? 113.891 109.105 114.398 1.00 25.84 777 LEU A N 1
ATOM 10719 C CA . LEU A 1 777 ? 113.493 108.419 115.622 1.00 24.35 777 LEU A CA 1
ATOM 10720 C C . LEU A 1 777 ? 114.647 108.306 116.613 1.00 26.95 777 LEU A C 1
ATOM 10721 O O . LEU A 1 777 ? 114.526 108.724 117.768 1.00 30.38 777 LEU A O 1
ATOM 10737 N N . PHE A 1 778 ? 115.778 107.741 116.181 1.00 37.71 778 PHE A N 1
ATOM 10738 C CA . PHE A 1 778 ? 116.909 107.552 117.088 1.00 21.67 778 PHE A CA 1
ATOM 10739 C C . PHE A 1 778 ? 117.564 108.872 117.450 1.00 22.77 778 PHE A C 1
ATOM 10740 O O . PHE A 1 778 ? 118.021 109.047 118.582 1.00 27.87 778 PHE A O 1
ATOM 10757 N N . GLY A 1 779 ? 117.616 109.817 116.512 1.00 35.60 779 GLY A N 1
ATOM 10758 C CA . GLY A 1 779 ? 118.089 111.147 116.857 1.00 30.51 779 GLY A CA 1
ATOM 10759 C C . GLY A 1 779 ? 117.267 111.766 117.968 1.00 34.74 779 GLY A C 1
ATOM 10760 O O . GLY A 1 779 ? 117.810 112.374 118.891 1.00 38.55 779 GLY A O 1
ATOM 10764 N N . ILE A 1 780 ? 115.940 111.656 117.869 1.00 28.07 780 ILE A N 1
ATOM 10765 C CA . ILE A 1 780 ? 115.062 112.169 118.919 1.00 29.14 780 ILE A CA 1
ATOM 10766 C C . ILE A 1 780 ? 115.299 111.426 120.229 1.00 30.16 780 ILE A C 1
ATOM 10767 O O . ILE A 1 780 ? 115.526 112.038 121.277 1.00 32.57 780 ILE A O 1
ATOM 10783 N N . VAL A 1 781 ? 115.232 110.092 120.192 1.00 28.26 781 VAL A N 1
ATOM 10784 C CA . VAL A 1 781 ? 115.327 109.300 121.418 1.00 25.75 781 VAL A CA 1
ATOM 10785 C C . VAL A 1 781 ? 116.721 109.414 122.018 1.00 27.45 781 VAL A C 1
ATOM 10786 O O . VAL A 1 781 ? 116.888 109.440 123.240 1.00 24.65 781 VAL A O 1
ATOM 10799 N N . ARG A 1 782 ? 117.742 109.461 121.165 1.00 37.77 782 ARG A N 1
ATOM 10800 C CA . ARG A 1 782 ? 119.108 109.669 121.626 1.00 27.69 782 ARG A CA 1
ATOM 10801 C C . ARG A 1 782 ? 119.233 110.990 122.373 1.00 23.95 782 ARG A C 1
ATOM 10802 O O . ARG A 1 782 ? 119.795 111.051 123.471 1.00 31.89 782 ARG A O 1
ATOM 10823 N N . SER A 1 783 ? 118.728 112.066 121.778 1.00 30.04 783 SER A N 1
ATOM 10824 C CA . SER A 1 783 ? 118.848 113.381 122.388 1.00 27.35 783 SER A CA 1
ATOM 10825 C C . SER A 1 783 ? 118.054 113.470 123.684 1.00 31.27 783 SER A C 1
ATOM 10826 O O . SER A 1 783 ? 118.490 114.128 124.634 1.00 39.29 783 SER A O 1
ATOM 10834 N N . LEU A 1 784 ? 116.885 112.826 123.744 1.00 38.80 784 LEU A N 1
ATOM 10835 C CA . LEU A 1 784 ? 116.075 112.866 124.960 1.00 35.09 784 LEU A CA 1
ATOM 10836 C C . LEU A 1 784 ? 116.641 111.962 126.045 1.00 34.86 784 LEU A C 1
ATOM 10837 O O . LEU A 1 784 ? 116.649 112.333 127.222 1.00 40.62 784 LEU A O 1
ATOM 10853 N N . LEU A 1 785 ? 117.130 110.780 125.670 1.00 34.17 785 LEU A N 1
ATOM 10854 C CA . LEU A 1 785 ? 117.587 109.818 126.664 1.00 31.73 785 LEU A CA 1
ATOM 10855 C C . LEU A 1 785 ? 118.894 110.249 127.315 1.00 24.49 785 LEU A C 1
ATOM 10856 O O . LEU A 1 785 ? 119.128 109.936 128.483 1.00 30.32 785 LEU A O 1
ATOM 10872 N N . VAL A 1 786 ? 119.759 110.952 126.586 1.00 27.37 786 VAL A N 1
ATOM 10873 C CA . VAL A 1 786 ? 120.961 111.505 127.203 1.00 26.77 786 VAL A CA 1
ATOM 10874 C C . VAL A 1 786 ? 120.579 112.436 128.344 1.00 26.10 786 VAL A C 1
ATOM 10875 O O . VAL A 1 786 ? 121.167 112.388 129.430 1.00 28.29 786 VAL A O 1
ATOM 10888 N N . PHE A 1 787 ? 119.599 113.310 128.112 1.00 31.02 787 PHE A N 1
ATOM 10889 C CA . PHE A 1 787 ? 119.183 114.242 129.155 1.00 28.36 787 PHE A CA 1
ATOM 10890 C C . PHE A 1 787 ? 118.503 113.516 130.307 1.00 27.34 787 PHE A C 1
ATOM 10891 O O . PHE A 1 787 ? 118.721 113.854 131.473 1.00 33.03 787 PHE A O 1
ATOM 10908 N N . PHE A 1 788 ? 117.665 112.526 130.004 1.00 30.30 788 PHE A N 1
ATOM 10909 C CA . PHE A 1 788 ? 117.016 111.755 131.058 1.00 28.41 788 PHE A CA 1
ATOM 10910 C C . PHE A 1 788 ? 118.043 111.053 131.935 1.00 32.48 788 PHE A C 1
ATOM 10911 O O . PHE A 1 788 ? 117.973 111.121 133.166 1.00 32.86 788 PHE A O 1
ATOM 10928 N N . VAL A 1 789 ? 119.002 110.359 131.318 1.00 41.73 789 VAL A N 1
ATOM 10929 C CA . VAL A 1 789 ? 119.995 109.616 132.090 1.00 26.64 789 VAL A CA 1
ATOM 10930 C C . VAL A 1 789 ? 120.851 110.566 132.911 1.00 26.96 789 VAL A C 1
ATOM 10931 O O . VAL A 1 789 ? 121.090 110.339 134.099 1.00 37.75 789 VAL A O 1
ATOM 10944 N N . LEU A 1 790 ? 121.340 111.635 132.293 1.00 30.29 790 LEU A N 1
ATOM 10945 C CA . LEU A 1 790 ? 122.265 112.511 132.995 1.00 23.54 790 LEU A CA 1
ATOM 10946 C C . LEU A 1 790 ? 121.559 113.425 133.976 1.00 27.89 790 LEU A C 1
ATOM 10947 O O . LEU A 1 790 ? 122.204 113.929 134.895 1.00 40.32 790 LEU A O 1
ATOM 10963 N N . VAL A 1 791 ? 120.271 113.699 133.774 1.00 27.35 791 VAL A N 1
ATOM 10964 C CA . VAL A 1 791 ? 119.515 114.469 134.757 1.00 30.32 791 VAL A CA 1
ATOM 10965 C C . VAL A 1 791 ? 119.100 113.584 135.926 1.00 33.04 791 VAL A C 1
ATOM 10966 O O . VAL A 1 791 ? 119.097 114.023 137.079 1.00 34.64 791 VAL A O 1
ATOM 10979 N N . SER A 1 792 ? 118.751 112.325 135.654 1.00 36.98 792 SER A N 1
ATOM 10980 C CA . SER A 1 792 ? 118.532 111.368 136.733 1.00 31.56 792 SER A CA 1
ATOM 10981 C C . SER A 1 792 ? 119.805 111.120 137.522 1.00 27.68 792 SER A C 1
ATOM 10982 O O . SER A 1 792 ? 119.752 110.886 138.732 1.00 43.62 792 SER A O 1
ATOM 10990 N N . SER A 1 793 ? 120.954 111.153 136.854 1.00 33.65 793 SER A N 1
ATOM 10991 C CA . SER A 1 793 ? 122.227 111.033 137.552 1.00 31.17 793 SER A CA 1
ATOM 10992 C C . SER A 1 793 ? 122.452 112.223 138.472 1.00 31.09 793 SER A C 1
ATOM 10993 O O . SER A 1 793 ? 122.809 112.058 139.641 1.00 35.32 793 SER A O 1
ATOM 11001 N N . SER A 1 794 ? 122.247 113.434 137.958 1.00 32.48 794 SER A N 1
ATOM 11002 C CA . SER A 1 794 ? 122.353 114.627 138.788 1.00 31.02 794 SER A CA 1
ATOM 11003 C C . SER A 1 794 ? 121.367 114.579 139.946 1.00 35.62 794 SER A C 1
ATOM 11004 O O . SER A 1 794 ? 121.671 115.036 141.052 1.00 41.40 794 SER A O 1
ATOM 11012 N N . GLN A 1 795 ? 120.163 114.065 139.695 1.00 40.07 795 GLN A N 1
ATOM 11013 C CA . GLN A 1 795 ? 119.145 113.971 140.734 1.00 40.36 795 GLN A CA 1
ATOM 11014 C C . GLN A 1 795 ? 119.566 113.008 141.840 1.00 41.08 795 GLN A C 1
ATOM 11015 O O . GLN A 1 795 ? 119.511 113.347 143.026 1.00 41.89 795 GLN A O 1
ATOM 11029 N N . THR A 1 796 ? 119.985 111.797 141.468 1.00 32.95 796 THR A N 1
ATOM 11030 C CA . THR A 1 796 ? 120.421 110.818 142.457 1.00 25.87 796 THR A CA 1
ATOM 11031 C C . THR A 1 796 ? 121.637 111.302 143.230 1.00 29.43 796 THR A C 1
ATOM 11032 O O . THR A 1 796 ? 121.709 111.141 144.451 1.00 34.89 796 THR A O 1
ATOM 11043 N N . LEU A 1 797 ? 122.609 111.891 142.535 1.00 34.51 797 LEU A N 1
ATOM 11044 C CA . LEU A 1 797 ? 123.823 112.347 143.201 1.00 25.09 797 LEU A CA 1
ATOM 11045 C C . LEU A 1 797 ? 123.548 113.528 144.112 1.00 29.54 797 LEU A C 1
ATOM 11046 O O . LEU A 1 797 ? 124.214 113.678 145.139 1.00 38.76 797 LEU A O 1
ATOM 11062 N N . HIS A 1 798 ? 122.595 114.386 143.754 1.00 29.69 798 HIS A N 1
ATOM 11063 C CA . HIS A 1 798 ? 122.207 115.463 144.657 1.00 30.98 798 HIS A CA 1
ATOM 11064 C C . HIS A 1 798 ? 121.583 114.908 145.931 1.00 38.70 798 HIS A C 1
ATOM 11065 O O . HIS A 1 798 ? 121.861 115.398 147.030 1.00 39.75 798 HIS A O 1
ATOM 11079 N N . ASN A 1 799 ? 120.731 113.889 145.805 1.00 36.52 799 ASN A N 1
ATOM 11080 C CA . ASN A 1 799 ? 120.097 113.315 146.986 1.00 22.74 799 ASN A CA 1
ATOM 11081 C C . ASN A 1 799 ? 121.101 112.561 147.847 1.00 35.45 799 ASN A C 1
ATOM 11082 O O . ASN A 1 799 ? 121.048 112.636 149.079 1.00 44.82 799 ASN A O 1
ATOM 11093 N N . GLN A 1 800 ? 122.021 111.823 147.222 1.00 40.74 800 GLN A N 1
ATOM 11094 C CA . GLN A 1 800 ? 123.056 111.138 147.987 1.00 29.31 800 GLN A CA 1
ATOM 11095 C C . GLN A 1 800 ? 123.964 112.136 148.688 1.00 28.23 800 GLN A C 1
ATOM 11096 O O . GLN A 1 800 ? 124.353 111.930 149.841 1.00 35.50 800 GLN A O 1
ATOM 11110 N N . MET A 1 801 ? 124.344 113.206 147.994 1.00 28.69 801 MET A N 1
ATOM 11111 C CA . MET A 1 801 ? 125.187 114.218 148.611 1.00 34.99 801 MET A CA 1
ATOM 11112 C C . MET A 1 801 ? 124.430 114.993 149.681 1.00 27.47 801 MET A C 1
ATOM 11113 O O . MET A 1 801 ? 125.034 115.437 150.661 1.00 33.82 801 MET A O 1
ATOM 11127 N N . PHE A 1 802 ? 123.123 115.190 149.503 1.00 34.67 802 PHE A N 1
ATOM 11128 C CA . PHE A 1 802 ? 122.337 115.909 150.502 1.00 42.35 802 PHE A CA 1
ATOM 11129 C C . PHE A 1 802 ? 122.112 115.056 151.749 1.00 41.67 802 PHE A C 1
ATOM 11130 O O . PHE A 1 802 ? 122.189 115.561 152.874 1.00 34.80 802 PHE A O 1
ATOM 11147 N N . GLU A 1 803 ? 121.825 113.763 151.571 1.00 44.78 803 GLU A N 1
ATOM 11148 C CA . GLU A 1 803 ? 121.728 112.852 152.709 1.00 38.91 803 GLU A CA 1
ATOM 11149 C C . GLU A 1 803 ? 123.053 112.734 153.445 1.00 46.94 803 GLU A C 1
ATOM 11150 O O . GLU A 1 803 ? 123.081 112.637 154.677 1.00 51.71 803 GLU A O 1
ATOM 11162 N N . SER A 1 804 ? 124.162 112.705 152.707 1.00 47.98 804 SER A N 1
ATOM 11163 C CA . SER A 1 804 ? 125.476 112.625 153.335 1.00 39.55 804 SER A CA 1
ATOM 11164 C C . SER A 1 804 ? 125.788 113.883 154.133 1.00 39.28 804 SER A C 1
ATOM 11165 O O . SER A 1 804 ? 126.270 113.807 155.267 1.00 53.09 804 SER A O 1
ATOM 11173 N N . ILE A 1 805 ? 125.523 115.053 153.556 1.00 35.35 805 ILE A N 1
ATOM 11174 C CA . ILE A 1 805 ? 125.793 116.298 154.263 1.00 37.72 805 ILE A CA 1
ATOM 11175 C C . ILE A 1 805 ? 124.870 116.441 155.464 1.00 45.14 805 ILE A C 1
ATOM 11176 O O . ILE A 1 805 ? 125.229 117.081 156.457 1.00 50.41 805 ILE A O 1
ATOM 11192 N N . LEU A 1 806 ? 123.668 115.868 155.399 1.00 50.66 806 LEU A N 1
ATOM 11193 C CA . LEU A 1 806 ? 122.766 115.916 156.545 1.00 45.92 806 LEU A CA 1
ATOM 11194 C C . LEU A 1 806 ? 123.256 115.027 157.678 1.00 49.98 806 LEU A C 1
ATOM 11195 O O . LEU A 1 806 ? 123.229 115.432 158.844 1.00 54.47 806 LEU A O 1
ATOM 11211 N N . ARG A 1 807 ? 123.688 113.809 157.363 1.00 55.62 807 ARG A N 1
ATOM 11212 C CA . ARG A 1 807 ? 124.179 112.886 158.374 1.00 50.63 807 ARG A CA 1
ATOM 11213 C C . ARG A 1 807 ? 125.681 112.970 158.591 1.00 47.91 807 ARG A C 1
ATOM 11214 O O . ARG A 1 807 ? 126.188 112.324 159.510 1.00 55.30 807 ARG A O 1
ATOM 11235 N N . ALA A 1 808 ? 126.402 113.738 157.781 1.00 48.49 808 ALA A N 1
ATOM 11236 C CA . ALA A 1 808 ? 127.824 113.910 158.015 1.00 45.09 808 ALA A CA 1
ATOM 11237 C C . ALA A 1 808 ? 128.034 114.533 159.390 1.00 43.87 808 ALA A C 1
ATOM 11238 O O . ALA A 1 808 ? 127.222 115.343 159.838 1.00 43.82 808 ALA A O 1
ATOM 11245 N N . PRO A 1 809 ? 129.104 114.169 160.087 1.00 47.05 809 PRO A N 1
ATOM 11246 C CA . PRO A 1 809 ? 129.351 114.760 161.403 1.00 50.95 809 PRO A CA 1
ATOM 11247 C C . PRO A 1 809 ? 129.767 116.218 161.299 1.00 53.37 809 PRO A C 1
ATOM 11248 O O . PRO A 1 809 ? 130.135 116.721 160.238 1.00 54.56 809 PRO A O 1
ATOM 11259 N N . VAL A 1 810 ? 129.686 116.907 162.437 1.00 58.12 810 VAL A N 1
ATOM 11260 C CA . VAL A 1 810 ? 130.080 118.310 162.475 1.00 50.92 810 VAL A CA 1
ATOM 11261 C C . VAL A 1 810 ? 131.536 118.467 162.074 1.00 56.27 810 VAL A C 1
ATOM 11262 O O . VAL A 1 810 ? 131.919 119.491 161.495 1.00 58.87 810 VAL A O 1
ATOM 11275 N N . LEU A 1 811 ? 132.373 117.471 162.372 1.00 59.34 811 LEU A N 1
ATOM 11276 C CA . LEU A 1 811 ? 133.783 117.568 162.012 1.00 61.71 811 LEU A CA 1
ATOM 11277 C C . LEU A 1 811 ? 133.962 117.814 160.523 1.00 58.59 811 LEU A C 1
ATOM 11278 O O . LEU A 1 811 ? 134.894 118.517 160.120 1.00 62.73 811 LEU A O 1
ATOM 11294 N N . PHE A 1 812 ? 133.085 117.254 159.693 1.00 47.82 812 PHE A N 1
ATOM 11295 C CA . PHE A 1 812 ? 133.169 117.508 158.262 1.00 46.06 812 PHE A CA 1
ATOM 11296 C C . PHE A 1 812 ? 133.018 118.987 157.950 1.00 52.10 812 PHE A C 1
ATOM 11297 O O . PHE A 1 812 ? 133.635 119.487 157.005 1.00 57.22 812 PHE A O 1
ATOM 11314 N N . PHE A 1 813 ? 132.201 119.700 158.719 1.00 54.98 813 PHE A N 1
ATOM 11315 C CA . PHE A 1 813 ? 131.941 121.109 158.471 1.00 53.07 813 PHE A CA 1
ATOM 11316 C C . PHE A 1 813 ? 132.976 122.019 159.108 1.00 54.76 813 PHE A C 1
ATOM 11317 O O . PHE A 1 813 ? 133.014 123.209 158.783 1.00 53.23 813 PHE A O 1
ATOM 11334 N N . ASP A 1 814 ? 133.811 121.493 160.002 1.00 59.94 814 ASP A N 1
ATOM 11335 C CA . ASP A 1 814 ? 134.964 122.245 160.480 1.00 61.76 814 ASP A CA 1
ATOM 11336 C C . ASP A 1 814 ? 136.110 122.178 159.480 1.00 63.19 814 ASP A C 1
ATOM 11337 O O . ASP A 1 814 ? 136.792 123.180 159.240 1.00 60.36 814 ASP A O 1
ATOM 11346 N N . ARG A 1 815 ? 136.328 121.006 158.890 1.00 68.01 815 ARG A N 1
ATOM 11347 C CA . ARG A 1 815 ? 137.384 120.780 157.915 1.00 67.16 815 ARG A CA 1
ATOM 11348 C C . ARG A 1 815 ? 136.952 121.118 156.493 1.00 66.66 815 ARG A C 1
ATOM 11349 O O . ARG A 1 815 ? 137.496 120.554 155.539 1.00 69.65 815 ARG A O 1
ATOM 11370 N N . ASN A 1 816 ? 135.962 121.998 156.335 1.00 58.65 816 ASN A N 1
ATOM 11371 C CA . ASN A 1 816 ? 135.623 122.603 155.061 1.00 55.12 816 ASN A CA 1
ATOM 11372 C C . ASN A 1 816 ? 135.030 123.977 155.333 1.00 59.60 816 ASN A C 1
ATOM 11373 O O . ASN A 1 816 ? 134.222 124.116 156.260 1.00 61.55 816 ASN A O 1
ATOM 11384 N N . PRO A 1 817 ? 135.399 124.998 154.567 1.00 60.57 817 PRO A N 1
ATOM 11385 C CA . PRO A 1 817 ? 134.672 126.266 154.645 1.00 61.05 817 PRO A CA 1
ATOM 11386 C C . PRO A 1 817 ? 133.354 126.195 153.886 1.00 57.99 817 PRO A C 1
ATOM 11387 O O . PRO A 1 817 ? 133.194 125.430 152.933 1.00 55.39 817 PRO A O 1
ATOM 11398 N N . ILE A 1 818 ? 132.401 127.017 154.332 1.00 54.99 818 ILE A N 1
ATOM 11399 C CA . ILE A 1 818 ? 131.040 126.946 153.804 1.00 59.02 818 ILE A CA 1
ATOM 11400 C C . ILE A 1 818 ? 131.042 127.129 152.290 1.00 58.03 818 ILE A C 1
ATOM 11401 O O . ILE A 1 818 ? 130.392 126.377 151.555 1.00 57.34 818 ILE A O 1
ATOM 11417 N N . GLY A 1 819 ? 131.777 128.128 151.803 1.00 55.15 819 GLY A N 1
ATOM 11418 C CA . GLY A 1 819 ? 131.801 128.380 150.373 1.00 50.35 819 GLY A CA 1
ATOM 11419 C C . GLY A 1 819 ? 132.232 127.167 149.574 1.00 53.93 819 GLY A C 1
ATOM 11420 O O . GLY A 1 819 ? 131.749 126.941 148.462 1.00 53.98 819 GLY A O 1
ATOM 11424 N N . ARG A 1 820 ? 133.158 126.377 150.120 1.00 56.61 820 ARG A N 1
ATOM 11425 C CA . ARG A 1 820 ? 133.649 125.214 149.388 1.00 57.67 820 ARG A CA 1
ATOM 11426 C C . ARG A 1 820 ? 132.561 124.158 149.225 1.00 60.15 820 ARG A C 1
ATOM 11427 O O . ARG A 1 820 ? 132.458 123.530 148.165 1.00 50.46 820 ARG A O 1
ATOM 11448 N N . ILE A 1 821 ? 131.732 123.955 150.255 1.00 55.75 821 ILE A N 1
ATOM 11449 C CA . ILE A 1 821 ? 130.645 122.984 150.159 1.00 49.80 821 ILE A CA 1
ATOM 11450 C C . ILE A 1 821 ? 129.505 123.537 149.318 1.00 43.16 821 ILE A C 1
ATOM 11451 O O . ILE A 1 821 ? 128.910 122.819 148.511 1.00 48.12 821 ILE A O 1
ATOM 11467 N N . LEU A 1 822 ? 129.165 124.810 149.510 1.00 45.52 822 LEU A N 1
ATOM 11468 C CA . LEU A 1 822 ? 128.073 125.399 148.748 1.00 47.35 822 LEU A CA 1
ATOM 11469 C C . LEU A 1 822 ? 128.390 125.452 147.262 1.00 44.49 822 LEU A C 1
ATOM 11470 O O . LEU A 1 822 ? 127.477 125.402 146.433 1.00 43.65 822 LEU A O 1
ATOM 11486 N N . ASN A 1 823 ? 129.671 125.532 146.901 1.00 48.12 823 ASN A N 1
ATOM 11487 C CA . ASN A 1 823 ? 130.040 125.468 145.492 1.00 46.23 823 ASN A CA 1
ATOM 11488 C C . ASN A 1 823 ? 129.644 124.138 144.870 1.00 49.69 823 ASN A C 1
ATOM 11489 O O . ASN A 1 823 ? 129.324 124.083 143.680 1.00 53.22 823 ASN A O 1
ATOM 11500 N N . ARG A 1 824 ? 129.670 123.057 145.650 1.00 50.24 824 ARG A N 1
ATOM 11501 C CA . ARG A 1 824 ? 129.244 121.764 145.130 1.00 44.65 824 ARG A CA 1
ATOM 11502 C C . ARG A 1 824 ? 127.781 121.799 144.721 1.00 45.23 824 ARG A C 1
ATOM 11503 O O . ARG A 1 824 ? 127.388 121.180 143.726 1.00 45.89 824 ARG A O 1
ATOM 11524 N N . PHE A 1 825 ? 126.953 122.501 145.496 1.00 43.78 825 PHE A N 1
ATOM 11525 C CA . PHE A 1 825 ? 125.526 122.559 145.208 1.00 44.09 825 PHE A CA 1
ATOM 11526 C C . PHE A 1 825 ? 125.193 123.603 144.147 1.00 43.17 825 PHE A C 1
ATOM 11527 O O . PHE A 1 825 ? 124.245 123.409 143.379 1.00 42.47 825 PHE A O 1
ATOM 11544 N N . SER A 1 826 ? 125.956 124.697 144.070 1.00 42.23 826 SER A N 1
ATOM 11545 C CA . SER A 1 826 ? 125.686 125.755 143.086 1.00 39.45 826 SER A CA 1
ATOM 11546 C C . SER A 1 826 ? 126.390 125.471 141.763 1.00 38.56 826 SER A C 1
ATOM 11547 O O . SER A 1 826 ? 125.745 125.168 140.756 1.00 40.79 826 SER A O 1
ATOM 11555 N N . LYS A 1 827 ? 127.719 125.569 141.760 1.00 40.37 827 LYS A N 1
ATOM 11556 C CA . LYS A 1 827 ? 128.502 125.419 140.534 1.00 47.02 827 LYS A CA 1
ATOM 11557 C C . LYS A 1 827 ? 128.457 123.998 139.995 1.00 47.87 827 LYS A C 1
ATOM 11558 O O . LYS A 1 827 ? 128.055 123.771 138.849 1.00 46.53 827 LYS A O 1
ATOM 11577 N N . ASP A 1 828 ? 128.893 123.026 140.794 1.00 38.38 828 ASP A N 1
ATOM 11578 C CA . ASP A 1 828 ? 129.087 121.681 140.269 1.00 38.69 828 ASP A CA 1
ATOM 11579 C C . ASP A 1 828 ? 127.760 121.033 139.912 1.00 42.84 828 ASP A C 1
ATOM 11580 O O . ASP A 1 828 ? 127.616 120.464 138.826 1.00 45.52 828 ASP A O 1
ATOM 11589 N N . ILE A 1 829 ? 126.783 121.079 140.816 1.00 37.18 829 ILE A N 1
ATOM 11590 C CA . ILE A 1 829 ? 125.464 120.566 140.468 1.00 38.49 829 ILE A CA 1
ATOM 11591 C C . ILE A 1 829 ? 124.806 121.448 139.414 1.00 31.90 829 ILE A C 1
ATOM 11592 O O . ILE A 1 829 ? 124.001 120.965 138.610 1.00 35.48 829 ILE A O 1
ATOM 11608 N N . GLY A 1 830 ? 125.123 122.745 139.391 1.00 34.85 830 GLY A N 1
ATOM 11609 C CA . GLY A 1 830 ? 124.661 123.583 138.294 1.00 32.94 830 GLY A CA 1
ATOM 11610 C C . GLY A 1 830 ? 125.147 123.102 136.940 1.00 38.96 830 GLY A C 1
ATOM 11611 O O . GLY A 1 830 ? 124.360 122.934 136.008 1.00 47.09 830 GLY A O 1
ATOM 11615 N N . HIS A 1 831 ? 126.457 122.869 136.815 1.00 35.94 831 HIS A N 1
ATOM 11616 C CA . HIS A 1 831 ? 127.004 122.239 135.615 1.00 30.22 831 HIS A CA 1
ATOM 11617 C C . HIS A 1 831 ? 126.289 120.938 135.286 1.00 36.43 831 HIS A C 1
ATOM 11618 O O . HIS A 1 831 ? 125.949 120.679 134.128 1.00 33.92 831 HIS A O 1
ATOM 11632 N N . MET A 1 832 ? 126.085 120.087 136.290 1.00 38.08 832 MET A N 1
ATOM 11633 C CA . MET A 1 832 ? 125.526 118.767 136.045 1.00 31.14 832 MET A CA 1
ATOM 11634 C C . MET A 1 832 ? 124.060 118.814 135.641 1.00 36.63 832 MET A C 1
ATOM 11635 O O . MET A 1 832 ? 123.569 117.848 135.053 1.00 49.07 832 MET A O 1
ATOM 11649 N N . ASP A 1 833 ? 123.344 119.894 135.949 1.00 39.22 833 ASP A N 1
ATOM 11650 C CA . ASP A 1 833 ? 121.963 120.026 135.498 1.00 40.94 833 ASP A CA 1
ATOM 11651 C C . ASP A 1 833 ? 121.870 120.655 134.114 1.00 42.46 833 ASP A C 1
ATOM 11652 O O . ASP A 1 833 ? 121.075 120.205 133.284 1.00 45.43 833 ASP A O 1
ATOM 11661 N N . ASP A 1 834 ? 122.665 121.691 133.847 1.00 39.37 834 ASP A N 1
ATOM 11662 C CA . ASP A 1 834 ? 122.512 122.505 132.645 1.00 45.88 834 ASP A CA 1
ATOM 11663 C C . ASP A 1 834 ? 123.596 122.223 131.611 1.00 43.02 834 ASP A C 1
ATOM 11664 O O . ASP A 1 834 ? 123.311 121.669 130.547 1.00 35.69 834 ASP A O 1
ATOM 11673 N N . LEU A 1 835 ? 124.835 122.617 131.892 1.00 39.80 835 LEU A N 1
ATOM 11674 C CA . LEU A 1 835 ? 125.873 122.698 130.869 1.00 38.92 835 LEU A CA 1
ATOM 11675 C C . LEU A 1 835 ? 126.437 121.331 130.492 1.00 34.30 835 LEU A C 1
ATOM 11676 O O . LEU A 1 835 ? 126.634 121.046 129.308 1.00 26.80 835 LEU A O 1
ATOM 11692 N N . LEU A 1 836 ? 126.712 120.487 131.483 1.00 29.20 836 LEU A N 1
ATOM 11693 C CA . LEU A 1 836 ? 127.364 119.204 131.229 1.00 27.28 836 LEU A CA 1
ATOM 11694 C C . LEU A 1 836 ? 126.538 118.276 130.356 1.00 23.66 836 LEU A C 1
ATOM 11695 O O . LEU A 1 836 ? 127.101 117.702 129.410 1.00 24.72 836 LEU A O 1
ATOM 11711 N N . PRO A 1 837 ? 125.244 118.062 130.599 1.00 31.91 837 PRO A N 1
ATOM 11712 C CA . PRO A 1 837 ? 124.498 117.171 129.699 1.00 26.90 837 PRO A CA 1
ATOM 11713 C C . PRO A 1 837 ? 124.451 117.686 128.276 1.00 24.97 837 PRO A C 1
ATOM 11714 O O . PRO A 1 837 ? 124.476 116.891 127.332 1.00 34.88 837 PRO A O 1
ATOM 11725 N N . LEU A 1 838 ? 124.332 118.998 128.096 1.00 27.80 838 LEU A N 1
ATOM 11726 C CA . LEU A 1 838 ? 124.360 119.578 126.758 1.00 26.61 838 LEU A CA 1
ATOM 11727 C C . LEU A 1 838 ? 125.717 119.380 126.085 1.00 29.05 838 LEU A C 1
ATOM 11728 O O . LEU A 1 838 ? 125.787 119.036 124.902 1.00 21.51 838 LEU A O 1
ATOM 11744 N N . THR A 1 839 ? 126.808 119.608 126.823 1.00 36.13 839 THR A N 1
ATOM 11745 C CA . THR A 1 839 ? 128.152 119.402 126.286 1.00 27.94 839 THR A CA 1
ATOM 11746 C C . THR A 1 839 ? 128.430 117.937 125.963 1.00 26.45 839 THR A C 1
ATOM 11747 O O . THR A 1 839 ? 129.082 117.632 124.960 1.00 24.67 839 THR A O 1
ATOM 11758 N N . TYR A 1 840 ? 127.970 117.020 126.814 1.00 19.33 840 TYR A N 1
ATOM 11759 C CA . TYR A 1 840 ? 128.063 115.595 126.504 1.00 13.79 840 TYR A CA 1
ATOM 11760 C C . TYR A 1 840 ? 127.358 115.257 125.202 1.00 21.39 840 TYR A C 1
ATOM 11761 O O . TYR A 1 840 ? 127.908 114.548 124.357 1.00 25.20 840 TYR A O 1
ATOM 11779 N N . LEU A 1 841 ? 126.121 115.714 125.040 1.00 23.13 841 LEU A N 1
ATOM 11780 C CA . LEU A 1 841 ? 125.408 115.449 123.799 1.00 25.37 841 LEU A CA 1
ATOM 11781 C C . LEU A 1 841 ? 126.119 116.083 122.610 1.00 30.91 841 LEU A C 1
ATOM 11782 O O . LEU A 1 841 ? 126.194 115.487 121.532 1.00 38.06 841 LEU A O 1
ATOM 11798 N N . ASP A 1 842 ? 126.612 117.308 122.776 1.00 36.57 842 ASP A N 1
ATOM 11799 C CA . ASP A 1 842 ? 127.411 117.956 121.740 1.00 31.49 842 ASP A CA 1
ATOM 11800 C C . ASP A 1 842 ? 128.622 117.111 121.349 1.00 31.06 842 ASP A C 1
ATOM 11801 O O . ASP A 1 842 ? 128.831 116.810 120.169 1.00 30.92 842 ASP A O 1
ATOM 11810 N N . PHE A 1 843 ? 129.449 116.744 122.336 1.00 30.41 843 PHE A N 1
ATOM 11811 C CA . PHE A 1 843 ? 130.645 115.939 122.081 1.00 21.47 843 PHE A CA 1
ATOM 11812 C C . PHE A 1 843 ? 130.308 114.587 121.470 1.00 16.40 843 PHE A C 1
ATOM 11813 O O . PHE A 1 843 ? 130.980 114.135 120.540 1.00 34.30 843 PHE A O 1
ATOM 11830 N N . ILE A 1 844 ? 129.308 113.898 122.009 1.00 17.07 844 ILE A N 1
ATOM 11831 C CA . ILE A 1 844 ? 128.956 112.583 121.480 1.00 26.62 844 ILE A CA 1
ATOM 11832 C C . ILE A 1 844 ? 128.509 112.711 120.033 1.00 24.62 844 ILE A C 1
ATOM 11833 O O . ILE A 1 844 ? 128.880 111.904 119.177 1.00 33.86 844 ILE A O 1
ATOM 11849 N N . GLN A 1 845 ? 127.670 113.701 119.748 1.00 20.96 845 GLN A N 1
ATOM 11850 C CA . GLN A 1 845 ? 127.204 113.918 118.384 1.00 27.22 845 GLN A CA 1
ATOM 11851 C C . GLN A 1 845 ? 128.368 114.218 117.441 1.00 28.73 845 GLN A C 1
ATOM 11852 O O . GLN A 1 845 ? 128.455 113.651 116.348 1.00 29.75 845 GLN A O 1
ATOM 11866 N N . THR A 1 846 ? 129.259 115.135 117.836 1.00 36.63 846 THR A N 1
ATOM 11867 C CA . THR A 1 846 ? 130.378 115.517 116.976 1.00 18.60 846 THR A CA 1
ATOM 11868 C C . THR A 1 846 ? 131.403 114.395 116.842 1.00 30.25 846 THR A C 1
ATOM 11869 O O . THR A 1 846 ? 131.961 114.192 115.760 1.00 31.58 846 THR A O 1
ATOM 11880 N N . PHE A 1 847 ? 131.660 113.653 117.924 1.00 29.84 847 PHE A N 1
ATOM 11881 C CA . PHE A 1 847 ? 132.620 112.553 117.872 1.00 16.15 847 PHE A CA 1
ATOM 11882 C C . PHE A 1 847 ? 132.185 111.471 116.903 1.00 17.13 847 PHE A C 1
ATOM 11883 O O . PHE A 1 847 ? 133.008 110.940 116.153 1.00 17.72 847 PHE A O 1
ATOM 11900 N N . LEU A 1 848 ? 130.907 111.102 116.925 1.00 13.26 848 LEU A N 1
ATOM 11901 C CA . LEU A 1 848 ? 130.430 110.084 116.000 1.00 16.36 848 LEU A CA 1
ATOM 11902 C C . LEU A 1 848 ? 130.409 110.598 114.569 1.00 18.56 848 LEU A C 1
ATOM 11903 O O . LEU A 1 848 ? 130.590 109.817 113.633 1.00 30.83 848 LEU A O 1
ATOM 11919 N N . GLN A 1 849 ? 130.182 111.897 114.376 1.00 22.98 849 GLN A N 1
ATOM 11920 C CA . GLN A 1 849 ? 130.289 112.482 113.043 1.00 21.83 849 GLN A CA 1
ATOM 11921 C C . GLN A 1 849 ? 131.705 112.354 112.499 1.00 14.94 849 GLN A C 1
ATOM 11922 O O . GLN A 1 849 ? 131.907 111.968 111.345 1.00 26.76 849 GLN A O 1
ATOM 11936 N N . VAL A 1 850 ? 132.701 112.680 113.320 1.00 20.10 850 VAL A N 1
ATOM 11937 C CA . VAL A 1 850 ? 134.092 112.597 112.883 1.00 29.92 850 VAL A CA 1
ATOM 11938 C C . VAL A 1 850 ? 134.469 111.159 112.558 1.00 22.74 850 VAL A C 1
ATOM 11939 O O . VAL A 1 850 ? 135.087 110.880 111.526 1.00 30.88 850 VAL A O 1
ATOM 11952 N N . ILE A 1 851 ? 134.128 110.229 113.447 1.00 21.69 851 ILE A N 1
ATOM 11953 C CA . ILE A 1 851 ? 134.419 108.822 113.197 1.00 18.76 851 ILE A CA 1
ATOM 11954 C C . ILE A 1 851 ? 133.758 108.352 111.909 1.00 21.52 851 ILE A C 1
ATOM 11955 O O . ILE A 1 851 ? 134.324 107.542 111.169 1.00 20.27 851 ILE A O 1
ATOM 11971 N N . GLY A 1 852 ? 132.549 108.841 111.625 1.00 12.77 852 GLY A N 1
ATOM 11972 C CA . GLY A 1 852 ? 131.893 108.513 110.367 1.00 20.93 852 GLY A CA 1
ATOM 11973 C C . GLY A 1 852 ? 132.561 109.067 109.119 1.00 25.92 852 GLY A C 1
ATOM 11974 O O . GLY A 1 852 ? 132.651 108.382 108.100 1.00 25.21 852 GLY A O 1
ATOM 11978 N N . VAL A 1 853 ? 133.005 110.323 109.166 1.00 18.79 853 VAL A N 1
ATOM 11979 C CA . VAL A 1 853 ? 133.802 110.890 108.074 1.00 28.09 853 VAL A CA 1
ATOM 11980 C C . VAL A 1 853 ? 135.030 110.032 107.790 1.00 27.11 853 VAL A C 1
ATOM 11981 O O . VAL A 1 853 ? 135.243 109.558 106.671 1.00 29.71 853 VAL A O 1
ATOM 11994 N N . VAL A 1 854 ? 135.867 109.841 108.806 1.00 34.92 854 VAL A N 1
ATOM 11995 C CA . VAL A 1 854 ? 137.077 109.039 108.651 1.00 29.76 854 VAL A CA 1
ATOM 11996 C C . VAL A 1 854 ? 136.750 107.626 108.186 1.00 33.25 854 VAL A C 1
ATOM 11997 O O . VAL A 1 854 ? 137.447 107.068 107.333 1.00 47.57 854 VAL A O 1
ATOM 12010 N N . GLY A 1 855 ? 135.713 107.014 108.750 1.00 26.79 855 GLY A N 1
ATOM 12011 C CA . GLY A 1 855 ? 135.322 105.688 108.299 1.00 22.84 855 GLY A CA 1
ATOM 12012 C C . GLY A 1 855 ? 134.908 105.622 106.841 1.00 25.52 855 GLY A C 1
ATOM 12013 O O . GLY A 1 855 ? 135.293 104.698 106.125 1.00 31.04 855 GLY A O 1
ATOM 12017 N N . VAL A 1 856 ? 134.097 106.576 106.389 1.00 24.09 856 VAL A N 1
ATOM 12018 C CA . VAL A 1 856 ? 133.748 106.665 104.969 1.00 28.11 856 VAL A CA 1
ATOM 12019 C C . VAL A 1 856 ? 134.990 106.859 104.102 1.00 35.99 856 VAL A C 1
ATOM 12020 O O . VAL A 1 856 ? 135.110 106.267 103.024 1.00 36.43 856 VAL A O 1
ATOM 12033 N N . ALA A 1 857 ? 135.900 107.736 104.525 1.00 34.36 857 ALA A N 1
ATOM 12034 C CA . ALA A 1 857 ? 137.139 107.968 103.787 1.00 34.54 857 ALA A CA 1
ATOM 12035 C C . ALA A 1 857 ? 137.971 106.698 103.666 1.00 35.86 857 ALA A C 1
ATOM 12036 O O . ALA A 1 857 ? 138.332 106.276 102.563 1.00 37.97 857 ALA A O 1
ATOM 12043 N N . VAL A 1 858 ? 138.296 106.080 104.802 1.00 32.18 858 VAL A N 1
ATOM 12044 C CA . VAL A 1 858 ? 139.102 104.862 104.808 1.00 34.86 858 VAL A CA 1
ATOM 12045 C C . VAL A 1 858 ? 138.384 103.715 104.113 1.00 30.90 858 VAL A C 1
ATOM 12046 O O . VAL A 1 858 ? 139.027 102.788 103.612 1.00 48.97 858 VAL A O 1
ATOM 12059 N N . ALA A 1 859 ? 137.058 103.733 104.093 1.00 26.08 859 ALA A N 1
ATOM 12060 C CA . ALA A 1 859 ? 136.305 102.690 103.407 1.00 23.91 859 ALA A CA 1
ATOM 12061 C C . ALA A 1 859 ? 136.258 102.888 101.896 1.00 33.12 859 ALA A C 1
ATOM 12062 O O . ALA A 1 859 ? 136.147 101.903 101.161 1.00 38.75 859 ALA A O 1
ATOM 12069 N N . VAL A 1 860 ? 136.300 104.131 101.411 1.00 38.18 860 VAL A N 1
ATOM 12070 C CA . VAL A 1 860 ? 136.278 104.375 99.967 1.00 36.51 860 VAL A CA 1
ATOM 12071 C C . VAL A 1 860 ? 137.674 104.263 99.351 1.00 39.35 860 VAL A C 1
ATOM 12072 O O . VAL A 1 860 ? 137.834 103.670 98.281 1.00 45.58 860 VAL A O 1
ATOM 12085 N N . ILE A 1 861 ? 138.702 104.809 99.994 1.00 42.87 861 ILE A N 1
ATOM 12086 C CA . ILE A 1 861 ? 140.079 104.626 99.526 1.00 45.77 861 ILE A CA 1
ATOM 12087 C C . ILE A 1 861 ? 140.937 104.153 100.695 1.00 51.48 861 ILE A C 1
ATOM 12088 O O . ILE A 1 861 ? 141.323 104.966 101.545 1.00 51.81 861 ILE A O 1
ATOM 12104 N N . PRO A 1 862 ? 141.219 102.852 100.806 1.00 41.93 862 PRO A N 1
ATOM 12105 C CA . PRO A 1 862 ? 141.986 102.367 101.965 1.00 41.53 862 PRO A CA 1
ATOM 12106 C C . PRO A 1 862 ? 143.396 102.937 102.082 1.00 55.03 862 PRO A C 1
ATOM 12107 O O . PRO A 1 862 ? 143.899 103.067 103.206 1.00 56.26 862 PRO A O 1
ATOM 12118 N N . TRP A 1 863 ? 144.041 103.305 100.965 1.00 57.71 863 TRP A N 1
ATOM 12119 C CA . TRP A 1 863 ? 145.388 103.881 101.015 1.00 53.45 863 TRP A CA 1
ATOM 12120 C C . TRP A 1 863 ? 145.470 105.137 101.867 1.00 47.12 863 TRP A C 1
ATOM 12121 O O . TRP A 1 863 ? 146.539 105.455 102.395 1.00 48.57 863 TRP A O 1
ATOM 12142 N N . ILE A 1 864 ? 144.377 105.870 101.998 1.00 41.57 864 ILE A N 1
ATOM 12143 C CA . ILE A 1 864 ? 144.329 107.032 102.874 1.00 48.82 864 ILE A CA 1
ATOM 12144 C C . ILE A 1 864 ? 144.791 106.681 104.284 1.00 47.18 864 ILE A C 1
ATOM 12145 O O . ILE A 1 864 ? 145.208 107.564 105.040 1.00 51.76 864 ILE A O 1
ATOM 12161 N N . ALA A 1 865 ? 144.708 105.403 104.662 1.00 44.43 865 ALA A N 1
ATOM 12162 C CA . ALA A 1 865 ? 145.173 105.001 105.988 1.00 48.27 865 ALA A CA 1
ATOM 12163 C C . ALA A 1 865 ? 146.656 105.302 106.198 1.00 52.19 865 ALA A C 1
ATOM 12164 O O . ALA A 1 865 ? 147.090 105.480 107.342 1.00 46.94 865 ALA A O 1
ATOM 12171 N N . ILE A 1 866 ? 147.450 105.339 105.130 1.00 52.09 866 ILE A N 1
ATOM 12172 C CA . ILE A 1 866 ? 148.886 105.616 105.228 1.00 46.80 866 ILE A CA 1
ATOM 12173 C C . ILE A 1 866 ? 149.141 107.088 105.540 1.00 46.64 866 ILE A C 1
ATOM 12174 O O . ILE A 1 866 ? 149.730 107.376 106.589 1.00 39.48 866 ILE A O 1
ATOM 12190 N N . PRO A 1 867 ? 148.755 108.051 104.699 1.00 50.67 867 PRO A N 1
ATOM 12191 C CA . PRO A 1 867 ? 148.841 109.454 105.144 1.00 44.69 867 PRO A CA 1
ATOM 12192 C C . PRO A 1 867 ? 148.194 109.709 106.491 1.00 42.95 867 PRO A C 1
ATOM 12193 O O . PRO A 1 867 ? 148.658 110.577 107.238 1.00 40.10 867 PRO A O 1
ATOM 12204 N N . LEU A 1 868 ? 147.120 108.995 106.819 1.00 44.60 868 LEU A N 1
ATOM 12205 C CA . LEU A 1 868 ? 146.440 109.186 108.094 1.00 46.77 868 LEU A CA 1
ATOM 12206 C C . LEU A 1 868 ? 147.310 108.824 109.292 1.00 47.28 868 LEU A C 1
ATOM 12207 O O . LEU A 1 868 ? 147.049 109.313 110.396 1.00 47.52 868 LEU A O 1
ATOM 12223 N N . VAL A 1 869 ? 148.317 107.978 109.110 1.00 43.64 869 VAL A N 1
ATOM 12224 C CA . VAL A 1 869 ? 149.224 107.577 110.188 1.00 43.94 869 VAL A CA 1
ATOM 12225 C C . VAL A 1 869 ? 150.112 108.752 110.592 1.00 48.01 869 VAL A C 1
ATOM 12226 O O . VAL A 1 869 ? 150.066 109.167 111.759 1.00 45.95 869 VAL A O 1
ATOM 12239 N N . PRO A 1 870 ? 150.942 109.316 109.705 1.00 47.29 870 PRO A N 1
ATOM 12240 C CA . PRO A 1 870 ? 151.672 110.532 110.100 1.00 40.96 870 PRO A CA 1
ATOM 12241 C C . PRO A 1 870 ? 150.745 111.663 110.490 1.00 41.53 870 PRO A C 1
ATOM 12242 O O . PRO A 1 870 ? 151.015 112.383 111.458 1.00 39.40 870 PRO A O 1
ATOM 12253 N N . LEU A 1 871 ? 149.649 111.836 109.752 1.00 46.06 871 LEU A N 1
ATOM 12254 C CA . LEU A 1 871 ? 148.694 112.889 110.066 1.00 44.29 871 LEU A CA 1
ATOM 12255 C C . LEU A 1 871 ? 148.078 112.668 111.441 1.00 43.90 871 LEU A C 1
ATOM 12256 O O . LEU A 1 871 ? 147.938 113.611 112.229 1.00 42.18 871 LEU A O 1
ATOM 12272 N N . GLY A 1 872 ? 147.709 111.422 111.748 1.00 33.87 872 GLY A N 1
ATOM 12273 C CA . GLY A 1 872 ? 147.184 111.114 113.067 1.00 28.50 872 GLY A CA 1
ATOM 12274 C C . GLY A 1 872 ? 148.217 111.284 114.162 1.00 33.31 872 GLY A C 1
ATOM 12275 O O . GLY A 1 872 ? 147.887 111.707 115.269 1.00 39.74 872 GLY A O 1
ATOM 12279 N N . ILE A 1 873 ? 149.476 110.938 113.878 1.00 27.49 873 ILE A N 1
ATOM 12280 C CA . ILE A 1 873 ? 150.546 111.143 114.854 1.00 36.44 873 ILE A CA 1
ATOM 12281 C C . ILE A 1 873 ? 150.753 112.631 115.120 1.00 38.10 873 ILE A C 1
ATOM 12282 O O . ILE A 1 873 ? 150.919 113.056 116.270 1.00 34.40 873 ILE A O 1
ATOM 12298 N N . VAL A 1 874 ? 150.762 113.443 114.062 1.00 40.72 874 VAL A N 1
ATOM 12299 C CA . VAL A 1 874 ? 150.907 114.887 114.228 1.00 44.14 874 VAL A CA 1
ATOM 12300 C C . VAL A 1 874 ? 149.754 115.443 115.055 1.00 40.09 874 VAL A C 1
ATOM 12301 O O . VAL A 1 874 ? 149.956 116.253 115.965 1.00 37.23 874 VAL A O 1
ATOM 12314 N N . PHE A 1 875 ? 148.526 115.018 114.748 1.00 35.36 875 PHE A N 1
ATOM 12315 C CA . PHE A 1 875 ? 147.385 115.431 115.556 1.00 30.70 875 PHE A CA 1
ATOM 12316 C C . PHE A 1 875 ? 147.601 115.108 117.024 1.00 36.28 875 PHE A C 1
ATOM 12317 O O . PHE A 1 875 ? 147.394 115.960 117.894 1.00 40.58 875 PHE A O 1
ATOM 12334 N N . PHE A 1 876 ? 147.994 113.869 117.324 1.00 31.19 876 PHE A N 1
ATOM 12335 C CA . PHE A 1 876 ? 148.091 113.459 118.718 1.00 31.37 876 PHE A CA 1
ATOM 12336 C C . PHE A 1 876 ? 149.200 114.206 119.455 1.00 35.95 876 PHE A C 1
ATOM 12337 O O . PHE A 1 876 ? 149.036 114.563 120.627 1.00 38.18 876 PHE A O 1
ATOM 12354 N N . VAL A 1 877 ? 150.341 114.430 118.801 1.00 34.33 877 VAL A N 1
ATOM 12355 C CA . VAL A 1 877 ? 151.414 115.220 119.408 1.00 40.52 877 VAL A CA 1
ATOM 12356 C C . VAL A 1 877 ? 150.957 116.654 119.651 1.00 43.50 877 VAL A C 1
ATOM 12357 O O . VAL A 1 877 ? 151.135 117.211 120.740 1.00 44.56 877 VAL A O 1
ATOM 12370 N N . LEU A 1 878 ? 150.398 117.282 118.617 1.00 37.28 878 LEU A N 1
ATOM 12371 C CA . LEU A 1 878 ? 149.818 118.614 118.740 1.00 30.51 878 LEU A CA 1
ATOM 12372 C C . LEU A 1 878 ? 148.807 118.692 119.880 1.00 34.44 878 LEU A C 1
ATOM 12373 O O . LEU A 1 878 ? 148.833 119.624 120.687 1.00 41.38 878 LEU A O 1
ATOM 12389 N N . ARG A 1 879 ? 147.891 117.725 119.945 1.00 36.90 879 ARG A N 1
ATOM 12390 C CA . ARG A 1 879 ? 146.899 117.697 121.015 1.00 36.94 879 ARG A CA 1
ATOM 12391 C C . ARG A 1 879 ? 147.554 117.651 122.390 1.00 42.80 879 ARG A C 1
ATOM 12392 O O . ARG A 1 879 ? 147.195 118.423 123.284 1.00 48.95 879 ARG A O 1
ATOM 12413 N N . ARG A 1 880 ? 148.483 116.720 122.594 1.00 35.14 880 ARG A N 1
ATOM 12414 C CA . ARG A 1 880 ? 149.215 116.651 123.855 1.00 40.18 880 ARG A CA 1
ATOM 12415 C C . ARG A 1 880 ? 149.921 117.969 124.158 1.00 51.16 880 ARG A C 1
ATOM 12416 O O . ARG A 1 880 ? 149.754 118.551 125.236 1.00 50.95 880 ARG A O 1
ATOM 12437 N N . TYR A 1 881 ? 150.749 118.427 123.223 1.00 53.22 881 TYR A N 1
ATOM 12438 C CA . TYR A 1 881 ? 151.510 119.664 123.384 1.00 52.30 881 TYR A CA 1
ATOM 12439 C C . TYR A 1 881 ? 150.609 120.852 123.716 1.00 49.23 881 TYR A C 1
ATOM 12440 O O . TYR A 1 881 ? 150.992 121.727 124.498 1.00 43.69 881 TYR A O 1
ATOM 12458 N N . PHE A 1 882 ? 149.424 120.915 123.109 1.00 41.42 882 PHE A N 1
ATOM 12459 C CA . PHE A 1 882 ? 148.442 121.939 123.458 1.00 40.68 882 PHE A CA 1
ATOM 12460 C C . PHE A 1 882 ? 147.845 121.711 124.842 1.00 44.48 882 PHE A C 1
ATOM 12461 O O . PHE A 1 882 ? 147.948 122.574 125.720 1.00 50.74 882 PHE A O 1
ATOM 12478 N N . LEU A 1 883 ? 147.180 120.571 125.047 1.00 44.86 883 LEU A N 1
ATOM 12479 C CA . LEU A 1 883 ? 146.537 120.260 126.323 1.00 39.49 883 LEU A CA 1
ATOM 12480 C C . LEU A 1 883 ? 147.395 120.647 127.520 1.00 38.85 883 LEU A C 1
ATOM 12481 O O . LEU A 1 883 ? 146.873 121.180 128.502 1.00 45.17 883 LEU A O 1
ATOM 12497 N N . GLU A 1 884 ? 148.693 120.349 127.482 1.00 46.17 884 GLU A N 1
ATOM 12498 C CA . GLU A 1 884 ? 149.568 120.720 128.594 1.00 56.10 884 GLU A CA 1
ATOM 12499 C C . GLU A 1 884 ? 149.381 122.176 129.015 1.00 56.16 884 GLU A C 1
ATOM 12500 O O . GLU A 1 884 ? 149.370 122.489 130.210 1.00 55.80 884 GLU A O 1
ATOM 12512 N N . THR A 1 885 ? 149.248 123.077 128.049 1.00 57.41 885 THR A N 1
ATOM 12513 C CA . THR A 1 885 ? 149.036 124.497 128.308 1.00 58.09 885 THR A CA 1
ATOM 12514 C C . THR A 1 885 ? 147.559 124.853 128.406 1.00 56.54 885 THR A C 1
ATOM 12515 O O . THR A 1 885 ? 147.198 125.761 129.161 1.00 63.16 885 THR A O 1
ATOM 12526 N N . SER A 1 886 ? 146.704 124.155 127.658 1.00 40.42 886 SER A N 1
ATOM 12527 C CA . SER A 1 886 ? 145.275 124.451 127.655 1.00 43.13 886 SER A CA 1
ATOM 12528 C C . SER A 1 886 ? 144.661 124.364 129.048 1.00 45.74 886 SER A C 1
ATOM 12529 O O . SER A 1 886 ? 143.925 125.264 129.467 1.00 49.74 886 SER A O 1
ATOM 12537 N N . ARG A 1 887 ? 144.943 123.290 129.783 1.00 47.44 887 ARG A N 1
ATOM 12538 C CA . ARG A 1 887 ? 144.392 123.174 131.129 1.00 49.39 887 ARG A CA 1
ATOM 12539 C C . ARG A 1 887 ? 145.012 124.176 132.093 1.00 54.46 887 ARG A C 1
ATOM 12540 O O . ARG A 1 887 ? 144.369 124.558 133.075 1.00 62.24 887 ARG A O 1
ATOM 12561 N N . ASP A 1 888 ? 146.259 124.585 131.863 1.00 54.20 888 ASP A N 1
ATOM 12562 C CA . ASP A 1 888 ? 146.820 125.695 132.632 1.00 54.56 888 ASP A CA 1
ATOM 12563 C C . ASP A 1 888 ? 145.990 126.967 132.494 1.00 53.53 888 ASP A C 1
ATOM 12564 O O . ASP A 1 888 ? 145.623 127.581 133.502 1.00 56.27 888 ASP A O 1
ATOM 12573 N N . VAL A 1 889 ? 145.697 127.401 131.266 1.00 48.99 889 VAL A N 1
ATOM 12574 C CA . VAL A 1 889 ? 144.942 128.646 131.127 1.00 54.65 889 VAL A CA 1
ATOM 12575 C C . VAL A 1 889 ? 143.520 128.510 131.675 1.00 52.76 889 VAL A C 1
ATOM 12576 O O . VAL A 1 889 ? 143.006 129.447 132.295 1.00 53.66 889 VAL A O 1
ATOM 12589 N N . LYS A 1 890 ? 142.864 127.357 131.497 1.00 48.10 890 LYS A N 1
ATOM 12590 C CA . LYS A 1 890 ? 141.563 127.180 132.150 1.00 46.73 890 LYS A CA 1
ATOM 12591 C C . LYS A 1 890 ? 141.640 127.298 133.667 1.00 42.24 890 LYS A C 1
ATOM 12592 O O . LYS A 1 890 ? 140.730 127.856 134.287 1.00 46.30 890 LYS A O 1
ATOM 12611 N N . ARG A 1 891 ? 142.694 126.780 134.294 1.00 57.59 891 ARG A N 1
ATOM 12612 C CA . ARG A 1 891 ? 142.894 127.070 135.712 1.00 61.42 891 ARG A CA 1
ATOM 12613 C C . ARG A 1 891 ? 142.987 128.573 135.929 1.00 60.33 891 ARG A C 1
ATOM 12614 O O . ARG A 1 891 ? 142.335 129.134 136.818 1.00 56.72 891 ARG A O 1
ATOM 12635 N N . LEU A 1 892 ? 143.838 129.229 135.144 1.00 60.48 892 LEU A N 1
ATOM 12636 C CA . LEU A 1 892 ? 144.140 130.641 135.330 1.00 58.45 892 LEU A CA 1
ATOM 12637 C C . LEU A 1 892 ? 142.961 131.543 134.962 1.00 61.43 892 LEU A C 1
ATOM 12638 O O . LEU A 1 892 ? 142.849 132.647 135.503 1.00 64.02 892 LEU A O 1
ATOM 12654 N N . GLU A 1 893 ? 142.072 131.106 134.063 1.00 56.54 893 GLU A N 1
ATOM 12655 C CA . GLU A 1 893 ? 140.820 131.838 133.858 1.00 53.62 893 GLU A CA 1
ATOM 12656 C C . GLU A 1 893 ? 139.937 131.802 135.100 1.00 57.22 893 GLU A C 1
ATOM 12657 O O . GLU A 1 893 ? 139.513 132.847 135.603 1.00 56.82 893 GLU A O 1
ATOM 12669 N N . SER A 1 894 ? 139.651 130.603 135.607 1.00 59.27 894 SER A N 1
ATOM 12670 C CA . SER A 1 894 ? 138.814 130.464 136.794 1.00 53.63 894 SER A CA 1
ATOM 12671 C C . SER A 1 894 ? 139.365 131.274 137.958 1.00 54.35 894 SER A C 1
ATOM 12672 O O . SER A 1 894 ? 138.630 132.010 138.622 1.00 56.56 894 SER A O 1
ATOM 12680 N N . THR A 1 895 ? 140.659 131.131 138.233 1.00 56.04 895 THR A N 1
ATOM 12681 C CA . THR A 1 895 ? 141.264 131.774 139.395 1.00 58.09 895 THR A CA 1
ATOM 12682 C C . THR A 1 895 ? 141.297 133.298 139.280 1.00 58.87 895 THR A C 1
ATOM 12683 O O . THR A 1 895 ? 141.290 133.985 140.307 1.00 61.93 895 THR A O 1
ATOM 12694 N N . THR A 1 896 ? 141.338 133.851 138.066 1.00 53.98 896 THR A N 1
ATOM 12695 C CA . THR A 1 896 ? 141.236 135.298 137.887 1.00 54.63 896 THR A CA 1
ATOM 12696 C C . THR A 1 896 ? 139.800 135.794 137.746 1.00 50.29 896 THR A C 1
ATOM 12697 O O . THR A 1 896 ? 139.551 136.985 137.962 1.00 45.97 896 THR A O 1
ATOM 12708 N N . ARG A 1 897 ? 138.859 134.917 137.390 1.00 53.29 897 ARG A N 1
ATOM 12709 C CA . ARG A 1 897 ? 137.439 135.262 137.433 1.00 53.35 897 ARG A CA 1
ATOM 12710 C C . ARG A 1 897 ? 136.927 135.454 138.859 1.00 55.39 897 ARG A C 1
ATOM 12711 O O . ARG A 1 897 ? 136.185 136.402 139.133 1.00 53.23 897 ARG A O 1
ATOM 12732 N N . SER A 1 898 ? 137.284 134.556 139.771 1.00 63.67 898 SER A N 1
ATOM 12733 C CA . SER A 1 898 ? 136.726 134.612 141.121 1.00 60.50 898 SER A CA 1
ATOM 12734 C C . SER A 1 898 ? 136.941 135.939 141.841 1.00 61.75 898 SER A C 1
ATOM 12735 O O . SER A 1 898 ? 135.994 136.410 142.492 1.00 64.38 898 SER A O 1
ATOM 12743 N N . PRO A 1 899 ? 138.117 136.571 141.799 1.00 63.25 899 PRO A N 1
ATOM 12744 C CA . PRO A 1 899 ? 138.282 137.855 142.506 1.00 63.55 899 PRO A CA 1
ATOM 12745 C C . PRO A 1 899 ? 137.306 138.949 142.099 1.00 63.17 899 PRO A C 1
ATOM 12746 O O . PRO A 1 899 ? 137.032 139.838 142.912 1.00 64.98 899 PRO A O 1
ATOM 12757 N N . VAL A 1 900 ? 136.794 138.942 140.868 1.00 55.70 900 VAL A N 1
ATOM 12758 C CA . VAL A 1 900 ? 135.915 140.024 140.424 1.00 56.98 900 VAL A CA 1
ATOM 12759 C C . VAL A 1 900 ? 134.627 140.043 141.244 1.00 58.94 900 VAL A C 1
ATOM 12760 O O . VAL A 1 900 ? 134.274 141.057 141.856 1.00 58.84 900 VAL A O 1
ATOM 12773 N N . PHE A 1 901 ? 133.899 138.923 141.256 1.00 61.34 901 PHE A N 1
ATOM 12774 C CA . PHE A 1 901 ? 132.724 138.804 142.120 1.00 61.16 901 PHE A CA 1
ATOM 12775 C C . PHE A 1 901 ? 133.057 139.117 143.572 1.00 59.92 901 PHE A C 1
ATOM 12776 O O . PHE A 1 901 ? 132.280 139.780 144.265 1.00 64.79 901 PHE A O 1
ATOM 12793 N N . SER A 1 902 ? 134.193 138.631 144.058 1.00 64.87 902 SER A N 1
ATOM 12794 C CA . SER A 1 902 ? 134.612 138.950 145.417 1.00 68.67 902 SER A CA 1
ATOM 12795 C C . SER A 1 902 ? 134.654 140.458 145.643 1.00 71.07 902 SER A C 1
ATOM 12796 O O . SER A 1 902 ? 134.106 140.966 146.627 1.00 73.10 902 SER A O 1
ATOM 12804 N N . HIS A 1 903 ? 135.321 141.188 144.749 1.00 65.09 903 HIS A N 1
ATOM 12805 C CA . HIS A 1 903 ? 135.397 142.642 144.873 1.00 64.43 903 HIS A CA 1
ATOM 12806 C C . HIS A 1 903 ? 134.016 143.288 144.855 1.00 65.97 903 HIS A C 1
ATOM 12807 O O . HIS A 1 903 ? 133.713 144.145 145.691 1.00 67.22 903 HIS A O 1
ATOM 12821 N N . LEU A 1 904 ? 133.172 142.914 143.891 1.00 61.51 904 LEU A N 1
ATOM 12822 C CA . LEU A 1 904 ? 131.804 143.422 143.859 1.00 58.51 904 LEU A CA 1
ATOM 12823 C C . LEU A 1 904 ? 131.110 143.220 145.198 1.00 60.83 904 LEU A C 1
ATOM 12824 O O . LEU A 1 904 ? 130.639 144.176 145.821 1.00 65.24 904 LEU A O 1
ATOM 12840 N N . SER A 1 905 ? 131.041 141.972 145.657 1.00 66.80 905 SER A N 1
ATOM 12841 C CA . SER A 1 905 ? 130.334 141.681 146.897 1.00 64.66 905 SER A CA 1
ATOM 12842 C C . SER A 1 905 ? 130.932 142.456 148.058 1.00 64.27 905 SER A C 1
ATOM 12843 O O . SER A 1 905 ? 130.198 143.022 148.873 1.00 69.22 905 SER A O 1
ATOM 12851 N N . SER A 1 906 ? 132.259 142.494 148.156 1.00 75.37 906 SER A N 1
ATOM 12852 C CA . SER A 1 906 ? 132.888 143.197 149.269 1.00 79.38 906 SER A CA 1
ATOM 12853 C C . SER A 1 906 ? 132.558 144.684 149.242 1.00 80.63 906 SER A C 1
ATOM 12854 O O . SER A 1 906 ? 132.285 145.284 150.286 1.00 84.36 906 SER A O 1
ATOM 12862 N N . SER A 1 907 ? 132.597 145.299 148.060 1.00 73.89 907 SER A N 1
ATOM 12863 C CA . SER A 1 907 ? 132.270 146.718 147.951 1.00 72.63 907 SER A CA 1
ATOM 12864 C C . SER A 1 907 ? 130.808 146.980 148.299 1.00 72.68 907 SER A C 1
ATOM 12865 O O . SER A 1 907 ? 130.492 147.965 148.975 1.00 73.92 907 SER A O 1
ATOM 12873 N N . LEU A 1 908 ? 129.902 146.106 147.852 1.00 68.77 908 LEU A N 1
ATOM 12874 C CA . LEU A 1 908 ? 128.495 146.249 148.217 1.00 67.30 908 LEU A CA 1
ATOM 12875 C C . LEU A 1 908 ? 128.307 146.206 149.724 1.00 70.14 908 LEU A C 1
ATOM 12876 O O . LEU A 1 908 ? 127.515 146.974 150.280 1.00 73.95 908 LEU A O 1
ATOM 12892 N N . GLN A 1 909 ? 129.016 145.309 150.405 1.00 77.45 909 GLN A N 1
ATOM 12893 C CA . GLN A 1 909 ? 128.913 145.258 151.855 1.00 77.80 909 GLN A CA 1
ATOM 12894 C C . GLN A 1 909 ? 129.480 146.513 152.502 1.00 78.09 909 GLN A C 1
ATOM 12895 O O . GLN A 1 909 ? 128.963 146.966 153.527 1.00 79.71 909 GLN A O 1
ATOM 12909 N N . GLY A 1 910 ? 130.532 147.084 151.923 1.00 84.00 910 GLY A N 1
ATOM 12910 C CA . GLY A 1 910 ? 131.184 148.253 152.482 1.00 86.96 910 GLY A CA 1
ATOM 12911 C C . GLY A 1 910 ? 130.777 149.573 151.860 1.00 86.40 910 GLY A C 1
ATOM 12912 O O . GLY A 1 910 ? 131.490 150.569 152.004 1.00 84.45 910 GLY A O 1
ATOM 12916 N N . LEU A 1 911 ? 129.642 149.600 151.162 1.00 82.81 911 LEU A N 1
ATOM 12917 C CA . LEU A 1 911 ? 129.323 150.758 150.334 1.00 82.00 911 LEU A CA 1
ATOM 12918 C C . LEU A 1 911 ? 129.339 152.055 151.138 1.00 82.27 911 LEU A C 1
ATOM 12919 O O . LEU A 1 911 ? 129.824 153.081 150.652 1.00 85.73 911 LEU A O 1
ATOM 12935 N N . TRP A 1 912 ? 128.807 152.038 152.361 1.00 102.86 912 TRP A N 1
ATOM 12936 C CA . TRP A 1 912 ? 128.893 153.219 153.221 1.00 104.50 912 TRP A CA 1
ATOM 12937 C C . TRP A 1 912 ? 130.302 153.801 153.260 1.00 103.97 912 TRP A C 1
ATOM 12938 O O . TRP A 1 912 ? 130.500 155.000 153.038 1.00 103.48 912 TRP A O 1
ATOM 12959 N N . THR A 1 913 ? 131.294 152.961 153.556 1.00 103.39 913 THR A N 1
ATOM 12960 C CA . THR A 1 913 ? 132.640 153.451 153.844 1.00 103.50 913 THR A CA 1
ATOM 12961 C C . THR A 1 913 ? 133.351 153.943 152.587 1.00 103.26 913 THR A C 1
ATOM 12962 O O . THR A 1 913 ? 133.968 155.014 152.602 1.00 105.88 913 THR A O 1
ATOM 12973 N N . ILE A 1 914 ? 133.289 153.190 151.488 1.00 88.57 914 ILE A N 1
ATOM 12974 C CA . ILE A 1 914 ? 133.940 153.673 150.275 1.00 86.45 914 ILE A CA 1
ATOM 12975 C C . ILE A 1 914 ? 133.257 154.940 149.784 1.00 88.46 914 ILE A C 1
ATOM 12976 O O . ILE A 1 914 ? 133.915 155.866 149.297 1.00 89.80 914 ILE A O 1
ATOM 12992 N N . ARG A 1 915 ? 131.936 155.013 149.919 1.00 87.39 915 ARG A N 1
ATOM 12993 C CA . ARG A 1 915 ? 131.230 156.233 149.552 1.00 85.33 915 ARG A CA 1
ATOM 12994 C C . ARG A 1 915 ? 131.622 157.390 150.465 1.00 86.63 915 ARG A C 1
ATOM 12995 O O . ARG A 1 915 ? 131.712 158.539 150.020 1.00 86.76 915 ARG A O 1
ATOM 13016 N N . ALA A 1 916 ? 131.859 157.102 151.747 1.00 105.08 916 ALA A N 1
ATOM 13017 C CA . ALA A 1 916 ? 132.281 158.131 152.695 1.00 107.40 916 ALA A CA 1
ATOM 13018 C C . ALA A 1 916 ? 133.664 158.683 152.359 1.00 108.02 916 ALA A C 1
ATOM 13019 O O . ALA A 1 916 ? 133.870 159.902 152.337 1.00 105.51 916 ALA A O 1
ATOM 13026 N N . TYR A 1 917 ? 134.630 157.799 152.110 1.00 113.21 917 TYR A N 1
ATOM 13027 C CA . TYR A 1 917 ? 135.998 158.185 151.767 1.00 111.66 917 TYR A CA 1
ATOM 13028 C C . TYR A 1 917 ? 136.129 158.825 150.396 1.00 111.54 917 TYR A C 1
ATOM 13029 O O . TYR A 1 917 ? 137.245 159.207 150.031 1.00 112.26 917 TYR A O 1
ATOM 13047 N N . LYS A 1 918 ? 135.056 158.944 149.620 1.00 99.03 918 LYS A N 1
ATOM 13048 C CA . LYS A 1 918 ? 135.160 159.399 148.240 1.00 97.12 918 LYS A CA 1
ATOM 13049 C C . LYS A 1 918 ? 136.049 158.470 147.425 1.00 98.21 918 LYS A C 1
ATOM 13050 O O . LYS A 1 918 ? 136.746 158.901 146.504 1.00 97.96 918 LYS A O 1
ATOM 13069 N N . ALA A 1 919 ? 136.024 157.187 147.773 1.00 90.94 919 ALA A N 1
ATOM 13070 C CA . ALA A 1 919 ? 136.908 156.185 147.203 1.00 89.08 919 ALA A CA 1
ATOM 13071 C C . ALA A 1 919 ? 136.319 155.510 145.975 1.00 86.34 919 ALA A C 1
ATOM 13072 O O . ALA A 1 919 ? 136.841 154.478 145.546 1.00 86.36 919 ALA A O 1
ATOM 13079 N N . GLU A 1 920 ? 135.240 156.052 145.406 1.00 77.73 920 GLU A N 1
ATOM 13080 C CA . GLU A 1 920 ? 134.604 155.386 144.275 1.00 77.70 920 GLU A CA 1
ATOM 13081 C C . GLU A 1 920 ? 135.560 155.283 143.099 1.00 80.70 920 GLU A C 1
ATOM 13082 O O . GLU A 1 920 ? 135.568 154.277 142.382 1.00 83.65 920 GLU A O 1
ATOM 13094 N N . GLN A 1 921 ? 136.366 156.323 142.881 1.00 81.14 921 GLN A N 1
ATOM 13095 C CA . GLN A 1 921 ? 137.287 156.343 141.751 1.00 81.16 921 GLN A CA 1
ATOM 13096 C C . GLN A 1 921 ? 138.268 155.178 141.820 1.00 82.59 921 GLN A C 1
ATOM 13097 O O . GLN A 1 921 ? 138.379 154.381 140.881 1.00 79.67 921 GLN A O 1
ATOM 13111 N N . ARG A 1 922 ? 138.986 155.061 142.937 1.00 85.35 922 ARG A N 1
ATOM 13112 C CA . ARG A 1 922 ? 139.969 153.993 143.077 1.00 82.42 922 ARG A CA 1
ATOM 13113 C C . ARG A 1 922 ? 139.329 152.610 143.011 1.00 77.02 922 ARG A C 1
ATOM 13114 O O . ARG A 1 922 ? 139.903 151.682 142.435 1.00 76.30 922 ARG A O 1
ATOM 13135 N N . PHE A 1 923 ? 138.134 152.456 143.576 1.00 73.51 923 PHE A N 1
ATOM 13136 C CA . PHE A 1 923 ? 137.457 151.163 143.533 1.00 69.21 923 PHE A CA 1
ATOM 13137 C C . PHE A 1 923 ? 136.996 150.795 142.133 1.00 65.53 923 PHE A C 1
ATOM 13138 O O . PHE A 1 923 ? 136.940 149.608 141.801 1.00 66.88 923 PHE A O 1
ATOM 13155 N N . GLN A 1 924 ? 136.613 151.769 141.314 1.00 58.23 924 GLN A N 1
ATOM 13156 C CA . GLN A 1 924 ? 136.396 151.464 139.904 1.00 58.64 924 GLN A CA 1
ATOM 13157 C C . GLN A 1 924 ? 137.693 151.058 139.213 1.00 61.81 924 GLN A C 1
ATOM 13158 O O . GLN A 1 924 ? 137.692 150.145 138.379 1.00 59.13 924 GLN A O 1
ATOM 13172 N N . GLU A 1 925 ? 138.805 151.727 139.525 1.00 70.45 925 GLU A N 1
ATOM 13173 C CA . GLU A 1 925 ? 140.103 151.270 139.030 1.00 68.78 925 GLU A CA 1
ATOM 13174 C C . GLU A 1 925 ? 140.403 149.831 139.446 1.00 66.20 925 GLU A C 1
ATOM 13175 O O . GLU A 1 925 ? 140.773 149.000 138.610 1.00 66.02 925 GLU A O 1
ATOM 13187 N N . LEU A 1 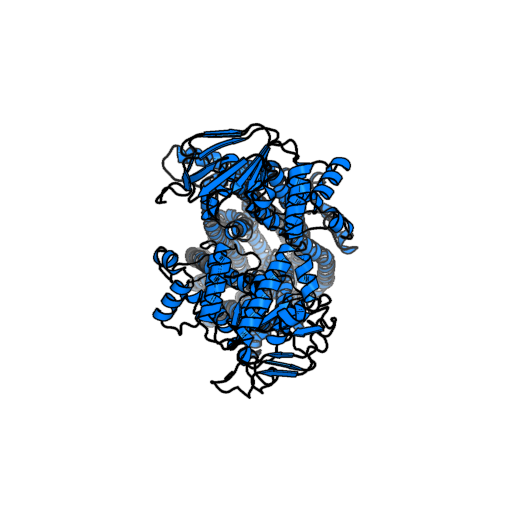926 ? 140.235 149.508 140.731 1.00 62.29 926 LEU A N 1
ATOM 13188 C CA . LEU A 1 926 ? 140.413 148.127 141.179 1.00 55.02 926 LEU A CA 1
ATOM 13189 C C . LEU A 1 926 ? 139.540 147.156 140.397 1.00 54.21 926 LEU A C 1
ATOM 13190 O O . LEU A 1 926 ? 140.019 146.122 139.928 1.00 57.10 926 LEU A O 1
ATOM 13206 N N . PHE A 1 927 ? 138.249 147.451 140.271 1.00 53.54 927 PHE A N 1
ATOM 13207 C CA . PHE A 1 927 ? 137.383 146.597 139.465 1.00 46.22 927 PHE A CA 1
ATOM 13208 C C . PHE A 1 927 ? 137.923 146.435 138.051 1.00 47.20 927 PHE A C 1
ATOM 13209 O O . PHE A 1 927 ? 137.954 145.323 137.514 1.00 46.65 927 PHE A O 1
ATOM 13226 N N . ASP A 1 928 ? 138.304 147.541 137.411 1.00 54.48 928 ASP A N 1
ATOM 13227 C CA . ASP A 1 928 ? 138.863 147.468 136.063 1.00 49.36 928 ASP A CA 1
ATOM 13228 C C . ASP A 1 928 ? 140.152 146.653 136.019 1.00 56.99 928 ASP A C 1
ATOM 13229 O O . ASP A 1 928 ? 140.393 145.914 135.058 1.00 50.76 928 ASP A O 1
ATOM 13238 N N . SER A 1 929 ? 140.994 146.776 137.046 1.00 61.39 929 SER A N 1
ATOM 13239 C CA . SER A 1 929 ? 142.226 145.994 137.111 1.00 46.64 929 SER A CA 1
ATOM 13240 C C . SER A 1 929 ? 141.935 144.498 137.201 1.00 43.99 929 SER A C 1
ATOM 13241 O O . SER A 1 929 ? 142.406 143.713 136.373 1.00 49.98 929 SER A O 1
ATOM 13249 N N . HIS A 1 930 ? 141.155 144.080 138.198 1.00 48.87 930 HIS A N 1
ATOM 13250 C CA . HIS A 1 930 ? 140.669 142.701 138.225 1.00 51.36 930 HIS A CA 1
ATOM 13251 C C . HIS A 1 930 ? 140.041 142.315 136.896 1.00 53.34 930 HIS A C 1
ATOM 13252 O O . HIS A 1 930 ? 140.309 141.240 136.355 1.00 56.10 930 HIS A O 1
ATOM 13266 N N . GLN A 1 931 ? 139.174 143.171 136.372 1.00 53.74 931 GLN A N 1
ATOM 13267 C CA . GLN A 1 931 ? 138.480 142.859 135.131 1.00 49.54 931 GLN A CA 1
ATOM 13268 C C . GLN A 1 931 ? 139.450 142.678 133.968 1.00 47.70 931 GLN A C 1
ATOM 13269 O O . GLN A 1 931 ? 139.306 141.738 133.179 1.00 50.02 931 GLN A O 1
ATOM 13283 N N . ASP A 1 932 ? 140.433 143.569 133.822 1.00 55.11 932 ASP A N 1
ATOM 13284 C CA . ASP A 1 932 ? 141.352 143.429 132.689 1.00 57.25 932 ASP A CA 1
ATOM 13285 C C . ASP A 1 932 ? 142.428 142.358 132.910 1.00 54.71 932 ASP A C 1
ATOM 13286 O O . ASP A 1 932 ? 142.918 141.785 131.933 1.00 53.03 932 ASP A O 1
ATOM 13295 N N . LEU A 1 933 ? 142.790 142.050 134.159 1.00 51.79 933 LEU A N 1
ATOM 13296 C CA . LEU A 1 933 ? 143.564 140.834 134.428 1.00 50.25 933 LEU A CA 1
ATOM 13297 C C . LEU A 1 933 ? 142.803 139.575 134.016 1.00 40.79 933 LEU A C 1
ATOM 13298 O O . LEU A 1 933 ? 143.357 138.693 133.355 1.00 39.25 933 LEU A O 1
ATOM 13314 N N . HIS A 1 934 ? 141.535 139.470 134.395 1.00 44.09 934 HIS A N 1
ATOM 13315 C CA . HIS A 1 934 ? 140.710 138.391 133.867 1.00 36.22 934 HIS A CA 1
ATOM 13316 C C . HIS A 1 934 ? 140.612 138.462 132.352 1.00 44.88 934 HIS A C 1
ATOM 13317 O O . HIS A 1 934 ? 140.493 137.430 131.683 1.00 46.01 934 HIS A O 1
ATOM 13331 N N . SER A 1 935 ? 140.597 139.671 131.795 1.00 49.10 935 SER A N 1
ATOM 13332 C CA . SER A 1 935 ? 140.558 139.818 130.344 1.00 41.91 935 SER A CA 1
ATOM 13333 C C . SER A 1 935 ? 141.824 139.308 129.664 1.00 47.62 935 SER A C 1
ATOM 13334 O O . SER A 1 935 ? 141.751 138.827 128.528 1.00 44.71 935 SER A O 1
ATOM 13342 N N . GLU A 1 936 ? 142.983 139.389 130.328 1.00 54.16 936 GLU A N 1
ATOM 13343 C CA . GLU A 1 936 ? 144.191 138.767 129.783 1.00 45.54 936 GLU A CA 1
ATOM 13344 C C . GLU A 1 936 ? 144.103 137.244 129.790 1.00 42.46 936 GLU A C 1
ATOM 13345 O O . GLU A 1 936 ? 144.481 136.597 128.812 1.00 43.46 936 GLU A O 1
ATOM 13357 N N . ALA A 1 937 ? 143.586 136.655 130.868 1.00 45.14 937 ALA A N 1
ATOM 13358 C CA . ALA A 1 937 ? 143.337 135.216 130.877 1.00 42.81 937 ALA A CA 1
ATOM 13359 C C . ALA A 1 937 ? 142.289 134.819 129.846 1.00 39.57 937 ALA A C 1
ATOM 13360 O O . ALA A 1 937 ? 142.429 133.799 129.166 1.00 36.55 937 ALA A O 1
ATOM 13367 N N . TRP A 1 938 ? 141.228 135.612 129.722 1.00 51.85 938 TRP A N 1
ATOM 13368 C CA . TRP A 1 938 ? 140.217 135.384 128.694 1.00 40.13 938 TRP A CA 1
ATOM 13369 C C . TRP A 1 938 ? 140.753 135.661 127.298 1.00 43.44 938 TRP A C 1
ATOM 13370 O O . TRP A 1 938 ? 140.301 135.045 126.328 1.00 37.48 938 TRP A O 1
ATOM 13391 N N . PHE A 1 939 ? 141.685 136.605 127.178 1.00 43.01 939 PHE A N 1
ATOM 13392 C CA . PHE A 1 939 ? 142.405 136.828 125.928 1.00 37.98 939 PHE A CA 1
ATOM 13393 C C . PHE A 1 939 ? 143.342 135.665 125.561 1.00 43.83 939 PHE A C 1
ATOM 13394 O O . PHE A 1 939 ? 143.424 135.294 124.386 1.00 39.29 939 PHE A O 1
ATOM 13411 N N . LEU A 1 940 ? 144.050 135.065 126.530 1.00 41.87 940 LEU A N 1
ATOM 13412 C CA . LEU A 1 940 ? 144.778 133.817 126.247 1.00 36.45 940 LEU A CA 1
ATOM 13413 C C . LEU A 1 940 ? 143.849 132.646 125.950 1.00 30.59 940 LEU A C 1
ATOM 13414 O O . LEU A 1 940 ? 144.151 131.816 125.089 1.00 23.83 940 LEU A O 1
ATOM 13430 N N . PHE A 1 941 ? 142.726 132.551 126.651 1.00 44.53 941 PHE A N 1
ATOM 13431 C CA . PHE A 1 941 ? 141.717 131.559 126.300 1.00 38.05 941 PHE A CA 1
ATOM 13432 C C . PHE A 1 941 ? 141.317 131.699 124.838 1.00 39.56 941 PHE A C 1
ATOM 13433 O O . PHE A 1 941 ? 141.345 130.731 124.073 1.00 32.88 941 PHE A O 1
ATOM 13450 N N . LEU A 1 942 ? 140.889 132.897 124.447 1.00 39.87 942 LEU A N 1
ATOM 13451 C CA . LEU A 1 942 ? 140.491 133.147 123.068 1.00 30.80 942 LEU A CA 1
ATOM 13452 C C . LEU A 1 942 ? 141.626 132.872 122.083 1.00 35.17 942 LEU A C 1
ATOM 13453 O O . LEU A 1 942 ? 141.453 132.115 121.121 1.00 37.86 942 LEU A O 1
ATOM 13469 N N . THR A 1 943 ? 142.788 133.508 122.282 1.00 35.26 943 THR A N 1
ATOM 13470 C CA . THR A 1 943 ? 143.887 133.368 121.322 1.00 33.17 943 THR A CA 1
ATOM 13471 C C . THR A 1 943 ? 144.500 131.967 121.306 1.00 33.99 943 THR A C 1
ATOM 13472 O O . THR A 1 943 ? 144.802 131.442 120.231 1.00 45.03 943 THR A O 1
ATOM 13483 N N . THR A 1 944 ? 144.681 131.331 122.466 1.00 45.51 944 THR A N 1
ATOM 13484 C CA . THR A 1 944 ? 145.245 129.976 122.474 1.00 39.50 944 THR A CA 1
ATOM 13485 C C . THR A 1 944 ? 144.279 128.962 121.884 1.00 20.63 944 THR A C 1
ATOM 13486 O O . THR A 1 944 ? 144.686 128.054 121.154 1.00 25.83 944 THR A O 1
ATOM 13497 N N . SER A 1 945 ? 142.996 129.112 122.174 1.00 31.47 945 SER A N 1
ATOM 13498 C CA . SER A 1 945 ? 141.987 128.265 121.558 1.00 26.29 945 SER A CA 1
ATOM 13499 C C . SER A 1 945 ? 141.901 128.473 120.047 1.00 28.94 945 SER A C 1
ATOM 13500 O O . SER A 1 945 ? 141.560 127.536 119.321 1.00 28.61 945 SER A O 1
ATOM 13508 N N . ARG A 1 946 ? 142.158 129.692 119.557 1.00 27.53 946 ARG A N 1
ATOM 13509 C CA . ARG A 1 946 ? 142.291 129.910 118.114 1.00 21.32 946 ARG A CA 1
ATOM 13510 C C . ARG A 1 946 ? 143.556 129.285 117.539 1.00 30.79 946 ARG A C 1
ATOM 13511 O O . ARG A 1 946 ? 143.514 128.684 116.460 1.00 27.39 946 ARG A O 1
ATOM 13532 N N . TRP A 1 947 ? 144.695 129.456 118.214 1.00 26.43 947 TRP A N 1
ATOM 13533 C CA . TRP A 1 947 ? 145.945 128.861 117.745 1.00 26.84 947 TRP A CA 1
ATOM 13534 C C . TRP A 1 947 ? 145.778 127.367 117.479 1.00 31.03 947 TRP A C 1
ATOM 13535 O O . TRP A 1 947 ? 146.247 126.848 116.462 1.00 33.97 947 TRP A O 1
ATOM 13556 N N . PHE A 1 948 ? 145.080 126.672 118.375 1.00 36.41 948 PHE A N 1
ATOM 13557 C CA . PHE A 1 948 ? 144.826 125.242 118.233 1.00 31.41 948 PHE A CA 1
ATOM 13558 C C . PHE A 1 948 ? 143.805 124.949 117.142 1.00 24.94 948 PHE A C 1
ATOM 13559 O O . PHE A 1 948 ? 144.021 124.083 116.290 1.00 32.03 948 PHE A O 1
ATOM 13576 N N . ALA A 1 949 ? 142.681 125.656 117.162 1.00 26.00 949 ALA A N 1
ATOM 13577 C CA . ALA A 1 949 ? 141.653 125.490 116.140 1.00 17.25 949 ALA A CA 1
ATOM 13578 C C . ALA A 1 949 ? 142.192 125.741 114.739 1.00 25.14 949 ALA A C 1
ATOM 13579 O O . ALA A 1 949 ? 141.822 125.037 113.795 1.00 27.47 949 ALA A O 1
ATOM 13586 N N . VAL A 1 950 ? 143.023 126.769 114.568 1.00 23.27 950 VAL A N 1
ATOM 13587 C CA . VAL A 1 950 ? 143.621 127.046 113.260 1.00 33.49 950 VAL A CA 1
ATOM 13588 C C . VAL A 1 950 ? 144.413 125.845 112.742 1.00 34.95 950 VAL A C 1
ATOM 13589 O O . VAL A 1 950 ? 144.225 125.410 111.601 1.00 34.90 950 VAL A O 1
ATOM 13602 N N . ARG A 1 951 ? 145.331 125.311 113.548 1.00 42.37 951 ARG A N 1
ATOM 13603 C CA . ARG A 1 951 ? 146.157 124.191 113.089 1.00 30.08 951 ARG A CA 1
ATOM 13604 C C . ARG A 1 951 ? 145.400 122.871 113.005 1.00 27.47 951 ARG A C 1
ATOM 13605 O O . ARG A 1 951 ? 145.720 122.047 112.146 1.00 26.07 951 ARG A O 1
ATOM 13626 N N . LEU A 1 952 ? 144.419 122.625 113.871 1.00 33.11 952 LEU A N 1
ATOM 13627 C CA . LEU A 1 952 ? 143.516 121.503 113.620 1.00 26.16 952 LEU A CA 1
ATOM 13628 C C . LEU A 1 952 ? 142.865 121.616 112.247 1.00 28.36 952 LEU A C 1
ATOM 13629 O O . LEU A 1 952 ? 142.857 120.654 111.475 1.00 32.46 952 LEU A O 1
ATOM 13645 N N . ASP A 1 953 ? 142.281 122.772 111.934 1.00 36.16 953 ASP A N 1
ATOM 13646 C CA . ASP A 1 953 ? 141.755 122.992 110.589 1.00 31.15 953 ASP A CA 1
ATOM 13647 C C . ASP A 1 953 ? 142.836 122.870 109.524 1.00 34.41 953 ASP A C 1
ATOM 13648 O O . ASP A 1 953 ? 142.538 122.506 108.382 1.00 38.68 953 ASP A O 1
ATOM 13657 N N . ALA A 1 954 ? 144.084 123.197 109.857 1.00 37.43 954 ALA A N 1
ATOM 13658 C CA . ALA A 1 954 ? 145.184 122.999 108.916 1.00 37.62 954 ALA A CA 1
ATOM 13659 C C . ALA A 1 954 ? 145.345 121.526 108.548 1.00 41.85 954 ALA A C 1
ATOM 13660 O O . ALA A 1 954 ? 145.328 121.166 107.367 1.00 40.90 954 ALA A O 1
ATOM 13667 N N . ILE A 1 955 ? 145.496 120.652 109.546 1.00 34.51 955 ILE A N 1
ATOM 13668 C CA . ILE A 1 955 ? 145.671 119.233 109.243 1.00 32.97 955 ILE A CA 1
ATOM 13669 C C . ILE A 1 955 ? 144.396 118.650 108.655 1.00 32.16 955 ILE A C 1
ATOM 13670 O O . ILE A 1 955 ? 144.447 117.726 107.839 1.00 34.04 955 ILE A O 1
ATOM 13686 N N . CYS A 1 956 ? 143.238 119.169 109.052 1.00 45.67 956 CYS A N 1
ATOM 13687 C CA . CYS A 1 956 ? 141.994 118.755 108.418 1.00 38.20 956 CYS A CA 1
ATOM 13688 C C . CYS A 1 956 ? 141.968 119.161 106.952 1.00 35.81 956 CYS A C 1
ATOM 13689 O O . CYS A 1 956 ? 141.437 118.431 106.110 1.00 42.08 956 CYS A O 1
ATOM 13697 N N . ALA A 1 957 ? 142.522 120.332 106.625 1.00 38.31 957 ALA A N 1
ATOM 13698 C CA . ALA A 1 957 ? 142.593 120.751 105.228 1.00 40.05 957 ALA A CA 1
ATOM 13699 C C . ALA A 1 957 ? 143.583 119.922 104.420 1.00 40.91 957 ALA A C 1
ATOM 13700 O O . ALA A 1 957 ? 143.371 119.707 103.224 1.00 40.21 957 ALA A O 1
ATOM 13707 N N . VAL A 1 958 ? 144.671 119.466 105.041 1.00 39.64 958 VAL A N 1
ATOM 13708 C CA . VAL A 1 958 ? 145.558 118.501 104.392 1.00 39.76 958 VAL A CA 1
ATOM 13709 C C . VAL A 1 958 ? 144.805 117.223 104.048 1.00 38.93 958 VAL A C 1
ATOM 13710 O O . VAL A 1 958 ? 145.010 116.631 102.986 1.00 29.51 958 VAL A O 1
ATOM 13723 N N . PHE A 1 959 ? 143.944 116.763 104.956 1.00 42.37 959 PHE A N 1
ATOM 13724 C CA . PHE A 1 959 ? 143.087 115.614 104.674 1.00 41.77 959 PHE A CA 1
ATOM 13725 C C . PHE A 1 959 ? 142.172 115.870 103.481 1.00 40.58 959 PHE A C 1
ATOM 13726 O O . PHE A 1 959 ? 142.019 115.012 102.607 1.00 38.40 959 PHE A O 1
ATOM 13743 N N . VAL A 1 960 ? 141.520 117.030 103.450 1.00 42.21 960 VAL A N 1
ATOM 13744 C CA . VAL A 1 960 ? 140.724 117.414 102.287 1.00 29.08 960 VAL A CA 1
ATOM 13745 C C . VAL A 1 960 ? 141.576 117.374 101.024 1.00 30.57 960 VAL A C 1
ATOM 13746 O O . VAL A 1 960 ? 141.155 116.851 99.987 1.00 26.50 960 VAL A O 1
ATOM 13759 N N . ILE A 1 961 ? 142.767 117.974 101.080 1.00 46.63 961 ILE A N 1
ATOM 13760 C CA . ILE A 1 961 ? 143.701 117.941 99.951 1.00 40.69 961 ILE A CA 1
ATOM 13761 C C . ILE A 1 961 ? 144.042 116.509 99.549 1.00 45.10 961 ILE A C 1
ATOM 13762 O O . ILE A 1 961 ? 144.007 116.155 98.365 1.00 39.59 961 ILE A O 1
ATOM 13778 N N . VAL A 1 962 ? 144.403 115.673 100.521 1.00 45.69 962 VAL A N 1
ATOM 13779 C CA . VAL A 1 962 ? 144.726 114.275 100.236 1.00 34.41 962 VAL A CA 1
ATOM 13780 C C . VAL A 1 962 ? 143.557 113.564 99.560 1.00 35.42 962 VAL A C 1
ATOM 13781 O O . VAL A 1 962 ? 143.727 112.906 98.529 1.00 31.46 962 VAL A O 1
ATOM 13794 N N . VAL A 1 963 ? 142.361 113.656 100.145 1.00 41.85 963 VAL A N 1
ATOM 13795 C CA . VAL A 1 963 ? 141.173 113.039 99.548 1.00 37.84 963 VAL A CA 1
ATOM 13796 C C . VAL A 1 963 ? 140.987 113.510 98.109 1.00 36.43 963 VAL A C 1
ATOM 13797 O O . VAL A 1 963 ? 140.857 112.703 97.183 1.00 34.92 963 VAL A O 1
ATOM 13810 N N . ALA A 1 964 ? 140.939 114.828 97.905 1.00 42.84 964 ALA A N 1
ATOM 13811 C CA . ALA A 1 964 ? 140.772 115.390 96.565 1.00 32.28 964 ALA A CA 1
ATOM 13812 C C . ALA A 1 964 ? 141.816 114.857 95.586 1.00 43.96 964 ALA A C 1
ATOM 13813 O O . ALA A 1 964 ? 141.479 114.210 94.591 1.00 47.00 964 ALA A O 1
ATOM 13820 N N . PHE A 1 965 ? 143.093 115.159 95.830 1.00 47.50 965 PHE A N 1
ATOM 13821 C CA . PHE A 1 965 ? 144.152 114.781 94.892 1.00 39.52 965 PHE A CA 1
ATOM 13822 C C . PHE A 1 965 ? 144.321 113.268 94.788 1.00 42.27 965 PHE A C 1
ATOM 13823 O O . PHE A 1 965 ? 144.503 112.739 93.687 1.00 40.56 965 PHE A O 1
ATOM 13840 N N . GLY A 1 966 ? 144.264 112.555 95.912 1.00 47.72 966 GLY A N 1
ATOM 13841 C CA . GLY A 1 966 ? 144.352 111.103 95.860 1.00 46.24 966 GLY A CA 1
ATOM 13842 C C . GLY A 1 966 ? 143.241 110.462 95.050 1.00 47.21 966 GLY A C 1
ATOM 13843 O O . GLY A 1 966 ? 143.455 109.430 94.409 1.00 49.28 966 GLY A O 1
ATOM 13847 N N . SER A 1 967 ? 142.044 111.047 95.069 1.00 43.35 967 SER A N 1
ATOM 13848 C CA . SER A 1 967 ? 140.973 110.557 94.209 1.00 38.94 967 SER A CA 1
ATOM 13849 C C . SER A 1 967 ? 141.325 110.722 92.739 1.00 42.39 967 SER A C 1
ATOM 13850 O O . SER A 1 967 ? 140.968 109.880 91.909 1.00 48.34 967 SER A O 1
ATOM 13858 N N . LEU A 1 968 ? 142.014 111.811 92.395 1.00 43.46 968 LEU A N 1
ATOM 13859 C CA . LEU A 1 968 ? 142.470 112.018 91.021 1.00 45.51 968 LEU A CA 1
ATOM 13860 C C . LEU A 1 968 ? 143.627 111.086 90.661 1.00 44.60 968 LEU A C 1
ATOM 13861 O O . LEU A 1 968 ? 143.688 110.567 89.541 1.00 39.03 968 LEU A O 1
ATOM 13877 N N . ILE A 1 969 ? 144.545 110.856 91.603 1.00 51.93 969 ILE A N 1
ATOM 13878 C CA . ILE A 1 969 ? 145.638 109.899 91.421 1.00 48.07 969 ILE A CA 1
ATOM 13879 C C . ILE A 1 969 ? 145.131 108.467 91.235 1.00 49.18 969 ILE A C 1
ATOM 13880 O O . ILE A 1 969 ? 145.752 107.673 90.520 1.00 52.61 969 ILE A O 1
ATOM 13896 N N . LEU A 1 970 ? 144.014 108.111 91.869 1.00 54.32 970 LEU A N 1
ATOM 13897 C CA . LEU A 1 970 ? 143.450 106.762 91.829 1.00 55.05 970 LEU A CA 1
ATOM 13898 C C . LEU A 1 970 ? 142.224 106.627 90.921 1.00 50.83 970 LEU A C 1
ATOM 13899 O O . LEU A 1 970 ? 141.526 105.612 90.982 1.00 51.80 970 LEU A O 1
ATOM 13915 N N . ALA A 1 971 ? 141.957 107.619 90.075 1.00 48.96 971 ALA A N 1
ATOM 13916 C CA . ALA A 1 971 ? 140.635 107.789 89.481 1.00 51.82 971 ALA A CA 1
ATOM 13917 C C . ALA A 1 971 ? 140.137 106.564 88.718 1.00 54.36 971 ALA A C 1
ATOM 13918 O O . ALA A 1 971 ? 138.922 106.373 88.600 1.00 59.58 971 ALA A O 1
ATOM 13925 N N . LYS A 1 972 ? 141.032 105.731 88.180 1.00 61.53 972 LYS A N 1
ATOM 13926 C CA . LYS A 1 972 ? 140.584 104.507 87.507 1.00 63.90 972 LYS A CA 1
ATOM 13927 C C . LYS A 1 972 ? 139.791 103.581 88.425 1.00 61.15 972 LYS A C 1
ATOM 13928 O O . LYS A 1 972 ? 138.983 102.780 87.943 1.00 61.20 972 LYS A O 1
ATOM 13947 N N . THR A 1 973 ? 140.004 103.668 89.733 1.00 54.19 973 THR A N 1
ATOM 13948 C CA . THR A 1 973 ? 139.482 102.697 90.687 1.00 54.91 973 THR A CA 1
ATOM 13949 C C . THR A 1 973 ? 138.183 103.114 91.381 1.00 57.74 973 THR A C 1
ATOM 13950 O O . THR A 1 973 ? 137.642 102.316 92.152 1.00 63.72 973 THR A O 1
ATOM 13961 N N . LEU A 1 974 ? 137.662 104.321 91.140 1.00 51.81 974 LEU A N 1
ATOM 13962 C CA . LEU A 1 974 ? 136.528 104.855 91.893 1.00 43.24 974 LEU A CA 1
ATOM 13963 C C . LEU A 1 974 ? 135.368 105.263 90.989 1.00 42.75 974 LEU A C 1
ATOM 13964 O O . LEU A 1 974 ? 135.564 105.707 89.855 1.00 41.48 974 LEU A O 1
ATOM 13980 N N . ASP A 1 975 ? 134.151 105.095 91.513 1.00 46.83 975 ASP A N 1
ATOM 13981 C CA . ASP A 1 975 ? 132.925 105.618 90.923 1.00 42.99 975 ASP A CA 1
ATOM 13982 C C . ASP A 1 975 ? 132.580 107.006 91.481 1.00 39.43 975 ASP A C 1
ATOM 13983 O O . ASP A 1 975 ? 132.965 107.376 92.591 1.00 33.27 975 ASP A O 1
ATOM 13992 N N . ALA A 1 976 ? 131.824 107.765 90.682 1.00 31.33 976 ALA A N 1
ATOM 13993 C CA . ALA A 1 976 ? 131.511 109.157 91.011 1.00 33.34 976 ALA A CA 1
ATOM 13994 C C . ALA A 1 976 ? 130.792 109.309 92.347 1.00 43.67 976 ALA A C 1
ATOM 13995 O O . ALA A 1 976 ? 131.094 110.231 93.114 1.00 36.60 976 ALA A O 1
ATOM 14002 N N . GLY A 1 977 ? 129.846 108.415 92.651 1.00 43.53 977 GLY A N 1
ATOM 14003 C CA . GLY A 1 977 ? 129.149 108.483 93.926 1.00 23.77 977 GLY A CA 1
ATOM 14004 C C . GLY A 1 977 ? 130.010 108.149 95.123 1.00 31.24 977 GLY A C 1
ATOM 14005 O O . GLY A 1 977 ? 129.794 108.690 96.209 1.00 38.14 977 GLY A O 1
ATOM 14009 N N . GLN A 1 978 ? 131.005 107.279 94.947 1.00 36.52 978 GLN A N 1
ATOM 14010 C CA . GLN A 1 978 ? 131.952 107.009 96.026 1.00 39.09 978 GLN A CA 1
ATOM 14011 C C . GLN A 1 978 ? 132.771 108.249 96.358 1.00 39.13 978 GLN A C 1
ATOM 14012 O O . GLN A 1 978 ? 132.880 108.639 97.525 1.00 38.86 978 GLN A O 1
ATOM 14026 N N . VAL A 1 979 ? 133.349 108.885 95.337 1.00 34.14 979 VAL A N 1
ATOM 14027 C CA . VAL A 1 979 ? 134.121 110.108 95.543 1.00 29.55 979 VAL A CA 1
ATOM 14028 C C . VAL A 1 979 ? 133.236 111.244 96.041 1.00 38.91 979 VAL A C 1
ATOM 14029 O O . VAL A 1 979 ? 133.617 111.986 96.952 1.00 35.71 979 VAL A O 1
ATOM 14042 N N . GLY A 1 980 ? 132.052 111.413 95.454 1.00 27.83 980 GLY A N 1
ATOM 14043 C CA . GLY A 1 980 ? 131.147 112.441 95.941 1.00 19.24 980 GLY A CA 1
ATOM 14044 C C . GLY A 1 980 ? 130.810 112.285 97.411 1.00 19.12 980 GLY A C 1
ATOM 14045 O O . GLY A 1 980 ? 130.884 113.242 98.182 1.00 20.85 980 GLY A O 1
ATOM 14049 N N . LEU A 1 981 ? 130.474 111.065 97.827 1.00 26.32 981 LEU A N 1
ATOM 14050 C CA . LEU A 1 981 ? 130.293 110.778 99.246 1.00 18.73 981 LEU A CA 1
ATOM 14051 C C . LEU A 1 981 ? 131.544 111.107 100.055 1.00 26.53 981 LEU A C 1
ATOM 14052 O O . LEU A 1 981 ? 131.479 111.855 101.036 1.00 28.00 981 LEU A O 1
ATOM 14068 N N . ALA A 1 982 ? 132.688 110.520 99.689 1.00 21.33 982 ALA A N 1
ATOM 14069 C CA . ALA A 1 982 ? 133.921 110.760 100.439 1.00 28.46 982 ALA A CA 1
ATOM 14070 C C . ALA A 1 982 ? 134.270 112.246 100.549 1.00 38.43 982 ALA A C 1
ATOM 14071 O O . ALA A 1 982 ? 134.621 112.725 101.633 1.00 18.01 982 ALA A O 1
ATOM 14078 N N . LEU A 1 983 ? 134.183 112.991 99.439 1.00 31.51 983 LEU A N 1
ATOM 14079 C CA . LEU A 1 983 ? 134.526 114.415 99.446 1.00 22.27 983 LEU A CA 1
ATOM 14080 C C . LEU A 1 983 ? 133.519 115.262 100.214 1.00 29.56 983 LEU A C 1
ATOM 14081 O O . LEU A 1 983 ? 133.905 116.096 101.038 1.00 35.05 983 LEU A O 1
ATOM 14097 N N . SER A 1 984 ? 132.226 115.098 99.929 1.00 23.33 984 SER A N 1
ATOM 14098 C CA . SER A 1 984 ? 131.205 115.774 100.722 1.00 27.56 984 SER A CA 1
ATOM 14099 C C . SER A 1 984 ? 131.465 115.619 102.210 1.00 29.75 984 SER A C 1
ATOM 14100 O O . SER A 1 984 ? 131.470 116.604 102.952 1.00 35.46 984 SER A O 1
ATOM 14108 N N . TYR A 1 985 ? 131.683 114.391 102.667 1.00 25.74 985 TYR A N 1
ATOM 14109 C CA . TYR A 1 985 ? 132.013 114.172 104.071 1.00 20.69 985 TYR A CA 1
ATOM 14110 C C . TYR A 1 985 ? 133.297 114.882 104.481 1.00 32.25 985 TYR A C 1
ATOM 14111 O O . TYR A 1 985 ? 133.361 115.482 105.558 1.00 31.65 985 TYR A O 1
ATOM 14129 N N . ALA A 1 986 ? 134.341 114.803 103.655 1.00 29.89 986 ALA A N 1
ATOM 14130 C CA . ALA A 1 986 ? 135.598 115.479 103.976 1.00 25.61 986 ALA A CA 1
ATOM 14131 C C . ALA A 1 986 ? 135.415 116.988 104.133 1.00 32.37 986 ALA A C 1
ATOM 14132 O O . ALA A 1 986 ? 135.904 117.579 105.100 1.00 33.92 986 ALA A O 1
ATOM 14139 N N . LEU A 1 987 ? 134.729 117.634 103.188 1.00 32.19 987 LEU A N 1
ATOM 14140 C CA . LEU A 1 987 ? 134.430 119.060 103.330 1.00 27.38 987 LEU A CA 1
ATOM 14141 C C . LEU A 1 987 ? 133.748 119.379 104.660 1.00 36.36 987 LEU A C 1
ATOM 14142 O O . LEU A 1 987 ? 134.081 120.374 105.309 1.00 41.15 987 LEU A O 1
ATOM 14158 N N . THR A 1 988 ? 132.787 118.555 105.076 1.00 42.35 988 THR A N 1
ATOM 14159 C CA . THR A 1 988 ? 132.107 118.748 106.357 1.00 19.84 988 THR A CA 1
ATOM 14160 C C . THR A 1 988 ? 133.039 118.634 107.557 1.00 23.33 988 THR A C 1
ATOM 14161 O O . THR A 1 988 ? 132.666 119.061 108.652 1.00 28.10 988 THR A O 1
ATOM 14172 N N . LEU A 1 989 ? 134.227 118.058 107.387 1.00 22.87 989 LEU A N 1
ATOM 14173 C CA . LEU A 1 989 ? 135.149 117.877 108.504 1.00 25.43 989 LEU A CA 1
ATOM 14174 C C . LEU A 1 989 ? 135.651 119.211 109.045 1.00 26.84 989 LEU A C 1
ATOM 14175 O O . LEU A 1 989 ? 135.953 119.320 110.237 1.00 23.73 989 LEU A O 1
ATOM 14191 N N . MET A 1 990 ? 135.777 120.218 108.188 1.00 34.70 990 MET A N 1
ATOM 14192 C CA . MET A 1 990 ? 136.235 121.533 108.617 1.00 33.07 990 MET A CA 1
ATOM 14193 C C . MET A 1 990 ? 135.248 122.161 109.591 1.00 41.92 990 MET A C 1
ATOM 14194 O O . MET A 1 990 ? 134.046 122.231 109.324 1.00 42.59 990 MET A O 1
ATOM 14208 N N . GLY A 1 991 ? 135.766 122.635 110.719 1.00 35.67 991 GLY A N 1
ATOM 14209 C CA . GLY A 1 991 ? 134.948 123.122 111.812 1.00 18.17 991 GLY A CA 1
ATOM 14210 C C . GLY A 1 991 ? 134.433 122.036 112.732 1.00 27.41 991 GLY A C 1
ATOM 14211 O O . GLY A 1 991 ? 134.463 122.192 113.954 1.00 31.87 991 GLY A O 1
ATOM 14215 N N . MET A 1 992 ? 133.932 120.944 112.156 1.00 31.31 992 MET A N 1
ATOM 14216 C CA . MET A 1 992 ? 133.457 119.823 112.960 1.00 27.03 992 MET A CA 1
ATOM 14217 C C . MET A 1 992 ? 134.567 119.235 113.828 1.00 26.70 992 MET A C 1
ATOM 14218 O O . MET A 1 992 ? 134.409 119.097 115.046 1.00 31.37 992 MET A O 1
ATOM 14232 N N . PHE A 1 993 ? 135.706 118.891 113.218 1.00 18.68 993 PHE A N 1
ATOM 14233 C CA . PHE A 1 993 ? 136.745 118.156 113.935 1.00 14.13 993 PHE A CA 1
ATOM 14234 C C . PHE A 1 993 ? 137.361 118.988 115.051 1.00 20.25 993 PHE A C 1
ATOM 14235 O O . PHE A 1 993 ? 137.615 118.474 116.144 1.00 29.73 993 PHE A O 1
ATOM 14252 N N . GLN A 1 994 ? 137.641 120.261 114.794 1.00 25.85 994 GLN A N 1
ATOM 14253 C CA . GLN A 1 994 ? 138.170 121.127 115.841 1.00 23.21 994 GLN A CA 1
ATOM 14254 C C . GLN A 1 994 ? 137.146 121.386 116.945 1.00 26.32 994 GLN A C 1
ATOM 14255 O O . GLN A 1 994 ? 137.509 121.469 118.121 1.00 27.34 994 GLN A O 1
ATOM 14269 N N . TRP A 1 995 ? 135.872 121.547 116.592 1.00 21.08 995 TRP A N 1
ATOM 14270 C CA . TRP A 1 995 ? 134.821 121.655 117.603 1.00 20.85 995 TRP A CA 1
ATOM 14271 C C . TRP A 1 995 ? 134.731 120.396 118.464 1.00 22.38 995 TRP A C 1
ATOM 14272 O O . TRP A 1 995 ? 134.608 120.478 119.690 1.00 28.23 995 TRP A O 1
ATOM 14293 N N . CYS A 1 996 ? 134.757 119.222 117.831 1.00 25.42 996 CYS A N 1
ATOM 14294 C CA . CYS A 1 996 ? 134.850 117.955 118.552 1.00 23.78 996 CYS A CA 1
ATOM 14295 C C . CYS A 1 996 ? 135.981 117.944 119.578 1.00 17.66 996 CYS A C 1
ATOM 14296 O O . CYS A 1 996 ? 135.762 117.656 120.756 1.00 33.08 996 CYS A O 1
ATOM 14304 N N . VAL A 1 997 ? 137.205 118.236 119.140 1.00 16.03 997 VAL A N 1
ATOM 14305 C CA . VAL A 1 997 ? 138.364 118.168 120.031 1.00 19.70 997 VAL A CA 1
ATOM 14306 C C . VAL A 1 997 ? 138.226 119.147 121.195 1.00 20.11 997 VAL A C 1
ATOM 14307 O O . VAL A 1 997 ? 138.455 118.785 122.353 1.00 34.57 997 VAL A O 1
ATOM 14320 N N . ARG A 1 998 ? 137.907 120.409 120.914 1.00 23.84 998 ARG A N 1
ATOM 14321 C CA . ARG A 1 998 ? 137.762 121.382 121.998 1.00 25.56 998 ARG A CA 1
ATOM 14322 C C . ARG A 1 998 ? 136.570 121.075 122.900 1.00 29.60 998 ARG A C 1
ATOM 14323 O O . ARG A 1 998 ? 136.614 121.376 124.095 1.00 27.49 998 ARG A O 1
ATOM 14344 N N . GLN A 1 999 ? 135.479 120.541 122.349 1.00 32.11 999 GLN A N 1
ATOM 14345 C CA . GLN A 1 999 ? 134.369 120.089 123.191 1.00 29.51 999 GLN A CA 1
ATOM 14346 C C . GLN A 1 999 ? 134.780 118.945 124.106 1.00 26.35 999 GLN A C 1
ATOM 14347 O O . GLN A 1 999 ? 134.408 118.920 125.282 1.00 36.97 999 GLN A O 1
ATOM 14361 N N . SER A 1 1000 ? 135.545 117.989 123.584 1.00 24.97 1000 SER A N 1
ATOM 14362 C CA . SER A 1 1000 ? 136.122 116.938 124.415 1.00 13.58 1000 SER A CA 1
ATOM 14363 C C . SER A 1 1000 ? 136.899 117.524 125.586 1.00 23.33 1000 SER A C 1
ATOM 14364 O O . SER A 1 1000 ? 136.795 117.046 126.718 1.00 31.08 1000 SER A O 1
ATOM 14372 N N . ALA A 1 1001 ? 137.720 118.535 125.322 1.00 20.49 1001 ALA A N 1
ATOM 14373 C CA . ALA A 1 1001 ? 138.397 119.244 126.402 1.00 19.82 1001 ALA A CA 1
ATOM 14374 C C . ALA A 1 1001 ? 137.410 119.885 127.381 1.00 34.59 1001 ALA A C 1
ATOM 14375 O O . ALA A 1 1001 ? 137.658 119.896 128.590 1.00 37.56 1001 ALA A O 1
ATOM 14382 N N . GLU A 1 1002 ? 136.321 120.481 126.885 1.00 38.08 1002 GLU A N 1
ATOM 14383 C CA . GLU A 1 1002 ? 135.284 120.990 127.788 1.00 38.43 1002 GLU A CA 1
ATOM 14384 C C . GLU A 1 1002 ? 134.675 119.882 128.647 1.00 33.63 1002 GLU A C 1
ATOM 14385 O O . GLU A 1 1002 ? 134.487 120.053 129.854 1.00 38.57 1002 GLU A O 1
ATOM 14397 N N . VAL A 1 1003 ? 134.328 118.749 128.032 1.00 23.92 1003 VAL A N 1
ATOM 14398 C CA . VAL A 1 1003 ? 133.788 117.608 128.777 1.00 24.97 1003 VAL A CA 1
ATOM 14399 C C . VAL A 1 1003 ? 134.721 117.207 129.912 1.00 31.78 1003 VAL A C 1
ATOM 14400 O O . VAL A 1 1003 ? 134.315 117.119 131.075 1.00 42.36 1003 VAL A O 1
ATOM 14413 N N . GLU A 1 1004 ? 135.986 116.936 129.585 1.00 34.16 1004 GLU A N 1
ATOM 14414 C CA . GLU A 1 1004 ? 136.951 116.522 130.601 1.00 28.03 1004 GLU A CA 1
ATOM 14415 C C . GLU A 1 1004 ? 137.155 117.587 131.669 1.00 31.07 1004 GLU A C 1
ATOM 14416 O O . GLU A 1 1004 ? 137.465 117.254 132.815 1.00 38.88 1004 GLU A O 1
ATOM 14428 N N . ASN A 1 1005 ? 137.020 118.865 131.320 1.00 33.58 1005 ASN A N 1
ATOM 14429 C CA . ASN A 1 1005 ? 137.151 119.919 132.325 1.00 29.35 1005 ASN A CA 1
ATOM 14430 C C . ASN A 1 1005 ? 135.968 119.926 133.290 1.00 35.45 1005 ASN A C 1
ATOM 14431 O O . ASN A 1 1005 ? 136.143 120.169 134.487 1.00 35.34 1005 ASN A O 1
ATOM 14442 N N . MET A 1 1006 ? 134.755 119.692 132.787 1.00 36.54 1006 MET A N 1
ATOM 14443 C CA . MET A 1 1006 ? 133.579 119.656 133.654 1.00 31.65 1006 MET A CA 1
ATOM 14444 C C . MET A 1 1006 ? 133.566 118.429 134.563 1.00 35.48 1006 MET A C 1
ATOM 14445 O O . MET A 1 1006 ? 133.086 118.507 135.697 1.00 36.44 1006 MET A O 1
ATOM 14459 N N . MET A 1 1007 ? 134.055 117.285 134.084 1.00 30.16 1007 MET A N 1
ATOM 14460 C CA . MET A 1 1007 ? 134.080 116.080 134.906 1.00 25.52 1007 MET A CA 1
ATOM 14461 C C . MET A 1 1007 ? 134.815 116.274 136.226 1.00 30.42 1007 MET A C 1
ATOM 14462 O O . MET A 1 1007 ? 134.688 115.431 137.117 1.00 38.84 1007 MET A O 1
ATOM 14476 N N . ILE A 1 1008 ? 135.599 117.340 136.369 1.00 35.16 1008 ILE A N 1
ATOM 14477 C CA . ILE A 1 1008 ? 136.199 117.652 137.664 1.00 41.47 1008 ILE A CA 1
ATOM 14478 C C . ILE A 1 1008 ? 135.128 118.069 138.660 1.00 45.85 1008 ILE A C 1
ATOM 14479 O O . ILE A 1 1008 ? 135.270 117.845 139.866 1.00 49.19 1008 ILE A O 1
ATOM 14495 N N . SER A 1 1009 ? 134.060 118.706 138.184 1.00 45.51 1009 SER A N 1
ATOM 14496 C CA . SER A 1 1009 ? 132.902 118.979 139.031 1.00 35.91 1009 SER A CA 1
ATOM 14497 C C . SER A 1 1009 ? 132.238 117.684 139.484 1.00 35.62 1009 SER A C 1
ATOM 14498 O O . SER A 1 1009 ? 131.985 117.492 140.677 1.00 40.07 1009 SER A O 1
ATOM 14506 N N . VAL A 1 1010 ? 131.927 116.792 138.543 1.00 33.18 1010 VAL A N 1
ATOM 14507 C CA . VAL A 1 1010 ? 131.358 115.494 138.904 1.00 32.78 1010 VAL A CA 1
ATOM 14508 C C . VAL A 1 1010 ? 132.235 114.796 139.939 1.00 40.95 1010 VAL A C 1
ATOM 14509 O O . VAL A 1 1010 ? 131.753 114.349 140.983 1.00 41.63 1010 VAL A O 1
ATOM 14522 N N . GLU A 1 1011 ? 133.536 114.691 139.671 1.00 46.20 1011 GLU A N 1
ATOM 14523 C CA . GLU A 1 1011 ? 134.435 114.073 140.642 1.00 39.86 1011 GLU A CA 1
ATOM 14524 C C . GLU A 1 1011 ? 134.361 114.751 142.006 1.00 43.47 1011 GLU A C 1
ATOM 14525 O O . GLU A 1 1011 ? 134.504 114.083 143.034 1.00 45.84 1011 GLU A O 1
ATOM 14537 N N . ARG A 1 1012 ? 134.160 116.072 142.041 1.00 38.13 1012 ARG A N 1
ATOM 14538 C CA . ARG A 1 1012 ? 134.060 116.781 143.317 1.00 40.07 1012 ARG A CA 1
ATOM 14539 C C . ARG A 1 1012 ? 132.778 116.458 144.077 1.00 42.70 1012 ARG A C 1
ATOM 14540 O O . ARG A 1 1012 ? 132.775 116.504 145.309 1.00 45.43 1012 ARG A O 1
ATOM 14561 N N . VAL A 1 1013 ? 131.675 116.175 143.385 1.00 43.92 1013 VAL A N 1
ATOM 14562 C CA . VAL A 1 1013 ? 130.446 115.845 144.098 1.00 40.25 1013 VAL A CA 1
ATOM 14563 C C . VAL A 1 1013 ? 130.392 114.365 144.456 1.00 41.42 1013 VAL A C 1
ATOM 14564 O O . VAL A 1 1013 ? 129.849 114.011 145.504 1.00 45.78 1013 VAL A O 1
ATOM 14577 N N . ILE A 1 1014 ? 130.928 113.483 143.613 1.00 44.64 1014 ILE A N 1
ATOM 14578 C CA . ILE A 1 1014 ? 130.835 112.060 143.910 1.00 37.72 1014 ILE A CA 1
ATOM 14579 C C . ILE A 1 1014 ? 131.545 111.745 145.215 1.00 37.63 1014 ILE A C 1
ATOM 14580 O O . ILE A 1 1014 ? 131.151 110.819 145.931 1.00 49.71 1014 ILE A O 1
ATOM 14596 N N . GLU A 1 1015 ? 132.604 112.483 145.547 1.00 34.55 1015 GLU A N 1
ATOM 14597 C CA . GLU A 1 1015 ? 133.291 112.210 146.804 1.00 40.19 1015 GLU A CA 1
ATOM 14598 C C . GLU A 1 1015 ? 132.395 112.493 148.002 1.00 43.76 1015 GLU A C 1
ATOM 14599 O O . GLU A 1 1015 ? 132.498 111.806 149.023 1.00 46.86 1015 GLU A O 1
ATOM 14611 N N . TYR A 1 1016 ? 131.512 113.489 147.904 1.00 43.34 1016 TYR A N 1
ATOM 14612 C CA . TYR A 1 1016 ? 130.615 113.816 149.006 1.00 41.23 1016 TYR A CA 1
ATOM 14613 C C . TYR A 1 1016 ? 129.446 112.851 149.139 1.00 37.98 1016 TYR A C 1
ATOM 14614 O O . TYR A 1 1016 ? 128.692 112.959 150.108 1.00 38.32 1016 TYR A O 1
ATOM 14632 N N . THR A 1 1017 ? 129.267 111.925 148.200 1.00 42.46 1017 THR A N 1
ATOM 14633 C CA . THR A 1 1017 ? 128.323 110.832 148.388 1.00 39.97 1017 THR A CA 1
ATOM 14634 C C . THR A 1 1017 ? 128.896 109.713 149.248 1.00 40.48 1017 THR A C 1
ATOM 14635 O O . THR A 1 1017 ? 128.165 108.778 149.586 1.00 40.21 1017 THR A O 1
ATOM 14646 N N . ASP A 1 1018 ? 130.179 109.791 149.609 1.00 51.32 1018 ASP A N 1
ATOM 14647 C CA . ASP A 1 1018 ? 130.877 108.722 150.312 1.00 57.57 1018 ASP A CA 1
ATOM 14648 C C . ASP A 1 1018 ? 131.421 109.167 151.666 1.00 57.82 1018 ASP A C 1
ATOM 14649 O O . ASP A 1 1018 ? 132.385 108.575 152.159 1.00 59.89 1018 ASP A O 1
ATOM 14658 N N . LEU A 1 1019 ? 130.844 110.199 152.275 1.00 51.13 1019 LEU A N 1
ATOM 14659 C CA . LEU A 1 1019 ? 131.305 110.643 153.583 1.00 48.59 1019 LEU A CA 1
ATOM 14660 C C . LEU A 1 1019 ? 130.960 109.620 154.661 1.00 55.60 1019 LEU A C 1
ATOM 14661 O O . LEU A 1 1019 ? 130.038 108.814 154.523 1.00 58.10 1019 LEU A O 1
ATOM 14677 N N . GLU A 1 1020 ? 131.721 109.662 155.751 1.00 61.16 1020 GLU A N 1
ATOM 14678 C CA . GLU A 1 1020 ? 131.339 108.936 156.954 1.00 60.73 1020 GLU A CA 1
ATOM 14679 C C . GLU A 1 1020 ? 130.094 109.569 157.567 1.00 61.72 1020 GLU A C 1
ATOM 14680 O O . GLU A 1 1020 ? 129.833 110.762 157.398 1.00 61.40 1020 GLU A O 1
ATOM 14692 N N . LYS A 1 1021 ? 129.325 108.761 158.297 1.00 55.78 1021 LYS A N 1
ATOM 14693 C CA . LYS A 1 1021 ? 128.016 109.174 158.782 1.00 51.65 1021 LYS A CA 1
ATOM 14694 C C . LYS A 1 1021 ? 127.897 108.942 160.277 1.00 55.71 1021 LYS A C 1
ATOM 14695 O O . LYS A 1 1021 ? 128.401 107.946 160.802 1.00 58.99 1021 LYS A O 1
ATOM 14714 N N . GLU A 1 1022 ? 127.208 109.861 160.950 1.00 60.09 1022 GLU A N 1
ATOM 14715 C CA . GLU A 1 1022 ? 126.943 109.747 162.376 1.00 62.17 1022 GLU A CA 1
ATOM 14716 C C . GLU A 1 1022 ? 126.175 108.461 162.684 1.00 62.75 1022 GLU A C 1
ATOM 14717 O O . GLU A 1 1022 ? 125.688 107.761 161.793 1.00 64.53 1022 GLU A O 1
ATOM 14729 N N . ALA A 1 1023 ? 126.080 108.147 163.974 1.00 68.00 1023 ALA A N 1
ATOM 14730 C CA . ALA A 1 1023 ? 125.319 106.985 164.398 1.00 68.73 1023 ALA A CA 1
ATOM 14731 C C . ALA A 1 1023 ? 123.853 107.145 163.998 1.00 69.39 1023 ALA A C 1
ATOM 14732 O O . ALA A 1 1023 ? 123.357 108.268 163.882 1.00 72.06 1023 ALA A O 1
ATOM 14739 N N . PRO A 1 1024 ? 123.133 106.043 163.783 1.00 72.91 1024 PRO A N 1
ATOM 14740 C CA . PRO A 1 1024 ? 121.745 106.156 163.318 1.00 74.96 1024 PRO A CA 1
ATOM 14741 C C . PRO A 1 1024 ? 120.894 106.997 164.255 1.00 75.10 1024 PRO A C 1
ATOM 14742 O O . PRO A 1 1024 ? 121.092 107.007 165.471 1.00 76.49 1024 PRO A O 1
ATOM 14753 N N . TRP A 1 1025 ? 119.929 107.708 163.666 1.00 73.45 1025 TRP A N 1
ATOM 14754 C CA . TRP A 1 1025 ? 119.050 108.570 164.453 1.00 74.58 1025 TRP A CA 1
ATOM 14755 C C . TRP A 1 1025 ? 118.166 107.770 165.397 1.00 76.20 1025 TRP A C 1
ATOM 14756 O O . TRP A 1 1025 ? 117.813 108.262 166.473 1.00 79.57 1025 TRP A O 1
ATOM 14777 N N . GLU A 1 1026 ? 117.780 106.558 165.009 1.00 84.45 1026 GLU A N 1
ATOM 14778 C CA . GLU A 1 1026 ? 116.995 105.674 165.857 1.00 85.51 1026 GLU A CA 1
ATOM 14779 C C . GLU A 1 1026 ? 117.599 104.280 165.842 1.00 88.27 1026 GLU A C 1
ATOM 14780 O O . GLU A 1 1026 ? 117.963 103.760 164.783 1.00 87.02 1026 GLU A O 1
ATOM 14792 N N . TYR A 1 1027 ? 117.705 103.683 167.022 1.00 89.68 1027 TYR A N 1
ATOM 14793 C CA . TYR A 1 1027 ? 118.108 102.295 167.152 1.00 88.31 1027 TYR A CA 1
ATOM 14794 C C . TYR A 1 1027 ? 116.890 101.386 167.026 1.00 89.44 1027 TYR A C 1
ATOM 14795 O O . TYR A 1 1027 ? 115.741 101.829 167.073 1.00 87.66 1027 TYR A O 1
ATOM 14813 N N . GLN A 1 1028 ? 117.154 100.089 166.859 1.00 101.36 1028 GLN A N 1
ATOM 14814 C CA . GLN A 1 1028 ? 116.068 99.118 166.909 1.00 102.31 1028 GLN A CA 1
ATOM 14815 C C . GLN A 1 1028 ? 115.411 99.132 168.280 1.00 101.40 1028 GLN A C 1
ATOM 14816 O O . GLN A 1 1028 ? 114.181 99.065 168.391 1.00 99.49 1028 GLN A O 1
ATOM 14830 N N . LYS A 1 1029 ? 116.215 99.223 169.334 1.00 98.66 1029 LYS A N 1
ATOM 14831 C CA . LYS A 1 1029 ? 115.695 99.582 170.643 1.00 99.12 1029 LYS A CA 1
ATOM 14832 C C . LYS A 1 1029 ? 115.275 101.044 170.633 1.00 100.02 1029 LYS A C 1
ATOM 14833 O O . LYS A 1 1029 ? 116.027 101.911 170.180 1.00 101.28 1029 LYS A O 1
ATOM 14852 N N . ARG A 1 1030 ? 114.074 101.319 171.129 1.00 99.64 1030 ARG A N 1
ATOM 14853 C CA . ARG A 1 1030 ? 113.595 102.684 171.264 1.00 99.47 1030 ARG A CA 1
ATOM 14854 C C . ARG A 1 1030 ? 113.095 102.911 172.682 1.00 100.34 1030 ARG A C 1
ATOM 14855 O O . ARG A 1 1030 ? 112.548 101.996 173.305 1.00 100.63 1030 ARG A O 1
ATOM 14876 N N . PRO A 1 1031 ? 113.268 104.115 173.217 1.00 101.34 1031 PRO A N 1
ATOM 14877 C CA . PRO A 1 1031 ? 112.797 104.390 174.577 1.00 101.38 1031 PRO A CA 1
ATOM 14878 C C . PRO A 1 1031 ? 111.279 104.457 174.638 1.00 100.84 1031 PRO A C 1
ATOM 14879 O O . PRO A 1 1031 ? 110.583 104.562 173.626 1.00 100.60 1031 PRO A O 1
ATOM 14890 N N . LEU A 1 1032 ? 110.767 104.391 175.864 1.00 104.62 1032 LEU A N 1
ATOM 14891 C CA . LEU A 1 1032 ? 109.340 104.550 176.081 1.00 105.96 1032 LEU A CA 1
ATOM 14892 C C . LEU A 1 1032 ? 108.910 105.966 175.698 1.00 105.57 1032 LEU A C 1
ATOM 14893 O O . LEU A 1 1032 ? 109.682 106.918 175.845 1.00 105.36 1032 LEU A O 1
ATOM 14909 N N . PRO A 1 1033 ? 107.676 106.139 175.217 1.00 105.09 1033 PRO A N 1
ATOM 14910 C CA . PRO A 1 1033 ? 107.211 107.496 174.892 1.00 105.22 1033 PRO A CA 1
ATOM 14911 C C . PRO A 1 1033 ? 107.164 108.416 176.097 1.00 103.53 1033 PRO A C 1
ATOM 14912 O O . PRO A 1 1033 ? 107.173 109.641 175.925 1.00 100.69 1033 PRO A O 1
ATOM 14923 N N . SER A 1 1034 ? 107.110 107.870 177.310 1.00 107.55 1034 SER A N 1
ATOM 14924 C CA . SER A 1 1034 ? 107.219 108.684 178.511 1.00 108.07 1034 SER A CA 1
ATOM 14925 C C . SER A 1 1034 ? 108.664 109.012 178.854 1.00 107.70 1034 SER A C 1
ATOM 14926 O O . SER A 1 1034 ? 108.903 109.904 179.675 1.00 108.32 1034 SER A O 1
ATOM 14934 N N . TRP A 1 1035 ? 109.623 108.316 178.251 1.00 101.11 1035 TRP A N 1
ATOM 14935 C CA . TRP A 1 1035 ? 111.028 108.586 178.508 1.00 101.51 1035 TRP A CA 1
ATOM 14936 C C . TRP A 1 1035 ? 111.479 109.807 177.707 1.00 101.08 1035 TRP A C 1
ATOM 14937 O O . TRP A 1 1035 ? 111.107 109.952 176.540 1.00 98.87 1035 TRP A O 1
ATOM 14958 N N . PRO A 1 1036 ? 112.286 110.698 178.301 1.00 99.79 1036 PRO A N 1
ATOM 14959 C CA . PRO A 1 1036 ? 112.759 110.697 179.691 1.00 98.61 1036 PRO A CA 1
ATOM 14960 C C . PRO A 1 1036 ? 111.640 111.034 180.658 1.00 100.15 1036 PRO A C 1
ATOM 14961 O O . PRO A 1 1036 ? 110.945 112.030 180.501 1.00 100.48 1036 PRO A O 1
ATOM 14972 N N . HIS A 1 1037 ? 111.451 110.200 181.673 1.00 109.62 1037 HIS A N 1
ATOM 14973 C CA . HIS A 1 1037 ? 110.415 110.413 182.673 1.00 109.71 1037 HIS A CA 1
ATOM 14974 C C . HIS A 1 1037 ? 110.910 111.214 183.867 1.00 110.07 1037 HIS A C 1
ATOM 14975 O O . HIS A 1 1037 ? 110.092 111.660 184.677 1.00 107.46 1037 HIS A O 1
ATOM 14989 N N . GLU A 1 1038 ? 112.222 111.406 183.991 1.00 116.57 1038 GLU A N 1
ATOM 14990 C CA . GLU A 1 1038 ? 112.799 112.105 185.134 1.00 115.98 1038 GLU A CA 1
ATOM 14991 C C . GLU A 1 1038 ? 113.910 113.076 184.771 1.00 115.21 1038 GLU A C 1
ATOM 14992 O O . GLU A 1 1038 ? 114.227 113.944 185.590 1.00 114.59 1038 GLU A O 1
ATOM 15004 N N . GLY A 1 1039 ? 114.513 112.977 183.589 1.00 110.60 1039 GLY A N 1
ATOM 15005 C CA . GLY A 1 1039 ? 115.572 113.893 183.214 1.00 109.03 1039 GLY A CA 1
ATOM 15006 C C . GLY A 1 1039 ? 116.859 113.708 183.984 1.00 109.48 1039 GLY A C 1
ATOM 15007 O O . GLY A 1 1039 ? 117.593 114.678 184.189 1.00 109.65 1039 GLY A O 1
ATOM 15011 N N . VAL A 1 1040 ? 117.149 112.487 184.433 1.00 110.10 1040 VAL A N 1
ATOM 15012 C CA . VAL A 1 1040 ? 118.425 112.207 185.076 1.00 110.01 1040 VAL A CA 1
ATOM 15013 C C . VAL A 1 1040 ? 119.529 112.156 184.027 1.00 110.97 1040 VAL A C 1
ATOM 15014 O O . VAL A 1 1040 ? 119.368 111.557 182.956 1.00 111.63 1040 VAL A O 1
ATOM 15027 N N . ILE A 1 1041 ? 120.657 112.796 184.328 1.00 109.16 1041 ILE A N 1
ATOM 15028 C CA . ILE A 1 1041 ? 121.846 112.765 183.483 1.00 109.14 1041 ILE A CA 1
ATOM 15029 C C . ILE A 1 1041 ? 123.013 112.307 184.342 1.00 109.35 1041 ILE A C 1
ATOM 15030 O O . ILE A 1 1041 ? 123.191 112.797 185.462 1.00 110.68 1041 ILE A O 1
ATOM 15046 N N . ILE A 1 1042 ? 123.813 111.381 183.819 1.00 106.82 1042 ILE A N 1
ATOM 15047 C CA . ILE A 1 1042 ? 125.017 110.922 184.500 1.00 106.91 1042 ILE A CA 1
ATOM 15048 C C . ILE A 1 1042 ? 126.168 110.909 183.508 1.00 107.57 1042 ILE A C 1
ATOM 15049 O O . ILE A 1 1042 ? 126.054 110.326 182.424 1.00 106.66 1042 ILE A O 1
ATOM 15065 N N . PHE A 1 1043 ? 127.271 111.547 183.883 1.00 107.39 1043 PHE A N 1
ATOM 15066 C CA . PHE A 1 1043 ? 128.556 111.354 183.229 1.00 107.16 1043 PHE A CA 1
ATOM 15067 C C . PHE A 1 1043 ? 129.422 110.479 184.123 1.00 108.11 1043 PHE A C 1
ATOM 15068 O O . PHE A 1 1043 ? 129.501 110.709 185.334 1.00 107.68 1043 PHE A O 1
ATOM 15085 N N . ASP A 1 1044 ? 130.059 109.473 183.527 1.00 108.91 1044 ASP A N 1
ATOM 15086 C CA . ASP A 1 1044 ? 130.835 108.490 184.278 1.00 108.31 1044 ASP A CA 1
ATOM 15087 C C . ASP A 1 1044 ? 132.093 108.160 183.488 1.00 109.27 1044 ASP A C 1
ATOM 15088 O O . ASP A 1 1044 ? 132.024 107.457 182.476 1.00 110.46 1044 ASP A O 1
ATOM 15097 N N . ASN A 1 1045 ? 133.237 108.665 183.953 1.00 111.02 1045 ASN A N 1
ATOM 15098 C CA . ASN A 1 1045 ? 134.526 108.403 183.314 1.00 111.47 1045 ASN A CA 1
ATOM 15099 C C . ASN A 1 1045 ? 134.476 108.716 181.821 1.00 110.78 1045 ASN A C 1
ATOM 15100 O O . ASN A 1 1045 ? 135.006 107.976 180.989 1.00 109.71 1045 ASN A O 1
ATOM 15111 N N . VAL A 1 1046 ? 133.825 109.819 181.476 1.00 106.49 1046 VAL A N 1
ATOM 15112 C CA . VAL A 1 1046 ? 133.622 110.180 180.078 1.00 103.65 1046 VAL A CA 1
ATOM 15113 C C . VAL A 1 1046 ? 134.852 110.907 179.555 1.00 104.92 1046 VAL A C 1
ATOM 15114 O O . VAL A 1 1046 ? 135.338 111.861 180.174 1.00 107.00 1046 VAL A O 1
ATOM 15127 N N . ASN A 1 1047 ? 135.348 110.466 178.402 1.00 107.35 1047 ASN A N 1
ATOM 15128 C CA . ASN A 1 1047 ? 136.376 111.171 177.652 1.00 106.91 1047 ASN A CA 1
ATOM 15129 C C . ASN A 1 1047 ? 135.822 111.499 176.276 1.00 104.59 1047 ASN A C 1
ATOM 15130 O O . ASN A 1 1047 ? 135.132 110.678 175.666 1.00 106.28 1047 ASN A O 1
ATOM 15141 N N . PHE A 1 1048 ? 136.137 112.692 175.779 1.00 95.18 1048 PHE A N 1
ATOM 15142 C CA . PHE A 1 1048 ? 135.565 113.152 174.525 1.00 97.50 1048 PHE A CA 1
ATOM 15143 C C . PHE A 1 1048 ? 136.574 114.015 173.788 1.00 97.35 1048 PHE A C 1
ATOM 15144 O O . PHE A 1 1048 ? 137.231 114.869 174.387 1.00 98.16 1048 PHE A O 1
ATOM 15161 N N . SER A 1 1049 ? 136.672 113.793 172.479 1.00 94.62 1049 SER A N 1
ATOM 15162 C CA . SER A 1 1049 ? 137.524 114.580 171.603 1.00 95.03 1049 SER A CA 1
ATOM 15163 C C . SER A 1 1049 ? 136.825 114.749 170.266 1.00 94.94 1049 SER A C 1
ATOM 15164 O O . SER A 1 1049 ? 136.146 113.834 169.795 1.00 94.62 1049 SER A O 1
ATOM 15172 N N . TYR A 1 1050 ? 137.005 115.918 169.651 1.00 92.18 1050 TYR A N 1
ATOM 15173 C CA . TYR A 1 1050 ? 136.348 116.193 168.381 1.00 92.66 1050 TYR A CA 1
ATOM 15174 C C . TYR A 1 1050 ? 136.766 115.221 167.289 1.00 91.64 1050 TYR A C 1
ATOM 15175 O O . TYR A 1 1050 ? 136.025 115.045 166.315 1.00 90.64 1050 TYR A O 1
ATOM 15193 N N . SER A 1 1051 ? 137.925 114.585 167.425 1.00 93.92 1051 SER A N 1
ATOM 15194 C CA . SER A 1 1051 ? 138.392 113.635 166.428 1.00 93.65 1051 SER A CA 1
ATOM 15195 C C . SER A 1 1051 ? 139.244 112.582 167.118 1.00 92.45 1051 SER A C 1
ATOM 15196 O O . SER A 1 1051 ? 139.817 112.818 168.184 1.00 93.53 1051 SER A O 1
ATOM 15204 N N . LEU A 1 1052 ? 139.318 111.404 166.494 1.00 100.82 1052 LEU A N 1
ATOM 15205 C CA . LEU A 1 1052 ? 140.195 110.361 167.013 1.00 103.06 1052 LEU A CA 1
ATOM 15206 C C . LEU A 1 1052 ? 141.652 110.798 166.991 1.00 102.45 1052 LEU A C 1
ATOM 15207 O O . LEU A 1 1052 ? 142.435 110.391 167.856 1.00 102.00 1052 LEU A O 1
ATOM 15223 N N . ASP A 1 1053 ? 142.033 111.625 166.022 1.00 100.62 1053 ASP A N 1
ATOM 15224 C CA . ASP A 1 1053 ? 143.404 112.095 165.898 1.00 102.58 1053 ASP A CA 1
ATOM 15225 C C . ASP A 1 1053 ? 143.691 113.329 166.742 1.00 102.93 1053 ASP A C 1
ATOM 15226 O O . ASP A 1 1053 ? 144.839 113.782 166.776 1.00 101.88 1053 ASP A O 1
ATOM 15235 N N . GLY A 1 1054 ? 142.688 113.876 167.425 1.00 105.10 1054 GLY A N 1
ATOM 15236 C CA . GLY A 1 1054 ? 142.855 115.098 168.171 1.00 104.64 1054 GLY A CA 1
ATOM 15237 C C . GLY A 1 1054 ? 143.118 114.855 169.642 1.00 105.84 1054 GLY A C 1
ATOM 15238 O O . GLY A 1 1054 ? 143.057 113.724 170.134 1.00 104.46 1054 GLY A O 1
ATOM 15242 N N . PRO A 1 1055 ? 143.420 115.923 170.373 1.00 108.48 1055 PRO A N 1
ATOM 15243 C CA . PRO A 1 1055 ? 143.607 115.800 171.820 1.00 107.13 1055 PRO A CA 1
ATOM 15244 C C . PRO A 1 1055 ? 142.286 115.567 172.533 1.00 107.70 1055 PRO A C 1
ATOM 15245 O O . PRO A 1 1055 ? 141.211 115.917 172.045 1.00 108.39 1055 PRO A O 1
ATOM 15256 N N . LEU A 1 1056 ? 142.379 114.964 173.713 1.00 106.86 1056 LEU A N 1
ATOM 15257 C CA . LEU A 1 1056 ? 141.210 114.799 174.570 1.00 106.08 1056 LEU A CA 1
ATOM 15258 C C . LEU A 1 1056 ? 140.868 116.148 175.183 1.00 105.03 1056 LEU A C 1
ATOM 15259 O O . LEU A 1 1056 ? 141.534 116.612 176.110 1.00 104.38 1056 LEU A O 1
ATOM 15275 N N . VAL A 1 1057 ? 139.825 116.789 174.652 1.00 104.56 1057 VAL A N 1
ATOM 15276 C CA . VAL A 1 1057 ? 139.363 118.054 175.210 1.00 105.63 1057 VAL A CA 1
ATOM 15277 C C . VAL A 1 1057 ? 138.538 117.847 176.473 1.00 106.25 1057 VAL A C 1
ATOM 15278 O O . VAL A 1 1057 ? 138.389 118.784 177.266 1.00 106.19 1057 VAL A O 1
ATOM 15291 N N . LEU A 1 1058 ? 138.007 116.644 176.686 1.00 108.01 1058 LEU A N 1
ATOM 15292 C CA . LEU A 1 1058 ? 137.399 116.252 177.949 1.00 108.73 1058 LEU A CA 1
ATOM 15293 C C . LEU A 1 1058 ? 138.009 114.933 178.394 1.00 110.07 1058 LEU A C 1
ATOM 15294 O O . LEU A 1 1058 ? 138.149 114.005 177.592 1.00 108.63 1058 LEU A O 1
ATOM 15310 N N . LYS A 1 1059 ? 138.360 114.848 179.676 1.00 115.85 1059 LYS A N 1
ATOM 15311 C CA . LYS A 1 1059 ? 138.973 113.647 180.226 1.00 114.72 1059 LYS A CA 1
ATOM 15312 C C . LYS A 1 1059 ? 138.377 113.339 181.589 1.00 114.56 1059 LYS A C 1
ATOM 15313 O O . LYS A 1 1059 ? 138.241 114.233 182.428 1.00 116.09 1059 LYS A O 1
ATOM 15332 N N . HIS A 1 1060 ? 138.031 112.070 181.804 1.00 116.77 1060 HIS A N 1
ATOM 15333 C CA . HIS A 1 1060 ? 137.529 111.575 183.083 1.00 117.52 1060 HIS A CA 1
ATOM 15334 C C . HIS A 1 1060 ? 136.289 112.324 183.557 1.00 117.45 1060 HIS A C 1
ATOM 15335 O O . HIS A 1 1060 ? 135.969 112.307 184.749 1.00 117.25 1060 HIS A O 1
ATOM 15349 N N . LEU A 1 1061 ? 135.583 112.988 182.646 1.00 113.66 1061 LEU A N 1
ATOM 15350 C CA . LEU A 1 1061 ? 134.391 113.736 183.018 1.00 111.98 1061 LEU A CA 1
ATOM 15351 C C . LEU A 1 1061 ? 133.401 112.821 183.727 1.00 112.80 1061 LEU A C 1
ATOM 15352 O O . LEU A 1 1061 ? 132.959 111.816 183.163 1.00 112.57 1061 LEU A O 1
ATOM 15368 N N . THR A 1 1062 ? 133.054 113.171 184.964 1.00 113.37 1062 THR A N 1
ATOM 15369 C CA . THR A 1 1062 ? 132.229 112.307 185.804 1.00 113.68 1062 THR A CA 1
ATOM 15370 C C . THR A 1 1062 ? 131.348 113.190 186.675 1.00 114.41 1062 THR A C 1
ATOM 15371 O O . THR A 1 1062 ? 131.860 113.924 187.526 1.00 114.07 1062 THR A O 1
ATOM 15382 N N . ALA A 1 1063 ? 130.034 113.122 186.467 1.00 116.56 1063 ALA A N 1
ATOM 15383 C CA . ALA A 1 1063 ? 129.114 113.957 187.225 1.00 116.35 1063 ALA A CA 1
ATOM 15384 C C . ALA A 1 1063 ? 127.704 113.394 187.127 1.00 114.67 1063 ALA A C 1
ATOM 15385 O O . ALA A 1 1063 ? 127.331 112.781 186.123 1.00 113.55 1063 ALA A O 1
ATOM 15392 N N . LEU A 1 1064 ? 126.932 113.615 188.188 1.00 115.31 1064 LEU A N 1
ATOM 15393 C CA . LEU A 1 1064 ? 125.505 113.335 188.219 1.00 115.48 1064 LEU A CA 1
ATOM 15394 C C . LEU A 1 1064 ? 124.726 114.642 188.163 1.00 116.52 1064 LEU A C 1
ATOM 15395 O O . LEU A 1 1064 ? 125.098 115.624 188.814 1.00 116.73 1064 LEU A O 1
ATOM 15411 N N . ILE A 1 1065 ? 123.652 114.654 187.379 1.00 116.71 1065 ILE A N 1
ATOM 15412 C CA . ILE A 1 1065 ? 122.694 115.754 187.370 1.00 116.51 1065 ILE A CA 1
ATOM 15413 C C . ILE A 1 1065 ? 121.309 115.153 187.560 1.00 117.85 1065 ILE A C 1
ATOM 15414 O O . ILE A 1 1065 ? 120.852 114.365 186.724 1.00 117.80 1065 ILE A O 1
ATOM 15430 N N . LYS A 1 1066 ? 120.641 115.530 188.644 1.00 120.41 1066 LYS A N 1
ATOM 15431 C CA . LYS A 1 1066 ? 119.362 114.939 189.004 1.00 119.45 1066 LYS A CA 1
ATOM 15432 C C . LYS A 1 1066 ? 118.218 115.664 188.294 1.00 120.20 1066 LYS A C 1
ATOM 15433 O O . LYS A 1 1066 ? 118.427 116.525 187.435 1.00 120.32 1066 LYS A O 1
ATOM 15452 N N . SER A 1 1067 ? 116.983 115.295 188.644 1.00 119.02 1067 SER A N 1
ATOM 15453 C CA . SER A 1 1067 ? 115.814 115.742 187.898 1.00 119.03 1067 SER A CA 1
ATOM 15454 C C . SER A 1 1067 ? 115.443 117.191 188.187 1.00 118.48 1067 SER A C 1
ATOM 15455 O O . SER A 1 1067 ? 114.884 117.864 187.313 1.00 116.44 1067 SER A O 1
ATOM 15463 N N . LYS A 1 1068 ? 115.745 117.692 189.385 1.00 122.71 1068 LYS A N 1
ATOM 15464 C CA . LYS A 1 1068 ? 115.232 118.982 189.831 1.00 123.34 1068 LYS A CA 1
ATOM 15465 C C . LYS A 1 1068 ? 116.253 120.108 189.818 1.00 123.66 1068 LYS A C 1
ATOM 15466 O O . LYS A 1 1068 ? 115.861 121.271 189.714 1.00 123.19 1068 LYS A O 1
ATOM 15485 N N . GLU A 1 1069 ? 117.541 119.803 189.920 1.00 127.49 1069 GLU A N 1
ATOM 15486 C CA . GLU A 1 1069 ? 118.529 120.824 190.237 1.00 127.93 1069 GLU A CA 1
ATOM 15487 C C . GLU A 1 1069 ? 118.929 121.616 188.998 1.00 127.73 1069 GLU A C 1
ATOM 15488 O O . GLU A 1 1069 ? 118.829 121.140 187.864 1.00 126.12 1069 GLU A O 1
ATOM 15500 N N . LYS A 1 1070 ? 119.377 122.847 189.232 1.00 130.78 1070 LYS A N 1
ATOM 15501 C CA . LYS A 1 1070 ? 119.894 123.723 188.189 1.00 130.55 1070 LYS A CA 1
ATOM 15502 C C . LYS A 1 1070 ? 121.410 123.768 188.305 1.00 130.59 1070 LYS A C 1
ATOM 15503 O O . LYS A 1 1070 ? 121.944 124.000 189.395 1.00 131.72 1070 LYS A O 1
ATOM 15522 N N . VAL A 1 1071 ? 122.102 123.554 187.187 1.00 130.59 1071 VAL A N 1
ATOM 15523 C CA . VAL A 1 1071 ? 123.556 123.450 187.176 1.00 131.91 1071 VAL A CA 1
ATOM 15524 C C . VAL A 1 1071 ? 124.115 124.434 186.160 1.00 130.83 1071 VAL A C 1
ATOM 15525 O O . VAL A 1 1071 ? 123.619 124.517 185.033 1.00 130.30 1071 VAL A O 1
ATOM 15538 N N . GLY A 1 1072 ? 125.139 125.177 186.561 1.00 134.16 1072 GLY A N 1
ATOM 15539 C CA . GLY A 1 1072 ? 125.862 126.051 185.661 1.00 134.35 1072 GLY A CA 1
ATOM 15540 C C . GLY A 1 1072 ? 127.140 125.400 185.165 1.00 134.32 1072 GLY A C 1
ATOM 15541 O O . GLY A 1 1072 ? 127.778 124.629 185.876 1.00 135.62 1072 GLY A O 1
ATOM 15545 N N . ILE A 1 1073 ? 127.503 125.717 183.926 1.00 129.14 1073 ILE A N 1
ATOM 15546 C CA . ILE A 1 1073 ? 128.718 125.214 183.297 1.00 128.90 1073 ILE A CA 1
ATOM 15547 C C . ILE A 1 1073 ? 129.639 126.403 183.065 1.00 129.78 1073 ILE A C 1
ATOM 15548 O O . ILE A 1 1073 ? 129.305 127.317 182.303 1.00 129.56 1073 ILE A O 1
ATOM 15564 N N . VAL A 1 1074 ? 130.799 126.389 183.717 1.00 141.51 1074 VAL A N 1
ATOM 15565 C CA . VAL A 1 1074 ? 131.681 127.547 183.774 1.00 141.30 1074 VAL A CA 1
ATOM 15566 C C . VAL A 1 1074 ? 133.113 127.079 183.563 1.00 141.40 1074 VAL A C 1
ATOM 15567 O O . VAL A 1 1074 ? 133.456 125.924 183.832 1.00 141.68 1074 VAL A O 1
ATOM 15580 N N . GLY A 1 1075 ? 133.949 127.983 183.081 1.00 140.46 1075 GLY A N 1
ATOM 15581 C CA . GLY A 1 1075 ? 135.338 127.667 182.822 1.00 140.20 1075 GLY A CA 1
ATOM 15582 C C . GLY A 1 1075 ? 135.932 128.600 181.796 1.00 140.55 1075 GLY A C 1
ATOM 15583 O O . GLY A 1 1075 ? 135.232 129.299 181.060 1.00 139.88 1075 GLY A O 1
ATOM 15587 N N . ARG A 1 1076 ? 137.261 128.602 181.749 1.00 137.43 1076 ARG A N 1
ATOM 15588 C CA . ARG A 1 1076 ? 137.980 129.499 180.860 1.00 137.26 1076 ARG A CA 1
ATOM 15589 C C . ARG A 1 1076 ? 137.640 129.213 179.399 1.00 136.72 1076 ARG A C 1
ATOM 15590 O O . ARG A 1 1076 ? 137.103 128.159 179.046 1.00 135.81 1076 ARG A O 1
ATOM 15611 N N . THR A 1 1077 ? 137.963 130.181 178.545 1.00 136.35 1077 THR A N 1
ATOM 15612 C CA . THR A 1 1077 ? 137.903 129.991 177.101 1.00 136.19 1077 THR A CA 1
ATOM 15613 C C . THR A 1 1077 ? 138.717 128.777 176.674 1.00 135.87 1077 THR A C 1
ATOM 15614 O O . THR A 1 1077 ? 139.891 128.645 177.029 1.00 134.40 1077 THR A O 1
ATOM 15625 N N . GLY A 1 1078 ? 138.085 127.884 175.916 1.00 137.89 1078 GLY A N 1
ATOM 15626 C CA . GLY A 1 1078 ? 138.734 126.656 175.514 1.00 137.99 1078 GLY A CA 1
ATOM 15627 C C . GLY A 1 1078 ? 138.881 125.626 176.607 1.00 137.53 1078 GLY A C 1
ATOM 15628 O O . GLY A 1 1078 ? 139.518 124.591 176.378 1.00 136.28 1078 GLY A O 1
ATOM 15632 N N . ALA A 1 1079 ? 138.324 125.875 177.792 1.00 134.44 1079 ALA A N 1
ATOM 15633 C CA . ALA A 1 1079 ? 138.400 124.907 178.875 1.00 133.65 1079 ALA A CA 1
ATOM 15634 C C . ALA A 1 1079 ? 137.536 123.682 178.614 1.00 133.62 1079 ALA A C 1
ATOM 15635 O O . ALA A 1 1079 ? 137.665 122.689 179.338 1.00 132.87 1079 ALA A O 1
ATOM 15642 N N . GLY A 1 1080 ? 136.667 123.728 177.607 1.00 125.14 1080 GLY A N 1
ATOM 15643 C CA . GLY A 1 1080 ? 135.861 122.590 177.225 1.00 124.80 1080 GLY A CA 1
ATOM 15644 C C . GLY A 1 1080 ? 134.373 122.731 177.460 1.00 124.32 1080 GLY A C 1
ATOM 15645 O O . GLY A 1 1080 ? 133.655 121.730 177.359 1.00 124.36 1080 GLY A O 1
ATOM 15649 N N . LYS A 1 1081 ? 133.881 123.931 177.774 1.00 124.43 1081 LYS A N 1
ATOM 15650 C CA . LYS A 1 1081 ? 132.451 124.105 178.000 1.00 124.15 1081 LYS A CA 1
ATOM 15651 C C . LYS A 1 1081 ? 131.650 123.601 176.807 1.00 122.03 1081 LYS A C 1
ATOM 15652 O O . LYS A 1 1081 ? 130.803 122.713 176.937 1.00 121.16 1081 LYS A O 1
ATOM 15671 N N . SER A 1 1082 ? 131.930 124.147 175.623 1.00 108.49 1082 SER A N 1
ATOM 15672 C CA . SER A 1 1082 ? 131.243 123.692 174.421 1.00 108.15 1082 SER A CA 1
ATOM 15673 C C . SER A 1 1082 ? 131.475 122.211 174.174 1.00 108.29 1082 SER A C 1
ATOM 15674 O O . SER A 1 1082 ? 130.654 121.553 173.528 1.00 107.65 1082 SER A O 1
ATOM 15682 N N . SER A 1 1083 ? 132.592 121.670 174.663 1.00 105.17 1083 SER A N 1
ATOM 15683 C CA . SER A 1 1083 ? 132.832 120.240 174.518 1.00 104.00 1083 SER A CA 1
ATOM 15684 C C . SER A 1 1083 ? 131.794 119.424 175.273 1.00 104.37 1083 SER A C 1
ATOM 15685 O O . SER A 1 1083 ? 131.446 118.319 174.847 1.00 104.08 1083 SER A O 1
ATOM 15693 N N . LEU A 1 1084 ? 131.284 119.950 176.387 1.00 105.95 1084 LEU A N 1
ATOM 15694 C CA . LEU A 1 1084 ? 130.247 119.240 177.126 1.00 103.86 1084 LEU A CA 1
ATOM 15695 C C . LEU A 1 1084 ? 128.951 119.170 176.328 1.00 103.45 1084 LEU A C 1
ATOM 15696 O O . LEU A 1 1084 ? 128.316 118.112 176.258 1.00 103.37 1084 LEU A O 1
ATOM 15712 N N . ILE A 1 1085 ? 128.546 120.282 175.714 1.00 95.28 1085 ILE A N 1
ATOM 15713 C CA . ILE A 1 1085 ? 127.368 120.264 174.853 1.00 93.09 1085 ILE A CA 1
ATOM 15714 C C . ILE A 1 1085 ? 127.576 119.298 173.698 1.00 90.53 1085 ILE A C 1
ATOM 15715 O O . ILE A 1 1085 ? 126.660 118.567 173.307 1.00 88.68 1085 ILE A O 1
ATOM 15731 N N . ALA A 1 1086 ? 128.776 119.290 173.120 1.00 87.65 1086 ALA A N 1
ATOM 15732 C CA . ALA A 1 1086 ? 129.045 118.389 172.008 1.00 87.09 1086 ALA A CA 1
ATOM 15733 C C . ALA A 1 1086 ? 128.940 116.934 172.444 1.00 87.30 1086 ALA A C 1
ATOM 15734 O O . ALA A 1 1086 ? 128.415 116.093 171.706 1.00 87.03 1086 ALA A O 1
ATOM 15741 N N . ALA A 1 1087 ? 129.435 116.616 173.639 1.00 88.76 1087 ALA A N 1
ATOM 15742 C CA . ALA A 1 1087 ? 129.331 115.252 174.144 1.00 87.34 1087 ALA A CA 1
ATOM 15743 C C . ALA A 1 1087 ? 127.883 114.881 174.431 1.00 90.79 1087 ALA A C 1
ATOM 15744 O O . ALA A 1 1087 ? 127.409 113.819 174.012 1.00 93.16 1087 ALA A O 1
ATOM 15751 N N . LEU A 1 1088 ? 127.158 115.758 175.130 1.00 92.33 1088 LEU A N 1
ATOM 15752 C CA . LEU A 1 1088 ? 125.802 115.433 175.568 1.00 90.26 1088 LEU A CA 1
ATOM 15753 C C . LEU A 1 1088 ? 124.870 115.201 174.384 1.00 85.28 1088 LEU A C 1
ATOM 15754 O O . LEU A 1 1088 ? 124.064 114.264 174.394 1.00 80.45 1088 LEU A O 1
ATOM 15770 N N . PHE A 1 1089 ? 124.956 116.043 173.359 1.00 80.29 1089 PHE A N 1
ATOM 15771 C CA . PHE A 1 1089 ? 124.257 115.787 172.109 1.00 78.90 1089 PHE A CA 1
ATOM 15772 C C . PHE A 1 1089 ? 124.966 114.756 171.249 1.00 79.75 1089 PHE A C 1
ATOM 15773 O O . PHE A 1 1089 ? 124.461 114.421 170.173 1.00 79.58 1089 PHE A O 1
ATOM 15790 N N . ARG A 1 1090 ? 126.109 114.244 171.696 1.00 79.26 1090 ARG A N 1
ATOM 15791 C CA . ARG A 1 1090 ? 126.930 113.344 170.897 1.00 76.43 1090 ARG A CA 1
ATOM 15792 C C . ARG A 1 1090 ? 127.232 113.963 169.536 1.00 73.58 1090 ARG A C 1
ATOM 15793 O O . ARG A 1 1090 ? 127.043 113.348 168.486 1.00 72.70 1090 ARG A O 1
ATOM 15814 N N . LEU A 1 1091 ? 127.694 115.215 169.563 1.00 70.97 1091 LEU A N 1
ATOM 15815 C CA . LEU A 1 1091 ? 128.156 115.845 168.335 1.00 75.46 1091 LEU A CA 1
ATOM 15816 C C . LEU A 1 1091 ? 129.461 115.228 167.855 1.00 80.15 1091 LEU A C 1
ATOM 15817 O O . LEU A 1 1091 ? 129.745 115.241 166.652 1.00 79.51 1091 LEU A O 1
ATOM 15833 N N . SER A 1 1092 ? 130.258 114.687 168.771 1.00 87.39 1092 SER A N 1
ATOM 15834 C CA . SER A 1 1092 ? 131.289 113.717 168.442 1.00 83.25 1092 SER A CA 1
ATOM 15835 C C . SER A 1 1092 ? 131.229 112.603 169.472 1.00 84.53 1092 SER A C 1
ATOM 15836 O O . SER A 1 1092 ? 131.023 112.859 170.661 1.00 85.19 1092 SER A O 1
ATOM 15844 N N . GLU A 1 1093 ? 131.411 111.374 169.014 1.00 85.36 1093 GLU A N 1
ATOM 15845 C CA . GLU A 1 1093 ? 131.133 110.214 169.845 1.00 86.38 1093 GLU A CA 1
ATOM 15846 C C . GLU A 1 1093 ? 132.010 110.234 171.090 1.00 85.99 1093 GLU A C 1
ATOM 15847 O O . GLU A 1 1093 ? 133.243 110.235 170.967 1.00 85.03 1093 GLU A O 1
ATOM 15859 N N . PRO A 1 1094 ? 131.437 110.252 172.288 1.00 93.61 1094 PRO A N 1
ATOM 15860 C CA . PRO A 1 1094 ? 132.259 110.235 173.498 1.00 95.15 1094 PRO A CA 1
ATOM 15861 C C . PRO A 1 1094 ? 132.768 108.838 173.815 1.00 94.62 1094 PRO A C 1
ATOM 15862 O O . PRO A 1 1094 ? 132.222 107.825 173.374 1.00 94.11 1094 PRO A O 1
ATOM 15873 N N . GLU A 1 1095 ? 133.848 108.805 174.585 1.00 103.98 1095 GLU A N 1
ATOM 15874 C CA . GLU A 1 1095 ? 134.277 107.592 175.258 1.00 104.32 1095 GLU A CA 1
ATOM 15875 C C . GLU A 1 1095 ? 133.636 107.524 176.637 1.00 103.61 1095 GLU A C 1
ATOM 15876 O O . GLU A 1 1095 ? 133.344 108.550 177.256 1.00 103.10 1095 GLU A O 1
ATOM 15888 N N . GLY A 1 1096 ? 133.432 106.307 177.121 1.00 104.11 1096 GLY A N 1
ATOM 15889 C CA . GLY A 1 1096 ? 132.875 106.116 178.444 1.00 103.52 1096 GLY A CA 1
ATOM 15890 C C . GLY A 1 1096 ? 131.360 106.036 178.453 1.00 104.71 1096 GLY A C 1
ATOM 15891 O O . GLY A 1 1096 ? 130.696 105.832 177.432 1.00 103.39 1096 GLY A O 1
ATOM 15895 N N . LYS A 1 1097 ? 130.808 106.214 179.651 1.00 102.60 1097 LYS A N 1
ATOM 15896 C CA . LYS A 1 1097 ? 129.398 105.972 179.926 1.00 101.05 1097 LYS A CA 1
ATOM 15897 C C . LYS A 1 1097 ? 128.671 107.289 180.160 1.00 102.75 1097 LYS A C 1
ATOM 15898 O O . LYS A 1 1097 ? 129.118 108.117 180.962 1.00 101.64 1097 LYS A O 1
ATOM 15917 N N . ILE A 1 1098 ? 127.553 107.474 179.461 1.00 102.18 1098 ILE A N 1
ATOM 15918 C CA . ILE A 1 1098 ? 126.614 108.563 179.716 1.00 99.80 1098 ILE A CA 1
ATOM 15919 C C . ILE A 1 1098 ? 125.229 107.943 179.852 1.00 98.92 1098 ILE A C 1
ATOM 15920 O O . ILE A 1 1098 ? 124.687 107.411 178.875 1.00 98.92 1098 ILE A O 1
ATOM 15936 N N . TRP A 1 1099 ? 124.650 108.024 181.046 1.00 101.70 1099 TRP A N 1
ATOM 15937 C CA . TRP A 1 1099 ? 123.318 107.499 181.307 1.00 101.14 1099 TRP A CA 1
ATOM 15938 C C . TRP A 1 1099 ? 122.305 108.632 181.322 1.00 102.15 1099 TRP A C 1
ATOM 15939 O O . TRP A 1 1099 ? 122.567 109.706 181.870 1.00 102.37 1099 TRP A O 1
ATOM 15960 N N . ILE A 1 1100 ? 121.143 108.384 180.722 1.00 101.09 1100 ILE A N 1
ATOM 15961 C CA . ILE A 1 1100 ? 119.971 109.232 180.895 1.00 102.41 1100 ILE A CA 1
ATOM 15962 C C . ILE A 1 1100 ? 118.808 108.334 181.285 1.00 102.13 1100 ILE A C 1
ATOM 15963 O O . ILE A 1 1100 ? 118.417 107.449 180.514 1.00 101.62 1100 ILE A O 1
ATOM 15979 N N . ASP A 1 1101 ? 118.253 108.565 182.472 1.00 106.48 1101 ASP A N 1
ATOM 15980 C CA . ASP A 1 1101 ? 117.144 107.772 182.996 1.00 106.66 1101 ASP A CA 1
ATOM 15981 C C . ASP A 1 1101 ? 117.435 106.276 182.876 1.00 105.97 1101 ASP A C 1
ATOM 15982 O O . ASP A 1 1101 ? 116.626 105.494 182.374 1.00 105.60 1101 ASP A O 1
ATOM 15991 N N . LYS A 1 1102 ? 118.613 105.881 183.347 1.00 104.41 1102 LYS A N 1
ATOM 15992 C CA . LYS A 1 1102 ? 119.064 104.493 183.356 1.00 104.93 1102 LYS A CA 1
ATOM 15993 C C . LYS A 1 1102 ? 119.213 103.906 181.955 1.00 104.27 1102 LYS A C 1
ATOM 15994 O O . LYS A 1 1102 ? 119.444 102.699 181.817 1.00 102.80 1102 LYS A O 1
ATOM 16013 N N . ILE A 1 1103 ? 119.091 104.723 180.911 1.00 100.60 1103 ILE A N 1
ATOM 16014 C CA . ILE A 1 1103 ? 119.406 104.324 179.545 1.00 99.58 1103 ILE A CA 1
ATOM 16015 C C . ILE A 1 1103 ? 120.728 104.972 179.165 1.00 99.49 1103 ILE A C 1
ATOM 16016 O O . ILE A 1 1103 ? 120.915 106.178 179.368 1.00 97.89 1103 ILE A O 1
ATOM 16032 N N . LEU A 1 1104 ? 121.646 104.177 178.622 1.00 99.78 1104 LEU A N 1
ATOM 16033 C CA . LEU A 1 1104 ? 122.879 104.731 178.078 1.00 100.35 1104 LEU A CA 1
ATOM 16034 C C . LEU A 1 1104 ? 122.569 105.512 176.809 1.00 97.48 1104 LEU A C 1
ATOM 16035 O O . LEU A 1 1104 ? 121.998 104.965 175.860 1.00 96.09 1104 LEU A O 1
ATOM 16051 N N . THR A 1 1105 ? 122.951 106.792 176.788 1.00 93.08 1105 THR A N 1
ATOM 16052 C CA . THR A 1 1105 ? 122.708 107.612 175.608 1.00 92.88 1105 THR A CA 1
ATOM 16053 C C . THR A 1 1105 ? 123.258 106.960 174.351 1.00 91.13 1105 THR A C 1
ATOM 16054 O O . THR A 1 1105 ? 122.752 107.206 173.250 1.00 90.23 1105 THR A O 1
ATOM 16065 N N . THR A 1 1106 ? 124.285 106.127 174.490 1.00 86.28 1106 THR A N 1
ATOM 16066 C CA . THR A 1 1106 ? 124.862 105.434 173.348 1.00 86.48 1106 THR A CA 1
ATOM 16067 C C . THR A 1 1106 ? 124.043 104.226 172.915 1.00 87.18 1106 THR A C 1
ATOM 16068 O O . THR A 1 1106 ? 124.274 103.705 171.820 1.00 85.83 1106 THR A O 1
ATOM 16079 N N . GLU A 1 1107 ? 123.095 103.776 173.737 1.00 94.41 1107 GLU A N 1
ATOM 16080 C CA . GLU A 1 1107 ? 122.234 102.649 173.405 1.00 94.27 1107 GLU A CA 1
ATOM 16081 C C . GLU A 1 1107 ? 120.906 103.080 172.799 1.00 92.85 1107 GLU A C 1
ATOM 16082 O O . GLU A 1 1107 ? 119.991 102.258 172.699 1.00 92.96 1107 GLU A O 1
ATOM 16094 N N . ILE A 1 1108 ? 120.773 104.345 172.401 1.00 89.82 1108 ILE A N 1
ATOM 16095 C CA . ILE A 1 1108 ? 119.564 104.840 171.758 1.00 89.95 1108 ILE A CA 1
ATOM 16096 C C . ILE A 1 1108 ? 119.965 105.695 170.568 1.00 88.47 1108 ILE A C 1
ATOM 16097 O O . ILE A 1 1108 ? 121.113 106.121 170.434 1.00 85.46 1108 ILE A O 1
ATOM 16113 N N . GLY A 1 1109 ? 118.995 105.945 169.702 1.00 84.42 1109 GLY A N 1
ATOM 16114 C CA . GLY A 1 1109 ? 119.251 106.745 168.528 1.00 84.21 1109 GLY A CA 1
ATOM 16115 C C . GLY A 1 1109 ? 119.548 108.192 168.867 1.00 84.11 1109 GLY A C 1
ATOM 16116 O O . GLY A 1 1109 ? 119.319 108.672 169.976 1.00 84.70 1109 GLY A O 1
ATOM 16120 N N . LEU A 1 1110 ? 120.095 108.897 167.878 1.00 75.16 1110 LEU A N 1
ATOM 16121 C CA . LEU A 1 1110 ? 120.456 110.294 168.082 1.00 69.44 1110 LEU A CA 1
ATOM 16122 C C . LEU A 1 1110 ? 119.217 111.168 168.230 1.00 76.01 1110 LEU A C 1
ATOM 16123 O O . LEU A 1 1110 ? 119.201 112.096 169.045 1.00 78.54 1110 LEU A O 1
ATOM 16139 N N . HIS A 1 1111 ? 118.172 110.903 167.442 1.00 77.38 1111 HIS A N 1
ATOM 16140 C CA . HIS A 1 1111 ? 116.953 111.698 167.559 1.00 75.99 1111 HIS A CA 1
ATOM 16141 C C . HIS A 1 1111 ? 116.214 111.427 168.860 1.00 76.07 1111 HIS A C 1
ATOM 16142 O O . HIS A 1 1111 ? 115.544 112.324 169.378 1.00 83.52 1111 HIS A O 1
ATOM 16156 N N . ASP A 1 1112 ? 116.302 110.210 169.396 1.00 78.66 1112 ASP A N 1
ATOM 16157 C CA . ASP A 1 1112 ? 115.652 109.927 170.671 1.00 81.98 1112 ASP A CA 1
ATOM 16158 C C . ASP A 1 1112 ? 116.036 110.952 171.729 1.00 83.14 1112 ASP A C 1
ATOM 16159 O O . ASP A 1 1112 ? 115.168 111.551 172.372 1.00 85.53 1112 ASP A O 1
ATOM 16168 N N . LEU A 1 1113 ? 117.337 111.170 171.925 1.00 79.99 1113 LEU A N 1
ATOM 16169 C CA . LEU A 1 1113 ? 117.793 112.087 172.962 1.00 79.30 1113 LEU A CA 1
ATOM 16170 C C . LEU A 1 1113 ? 117.878 113.528 172.486 1.00 78.50 1113 LEU A C 1
ATOM 16171 O O . LEU A 1 1113 ? 117.719 114.444 173.298 1.00 83.47 1113 LEU A O 1
ATOM 16187 N N . ARG A 1 1114 ? 118.140 113.760 171.201 1.00 68.53 1114 ARG A N 1
ATOM 16188 C CA . ARG A 1 1114 ? 118.221 115.134 170.718 1.00 70.48 1114 ARG A CA 1
ATOM 16189 C C . ARG A 1 1114 ? 116.863 115.820 170.782 1.00 72.77 1114 ARG A C 1
ATOM 16190 O O . ARG A 1 1114 ? 116.769 116.985 171.186 1.00 72.99 1114 ARG A O 1
ATOM 16211 N N . LYS A 1 1115 ? 115.798 115.114 170.397 1.00 75.78 1115 LYS A N 1
ATOM 16212 C CA . LYS A 1 1115 ? 114.467 115.703 170.452 1.00 71.82 1115 LYS A CA 1
ATOM 16213 C C . LYS A 1 1115 ? 114.010 115.927 171.883 1.00 75.74 1115 LYS A C 1
ATOM 16214 O O . LYS A 1 1115 ? 113.167 116.795 172.130 1.00 83.59 1115 LYS A O 1
ATOM 16233 N N . LYS A 1 1116 ? 114.534 115.158 172.831 1.00 77.30 1116 LYS A N 1
ATOM 16234 C CA . LYS A 1 1116 ? 114.115 115.253 174.222 1.00 81.65 1116 LYS A CA 1
ATOM 16235 C C . LYS A 1 1116 ? 114.949 116.228 175.043 1.00 82.39 1116 LYS A C 1
ATOM 16236 O O . LYS A 1 1116 ? 114.723 116.340 176.250 1.00 84.57 1116 LYS A O 1
ATOM 16255 N N . MET A 1 1117 ? 115.902 116.924 174.435 1.00 80.52 1117 MET A N 1
ATOM 16256 C CA . MET A 1 1117 ? 116.641 117.989 175.098 1.00 83.63 1117 MET A CA 1
ATOM 16257 C C . MET A 1 1117 ? 116.453 119.286 174.326 1.00 86.36 1117 MET A C 1
ATOM 16258 O O . MET A 1 1117 ? 116.542 119.299 173.094 1.00 80.16 1117 MET A O 1
ATOM 16272 N N . SER A 1 1118 ? 116.192 120.367 175.054 1.00 92.37 1118 SER A N 1
ATOM 16273 C CA . SER A 1 1118 ? 116.041 121.691 174.474 1.00 90.13 1118 SER A CA 1
ATOM 16274 C C . SER A 1 1118 ? 117.356 122.460 174.547 1.00 89.84 1118 SER A C 1
ATOM 16275 O O . SER A 1 1118 ? 118.120 122.332 175.507 1.00 92.63 1118 SER A O 1
ATOM 16283 N N . ILE A 1 1119 ? 117.600 123.277 173.524 1.00 82.20 1119 ILE A N 1
ATOM 16284 C CA . ILE A 1 1119 ? 118.827 124.053 173.393 1.00 82.06 1119 ILE A CA 1
ATOM 16285 C C . ILE A 1 1119 ? 118.467 125.476 172.993 1.00 84.88 1119 ILE A C 1
ATOM 16286 O O . ILE A 1 1119 ? 117.637 125.683 172.102 1.00 88.47 1119 ILE A O 1
ATOM 16302 N N . ILE A 1 1120 ? 119.091 126.451 173.645 1.00 91.05 1120 ILE A N 1
ATOM 16303 C CA . ILE A 1 1120 ? 119.017 127.855 173.260 1.00 90.29 1120 ILE A CA 1
ATOM 16304 C C . ILE A 1 1120 ? 120.395 128.249 172.732 1.00 91.40 1120 ILE A C 1
ATOM 16305 O O . ILE A 1 1120 ? 121.336 128.396 173.525 1.00 96.77 1120 ILE A O 1
ATOM 16321 N N . PRO A 1 1121 ? 120.571 128.433 171.424 1.00 84.42 1121 PRO A N 1
ATOM 16322 C CA . PRO A 1 1121 ? 121.921 128.623 170.883 1.00 87.65 1121 PRO A CA 1
ATOM 16323 C C . PRO A 1 1121 ? 122.550 129.931 171.339 1.00 90.71 1121 PRO A C 1
ATOM 16324 O O . PRO A 1 1121 ? 121.896 130.845 171.841 1.00 88.20 1121 PRO A O 1
ATOM 16335 N N . GLN A 1 1122 ? 123.867 130.002 171.139 1.00 105.61 1122 GLN A N 1
ATOM 16336 C CA . GLN A 1 1122 ? 124.612 131.204 171.491 1.00 105.49 1122 GLN A CA 1
ATOM 16337 C C . GLN A 1 1122 ? 124.099 132.414 170.724 1.00 104.47 1122 GLN A C 1
ATOM 16338 O O . GLN A 1 1122 ? 123.968 133.505 171.289 1.00 104.69 1122 GLN A O 1
ATOM 16352 N N . GLU A 1 1123 ? 123.807 132.242 169.435 1.00 104.05 1123 GLU A N 1
ATOM 16353 C CA . GLU A 1 1123 ? 123.283 133.316 168.606 1.00 105.27 1123 GLU A CA 1
ATOM 16354 C C . GLU A 1 1123 ? 122.053 132.815 167.859 1.00 105.92 1123 GLU A C 1
ATOM 16355 O O . GLU A 1 1123 ? 122.099 131.735 167.245 1.00 105.96 1123 GLU A O 1
ATOM 16367 N N . PRO A 1 1124 ? 120.954 133.564 167.863 1.00 107.54 1124 PRO A N 1
ATOM 16368 C CA . PRO A 1 1124 ? 119.733 133.073 167.220 1.00 106.11 1124 PRO A CA 1
ATOM 16369 C C . PRO A 1 1124 ? 119.870 133.036 165.709 1.00 105.17 1124 PRO A C 1
ATOM 16370 O O . PRO A 1 1124 ? 120.642 133.787 165.110 1.00 104.14 1124 PRO A O 1
ATOM 16381 N N . VAL A 1 1125 ? 119.103 132.142 165.095 1.00 92.94 1125 VAL A N 1
ATOM 16382 C CA . VAL A 1 1125 ? 119.025 132.036 163.644 1.00 91.79 1125 VAL A CA 1
ATOM 16383 C C . VAL A 1 1125 ? 117.563 131.879 163.260 1.00 93.18 1125 VAL A C 1
ATOM 16384 O O . VAL A 1 1125 ? 116.837 131.094 163.876 1.00 93.95 1125 VAL A O 1
ATOM 16397 N N . LEU A 1 1126 ? 117.129 132.637 162.256 1.00 93.99 1126 LEU A N 1
ATOM 16398 C CA . LEU A 1 1126 ? 115.790 132.530 161.702 1.00 92.03 1126 LEU A CA 1
ATOM 16399 C C . LEU A 1 1126 ? 115.885 132.088 160.249 1.00 90.92 1126 LEU A C 1
ATOM 16400 O O . LEU A 1 1126 ? 116.832 132.437 159.540 1.00 89.92 1126 LEU A O 1
ATOM 16416 N N . PHE A 1 1127 ? 114.897 131.315 159.809 1.00 80.55 1127 PHE A N 1
ATOM 16417 C CA . PHE A 1 1127 ? 114.908 130.706 158.488 1.00 78.50 1127 PHE A CA 1
ATOM 16418 C C . PHE A 1 1127 ? 113.764 131.253 157.644 1.00 80.48 1127 PHE A C 1
ATOM 16419 O O . PHE A 1 1127 ? 112.652 131.456 158.139 1.00 82.36 1127 PHE A O 1
ATOM 16436 N N . THR A 1 1128 ? 114.048 131.471 156.362 1.00 91.19 1128 THR A N 1
ATOM 16437 C CA . THR A 1 1128 ? 113.076 132.066 155.455 1.00 90.80 1128 THR A CA 1
ATOM 16438 C C . THR A 1 1128 ? 111.798 131.239 155.397 1.00 91.38 1128 THR A C 1
ATOM 16439 O O . THR A 1 1128 ? 111.833 130.007 155.329 1.00 91.47 1128 THR A O 1
ATOM 16450 N N . GLY A 1 1129 ? 110.662 131.933 155.399 1.00 95.42 1129 GLY A N 1
ATOM 16451 C CA . GLY A 1 1129 ? 109.349 131.342 155.501 1.00 96.12 1129 GLY A CA 1
ATOM 16452 C C . GLY A 1 1129 ? 108.540 132.057 156.558 1.00 97.19 1129 GLY A C 1
ATOM 16453 O O . GLY A 1 1129 ? 108.879 133.166 156.984 1.00 97.88 1129 GLY A O 1
ATOM 16457 N N . THR A 1 1130 ? 107.467 131.411 156.996 1.00 99.31 1130 THR A N 1
ATOM 16458 C CA . THR A 1 1130 ? 106.542 132.038 157.924 1.00 98.34 1130 THR A CA 1
ATOM 16459 C C . THR A 1 1130 ? 107.121 132.063 159.333 1.00 98.42 1130 THR A C 1
ATOM 16460 O O . THR A 1 1130 ? 108.027 131.303 159.677 1.00 102.48 1130 THR A O 1
ATOM 16471 N N . MET A 1 1131 ? 106.577 132.959 160.156 1.00 103.45 1131 MET A N 1
ATOM 16472 C CA . MET A 1 1131 ? 106.884 132.935 161.579 1.00 105.48 1131 MET A CA 1
ATOM 16473 C C . MET A 1 1131 ? 106.334 131.681 162.240 1.00 104.47 1131 MET A C 1
ATOM 16474 O O . MET A 1 1131 ? 106.807 131.297 163.313 1.00 103.85 1131 MET A O 1
ATOM 16488 N N . ARG A 1 1132 ? 105.330 131.052 161.631 1.00 101.01 1132 ARG A N 1
ATOM 16489 C CA . ARG A 1 1132 ? 104.839 129.777 162.135 1.00 102.07 1132 ARG A CA 1
ATOM 16490 C C . ARG A 1 1132 ? 105.883 128.680 161.949 1.00 104.90 1132 ARG A C 1
ATOM 16491 O O . ARG A 1 1132 ? 106.124 127.882 162.862 1.00 106.50 1132 ARG A O 1
ATOM 16512 N N . LYS A 1 1133 ? 106.511 128.622 160.770 1.00 95.37 1133 LYS A N 1
ATOM 16513 C CA . LYS A 1 1133 ? 107.601 127.676 160.546 1.00 93.55 1133 LYS A CA 1
ATOM 16514 C C . LYS A 1 1133 ? 108.697 127.833 161.593 1.00 92.82 1133 LYS A C 1
ATOM 16515 O O . LYS A 1 1133 ? 109.150 126.851 162.191 1.00 90.69 1133 LYS A O 1
ATOM 16534 N N . ASN A 1 1134 ? 109.124 129.072 161.841 1.00 90.29 1134 ASN A N 1
ATOM 16535 C CA . ASN A 1 1134 ? 110.188 129.324 162.803 1.00 87.89 1134 ASN A CA 1
ATOM 16536 C C . ASN A 1 1134 ? 109.802 128.948 164.224 1.00 89.72 1134 ASN A C 1
ATOM 16537 O O . ASN A 1 1134 ? 110.656 129.017 165.112 1.00 93.24 1134 ASN A O 1
ATOM 16548 N N . LEU A 1 1135 ? 108.554 128.563 164.465 1.00 95.53 1135 LEU A N 1
ATOM 16549 C CA . LEU A 1 1135 ? 108.103 128.149 165.785 1.00 96.78 1135 LEU A CA 1
ATOM 16550 C C . LEU A 1 1135 ? 107.567 126.731 165.825 1.00 95.58 1135 LEU A C 1
ATOM 16551 O O . LEU A 1 1135 ? 107.722 126.058 166.843 1.00 97.05 1135 LEU A O 1
ATOM 16567 N N . ASP A 1 1136 ? 106.933 126.267 164.755 1.00 96.30 1136 ASP A N 1
ATOM 16568 C CA . ASP A 1 1136 ? 106.310 124.945 164.712 1.00 97.77 1136 ASP A CA 1
ATOM 16569 C C . ASP A 1 1136 ? 106.491 124.382 163.314 1.00 97.35 1136 ASP A C 1
ATOM 16570 O O . ASP A 1 1136 ? 105.545 124.318 162.523 1.00 99.54 1136 ASP A O 1
ATOM 16579 N N . PRO A 1 1137 ? 107.711 123.962 162.972 1.00 84.70 1137 PRO A N 1
ATOM 16580 C CA . PRO A 1 1137 ? 107.975 123.529 161.593 1.00 85.00 1137 PRO A CA 1
ATOM 16581 C C . PRO A 1 1137 ? 107.241 122.264 161.194 1.00 85.78 1137 PRO A C 1
ATOM 16582 O O . PRO A 1 1137 ? 107.056 122.036 159.993 1.00 81.84 1137 PRO A O 1
ATOM 16593 N N . PHE A 1 1138 ? 106.822 121.435 162.146 1.00 86.85 1138 PHE A N 1
ATOM 16594 C CA . PHE A 1 1138 ? 106.053 120.237 161.840 1.00 86.75 1138 PHE A CA 1
ATOM 16595 C C . PHE A 1 1138 ? 104.548 120.467 161.903 1.00 89.56 1138 PHE A C 1
ATOM 16596 O O . PHE A 1 1138 ? 103.782 119.530 161.658 1.00 88.21 1138 PHE A O 1
ATOM 16613 N N . ASN A 1 1139 ? 104.113 121.683 162.223 1.00 96.38 1139 ASN A N 1
ATOM 16614 C CA . ASN A 1 1139 ? 102.703 122.060 162.202 1.00 93.90 1139 ASN A CA 1
ATOM 16615 C C . ASN A 1 1139 ? 101.840 121.034 162.935 1.00 94.03 1139 ASN A C 1
ATOM 16616 O O . ASN A 1 1139 ? 100.958 120.395 162.361 1.00 93.76 1139 ASN A O 1
ATOM 16627 N N . GLU A 1 1140 ? 102.118 120.881 164.228 1.00 101.89 1140 GLU A N 1
ATOM 16628 C CA . GLU A 1 1140 ? 101.338 119.997 165.078 1.00 103.24 1140 GLU A CA 1
ATOM 16629 C C . GLU A 1 1140 ? 100.703 120.695 166.273 1.00 104.66 1140 GLU A C 1
ATOM 16630 O O . GLU A 1 1140 ? 99.863 120.084 166.942 1.00 102.90 1140 GLU A O 1
ATOM 16642 N N . HIS A 1 1141 ? 101.066 121.942 166.558 1.00 109.95 1141 HIS A N 1
ATOM 16643 C CA . HIS A 1 1141 ? 100.477 122.682 167.663 1.00 110.52 1141 HIS A CA 1
ATOM 16644 C C . HIS A 1 1141 ? 99.272 123.495 167.199 1.00 111.09 1141 HIS A C 1
ATOM 16645 O O . HIS A 1 1141 ? 99.135 123.840 166.023 1.00 109.48 1141 HIS A O 1
ATOM 16659 N N . SER A 1 1142 ? 98.389 123.792 168.149 1.00 115.27 1142 SER A N 1
ATOM 16660 C CA . SER A 1 1142 ? 97.272 124.688 167.898 1.00 114.58 1142 SER A CA 1
ATOM 16661 C C . SER A 1 1142 ? 97.738 126.140 167.900 1.00 115.01 1142 SER A C 1
ATOM 16662 O O . SER A 1 1142 ? 98.666 126.519 168.623 1.00 115.29 1142 SER A O 1
ATOM 16670 N N . ASP A 1 1143 ? 97.073 126.960 167.082 1.00 113.82 1143 ASP A N 1
ATOM 16671 C CA . ASP A 1 1143 ? 97.396 128.381 167.039 1.00 114.71 1143 ASP A CA 1
ATOM 16672 C C . ASP A 1 1143 ? 97.208 129.048 168.393 1.00 114.78 1143 ASP A C 1
ATOM 16673 O O . ASP A 1 1143 ? 97.834 130.079 168.659 1.00 114.38 1143 ASP A O 1
ATOM 16682 N N . GLU A 1 1144 ? 96.351 128.489 169.248 1.00 115.26 1144 GLU A N 1
ATOM 16683 C CA . GLU A 1 1144 ? 96.215 128.999 170.607 1.00 115.30 1144 GLU A CA 1
ATOM 16684 C C . GLU A 1 1144 ? 97.548 128.943 171.341 1.00 115.37 1144 GLU A C 1
ATOM 16685 O O . GLU A 1 1144 ? 97.951 129.905 172.007 1.00 114.03 1144 GLU A O 1
ATOM 16697 N N . GLU A 1 1145 ? 98.249 127.815 171.227 1.00 112.64 1145 GLU A N 1
ATOM 16698 C CA . GLU A 1 1145 ? 99.545 127.674 171.877 1.00 112.74 1145 GLU A CA 1
ATOM 16699 C C . GLU A 1 1145 ? 100.572 128.619 171.267 1.00 113.03 1145 GLU A C 1
ATOM 16700 O O . GLU A 1 1145 ? 101.403 129.187 171.985 1.00 113.65 1145 GLU A O 1
ATOM 16712 N N . LEU A 1 1146 ? 100.530 128.807 169.947 1.00 109.13 1146 LEU A N 1
ATOM 16713 C CA . LEU A 1 1146 ? 101.457 129.737 169.312 1.00 110.27 1146 LEU A CA 1
ATOM 16714 C C . LEU A 1 1146 ? 101.260 131.156 169.831 1.00 112.41 1146 LEU A C 1
ATOM 16715 O O . LEU A 1 1146 ? 102.235 131.868 170.100 1.00 111.37 1146 LEU A O 1
ATOM 16731 N N . TRP A 1 1147 ? 100.006 131.586 169.980 1.00 116.09 1147 TRP A N 1
ATOM 16732 C CA . TRP A 1 1147 ? 99.752 132.940 170.462 1.00 114.05 1147 TRP A CA 1
ATOM 16733 C C . TRP A 1 1147 ? 100.100 133.079 171.938 1.00 112.10 1147 TRP A C 1
ATOM 16734 O O . TRP A 1 1147 ? 100.598 134.126 172.366 1.00 112.58 1147 TRP A O 1
ATOM 16755 N N . ASN A 1 1148 ? 99.855 132.036 172.732 1.00 110.46 1148 ASN A N 1
ATOM 16756 C CA . ASN A 1 1148 ? 100.304 132.060 174.119 1.00 113.75 1148 ASN A CA 1
ATOM 16757 C C . ASN A 1 1148 ? 101.813 132.242 174.190 1.00 114.39 1148 ASN A C 1
ATOM 16758 O O . ASN A 1 1148 ? 102.317 133.075 174.952 1.00 114.58 1148 ASN A O 1
ATOM 16769 N N . ALA A 1 1149 ? 102.552 131.470 173.392 1.00 109.37 1149 ALA A N 1
ATOM 16770 C CA . ALA A 1 1149 ? 104.004 131.590 173.386 1.00 108.69 1149 ALA A CA 1
ATOM 16771 C C . ALA A 1 1149 ? 104.438 132.970 172.912 1.00 108.79 1149 ALA A C 1
ATOM 16772 O O . ALA A 1 1149 ? 105.337 133.582 173.499 1.00 108.78 1149 ALA A O 1
ATOM 16779 N N . LEU A 1 1150 ? 103.807 133.478 171.849 1.00 112.53 1150 LEU A N 1
ATOM 16780 C CA . LEU A 1 1150 ? 104.171 134.790 171.324 1.00 114.86 1150 LEU A CA 1
ATOM 16781 C C . LEU A 1 1150 ? 103.851 135.902 172.315 1.00 115.22 1150 LEU A C 1
ATOM 16782 O O . LEU A 1 1150 ? 104.535 136.931 172.331 1.00 113.42 1150 LEU A O 1
ATOM 16798 N N . GLU A 1 1151 ? 102.821 135.721 173.141 1.00 117.42 1151 GLU A N 1
ATOM 16799 C CA . GLU A 1 1151 ? 102.598 136.643 174.249 1.00 117.21 1151 GLU A CA 1
ATOM 16800 C C . GLU A 1 1151 ? 103.703 136.511 175.286 1.00 118.48 1151 GLU A C 1
ATOM 16801 O O . GLU A 1 1151 ? 104.259 137.514 175.751 1.00 117.48 1151 GLU A O 1
ATOM 16813 N N . GLU A 1 1152 ? 104.040 135.274 175.656 1.00 118.73 1152 GLU A N 1
ATOM 16814 C CA . GLU A 1 1152 ? 105.081 135.052 176.653 1.00 117.04 1152 GLU A CA 1
ATOM 16815 C C . GLU A 1 1152 ? 106.394 135.697 176.237 1.00 116.83 1152 GLU A C 1
ATOM 16816 O O . GLU A 1 1152 ? 107.095 136.284 177.070 1.00 116.86 1152 GLU A O 1
ATOM 16828 N N . VAL A 1 1153 ? 106.745 135.608 174.955 1.00 115.04 1153 VAL A N 1
ATOM 16829 C CA . VAL A 1 1153 ? 107.999 136.178 174.474 1.00 115.28 1153 VAL A CA 1
ATOM 16830 C C . VAL A 1 1153 ? 107.806 137.638 174.077 1.00 116.54 1153 VAL A C 1
ATOM 16831 O O . VAL A 1 1153 ? 108.671 138.231 173.424 1.00 114.08 1153 VAL A O 1
ATOM 16844 N N . GLN A 1 1154 ? 106.675 138.226 174.469 1.00 121.72 1154 GLN A N 1
ATOM 16845 C CA . GLN A 1 1154 ? 106.438 139.663 174.345 1.00 121.18 1154 GLN A CA 1
ATOM 16846 C C . GLN A 1 1154 ? 106.446 140.144 172.899 1.00 120.17 1154 GLN A C 1
ATOM 16847 O O . GLN A 1 1154 ? 106.652 141.334 172.642 1.00 118.83 1154 GLN A O 1
ATOM 16861 N N . LEU A 1 1155 ? 106.229 139.246 171.940 1.00 118.66 1155 LEU A N 1
ATOM 16862 C CA . LEU A 1 1155 ? 106.340 139.587 170.531 1.00 119.07 1155 LEU A CA 1
ATOM 16863 C C . LEU A 1 1155 ? 104.996 139.662 169.818 1.00 119.47 1155 LEU A C 1
ATOM 16864 O O . LEU A 1 1155 ? 104.954 140.097 168.662 1.00 119.05 1155 LEU A O 1
ATOM 16880 N N . LYS A 1 1156 ? 103.905 139.254 170.471 1.00 118.72 1156 LYS A N 1
ATOM 16881 C CA . LYS A 1 1156 ? 102.609 139.198 169.801 1.00 119.49 1156 LYS A CA 1
ATOM 16882 C C . LYS A 1 1156 ? 102.254 140.522 169.136 1.00 119.58 1156 LYS A C 1
ATOM 16883 O O . LYS A 1 1156 ? 101.718 140.543 168.022 1.00 118.80 1156 LYS A O 1
ATOM 16902 N N . GLU A 1 1157 ? 102.542 141.640 169.804 1.00 125.21 1157 GLU A N 1
ATOM 16903 C CA . GLU A 1 1157 ? 102.129 142.937 169.280 1.00 125.19 1157 GLU A CA 1
ATOM 16904 C C . GLU A 1 1157 ? 102.768 143.222 167.926 1.00 126.01 1157 GLU A C 1
ATOM 16905 O O . GLU A 1 1157 ? 102.099 143.714 167.008 1.00 125.93 1157 GLU A O 1
ATOM 16917 N N . ALA A 1 1158 ? 104.058 142.915 167.777 1.00 125.34 1158 ALA A N 1
ATOM 16918 C CA . ALA A 1 1158 ? 104.734 143.181 166.511 1.00 124.49 1158 ALA A CA 1
ATOM 16919 C C . ALA A 1 1158 ? 104.175 142.313 165.391 1.00 124.15 1158 ALA A C 1
ATOM 16920 O O . ALA A 1 1158 ? 103.999 142.784 164.262 1.00 124.40 1158 ALA A O 1
ATOM 16927 N N . ILE A 1 1159 ? 103.892 141.043 165.680 1.00 120.61 1159 ILE A N 1
ATOM 16928 C CA . ILE A 1 1159 ? 103.380 140.154 164.644 1.00 120.70 1159 ILE A CA 1
ATOM 16929 C C . ILE A 1 1159 ? 101.974 140.568 164.235 1.00 120.41 1159 ILE A C 1
ATOM 16930 O O . ILE A 1 1159 ? 101.635 140.568 163.046 1.00 119.69 1159 ILE A O 1
ATOM 16946 N N . GLU A 1 1160 ? 101.135 140.938 165.205 1.00 121.85 1160 GLU A N 1
ATOM 16947 C CA . GLU A 1 1160 ? 99.793 141.401 164.871 1.00 122.05 1160 GLU A CA 1
ATOM 16948 C C . GLU A 1 1160 ? 99.831 142.738 164.146 1.00 121.52 1160 GLU A C 1
ATOM 16949 O O . GLU A 1 1160 ? 98.953 143.019 163.322 1.00 120.58 1160 GLU A O 1
ATOM 16961 N N . ASP A 1 1161 ? 100.834 143.573 164.432 1.00 127.02 1161 ASP A N 1
ATOM 16962 C CA . ASP A 1 1161 ? 101.023 144.785 163.644 1.00 128.00 1161 ASP A CA 1
ATOM 16963 C C . ASP A 1 1161 ? 101.485 144.456 162.232 1.00 127.66 1161 ASP A C 1
ATOM 16964 O O . ASP A 1 1161 ? 101.148 145.176 161.286 1.00 127.32 1161 ASP A O 1
ATOM 16973 N N . LEU A 1 1162 ? 102.249 143.382 162.071 1.00 124.37 1162 LEU A N 1
ATOM 16974 C CA . LEU A 1 1162 ? 102.664 142.962 160.744 1.00 123.43 1162 LEU A CA 1
ATOM 16975 C C . LEU A 1 1162 ? 101.462 142.412 159.980 1.00 123.95 1162 LEU A C 1
ATOM 16976 O O . LEU A 1 1162 ? 100.583 141.781 160.575 1.00 122.96 1162 LEU A O 1
ATOM 16992 N N . PRO A 1 1163 ? 101.390 142.639 158.666 1.00 125.53 1163 PRO A N 1
ATOM 16993 C CA . PRO A 1 1163 ? 100.116 142.414 157.963 1.00 124.53 1163 PRO A CA 1
ATOM 16994 C C . PRO A 1 1163 ? 99.653 140.968 157.970 1.00 123.70 1163 PRO A C 1
ATOM 16995 O O . PRO A 1 1163 ? 98.456 140.712 158.153 1.00 123.04 1163 PRO A O 1
ATOM 17006 N N . GLY A 1 1164 ? 100.557 140.015 157.786 1.00 118.40 1164 GLY A N 1
ATOM 17007 C CA . GLY A 1 1164 ? 100.162 138.625 157.715 1.00 118.28 1164 GLY A CA 1
ATOM 17008 C C . GLY A 1 1164 ? 100.004 137.929 159.042 1.00 118.31 1164 GLY A C 1
ATOM 17009 O O . GLY A 1 1164 ? 99.738 136.725 159.071 1.00 117.54 1164 GLY A O 1
ATOM 17013 N N . LYS A 1 1165 ? 100.142 138.654 160.147 1.00 118.96 1165 LYS A N 1
ATOM 17014 C CA . LYS A 1 1165 ? 100.237 138.061 161.484 1.00 119.70 1165 LYS A CA 1
ATOM 17015 C C . LYS A 1 1165 ? 101.369 137.033 161.442 1.00 119.63 1165 LYS A C 1
ATOM 17016 O O . LYS A 1 1165 ? 102.464 137.361 160.964 1.00 119.10 1165 LYS A O 1
ATOM 17035 N N . MET A 1 1166 ? 101.166 135.807 161.925 1.00 114.39 1166 MET A N 1
ATOM 17036 C CA . MET A 1 1166 ? 102.249 134.832 161.933 1.00 113.54 1166 MET A CA 1
ATOM 17037 C C . MET A 1 1166 ? 102.690 134.423 160.535 1.00 112.98 1166 MET A C 1
ATOM 17038 O O . MET A 1 1166 ? 103.774 133.853 160.389 1.00 115.56 1166 MET A O 1
ATOM 17052 N N . ASP A 1 1167 ? 101.890 134.691 159.510 1.00 109.17 1167 ASP A N 1
ATOM 17053 C CA . ASP A 1 1167 ? 102.234 134.296 158.154 1.00 108.36 1167 ASP A CA 1
ATOM 17054 C C . ASP A 1 1167 ? 103.034 135.357 157.409 1.00 109.06 1167 ASP A C 1
ATOM 17055 O O . ASP A 1 1167 ? 103.289 135.195 156.212 1.00 108.82 1167 ASP A O 1
ATOM 17064 N N . THR A 1 1168 ? 103.442 136.429 158.084 1.00 111.59 1168 THR A N 1
ATOM 17065 C CA . THR A 1 1168 ? 104.290 137.426 157.448 1.00 112.67 1168 THR A CA 1
ATOM 17066 C C . THR A 1 1168 ? 105.620 136.806 157.041 1.00 111.10 1168 THR A C 1
ATOM 17067 O O . THR A 1 1168 ? 106.230 136.049 157.800 1.00 111.54 1168 THR A O 1
ATOM 17078 N N . GLU A 1 1169 ? 106.074 137.135 155.836 1.00 105.74 1169 GLU A N 1
ATOM 17079 C CA . GLU A 1 1169 ? 107.302 136.562 155.300 1.00 108.06 1169 GLU A CA 1
ATOM 17080 C C . GLU A 1 1169 ? 108.508 137.253 155.923 1.00 107.24 1169 GLU A C 1
ATOM 17081 O O . GLU A 1 1169 ? 108.657 138.474 155.816 1.00 106.20 1169 GLU A O 1
ATOM 17093 N N . LEU A 1 1170 ? 109.366 136.471 156.566 1.00 107.75 1170 LEU A N 1
ATOM 17094 C CA . LEU A 1 1170 ? 110.548 136.991 157.233 1.00 108.42 1170 LEU A CA 1
ATOM 17095 C C . LEU A 1 1170 ? 111.750 136.969 156.298 1.00 107.93 1170 LEU A C 1
ATOM 17096 O O . LEU A 1 1170 ? 111.816 136.177 155.355 1.00 106.62 1170 LEU A O 1
ATOM 17112 N N . ALA A 1 1171 ? 112.705 137.855 156.571 1.00 113.29 1171 ALA A N 1
ATOM 17113 C CA . ALA A 1 1171 ? 113.945 137.882 155.814 1.00 112.70 1171 ALA A CA 1
ATOM 17114 C C . ALA A 1 1171 ? 114.905 136.813 156.331 1.00 112.13 1171 ALA A C 1
ATOM 17115 O O . ALA A 1 1171 ? 114.832 136.377 157.484 1.00 109.64 1171 ALA A O 1
ATOM 17122 N N . GLU A 1 1172 ? 115.822 136.396 155.455 1.00 101.40 1172 GLU A N 1
ATOM 17123 C CA . GLU A 1 1172 ? 116.713 135.291 155.792 1.00 102.08 1172 GLU A CA 1
ATOM 17124 C C . GLU A 1 1172 ? 117.594 135.619 156.988 1.00 102.90 1172 GLU A C 1
ATOM 17125 O O . GLU A 1 1172 ? 117.939 134.724 157.766 1.00 101.09 1172 GLU A O 1
ATOM 17137 N N . SER A 1 1173 ? 117.968 136.884 157.154 1.00 117.78 1173 SER A N 1
ATOM 17138 C CA . SER A 1 1173 ? 118.732 137.315 158.316 1.00 118.46 1173 SER A CA 1
ATOM 17139 C C . SER A 1 1173 ? 117.846 137.806 159.452 1.00 117.62 1173 SER A C 1
ATOM 17140 O O . SER A 1 1173 ? 118.370 138.231 160.487 1.00 117.17 1173 SER A O 1
ATOM 17148 N N . GLY A 1 1174 ? 116.526 137.763 159.285 1.00 113.96 1174 GLY A N 1
ATOM 17149 C CA . GLY A 1 1174 ? 115.635 138.218 160.332 1.00 113.80 1174 GLY A CA 1
ATOM 17150 C C . GLY A 1 1174 ? 115.732 139.692 160.642 1.00 115.09 1174 GLY A C 1
ATOM 17151 O O . GLY A 1 1174 ? 115.263 140.124 161.698 1.00 115.93 1174 GLY A O 1
ATOM 17155 N N . SER A 1 1175 ? 116.323 140.488 159.746 1.00 118.14 1175 SER A N 1
ATOM 17156 C CA . SER A 1 1175 ? 116.462 141.916 160.010 1.00 118.71 1175 SER A CA 1
ATOM 17157 C C . SER A 1 1175 ? 115.118 142.579 160.268 1.00 118.14 1175 SER A C 1
ATOM 17158 O O . SER A 1 1175 ? 115.077 143.686 160.814 1.00 117.48 1175 SER A O 1
ATOM 17166 N N . ASN A 1 1176 ? 114.019 141.930 159.880 1.00 118.54 1176 ASN A N 1
ATOM 17167 C CA . ASN A 1 1176 ? 112.698 142.384 160.292 1.00 119.03 1176 ASN A CA 1
ATOM 17168 C C . ASN A 1 1176 ? 112.582 142.501 161.805 1.00 118.94 1176 ASN A C 1
ATOM 17169 O O . ASN A 1 1176 ? 111.723 143.243 162.295 1.00 118.89 1176 ASN A O 1
ATOM 17180 N N . PHE A 1 1177 ? 113.421 141.788 162.556 1.00 117.39 1177 PHE A N 1
ATOM 17181 C CA . PHE A 1 1177 ? 113.369 141.776 164.009 1.00 118.12 1177 PHE A CA 1
ATOM 17182 C C . PHE A 1 1177 ? 114.719 142.162 164.599 1.00 118.11 1177 PHE A C 1
ATOM 17183 O O . PHE A 1 1177 ? 115.766 142.033 163.958 1.00 117.21 1177 PHE A O 1
ATOM 17200 N N . SER A 1 1178 ? 114.675 142.646 165.838 1.00 122.41 1178 SER A N 1
ATOM 17201 C CA . SER A 1 1178 ? 115.876 142.990 166.580 1.00 122.92 1178 SER A CA 1
ATOM 17202 C C . SER A 1 1178 ? 116.545 141.737 167.141 1.00 122.60 1178 SER A C 1
ATOM 17203 O O . SER A 1 1178 ? 115.959 140.652 167.198 1.00 120.30 1178 SER A O 1
ATOM 17211 N N . VAL A 1 1179 ? 117.795 141.909 167.578 1.00 121.91 1179 VAL A N 1
ATOM 17212 C CA . VAL A 1 1179 ? 118.542 140.801 168.168 1.00 122.52 1179 VAL A CA 1
ATOM 17213 C C . VAL A 1 1179 ? 117.766 140.204 169.335 1.00 121.44 1179 VAL A C 1
ATOM 17214 O O . VAL A 1 1179 ? 117.616 138.982 169.445 1.00 121.54 1179 VAL A O 1
ATOM 17227 N N . GLY A 1 1180 ? 117.267 141.060 170.228 1.00 117.84 1180 GLY A N 1
ATOM 17228 C CA . GLY A 1 1180 ? 116.463 140.567 171.333 1.00 118.18 1180 GLY A CA 1
ATOM 17229 C C . GLY A 1 1180 ? 115.225 139.833 170.861 1.00 118.55 1180 GLY A C 1
ATOM 17230 O O . GLY A 1 1180 ? 114.828 138.823 171.445 1.00 117.59 1180 GLY A O 1
ATOM 17234 N N . GLN A 1 1181 ? 114.599 140.329 169.792 1.00 120.56 1181 GLN A N 1
ATOM 17235 C CA . GLN A 1 1181 ? 113.429 139.651 169.246 1.00 121.66 1181 GLN A CA 1
ATOM 17236 C C . GLN A 1 1181 ? 113.798 138.294 168.661 1.00 120.97 1181 GLN A C 1
ATOM 17237 O O . GLN A 1 1181 ? 113.028 137.335 168.781 1.00 119.57 1181 GLN A O 1
ATOM 17251 N N . ARG A 1 1182 ? 114.978 138.183 168.046 1.00 117.66 1182 ARG A N 1
ATOM 17252 C CA . ARG A 1 1182 ? 115.442 136.882 167.574 1.00 115.95 1182 ARG A CA 1
ATOM 17253 C C . ARG A 1 1182 ? 115.624 135.920 168.738 1.00 115.06 1182 ARG A C 1
ATOM 17254 O O . ARG A 1 1182 ? 115.148 134.780 168.702 1.00 115.31 1182 ARG A O 1
ATOM 17275 N N . GLN A 1 1183 ? 116.300 136.372 169.793 1.00 118.52 1183 GLN A N 1
ATOM 17276 C CA . GLN A 1 1183 ? 116.424 135.550 170.989 1.00 118.72 1183 GLN A CA 1
ATOM 17277 C C . GLN A 1 1183 ? 115.054 135.147 171.509 1.00 117.76 1183 GLN A C 1
ATOM 17278 O O . GLN A 1 1183 ? 114.889 134.046 172.046 1.00 116.94 1183 GLN A O 1
ATOM 17292 N N . LEU A 1 1184 ? 114.065 136.029 171.362 1.00 114.17 1184 LEU A N 1
ATOM 17293 C CA . LEU A 1 1184 ? 112.714 135.717 171.807 1.00 115.18 1184 LEU A CA 1
ATOM 17294 C C . LEU A 1 1184 ? 112.046 134.690 170.903 1.00 114.41 1184 LEU A C 1
ATOM 17295 O O . LEU A 1 1184 ? 111.200 133.918 171.368 1.00 114.48 1184 LEU A O 1
ATOM 17311 N N . VAL A 1 1185 ? 112.393 134.664 169.615 1.00 101.92 1185 VAL A N 1
ATOM 17312 C CA . VAL A 1 1185 ? 111.912 133.581 168.761 1.00 99.96 1185 VAL A CA 1
ATOM 17313 C C . VAL A 1 1185 ? 112.469 132.251 169.243 1.00 101.81 1185 VAL A C 1
ATOM 17314 O O . VAL A 1 1185 ? 111.744 131.253 169.338 1.00 102.41 1185 VAL A O 1
ATOM 17327 N N . CYS A 1 1186 ? 113.767 132.216 169.557 1.00 101.49 1186 CYS A N 1
ATOM 17328 C CA . CYS A 1 1186 ? 114.372 131.002 170.093 1.00 98.49 1186 CYS A CA 1
ATOM 17329 C C . CYS A 1 1186 ? 113.708 130.588 171.399 1.00 98.66 1186 CYS A C 1
ATOM 17330 O O . CYS A 1 1186 ? 113.433 129.403 171.616 1.00 99.81 1186 CYS A O 1
ATOM 17338 N N . LEU A 1 1187 ? 113.443 131.549 172.283 1.00 104.82 1187 LEU A N 1
ATOM 17339 C CA . LEU A 1 1187 ? 112.780 131.221 173.540 1.00 103.65 1187 LEU A CA 1
ATOM 17340 C C . LEU A 1 1187 ? 111.382 130.676 173.296 1.00 103.86 1187 LEU A C 1
ATOM 17341 O O . LEU A 1 1187 ? 110.918 129.788 174.020 1.00 104.38 1187 LEU A O 1
ATOM 17357 N N . ALA A 1 1188 ? 110.687 131.203 172.287 1.00 101.53 1188 ALA A N 1
ATOM 17358 C CA . ALA A 1 1188 ? 109.366 130.685 171.959 1.00 101.48 1188 ALA A CA 1
ATOM 17359 C C . ALA A 1 1188 ? 109.442 129.244 171.470 1.00 102.49 1188 ALA A C 1
ATOM 17360 O O . ALA A 1 1188 ? 108.610 128.412 171.852 1.00 101.71 1188 ALA A O 1
ATOM 17367 N N . ARG A 1 1189 ? 110.427 128.927 170.625 1.00 91.12 1189 ARG A N 1
ATOM 17368 C CA . ARG A 1 1189 ? 110.624 127.542 170.204 1.00 86.54 1189 ARG A CA 1
ATOM 17369 C C . ARG A 1 1189 ? 110.829 126.632 171.406 1.00 89.13 1189 ARG A C 1
ATOM 17370 O O . ARG A 1 1189 ? 110.254 125.542 171.482 1.00 89.69 1189 ARG A O 1
ATOM 17391 N N . ALA A 1 1190 ? 111.665 127.061 172.353 1.00 94.63 1190 ALA A N 1
ATOM 17392 C CA . ALA A 1 1190 ? 111.921 126.251 173.537 1.00 94.36 1190 ALA A CA 1
ATOM 17393 C C . ALA A 1 1190 ? 110.663 126.087 174.379 1.00 94.77 1190 ALA A C 1
ATOM 17394 O O . ALA A 1 1190 ? 110.434 125.023 174.964 1.00 91.51 1190 ALA A O 1
ATOM 17401 N N . ILE A 1 1191 ? 109.838 127.133 174.458 1.00 103.81 1191 ILE A N 1
ATOM 17402 C CA . ILE A 1 1191 ? 108.608 127.052 175.239 1.00 104.34 1191 ILE A CA 1
ATOM 17403 C C . ILE A 1 1191 ? 107.629 126.081 174.594 1.00 102.97 1191 ILE A C 1
ATOM 17404 O O . ILE A 1 1191 ? 106.979 125.286 175.282 1.00 102.78 1191 ILE A O 1
ATOM 17420 N N . LEU A 1 1192 ? 107.504 126.127 173.268 1.00 96.34 1192 LEU A N 1
ATOM 17421 C CA . LEU A 1 1192 ? 106.544 125.261 172.593 1.00 96.38 1192 LEU A CA 1
ATOM 17422 C C . LEU A 1 1192 ? 106.949 123.796 172.669 1.00 98.12 1192 LEU A C 1
ATOM 17423 O O . LEU A 1 1192 ? 106.087 122.914 172.591 1.00 98.88 1192 LEU A O 1
ATOM 17439 N N . ARG A 1 1193 ? 108.243 123.516 172.804 1.00 91.49 1193 ARG A N 1
ATOM 17440 C CA . ARG A 1 1193 ? 108.745 122.152 172.956 1.00 89.83 1193 ARG A CA 1
ATOM 17441 C C . ARG A 1 1193 ? 108.887 121.870 174.446 1.00 89.25 1193 ARG A C 1
ATOM 17442 O O . ARG A 1 1193 ? 109.886 122.239 175.067 1.00 90.98 1193 ARG A O 1
ATOM 17463 N N . LYS A 1 1194 ? 107.876 121.236 175.032 1.00 92.29 1194 LYS A N 1
ATOM 17464 C CA . LYS A 1 1194 ? 107.957 120.829 176.428 1.00 92.29 1194 LYS A CA 1
ATOM 17465 C C . LYS A 1 1194 ? 108.936 119.671 176.568 1.00 94.44 1194 LYS A C 1
ATOM 17466 O O . LYS A 1 1194 ? 108.725 118.599 175.992 1.00 94.88 1194 LYS A O 1
ATOM 17485 N N . ASN A 1 1195 ? 110.004 119.884 177.334 1.00 93.31 1195 ASN A N 1
ATOM 17486 C CA . ASN A 1 1195 ? 111.022 118.868 177.558 1.00 91.44 1195 ASN A CA 1
ATOM 17487 C C . ASN A 1 1195 ? 111.511 118.987 178.992 1.00 92.71 1195 ASN A C 1
ATOM 17488 O O . ASN A 1 1195 ? 111.400 120.043 179.617 1.00 92.85 1195 ASN A O 1
ATOM 17499 N N . ARG A 1 1196 ? 112.059 117.888 179.513 1.00 100.43 1196 ARG A N 1
ATOM 17500 C CA . ARG A 1 1196 ? 112.480 117.879 180.911 1.00 100.84 1196 ARG A CA 1
ATOM 17501 C C . ARG A 1 1196 ? 113.723 118.733 181.129 1.00 101.35 1196 ARG A C 1
ATOM 17502 O O . ARG A 1 1196 ? 113.835 119.423 182.149 1.00 102.30 1196 ARG A O 1
ATOM 17523 N N . ILE A 1 1197 ? 114.663 118.706 180.187 1.00 101.30 1197 ILE A N 1
ATOM 17524 C CA . ILE A 1 1197 ? 115.980 119.308 180.362 1.00 100.79 1197 ILE A CA 1
ATOM 17525 C C . ILE A 1 1197 ? 116.183 120.373 179.294 1.00 101.41 1197 ILE A C 1
ATOM 17526 O O . ILE A 1 1197 ? 115.960 120.119 178.104 1.00 98.14 1197 ILE A O 1
ATOM 17542 N N . LEU A 1 1198 ? 116.619 121.555 179.724 1.00 102.86 1198 LEU A N 1
ATOM 17543 C CA . LEU A 1 1198 ? 116.965 122.654 178.835 1.00 102.15 1198 LEU A CA 1
ATOM 17544 C C . LEU A 1 1198 ? 118.444 122.967 179.001 1.00 100.31 1198 LEU A C 1
ATOM 17545 O O . LEU A 1 1198 ? 118.934 123.076 180.130 1.00 99.76 1198 LEU A O 1
ATOM 17561 N N . ILE A 1 1199 ? 119.150 123.103 177.880 1.00 95.15 1199 ILE A N 1
ATOM 17562 C CA . ILE A 1 1199 ? 120.552 123.510 177.865 1.00 94.97 1199 ILE A CA 1
ATOM 17563 C C . ILE A 1 1199 ? 120.626 124.935 177.335 1.00 95.49 1199 ILE A C 1
ATOM 17564 O O . ILE A 1 1199 ? 120.182 125.216 176.215 1.00 94.05 1199 ILE A O 1
ATOM 17580 N N . ILE A 1 1200 ? 121.211 125.827 178.129 1.00 107.56 1200 ILE A N 1
ATOM 17581 C CA . ILE A 1 1200 ? 121.289 127.250 177.822 1.00 107.53 1200 ILE A CA 1
ATOM 17582 C C . ILE A 1 1200 ? 122.742 127.582 177.528 1.00 109.44 1200 ILE A C 1
ATOM 17583 O O . ILE A 1 1200 ? 123.631 127.265 178.327 1.00 110.64 1200 ILE A O 1
ATOM 17599 N N . ASP A 1 1201 ? 122.983 128.213 176.382 1.00 111.77 1201 ASP A N 1
ATOM 17600 C CA . ASP A 1 1201 ? 124.332 128.493 175.896 1.00 113.20 1201 ASP A CA 1
ATOM 17601 C C . ASP A 1 1201 ? 124.583 130.001 175.896 1.00 113.70 1201 ASP A C 1
ATOM 17602 O O . ASP A 1 1201 ? 124.288 130.692 174.920 1.00 110.68 1201 ASP A O 1
ATOM 17611 N N . GLU A 1 1202 ? 125.151 130.502 176.995 1.00 126.57 1202 GLU A N 1
ATOM 17612 C CA . GLU A 1 1202 ? 125.598 131.894 177.076 1.00 125.83 1202 GLU A CA 1
ATOM 17613 C C . GLU A 1 1202 ? 124.475 132.863 176.726 1.00 125.90 1202 GLU A C 1
ATOM 17614 O O . GLU A 1 1202 ? 124.715 133.948 176.192 1.00 126.51 1202 GLU A O 1
ATOM 17626 N N . ALA A 1 1203 ? 123.236 132.474 177.029 1.00 128.19 1203 ALA A N 1
ATOM 17627 C CA . ALA A 1 1203 ? 122.084 133.059 176.352 1.00 129.60 1203 ALA A CA 1
ATOM 17628 C C . ALA A 1 1203 ? 121.961 134.566 176.550 1.00 131.03 1203 ALA A C 1
ATOM 17629 O O . ALA A 1 1203 ? 121.330 135.229 175.720 1.00 130.74 1203 ALA A O 1
ATOM 17636 N N . THR A 1 1204 ? 122.540 135.130 177.615 1.00 149.12 1204 THR A N 1
ATOM 17637 C CA . THR A 1 1204 ? 122.343 136.544 177.915 1.00 149.50 1204 THR A CA 1
ATOM 17638 C C . THR A 1 1204 ? 123.648 137.315 178.104 1.00 148.99 1204 THR A C 1
ATOM 17639 O O . THR A 1 1204 ? 123.607 138.466 178.551 1.00 148.96 1204 THR A O 1
ATOM 17650 N N . ALA A 1 1205 ? 124.798 136.720 177.777 1.00 147.75 1205 ALA A N 1
ATOM 17651 C CA . ALA A 1 1205 ? 126.081 137.371 178.036 1.00 147.80 1205 ALA A CA 1
ATOM 17652 C C . ALA A 1 1205 ? 126.155 138.774 177.439 1.00 148.75 1205 ALA A C 1
ATOM 17653 O O . ALA A 1 1205 ? 126.798 139.660 178.013 1.00 148.53 1205 ALA A O 1
ATOM 17660 N N . ASN A 1 1206 ? 125.516 138.990 176.290 1.00 151.28 1206 ASN A N 1
ATOM 17661 C CA . ASN A 1 1206 ? 125.529 140.265 175.578 1.00 150.69 1206 ASN A CA 1
ATOM 17662 C C . ASN A 1 1206 ? 124.194 140.998 175.596 1.00 150.90 1206 ASN A C 1
ATOM 17663 O O . ASN A 1 1206 ? 124.064 142.027 174.924 1.00 149.85 1206 ASN A O 1
ATOM 17674 N N . VAL A 1 1207 ? 123.200 140.500 176.320 1.00 155.21 1207 VAL A N 1
ATOM 17675 C CA . VAL A 1 1207 ? 121.884 141.127 176.330 1.00 156.48 1207 VAL A CA 1
ATOM 17676 C C . VAL A 1 1207 ? 121.898 142.286 177.317 1.00 156.45 1207 VAL A C 1
ATOM 17677 O O . VAL A 1 1207 ? 122.581 142.253 178.348 1.00 156.23 1207 VAL A O 1
ATOM 17690 N N . ASP A 1 1208 ? 121.139 143.330 176.991 1.00 160.09 1208 ASP A N 1
ATOM 17691 C CA . ASP A 1 1208 ? 121.031 144.476 177.877 1.00 159.69 1208 ASP A CA 1
ATOM 17692 C C . ASP A 1 1208 ? 120.305 144.093 179.167 1.00 160.41 1208 ASP A C 1
ATOM 17693 O O . ASP A 1 1208 ? 119.394 143.261 179.152 1.00 159.74 1208 ASP A O 1
ATOM 17702 N N . PRO A 1 1209 ? 120.692 144.690 180.300 1.00 164.38 1209 PRO A N 1
ATOM 17703 C CA . PRO A 1 1209 ? 120.099 144.262 181.580 1.00 164.25 1209 PRO A CA 1
ATOM 17704 C C . PRO A 1 1209 ? 118.584 144.349 181.611 1.00 163.60 1209 PRO A C 1
ATOM 17705 O O . PRO A 1 1209 ? 117.933 143.475 182.198 1.00 163.08 1209 PRO A O 1
ATOM 17716 N N . ARG A 1 1210 ? 117.999 145.380 180.997 1.00 162.40 1210 ARG A N 1
ATOM 17717 C CA . ARG A 1 1210 ? 116.551 145.543 181.050 1.00 162.28 1210 ARG A CA 1
ATOM 17718 C C . ARG A 1 1210 ? 115.820 144.466 180.261 1.00 161.61 1210 ARG A C 1
ATOM 17719 O O . ARG A 1 1210 ? 114.620 144.268 180.475 1.00 160.71 1210 ARG A O 1
ATOM 17740 N N . THR A 1 1211 ? 116.508 143.784 179.349 1.00 157.22 1211 THR A N 1
ATOM 17741 C CA . THR A 1 1211 ? 115.974 142.605 178.680 1.00 156.92 1211 THR A CA 1
ATOM 17742 C C . THR A 1 1211 ? 116.474 141.316 179.309 1.00 156.05 1211 THR A C 1
ATOM 17743 O O . THR A 1 1211 ? 115.757 140.310 179.300 1.00 154.49 1211 THR A O 1
ATOM 17754 N N . ASP A 1 1212 ? 117.694 141.336 179.849 1.00 155.79 1212 ASP A N 1
ATOM 17755 C CA . ASP A 1 1212 ? 118.239 140.162 180.519 1.00 155.78 1212 ASP A CA 1
ATOM 17756 C C . ASP A 1 1212 ? 117.362 139.747 181.691 1.00 154.87 1212 ASP A C 1
ATOM 17757 O O . ASP A 1 1212 ? 117.046 138.564 181.857 1.00 153.72 1212 ASP A O 1
ATOM 17766 N N . GLU A 1 1213 ? 116.941 140.711 182.511 1.00 155.00 1213 GLU A N 1
ATOM 17767 C CA . GLU A 1 1213 ? 116.069 140.375 183.630 1.00 154.68 1213 GLU A CA 1
ATOM 17768 C C . GLU A 1 1213 ? 114.748 139.801 183.141 1.00 154.28 1213 GLU A C 1
ATOM 17769 O O . GLU A 1 1213 ? 114.153 138.950 183.814 1.00 153.63 1213 GLU A O 1
ATOM 17781 N N . LEU A 1 1214 ? 114.274 140.244 181.976 1.00 151.74 1214 LEU A N 1
ATOM 17782 C CA . LEU A 1 1214 ? 113.037 139.695 181.434 1.00 151.91 1214 LEU A CA 1
ATOM 17783 C C . LEU A 1 1214 ? 113.198 138.214 181.116 1.00 151.23 1214 LEU A C 1
ATOM 17784 O O . LEU A 1 1214 ? 112.419 137.378 181.585 1.00 149.95 1214 LEU A O 1
ATOM 17800 N N . ILE A 1 1215 ? 114.225 137.867 180.337 1.00 147.13 1215 ILE A N 1
ATOM 17801 C CA . ILE A 1 1215 ? 114.429 136.464 179.993 1.00 145.89 1215 ILE A CA 1
ATOM 17802 C C . ILE A 1 1215 ? 114.797 135.658 181.232 1.00 145.11 1215 ILE A C 1
ATOM 17803 O O . ILE A 1 1215 ? 114.473 134.467 181.321 1.00 145.01 1215 ILE A O 1
ATOM 17819 N N . GLN A 1 1216 ? 115.467 136.276 182.209 1.00 143.69 1216 GLN A N 1
ATOM 17820 C CA . GLN A 1 1216 ? 115.702 135.589 183.475 1.00 143.49 1216 GLN A CA 1
ATOM 17821 C C . GLN A 1 1216 ? 114.382 135.216 184.134 1.00 142.44 1216 GLN A C 1
ATOM 17822 O O . GLN A 1 1216 ? 114.179 134.066 184.542 1.00 141.66 1216 GLN A O 1
ATOM 17836 N N . LYS A 1 1217 ? 113.462 136.178 184.229 1.00 136.24 1217 LYS A N 1
ATOM 17837 C CA . LYS A 1 1217 ? 112.162 135.902 184.830 1.00 136.84 1217 LYS A CA 1
ATOM 17838 C C . LYS A 1 1217 ? 111.406 134.843 184.039 1.00 136.70 1217 LYS A C 1
ATOM 17839 O O . LYS A 1 1217 ? 110.780 133.951 184.623 1.00 136.01 1217 LYS A O 1
ATOM 17858 N N . LYS A 1 1218 ? 111.451 134.923 182.707 1.00 130.83 1218 LYS A N 1
ATOM 17859 C CA . LYS A 1 1218 ? 110.778 133.916 181.894 1.00 130.93 1218 LYS A CA 1
ATOM 17860 C C . LYS A 1 1218 ? 111.362 132.533 182.145 1.00 130.98 1218 LYS A C 1
ATOM 17861 O O . LYS A 1 1218 ? 110.630 131.537 182.175 1.00 129.72 1218 LYS A O 1
ATOM 17880 N N . ILE A 1 1219 ? 112.680 132.451 182.341 1.00 130.80 1219 ILE A N 1
ATOM 17881 C CA . ILE A 1 1219 ? 113.304 131.174 182.676 1.00 129.88 1219 ILE A CA 1
ATOM 17882 C C . ILE A 1 1219 ? 112.809 130.688 184.032 1.00 129.77 1219 ILE A C 1
ATOM 17883 O O . ILE A 1 1219 ? 112.426 129.524 184.195 1.00 128.71 1219 ILE A O 1
ATOM 17899 N N . ARG A 1 1220 ? 112.806 131.577 185.029 1.00 133.24 1220 ARG A N 1
ATOM 17900 C CA . ARG A 1 1220 ? 112.353 131.183 186.358 1.00 133.39 1220 ARG A CA 1
ATOM 17901 C C . ARG A 1 1220 ? 110.906 130.708 186.336 1.00 132.89 1220 ARG A C 1
ATOM 17902 O O . ARG A 1 1220 ? 110.503 129.908 187.188 1.00 132.36 1220 ARG A O 1
ATOM 17923 N N . GLU A 1 1221 ? 110.112 131.190 185.380 1.00 129.76 1221 GLU A N 1
ATOM 17924 C CA . GLU A 1 1221 ? 108.694 130.851 185.313 1.00 130.55 1221 GLU A CA 1
ATOM 17925 C C . GLU A 1 1221 ? 108.427 129.599 184.476 1.00 130.68 1221 GLU A C 1
ATOM 17926 O O . GLU A 1 1221 ? 107.838 128.631 184.968 1.00 129.32 1221 GLU A O 1
ATOM 17938 N N . LYS A 1 1222 ? 108.849 129.605 183.211 1.00 124.88 1222 LYS A N 1
ATOM 17939 C CA . LYS A 1 1222 ? 108.405 128.578 182.274 1.00 123.57 1222 LYS A CA 1
ATOM 17940 C C . LYS A 1 1222 ? 109.143 127.255 182.424 1.00 123.90 1222 LYS A C 1
ATOM 17941 O O . LYS A 1 1222 ? 108.617 126.222 181.996 1.00 124.54 1222 LYS A O 1
ATOM 17960 N N . PHE A 1 1223 ? 110.340 127.252 183.013 1.00 118.22 1223 PHE A N 1
ATOM 17961 C CA . PHE A 1 1223 ? 111.148 126.043 183.121 1.00 117.01 1223 PHE A CA 1
ATOM 17962 C C . PHE A 1 1223 ? 111.451 125.677 184.569 1.00 116.82 1223 PHE A C 1
ATOM 17963 O O . PHE A 1 1223 ? 112.413 124.950 184.831 1.00 117.57 1223 PHE A O 1
ATOM 17980 N N . ALA A 1 1224 ? 110.645 126.160 185.518 1.00 119.15 1224 ALA A N 1
ATOM 17981 C CA . ALA A 1 1224 ? 110.934 125.911 186.926 1.00 120.10 1224 ALA A CA 1
ATOM 17982 C C . ALA A 1 1224 ? 111.049 124.423 187.222 1.00 119.85 1224 ALA A C 1
ATOM 17983 O O . ALA A 1 1224 ? 111.818 124.023 188.103 1.00 118.91 1224 ALA A O 1
ATOM 17990 N N . HIS A 1 1225 ? 110.296 123.592 186.503 1.00 120.12 1225 HIS A N 1
ATOM 17991 C CA . HIS A 1 1225 ? 110.324 122.154 186.736 1.00 120.08 1225 HIS A CA 1
ATOM 17992 C C . HIS A 1 1225 ? 111.506 121.462 186.069 1.00 120.83 1225 HIS A C 1
ATOM 17993 O O . HIS A 1 1225 ? 111.804 120.313 186.412 1.00 119.62 1225 HIS A O 1
ATOM 18007 N N . CYS A 1 1226 ? 112.182 122.124 185.135 1.00 119.91 1226 CYS A N 1
ATOM 18008 C CA . CYS A 1 1226 ? 113.232 121.477 184.362 1.00 118.33 1226 CYS A CA 1
ATOM 18009 C C . CYS A 1 1226 ? 114.552 121.433 185.124 1.00 117.71 1226 CYS A C 1
ATOM 18010 O O . CYS A 1 1226 ? 114.835 122.276 185.980 1.00 119.22 1226 CYS A O 1
ATOM 18018 N N . THR A 1 1227 ? 115.361 120.427 184.798 1.00 116.89 1227 THR A N 1
ATOM 18019 C CA . THR A 1 1227 ? 116.795 120.485 185.044 1.00 118.37 1227 THR A CA 1
ATOM 18020 C C . THR A 1 1227 ? 117.434 121.365 183.978 1.00 117.57 1227 THR A C 1
ATOM 18021 O O . THR A 1 1227 ? 117.144 121.215 182.786 1.00 116.19 1227 THR A O 1
ATOM 18032 N N . VAL A 1 1228 ? 118.303 122.281 184.398 1.00 117.21 1228 VAL A N 1
ATOM 18033 C CA . VAL A 1 1228 ? 118.836 123.304 183.507 1.00 116.87 1228 VAL A CA 1
ATOM 18034 C C . VAL A 1 1228 ? 120.354 123.318 183.605 1.00 116.54 1228 VAL A C 1
ATOM 18035 O O . VAL A 1 1228 ? 120.909 123.411 184.705 1.00 117.79 1228 VAL A O 1
ATOM 18048 N N . LEU A 1 1229 ? 121.017 123.231 182.453 1.00 113.71 1229 LEU A N 1
ATOM 18049 C CA . LEU A 1 1229 ? 122.466 123.341 182.343 1.00 113.73 1229 LEU A CA 1
ATOM 18050 C C . LEU A 1 1229 ? 122.787 124.625 181.589 1.00 114.48 1229 LEU A C 1
ATOM 18051 O O . LEU A 1 1229 ? 122.441 124.758 180.410 1.00 114.14 1229 LEU A O 1
ATOM 18067 N N . THR A 1 1230 ? 123.463 125.557 182.258 1.00 121.63 1230 THR A N 1
ATOM 18068 C CA . THR A 1 1230 ? 123.671 126.900 181.730 1.00 122.49 1230 THR A CA 1
ATOM 18069 C C . THR A 1 1230 ? 125.158 127.177 181.576 1.00 123.17 1230 THR A C 1
ATOM 18070 O O . THR A 1 1230 ? 125.891 127.214 182.568 1.00 125.35 1230 THR A O 1
ATOM 18081 N N . ILE A 1 1231 ? 125.597 127.376 180.336 1.00 121.07 1231 ILE A N 1
ATOM 18082 C CA . ILE A 1 1231 ? 126.879 128.020 180.074 1.00 122.01 1231 ILE A CA 1
ATOM 18083 C C . ILE A 1 1231 ? 126.698 129.523 180.208 1.00 123.48 1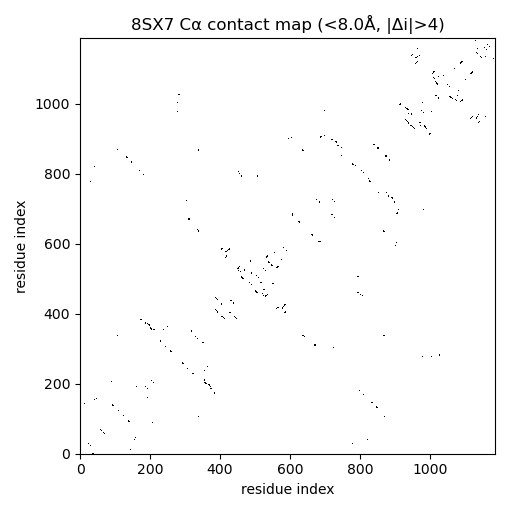231 ILE A C 1
ATOM 18084 O O . ILE A 1 1231 ? 125.733 130.088 179.681 1.00 123.67 1231 ILE A O 1
ATOM 18100 N N . ALA A 1 1232 ? 127.613 130.183 180.912 1.00 138.64 1232 ALA A N 1
ATOM 18101 C CA . ALA A 1 1232 ? 127.439 131.611 181.152 1.00 139.89 1232 ALA A CA 1
ATOM 18102 C C . ALA A 1 1232 ? 128.776 132.297 181.377 1.00 140.38 1232 ALA A C 1
ATOM 18103 O O . ALA A 1 1232 ? 129.536 131.911 182.270 1.00 140.62 1232 ALA A O 1
ATOM 18110 N N . HIS A 1 1233 ? 129.049 133.318 180.563 1.00 142.69 1233 HIS A N 1
ATOM 18111 C CA . HIS A 1 1233 ? 129.993 134.365 180.941 1.00 142.38 1233 HIS A CA 1
ATOM 18112 C C . HIS A 1 1233 ? 129.420 135.243 182.042 1.00 143.14 1233 HIS A C 1
ATOM 18113 O O . HIS A 1 1233 ? 130.122 135.597 182.996 1.00 142.99 1233 HIS A O 1
ATOM 18127 N N . ARG A 1 1234 ? 128.148 135.611 181.919 1.00 152.60 1234 ARG A N 1
ATOM 18128 C CA . ARG A 1 1234 ? 127.485 136.511 182.858 1.00 153.05 1234 ARG A CA 1
ATOM 18129 C C . ARG A 1 1234 ? 127.039 135.696 184.064 1.00 153.66 1234 ARG A C 1
ATOM 18130 O O . ARG A 1 1234 ? 125.916 135.195 184.135 1.00 154.19 1234 ARG A O 1
ATOM 18151 N N . LEU A 1 1235 ? 127.952 135.572 185.031 1.00 156.47 1235 LEU A N 1
ATOM 18152 C CA . LEU A 1 1235 ? 127.745 134.682 186.166 1.00 156.65 1235 LEU A CA 1
ATOM 18153 C C . LEU A 1 1235 ? 126.520 135.066 186.981 1.00 157.23 1235 LEU A C 1
ATOM 18154 O O . LEU A 1 1235 ? 125.997 134.230 187.726 1.00 156.60 1235 LEU A O 1
ATOM 18170 N N . ASN A 1 1236 ? 126.057 136.313 186.870 1.00 159.34 1236 ASN A N 1
ATOM 18171 C CA . ASN A 1 1236 ? 124.807 136.687 187.517 1.00 159.39 1236 ASN A CA 1
ATOM 18172 C C . ASN A 1 1236 ? 123.626 135.914 186.947 1.00 158.83 1236 ASN A C 1
ATOM 18173 O O . ASN A 1 1236 ? 122.565 135.867 187.577 1.00 159.06 1236 ASN A O 1
ATOM 18184 N N . THR A 1 1237 ? 123.784 135.312 185.767 1.00 152.11 1237 THR A N 1
ATOM 18185 C CA . THR A 1 1237 ? 122.717 134.509 185.188 1.00 152.20 1237 THR A CA 1
ATOM 18186 C C . THR A 1 1237 ? 122.627 133.129 185.822 1.00 152.44 1237 THR A C 1
ATOM 18187 O O . THR A 1 1237 ? 121.571 132.492 185.741 1.00 151.77 1237 THR A O 1
ATOM 18198 N N . ILE A 1 1238 ? 123.706 132.657 186.447 1.00 148.70 1238 ILE A N 1
ATOM 18199 C CA . ILE A 1 1238 ? 123.780 131.307 186.987 1.00 148.15 1238 ILE A CA 1
ATOM 18200 C C . ILE A 1 1238 ? 124.059 131.289 188.480 1.00 147.97 1238 ILE A C 1
ATOM 18201 O O . ILE A 1 1238 ? 124.081 130.209 189.079 1.00 147.43 1238 ILE A O 1
ATOM 18217 N N . ILE A 1 1239 ? 124.265 132.450 189.105 1.00 159.43 1239 ILE A N 1
ATOM 18218 C CA . ILE A 1 1239 ? 124.640 132.480 190.512 1.00 160.99 1239 ILE A CA 1
ATOM 18219 C C . ILE A 1 1239 ? 123.562 131.888 191.408 1.00 160.66 1239 ILE A C 1
ATOM 18220 O O . ILE A 1 1239 ? 123.852 131.507 192.547 1.00 160.62 1239 ILE A O 1
ATOM 18236 N N . ASP A 1 1240 ? 122.320 131.795 190.930 1.00 153.67 1240 ASP A N 1
ATOM 18237 C CA . ASP A 1 1240 ? 121.253 131.144 191.678 1.00 154.36 1240 ASP A CA 1
ATOM 18238 C C . ASP A 1 1240 ? 121.030 129.701 191.239 1.00 154.25 1240 ASP A C 1
ATOM 18239 O O . ASP A 1 1240 ? 119.931 129.167 191.419 1.00 153.09 1240 ASP A O 1
ATOM 18248 N N . SER A 1 1241 ? 122.048 129.061 190.670 1.00 149.48 1241 SER A N 1
ATOM 18249 C CA . SER A 1 1241 ? 121.998 127.631 190.415 1.00 148.07 1241 SER A CA 1
ATOM 18250 C C . SER A 1 1241 ? 122.059 126.853 191.729 1.00 148.73 1241 SER A C 1
ATOM 18251 O O . SER A 1 1241 ? 122.354 127.398 192.797 1.00 149.73 1241 SER A O 1
ATOM 18259 N N . ASP A 1 1242 ? 121.770 125.553 191.641 1.00 146.00 1242 ASP A N 1
ATOM 18260 C CA . ASP A 1 1242 ? 121.950 124.676 192.794 1.00 146.27 1242 ASP A CA 1
ATOM 18261 C C . ASP A 1 1242 ? 123.399 124.218 192.924 1.00 146.72 1242 ASP A C 1
ATOM 18262 O O . ASP A 1 1242 ? 123.917 124.090 194.038 1.00 147.26 1242 ASP A O 1
ATOM 18271 N N . LYS A 1 1243 ? 124.059 123.962 191.797 1.00 145.35 1243 LYS A N 1
ATOM 18272 C CA . LYS A 1 1243 ? 125.465 123.589 191.775 1.00 145.07 1243 LYS A CA 1
ATOM 18273 C C . LYS A 1 1243 ? 126.074 124.149 190.499 1.00 144.66 1243 LYS A C 1
ATOM 18274 O O . LYS A 1 1243 ? 125.363 124.484 189.550 1.00 144.57 1243 LYS A O 1
ATOM 18293 N N . ILE A 1 1244 ? 127.398 124.263 190.485 1.00 146.44 1244 ILE A N 1
ATOM 18294 C CA . ILE A 1 1244 ? 128.118 124.786 189.332 1.00 146.49 1244 ILE A CA 1
ATOM 18295 C C . ILE A 1 1244 ? 129.265 123.849 188.993 1.00 145.57 1244 ILE A C 1
ATOM 18296 O O . ILE A 1 1244 ? 129.954 123.344 189.885 1.00 144.81 1244 ILE A O 1
ATOM 18312 N N . MET A 1 1245 ? 129.465 123.617 187.701 1.00 135.64 1245 MET A N 1
ATOM 18313 C CA . MET A 1 1245 ? 130.571 122.816 187.201 1.00 134.88 1245 MET A CA 1
ATOM 18314 C C . MET A 1 1245 ? 131.641 123.750 186.656 1.00 134.51 1245 MET A C 1
ATOM 18315 O O . MET A 1 1245 ? 131.341 124.643 185.859 1.00 134.14 1245 MET A O 1
ATOM 18329 N N . VAL A 1 1246 ? 132.881 123.549 187.090 1.00 142.95 1246 VAL A N 1
ATOM 18330 C CA . VAL A 1 1246 ? 134.015 124.331 186.615 1.00 143.57 1246 VAL A CA 1
ATOM 18331 C C . VAL A 1 1246 ? 134.969 123.387 185.901 1.00 142.78 1246 VAL A C 1
ATOM 18332 O O . VAL A 1 1246 ? 135.496 122.449 186.512 1.00 142.38 1246 VAL A O 1
ATOM 18345 N N . LEU A 1 1247 ? 135.195 123.638 184.615 1.00 133.61 1247 LEU A N 1
ATOM 18346 C CA . LEU A 1 1247 ? 136.156 122.884 183.822 1.00 134.23 1247 LEU A CA 1
ATOM 18347 C C . LEU A 1 1247 ? 137.477 123.643 183.802 1.00 134.42 1247 LEU A C 1
ATOM 18348 O O . LEU A 1 1247 ? 137.535 124.784 183.330 1.00 134.96 1247 LEU A O 1
ATOM 18364 N N . ASP A 1 1248 ? 138.534 123.010 184.312 1.00 135.35 1248 ASP A N 1
ATOM 18365 C CA . ASP A 1 1248 ? 139.850 123.641 184.318 1.00 135.58 1248 ASP A CA 1
ATOM 18366 C C . ASP A 1 1248 ? 140.486 123.570 182.935 1.00 135.41 1248 ASP A C 1
ATOM 18367 O O . ASP A 1 1248 ? 140.809 124.598 182.331 1.00 134.64 1248 ASP A O 1
ATOM 18376 N N . SER A 1 1249 ? 140.680 122.358 182.426 1.00 133.31 1249 SER A N 1
ATOM 18377 C CA . SER A 1 1249 ? 141.093 122.153 181.045 1.00 134.30 1249 SER A CA 1
ATOM 18378 C C . SER A 1 1249 ? 140.723 120.738 180.628 1.00 134.19 1249 SER A C 1
ATOM 18379 O O . SER A 1 1249 ? 141.579 119.849 180.596 1.00 133.31 1249 SER A O 1
ATOM 18387 N N . GLY A 1 1250 ? 139.450 120.523 180.305 1.00 126.57 1250 GLY A N 1
ATOM 18388 C CA . GLY A 1 1250 ? 138.965 119.185 180.039 1.00 125.51 1250 GLY A CA 1
ATOM 18389 C C . GLY A 1 1250 ? 138.810 118.318 181.266 1.00 126.66 1250 GLY A C 1
ATOM 18390 O O . GLY A 1 1250 ? 138.610 117.108 181.129 1.00 126.32 1250 GLY A O 1
ATOM 18394 N N . ARG A 1 1251 ? 138.900 118.897 182.463 1.00 130.20 1251 ARG A N 1
ATOM 18395 C CA . ARG A 1 1251 ? 138.769 118.162 183.713 1.00 129.38 1251 ARG A CA 1
ATOM 18396 C C . ARG A 1 1251 ? 137.729 118.838 184.589 1.00 128.30 1251 ARG A C 1
ATOM 18397 O O . ARG A 1 1251 ? 137.823 120.041 184.852 1.00 129.31 1251 ARG A O 1
ATOM 18418 N N . LEU A 1 1252 ? 136.750 118.065 185.051 1.00 128.21 1252 LEU A N 1
ATOM 18419 C CA . LEU A 1 1252 ? 135.789 118.579 186.017 1.00 129.91 1252 LEU A CA 1
ATOM 18420 C C . LEU A 1 1252 ? 136.446 118.685 187.382 1.00 130.87 1252 LEU A C 1
ATOM 18421 O O . LEU A 1 1252 ? 136.382 117.744 188.180 1.00 129.54 1252 LEU A O 1
ATOM 18437 N N . LYS A 1 1253 ? 137.080 119.821 187.664 1.00 139.50 1253 LYS A N 1
ATOM 18438 C CA . LYS A 1 1253 ? 137.780 119.988 188.928 1.00 139.70 1253 LYS A CA 1
ATOM 18439 C C . LYS A 1 1253 ? 136.871 120.454 190.056 1.00 140.51 1253 LYS A C 1
ATOM 18440 O O . LYS A 1 1253 ? 137.196 120.223 191.225 1.00 140.10 1253 LYS A O 1
ATOM 18459 N N . GLU A 1 1254 ? 135.744 121.093 189.744 1.00 147.06 1254 GLU A N 1
ATOM 18460 C CA . GLU A 1 1254 ? 134.843 121.594 190.771 1.00 147.69 1254 GLU A CA 1
ATOM 18461 C C . GLU A 1 1254 ? 133.399 121.302 190.394 1.00 147.17 1254 GLU A C 1
ATOM 18462 O O . GLU A 1 1254 ? 133.001 121.475 189.240 1.00 147.74 1254 GLU A O 1
ATOM 18474 N N . TYR A 1 1255 ? 132.621 120.859 191.385 1.00 137.67 1255 TYR A N 1
ATOM 18475 C CA . TYR A 1 1255 ? 131.185 120.642 191.211 1.00 136.83 1255 TYR A CA 1
ATOM 18476 C C . TYR A 1 1255 ? 130.562 120.665 192.606 1.00 137.73 1255 TYR A C 1
ATOM 18477 O O . TYR A 1 1255 ? 130.602 119.655 193.313 1.00 137.34 1255 TYR A O 1
ATOM 18495 N N . ASP A 1 1256 ? 129.995 121.806 192.994 1.00 151.05 1256 ASP A N 1
ATOM 18496 C CA . ASP A 1 1256 ? 129.464 121.936 194.344 1.00 151.68 1256 ASP A CA 1
ATOM 18497 C C . ASP A 1 1256 ? 128.504 123.118 194.422 1.00 151.56 1256 ASP A C 1
ATOM 18498 O O . ASP A 1 1256 ? 128.306 123.860 193.456 1.00 151.01 1256 ASP A O 1
ATOM 18507 N N . GLU A 1 1257 ? 127.898 123.267 195.599 1.00 158.82 1257 GLU A N 1
ATOM 18508 C CA . GLU A 1 1257 ? 127.022 124.394 195.889 1.00 159.70 1257 GLU A CA 1
ATOM 18509 C C . GLU A 1 1257 ? 127.768 125.713 195.694 1.00 159.95 1257 GLU A C 1
ATOM 18510 O O . GLU A 1 1257 ? 128.888 125.863 196.203 1.00 160.02 1257 GLU A O 1
ATOM 18522 N N . PRO A 1 1258 ? 127.195 126.686 194.975 1.00 159.02 1258 PRO A N 1
ATOM 18523 C CA . PRO A 1 1258 ? 127.958 127.914 194.690 1.00 159.47 1258 PRO A CA 1
ATOM 18524 C C . PRO A 1 1258 ? 128.468 128.631 195.930 1.00 160.10 1258 PRO A C 1
ATOM 18525 O O . PRO A 1 1258 ? 129.605 129.119 195.927 1.00 159.88 1258 PRO A O 1
ATOM 18536 N N . TYR A 1 1259 ? 127.668 128.712 196.996 1.00 169.45 1259 TYR A N 1
ATOM 18537 C CA . TYR A 1 1259 ? 128.155 129.349 198.216 1.00 170.33 1259 TYR A CA 1
ATOM 18538 C C . TYR A 1 1259 ? 129.267 128.528 198.857 1.00 170.15 1259 TYR A C 1
ATOM 18539 O O . TYR A 1 1259 ? 130.231 129.089 199.392 1.00 170.03 1259 TYR A O 1
ATOM 18557 N N . VAL A 1 1260 ? 129.150 127.200 198.817 1.00 166.04 1260 VAL A N 1
ATOM 18558 C CA . VAL A 1 1260 ? 130.193 126.353 199.385 1.00 166.11 1260 VAL A CA 1
ATOM 18559 C C . VAL A 1 1260 ? 131.484 126.493 198.586 1.00 164.94 1260 VAL A C 1
ATOM 18560 O O . VAL A 1 1260 ? 132.583 126.491 199.153 1.00 164.84 1260 VAL A O 1
ATOM 18573 N N . LEU A 1 1261 ? 131.376 126.615 197.261 1.00 159.17 1261 LEU A N 1
ATOM 18574 C CA . LEU A 1 1261 ? 132.551 126.899 196.443 1.00 159.81 1261 LEU A CA 1
ATOM 18575 C C . LEU A 1 1261 ? 133.151 128.252 196.807 1.00 160.77 1261 LEU A C 1
ATOM 18576 O O . LEU A 1 1261 ? 134.327 128.352 197.174 1.00 160.80 1261 LEU A O 1
ATOM 18592 N N . LEU A 1 1262 ? 132.344 129.310 196.710 1.00 165.10 1262 LEU A N 1
ATOM 18593 C CA . LEU A 1 1262 ? 132.871 130.661 196.859 1.00 164.60 1262 LEU A CA 1
ATOM 18594 C C . LEU A 1 1262 ? 133.457 130.897 198.243 1.00 164.98 1262 LEU A C 1
ATOM 18595 O O . LEU A 1 1262 ? 134.388 131.696 198.390 1.00 164.65 1262 LEU A O 1
ATOM 18611 N N . GLN A 1 1263 ? 132.938 130.219 199.269 1.00 169.13 1263 GLN A N 1
ATOM 18612 C CA . GLN A 1 1263 ? 133.540 130.347 200.590 1.00 169.47 1263 GLN A CA 1
ATOM 18613 C C . GLN A 1 1263 ? 134.921 129.709 200.650 1.00 168.93 1263 GLN A C 1
ATOM 18614 O O . GLN A 1 1263 ? 135.714 130.063 201.529 1.00 168.97 1263 GLN A O 1
ATOM 18628 N N . ASN A 1 1264 ? 135.227 128.784 199.744 1.00 165.13 1264 ASN A N 1
ATOM 18629 C CA . ASN A 1 1264 ? 136.607 128.367 199.509 1.00 164.73 1264 ASN A CA 1
ATOM 18630 C C . ASN A 1 1264 ? 137.243 129.393 198.582 1.00 165.24 1264 ASN A C 1
ATOM 18631 O O . ASN A 1 1264 ? 137.072 129.339 197.362 1.00 165.89 1264 ASN A O 1
ATOM 18642 N N . ARG A 1 1265 ? 137.985 130.336 199.164 1.00 169.59 1265 ARG A N 1
ATOM 18643 C CA . ARG A 1 1265 ? 138.577 131.408 198.374 1.00 169.87 1265 ARG A CA 1
ATOM 18644 C C . ARG A 1 1265 ? 139.546 130.886 197.320 1.00 169.52 1265 ARG A C 1
ATOM 18645 O O . ARG A 1 1265 ? 139.899 131.631 196.399 1.00 169.23 1265 ARG A O 1
ATOM 18666 N N . ASP A 1 1266 ? 139.980 129.633 197.429 1.00 167.06 1266 ASP A N 1
ATOM 18667 C CA . ASP A 1 1266 ? 140.870 129.030 196.447 1.00 166.49 1266 ASP A CA 1
ATOM 18668 C C . ASP A 1 1266 ? 140.132 128.337 195.308 1.00 165.96 1266 ASP A C 1
ATOM 18669 O O . ASP A 1 1266 ? 140.785 127.781 194.420 1.00 165.23 1266 ASP A O 1
ATOM 18678 N N . SER A 1 1267 ? 138.802 128.344 195.307 1.00 163.33 1267 SER A N 1
ATOM 18679 C CA . SER A 1 1267 ? 138.073 127.705 194.223 1.00 162.60 1267 SER A CA 1
ATOM 18680 C C . SER A 1 1267 ? 138.310 128.446 192.913 1.00 162.86 1267 SER A C 1
ATOM 18681 O O . SER A 1 1267 ? 138.445 129.672 192.879 1.00 162.95 1267 SER A O 1
ATOM 18689 N N . LEU A 1 1268 ? 138.361 127.681 191.822 1.00 156.66 1268 LEU A N 1
ATOM 18690 C CA . LEU A 1 1268 ? 138.505 128.289 190.505 1.00 156.28 1268 LEU A CA 1
ATOM 18691 C C . LEU A 1 1268 ? 137.328 129.205 190.200 1.00 155.84 1268 LEU A C 1
ATOM 18692 O O . LEU A 1 1268 ? 137.492 130.254 189.566 1.00 155.43 1268 LEU A O 1
ATOM 18708 N N . PHE A 1 1269 ? 136.129 128.823 190.645 1.00 157.78 1269 PHE A N 1
ATOM 18709 C CA . PHE A 1 1269 ? 134.968 129.686 190.472 1.00 157.99 1269 PHE A CA 1
ATOM 18710 C C . PHE A 1 1269 ? 135.160 131.010 191.200 1.00 158.56 1269 PHE A C 1
ATOM 18711 O O . PHE A 1 1269 ? 134.813 132.072 190.670 1.00 158.33 1269 PHE A O 1
ATOM 18728 N N . TYR A 1 1270 ? 135.724 130.973 192.411 1.00 165.36 1270 TYR A N 1
ATOM 18729 C CA . TYR A 1 1270 ? 135.969 132.216 193.135 1.00 165.38 1270 TYR A CA 1
ATOM 18730 C C . TYR A 1 1270 ? 137.000 133.073 192.413 1.00 165.36 1270 TYR A C 1
ATOM 18731 O O . TYR A 1 1270 ? 136.883 134.303 192.380 1.00 165.39 1270 TYR A O 1
ATOM 18749 N N . LYS A 1 1271 ? 138.033 132.445 191.855 1.00 162.57 1271 LYS A N 1
ATOM 18750 C CA . LYS A 1 1271 ? 138.990 133.192 191.050 1.00 162.71 1271 LYS A CA 1
ATOM 18751 C C . LYS A 1 1271 ? 138.297 133.863 189.871 1.00 162.52 1271 LYS A C 1
ATOM 18752 O O . LYS A 1 1271 ? 138.596 135.015 189.538 1.00 161.62 1271 LYS A O 1
ATOM 18771 N N . MET A 1 1272 ? 137.361 133.157 189.231 1.00 161.48 1272 MET A N 1
ATOM 18772 C CA . MET A 1 1272 ? 136.689 133.713 188.061 1.00 161.13 1272 MET A CA 1
ATOM 18773 C C . MET A 1 1272 ? 135.792 134.888 188.436 1.00 161.39 1272 MET A C 1
ATOM 18774 O O . MET A 1 1272 ? 135.697 135.862 187.681 1.00 161.90 1272 MET A O 1
ATOM 18788 N N . VAL A 1 1273 ? 135.122 134.822 189.590 1.00 166.86 1273 VAL A N 1
ATOM 18789 C CA . VAL A 1 1273 ? 134.312 135.961 190.014 1.00 167.50 1273 VAL A CA 1
ATOM 18790 C C . VAL A 1 1273 ? 135.210 137.117 190.438 1.00 167.70 1273 VAL A C 1
ATOM 18791 O O . VAL A 1 1273 ? 134.900 138.287 190.184 1.00 167.42 1273 VAL A O 1
ATOM 18804 N N . GLN A 1 1274 ? 136.336 136.813 191.090 1.00 171.43 1274 GLN A N 1
ATOM 18805 C CA . GLN A 1 1274 ? 137.246 137.872 191.512 1.00 171.93 1274 GLN A CA 1
ATOM 18806 C C . GLN A 1 1274 ? 137.821 138.613 190.311 1.00 171.59 1274 GLN A C 1
ATOM 18807 O O . GLN A 1 1274 ? 138.001 139.836 190.353 1.00 171.14 1274 GLN A O 1
ATOM 18821 N N . GLN A 1 1275 ? 138.112 137.887 189.229 1.00 170.80 1275 GLN A N 1
ATOM 18822 C CA . GLN A 1 1275 ? 138.553 138.521 187.990 1.00 170.76 1275 GLN A CA 1
ATOM 18823 C C . GLN A 1 1275 ? 137.590 139.607 187.533 1.00 170.67 1275 GLN A C 1
ATOM 18824 O O . GLN A 1 1275 ? 138.012 140.595 186.922 1.00 170.85 1275 GLN A O 1
ATOM 18838 N N . LEU A 1 1276 ? 136.296 139.441 187.812 1.00 169.47 1276 LEU A N 1
ATOM 18839 C CA . LEU A 1 1276 ? 135.318 140.449 187.419 1.00 169.77 1276 LEU A CA 1
ATOM 18840 C C . LEU A 1 1276 ? 135.547 141.751 188.174 1.00 169.90 1276 LEU A C 1
ATOM 18841 O O . LEU A 1 1276 ? 135.589 142.831 187.573 1.00 168.99 1276 LEU A O 1
ATOM 18857 N N . GLY A 1 1277 ? 135.703 141.670 189.481 1.00 175.08 1277 GLY A N 1
ATOM 18858 C CA . GLY A 1 1277 ? 135.880 142.843 190.313 1.00 175.03 1277 GLY A CA 1
ATOM 18859 C C . GLY A 1 1277 ? 135.375 142.583 191.714 1.00 174.45 1277 GLY A C 1
ATOM 18860 O O . GLY A 1 1277 ? 134.587 141.676 191.972 1.00 174.20 1277 GLY A O 1
ATOM 18864 N N . LYS A 1 1278 ? 135.848 143.410 192.648 1.00 175.40 1278 LYS A N 1
ATOM 18865 C CA . LYS A 1 1278 ? 135.525 143.189 194.053 1.00 175.85 1278 LYS A CA 1
ATOM 18866 C C . LYS A 1 1278 ? 134.044 143.426 194.326 1.00 176.37 1278 LYS A C 1
ATOM 18867 O O . LYS A 1 1278 ? 133.421 142.671 195.081 1.00 176.45 1278 LYS A O 1
ATOM 18886 N N . ALA A 1 1279 ? 133.459 144.468 193.728 1.00 176.23 1279 ALA A N 1
ATOM 18887 C CA . ALA A 1 1279 ? 132.035 144.712 193.935 1.00 176.23 1279 ALA A CA 1
ATOM 18888 C C . ALA A 1 1279 ? 131.189 143.632 193.270 1.00 176.04 1279 ALA A C 1
ATOM 18889 O O . ALA A 1 1279 ? 130.207 143.159 193.853 1.00 175.42 1279 ALA A O 1
ATOM 18896 N N . GLU A 1 1280 ? 131.559 143.229 192.052 1.00 174.03 1280 GLU A N 1
ATOM 18897 C CA . GLU A 1 1280 ? 130.884 142.114 191.391 1.00 173.79 1280 GLU A CA 1
ATOM 18898 C C . GLU A 1 1280 ? 130.960 140.847 192.233 1.00 173.57 1280 GLU A C 1
ATOM 18899 O O . GLU A 1 1280 ? 129.947 140.175 192.460 1.00 173.36 1280 GLU A O 1
ATOM 18911 N N . ALA A 1 1281 ? 132.161 140.498 192.698 1.00 175.16 1281 ALA A N 1
ATOM 18912 C CA . ALA A 1 1281 ? 132.311 139.306 193.526 1.00 175.30 1281 ALA A CA 1
ATOM 18913 C C . ALA A 1 1281 ? 131.524 139.435 194.824 1.00 175.59 1281 ALA A C 1
ATOM 18914 O O . ALA A 1 1281 ? 130.941 138.455 195.301 1.00 176.17 1281 ALA A O 1
ATOM 18921 N N . ALA A 1 1282 ? 131.496 140.629 195.415 1.00 174.36 1282 ALA A N 1
ATOM 18922 C CA . ALA A 1 1282 ? 130.709 140.822 196.627 1.00 174.11 1282 ALA A CA 1
ATOM 18923 C C . ALA A 1 1282 ? 129.230 140.576 196.353 1.00 174.46 1282 ALA A C 1
ATOM 18924 O O . ALA A 1 1282 ? 128.548 139.890 197.124 1.00 174.29 1282 ALA A O 1
ATOM 18931 N N . ALA A 1 1283 ? 128.717 141.129 195.252 1.00 172.57 1283 ALA A N 1
ATOM 18932 C CA . ALA A 1 1283 ? 127.317 140.917 194.897 1.00 172.19 1283 ALA A CA 1
ATOM 18933 C C . ALA A 1 1283 ? 127.035 139.442 194.639 1.00 172.35 1283 ALA A C 1
ATOM 18934 O O . ALA A 1 1283 ? 126.051 138.887 195.144 1.00 172.14 1283 ALA A O 1
ATOM 18941 N N . LEU A 1 1284 ? 127.898 138.787 193.859 1.00 169.79 1284 LEU A N 1
ATOM 18942 C CA . LEU A 1 1284 ? 127.697 137.377 193.538 1.00 169.55 1284 LEU A CA 1
ATOM 18943 C C . LEU A 1 1284 ? 127.741 136.514 194.793 1.00 169.91 1284 LEU A C 1
ATOM 18944 O O . LEU A 1 1284 ? 126.902 135.624 194.978 1.00 170.22 1284 LEU A O 1
ATOM 18960 N N . THR A 1 1285 ? 128.720 136.758 195.668 1.00 172.61 1285 THR A N 1
ATOM 18961 C CA . THR A 1 1285 ? 128.824 135.970 196.894 1.00 172.55 1285 THR A CA 1
ATOM 18962 C C . THR A 1 1285 ? 127.634 136.217 197.814 1.00 172.85 1285 THR A C 1
ATOM 18963 O O . THR A 1 1285 ? 127.108 135.278 198.422 1.00 172.45 1285 THR A O 1
ATOM 18974 N N . GLU A 1 1286 ? 127.197 137.472 197.932 1.00 175.53 1286 GLU A N 1
ATOM 18975 C CA . GLU A 1 1286 ? 126.026 137.765 198.752 1.00 175.69 1286 GLU A CA 1
ATOM 18976 C C . GLU A 1 1286 ? 124.788 137.069 198.201 1.00 175.41 1286 GLU A C 1
ATOM 18977 O O . GLU A 1 1286 ? 124.002 136.490 198.959 1.00 175.40 1286 GLU A O 1
ATOM 18989 N N . THR A 1 1287 ? 124.600 137.114 196.880 1.00 173.59 1287 THR A N 1
ATOM 18990 C CA . THR A 1 1287 ? 123.454 136.449 196.266 1.00 173.90 1287 THR A CA 1
ATOM 18991 C C . THR A 1 1287 ? 123.503 134.945 196.508 1.00 173.86 1287 THR A C 1
ATOM 18992 O O . THR A 1 1287 ? 122.510 134.337 196.924 1.00 173.37 1287 THR A O 1
ATOM 19003 N N . ALA A 1 1288 ? 124.657 134.328 196.248 1.00 173.67 1288 ALA A N 1
ATOM 19004 C CA . ALA A 1 1288 ? 124.812 132.899 196.498 1.00 173.77 1288 ALA A CA 1
ATOM 19005 C C . ALA A 1 1288 ? 124.548 132.566 197.961 1.00 173.96 1288 ALA A C 1
ATOM 19006 O O . ALA A 1 1288 ? 123.856 131.590 198.272 1.00 174.18 1288 ALA A O 1
ATOM 19013 N N . LYS A 1 1289 ? 125.094 133.370 198.873 1.00 174.96 1289 LYS A N 1
ATOM 19014 C CA . LYS A 1 1289 ? 124.908 133.124 200.298 1.00 174.96 1289 LYS A CA 1
ATOM 19015 C C . LYS A 1 1289 ? 123.433 133.164 200.678 1.00 174.49 1289 LYS A C 1
ATOM 19016 O O . LYS A 1 1289 ? 122.935 132.273 201.376 1.00 174.28 1289 LYS A O 1
ATOM 19035 N N . GLN A 1 1290 ? 122.717 134.197 200.232 1.00 175.47 1290 GLN A N 1
ATOM 19036 C CA . GLN A 1 1290 ? 121.320 134.343 200.628 1.00 176.38 1290 GLN A CA 1
ATOM 19037 C C . GLN A 1 1290 ? 120.447 133.249 200.022 1.00 176.35 1290 GLN A C 1
ATOM 19038 O O . GLN A 1 1290 ? 119.564 132.711 200.701 1.00 176.17 1290 GLN A O 1
ATOM 19052 N N . VAL A 1 1291 ? 120.671 132.901 198.752 1.00 173.84 1291 VAL A N 1
ATOM 19053 C CA . VAL A 1 1291 ? 119.859 131.849 198.146 1.00 173.48 1291 VAL A CA 1
ATOM 19054 C C . VAL A 1 1291 ? 120.202 130.496 198.757 1.00 173.86 1291 VAL A C 1
ATOM 19055 O O . VAL A 1 1291 ? 119.327 129.634 198.905 1.00 173.39 1291 VAL A O 1
ATOM 19068 N N . TYR A 1 1292 ? 121.466 130.286 199.128 1.00 174.54 1292 TYR A N 1
ATOM 19069 C CA . TYR A 1 1292 ? 121.845 129.055 199.816 1.00 173.95 1292 TYR A CA 1
ATOM 19070 C C . TYR A 1 1292 ? 121.156 128.956 201.171 1.00 174.18 1292 TYR A C 1
ATOM 19071 O O . TYR A 1 1292 ? 120.630 127.900 201.539 1.00 174.10 1292 TYR A O 1
ATOM 19089 N N . PHE A 1 1293 ? 121.157 130.051 201.934 1.00 177.59 1293 PHE A N 1
ATOM 19090 C CA . PHE A 1 1293 ? 120.402 130.081 203.181 1.00 177.67 1293 PHE A CA 1
ATOM 19091 C C . PHE A 1 1293 ? 118.943 129.712 202.943 1.00 177.98 1293 PHE A C 1
ATOM 19092 O O . PHE A 1 1293 ? 118.402 128.805 203.587 1.00 178.02 1293 PHE A O 1
ATOM 19109 N N . LYS A 1 1294 ? 118.288 130.410 202.011 1.00 176.88 1294 LYS A N 1
ATOM 19110 C CA . LYS A 1 1294 ? 116.863 130.190 201.785 1.00 176.37 1294 LYS A CA 1
ATOM 19111 C C . LYS A 1 1294 ? 116.576 128.784 201.272 1.00 176.00 1294 LYS A C 1
ATOM 19112 O O . LYS A 1 1294 ? 115.502 128.238 201.543 1.00 175.22 1294 LYS A O 1
ATOM 19131 N N . ARG A 1 1295 ? 117.510 128.182 200.533 1.00 172.20 1295 ARG A N 1
ATOM 19132 C CA . ARG A 1 1295 ? 117.310 126.813 200.072 1.00 171.67 1295 ARG A CA 1
ATOM 19133 C C . ARG A 1 1295 ? 117.573 125.794 201.172 1.00 172.10 1295 ARG A C 1
ATOM 19134 O O . ARG A 1 1295 ? 117.113 124.653 201.063 1.00 171.77 1295 ARG A O 1
ATOM 19155 N N . ASN A 1 1296 ? 118.302 126.178 202.222 1.00 177.12 1296 ASN A N 1
ATOM 19156 C CA . ASN A 1 1296 ? 118.432 125.338 203.406 1.00 176.92 1296 ASN A CA 1
ATOM 19157 C C . ASN A 1 1296 ? 117.268 125.517 204.374 1.00 176.44 1296 ASN A C 1
ATOM 19158 O O . ASN A 1 1296 ? 117.008 124.618 205.182 1.00 175.55 1296 ASN A O 1
ATOM 19169 N N . TYR A 1 1297 ? 116.566 126.653 204.310 1.00 178.07 1297 TYR A N 1
ATOM 19170 C CA . TYR A 1 1297 ? 115.491 126.987 205.240 1.00 177.95 1297 TYR A CA 1
ATOM 19171 C C . TYR A 1 1297 ? 114.182 126.235 205.002 1.00 178.10 1297 TYR A C 1
ATOM 19172 O O . TYR A 1 1297 ? 113.421 126.034 205.957 1.00 177.74 1297 TYR A O 1
ATOM 19190 N N . PRO A 1 1298 ? 113.863 125.805 203.766 1.00 177.22 1298 PRO A N 1
ATOM 19191 C CA . PRO A 1 1298 ? 112.448 125.481 203.555 1.00 176.82 1298 PRO A CA 1
ATOM 19192 C C . PRO A 1 1298 ? 111.992 124.235 204.310 1.00 176.37 1298 PRO A C 1
ATOM 19193 O O . PRO A 1 1298 ? 112.592 123.176 204.130 0.00 176.37 1298 PRO A O 1
#

Sequence (1188 aa):
PNPLRNANLCSRIFFWWLNPLFKIGHKRRLEEDDMYSVLPEDRSQHLGEELQGYWDQEVLRAEKDAREPSLTKAIIKCYWKSYVVLGIFTLIEESTRVVQPIILGKIIGYFENYDPSDSAALYEAHGYAGVLSACTLVLAILHHLYFYHVQCAGMRLRVAMCHMIYRKALRLSNSAMGKTTTGQIVNLLSNDVNKFDQVTIFLHFLWAGPLQAIVVTALLWMEIGISCLAGMAVLIILLPLQSCIGKLFSSLRSKTAAFTDTRIRTMNEVITGIRIIKMYAWEKSFADLITNLRRKEISKILRSSYLRGMNLASFFVASKIIVFVTFTTYVFLGNVITASRVFVAVSLYGAVRLTVTLFFPSAVEKVSEAFVSIRRIKNFLLLDEIVNVQDFTAFWDKASDTPTLQSLSFTVRPGELLAVVGPVGAGKSSLLSAVLGELPPNQGQVSVHGRIAYVSQQPWVFSGTVRSNILFGKKYEKERYEKVIKACALKKDLQLLEDGDLTMIGDRGTTLSGGQKARVNLARAVYQDADIYLLDDPLSAVDAEVSRHLFELCICQALHEKIRILVTHQLQYLKAASQILILKDGQMVQKGEGKVGFKAYKNYFTAGAHWFIIIFLILVNLAAQVSYILQDWWLSYWANQQSALTEKLDLNWYLGIYSGLTASTVLFGIVRSLLVFFVLVSSSQTLHNQMFESILRAPVLFFDRNPIGRILNRFSKDIGHMDDLLPLTYLDFIQTFLQVIGVVGVAVAVIPWIAIPLVPLGIVFFVLRRYFLETSRDVKRLESTTRSPVFSHLSSSLQGLWTIRAYKAEQRFQELFDSHQDLHSEAWFLFLTTSRWFAVRLDAICAVFVIVVAFGSLILAKTLDAGQVGLALSYALTLMGMFQWCVRQSAEVENMMISVERVIEYTDLEKEAPWEYQKRPLPSWPHEGVIIFDNVNFSYSLDGPLVLKHLTALIKSKEKVGIVGRTGAGKSSLIAALFRLSEPEGKIWIDKILTTEIGLHDLRKKMSIIPQEPVLFTGTMRKNLDPFNEHSDEELWNALEEVQLKEAIEDLPGKMDTELAESGSNFSVGQRQLVCLARAILRKNRILIIDEATANVDPRTDELIQKKIREKFAHCTVLTIAHRLNTIIDSDKIMVLDSGRLKEYDEPYVLLQNRDSLFYKMVQQLGKAEAAALTETAKQVYFKRNYP

Organism: Bos taurus (NCBI:txid9913)

Radius of gyration: 37.1 Å; Cα contacts (8 Å, |Δi|>4): 1697; chains: 1; bounding box: 62×74×128 Å

Solvent-accessible surface area: 52797 Å² total; per-residue (Å²): 118,7,39,28,120,129,9,117,122,80,21,120,47,57,8,116,18,1,55,70,11,6,151,68,0,109,183,106,140,5,71,86,139,35,21,54,14,1,47,94,100,14,81,3,64,104,3,0,96,63,0,28,39,83,11,72,75,0,49,116,135,1,128,178,89,110,105,114,18,38,2,40,87,0,20,102,69,18,41,119,142,77,32,71,85,27,6,95,46,0,90,80,17,20,53,23,52,14,73,11,1,54,20,0,8,112,1,0,18,20,14,81,102,74,87,128,106,73,64,70,32,60,149,101,5,59,39,60,0,29,70,0,14,51,18,5,85,69,21,14,57,20,47,11,36,0,27,24,58,0,46,14,20,0,4,55,11,13,0,0,0,5,6,3,0,0,102,8,3,10,106,0,30,32,69,2,48,57,152,19,90,34,41,102,4,22,66,12,2,36,81,6,2,64,36,2,24,76,15,10,17,22,46,10,4,69,100,3,0,48,85,8,13,116,60,0,30,54,49,0,102,151,37,17,19,95,3,0,80,33,0,17,46,27,5,110,106,20,42,85,95,4,23,80,34,1,113,86,18,3,48,21,75,48,109,13,50,62,53,38,56,42,4,46,92,2,0,51,12,0,3,71,9,0,88,21,1,0,19,8,4,13,2,100,10,9,22,83,59,1,75,65,19,10,133,93,2,17,37,56,20,43,147,8,4,77,36,34,0,76,12,48,4,26,25,3,5,0,10,11,53,0,6,43,36,0,2,21,36,16,6,139,105,62,56,72,2,43,2,24,102,0,3,6,0,28,15,0,0,19,1,0,32,64,3,3,3,58,31,36,4,13,0,36,38,49,34,7,16,4,98,37,0,16,149,90,1,26,76,6,14,72,37,93,93,84,0,34,4,56,85,2,17,0,65,113,82,178,85,46,148,67,24,36,0,63,65,2,38,10,49,0,112,96,44,27,7,0,0,0,9,13,61,118,71,2,8,12,48,21,2,0,6,6,4,34,50,40,7,85,53,93,101,28,97,45,48,52,114,51,134,29,0,15,4,20,68,132,35,13,6,10,33,22,30,2,49,45,0,0,21,3,60,105,174,109,89,123,97,80,17,70,136,8,8,116,10,0,27,3,95,140,31,20,119,115,63,176,80,14,21,80,26,138,14,26,89,168,1,107,101,24,58,46,23,46,46,7,31,2,9,4,0,2,1,13,1,13,72,2,68,0,0,0,0,4,10,9,2,80,26,21,110,66,133,49,4,134,77,1,9,74,47,0,0,54,134,44,1,107,136,33,5,14,0,0,5,2,104,56,93,129,26,8,191,68,16,62,15,49,0,48,0,126,110,2,76,64,79,113,84,63,154,45,158,19,42,150,138,11,66,109,66,0,41,69,23,14,19,116,148,124,56,25,82,96,9,92,100,5,12,89,32,0,9,79,12,19,28,64,2,13,104,19,2,3,76,5,0,32,64,34,74,84,102,193,137,149,24,69,50,124,155,17,18,38,56,0,37,39,30,8,57,26,0,36,100,55,1,52,50,2,4,50,24,3,0,89,0,1,4,19,0,0,65,48,6,2,72,82,0,11,92,2,1,3,60,0,23,15,48,17,17,84,134,19,77,73,41,115,1,31,70,20,0,21,112,3,0,28,62,0,10,44,78,0,0,39,8,10,2,38,42,40,28,12,89,24,17,13,91,11,3,41,37,14,2,48,81,24,6,86,169,9,41,107,54,50,90,72,29,16,102,78,30,127,90,25,79,186,70,9,18,68,4,9,100,7,8,28,83,10,11,45,75,5,102,63,44,9,46,17,1,1,34,6,2,25,94,4,2,69,8,0,32,7,41,160,4,54,106,68,0,17,91,50,0,12,64,39,6,23,49,12,1,20,1,60,11,2,46,6,0,7,18,11,13,1,0,23,32,0,7,44,23,4,3,65,8,1,56,37,0,1,61,21,0,8,136,49,7,180,99,27,61,5,0,68,0,0,6,2,0,8,17,1,24,71,9,39,18,34,33,5,108,8,14,34,16,31,12,42,7,53,69,17,0,14,6,0,67,57,0,17,80,12,25,109,29,104,111,19,18,69,47,87,63,185,115,135,18,132,125,77,9,6,112,89,1,36,0,48,1,51,85,0,26,0,16,95,18,187,113,29,109,75,38,1,64,103,1,71,8,80,0,119,24,153,21,50,1,0,1,1,6,181,113,78,4,7,21,73,4,1,14,5,0,1,0,5,25,25,94,22,94,48,106,2,74,4,8,163,29,31,1,61,84,0,0,2,9,8,1,0,101,72,4,8,8,18,10,106,106,23,48,5,14,38,22,36,0,48,80,3,6,5,15,96,87,135,47,51,68,127,74,0,43,89,3,0,83,46,0,119,3,55,139,34,0,82,124,54,128,34,108,14,86,17,128,12,50,54,89,0,88,62,8,42,76,22,54,62,38,25,0,5,8,0,5,7,24,13,55,184,22,120,2,2,3,6,26,26,20,5,28,147,11,68,105,183,27,14,113,85,15,29,127,28,24,96,88,73,15,64,108,3,1,7,2,17,3,8,101,60,5,89,17,2,6,53,7,32,51,0,0,2,2,70,80,2,96,40,123,23,50,53,38,2,35,66,15,0,91,81,125,111,2,45,0,38,123,63,0,75,156,83,20,165,78,84,5,58,51,0,26,74,59,0,60,78,30,52,65,134,73,93,163,140

Nearest PDB structures (foldseek):
  8sxb-assembly1_A  TM=9.947E-01  e=0.000E+00  Bos indicus
  8sxa-assembly1_A  TM=7.702E-01  e=0.000E+00  Bos taurus
  8i4c-assembly1_A  TM=8.243E-01  e=0.000E+00  Homo sapiens
  8bwo-assembly1_A  TM=8.909E-01  e=0.000E+00  Homo sapiens
  8iz7-assembly1_A  TM=7.974E-01  e=0.000E+00  Homo sapiens

Secondary structure (DSSP, 8-state):
--GGGT--HHHHHH-GGGHHHHHHHHHS---TTS-PPPPTTT-HHHHHHHHHHHHHHHHHHHHHSSSPP-HHHHHHHHHHHHHHHTHHHHHHHHHHHHHHHHHHHHHHHHHHT--SS-HHHHHHHHHHHHHHHHHHHHHHHHHHHHHHHHHHHHHHHHHHHHHHHHHHHTT--TTHHHHS-HHHHHHIIIIIGGGHHHHHHHTTHHHHHHHHHHHHHHHHHHHTGGGHHHHHHHHHHHHHHHHHHHHHHHHHHHHHHHHHHHHHHHHHHHHHHHHHHHHHTTHHHHHHHHHHHHHHHHHHHHHHHHHHHHHHHHHHTHHHHHHHHHHHHHHHTT----HHHHHHHHHHHHHHHHIIIIIHHHHHHHHHHHHHHHHHHHHHHTS---EEEEEEEE-S-TTSSS-SEEEEEEEE-TT-EEEEESSTTSSHHHHHHHHHTSS--SEEEEEE-S-EEEE-SS----SSBHHHHHHTTSPP-HHHHHHHHHHTT-HHHHHHSTTGGG-B--TT-TTS-HHHHHHHHHHHHHHH--SEEEE--SSTTS-HHHHHHHIIIIIIIITTTSEEEEE-S-TTTTTSSSEEEEEETTEEEEE------HHHHHHHHHHHS-HHHHHHHHHHHHHHHHHHHHHHHHHHHHHHHHHH------HHHHHHHHHHHHHHHHHHHHHHHHHHHHHHHHHHHHHHHHHHHHHHHS-HHHHHSS-HHHHHHIIIIIHHHHHTHHHHHHHHHHHHHHHHHHHHHHHHHH-GGGHHHHHHHHHHHHHHHHHHHHHHHHHHHHHHHHHHHHHHHHHHHHHTHHHHHHTTTHHHHHHHHHHHHHHHHHHHHHHHHHHHHHHHHHHHHHHHHHHHHHHHHHHTGGG--HHHHHHHHHHHHHHHHHHHHHHHHHHHHHHHHHHHHHHHGGGG---PSPSS-SS---TT-SSS--EEEEEEEE-SSTTS--SEEEEEEEE-SS-EEEEEESTTSSHHHHHHHHTTSSPPEEEEEETTEEGGGS-HHHHHHTEEEE-SS----SB-TTTTT-TT--S-HHHHHHHHHHTT-HHHHHHSTTGGGPPBPTT-TTS-HHHHHHHHHHHHHHS--SEEEEESTTTTS-HHHHHHHHHHHHHHTTTSEEEEE-SSGGGTTTSSEEEEESSSSEEEEE-HHHHHHSTTSHHHHHHHHH-HHHHHHHHHHHHHHHHHHH--

Foldseek 3Di:
DDCCVVDDPVCVLLVCVCVVVLVVLLVDFDDLVSFDFDDPCLQLVVLQVQLVVLVVVQCVVCVVPVHHGDSVVSVCVRCVVPLVVLCVLVVVLLVLLLVLLVLLLVLLVCQLVPDDDDPVSLVVSVVSLVVSLVSLLSNLSSVLVSQLVLLSVLLSQLSSLVLLLLLLLLFFAVLLCVVDDLVLSLCLNVPQSVLSSLQSRQPSLLPSLVVLLVVLLVVLCVLQNPLSVQLVVLLVVLQVVLLVLLLVLLVLVVVLVVLLVVLLLLLLVCLVCVVVCQLQVVLVLSCVVNVVSVVVSLVSLLVSLLSVLVLVLCLVLSLLVSLLSSVVVSVVVPDAFALSSSLSSSSSVVSSSCSRSPSNSSNSNSVSSNVVSSVSSVVSSPHHTCKWWAQFWAAPDPPDPGTQAGGDTDHDDWQFEEEEDEDPSLCLVVVLCCQLVSTDGPDTDIDDDWAEAEQAQQFFAAWFFLVCRQCVPPDDDVPLLVLLCVLLVHQVVLVVPPCRRRDTADLGRVVDDLSNSLSSSVSSRLSVVIAEYEAANSQVSDDPVSSVSNCVRPVCPSCRGHHYYHYDHPVVSCVPGQWYFYGHSNYTPDTSAPFDDPVLVVLLLCLQDPVVLVVVLVVLLVQLLVLVLVLLVLSLVSNVVQSVCVPDDDCCVSSVVNVVSSVSNSVSSSCNSSSLLNRLSSSLVSLVVLLSVLSSFFFVVVSVVDDSVVSSCLVNVLSVCSSPVQSVLVVLLSSLVSLVVSLVVLQCVLPVVVVVVCVVLVVVVVVLLVSLSSVLVSLVVVLVVLVVSLSSLSSSCSVVSVRCVSNVVSVVSSVVNSVSSSSSVSSVVCNSSSLSSSLSVVSVSLSVSLSCLSVVCSVVVVRHRSSSSSSSNSSSSVCRPSVSSSSVSVVVNRRSSSSSVSSNVSSDHDGDDAQWDPDADDPCPVVQFKKWDAQKWDDQDPPDDTQAGGDTDIFGQQFAEEEDEDVSLCSVVVVCDQLPSDDMPDFMDTSNRTPVNTGSNRRSLQEAEQDQFFFDAWFFLCCLAPVPPDDDVVLVLVLCVLLVNQVVLVVQDVRRGDTADRRRPVDDRSVRSSSSVSNRLVRDHQEYEYEQSPQPPDPVSVVSVLVSCCPRRNSHHYYYYHPPCVSCLLGQWYFYRHRSYRPDIHQNLVQCVVCPHPVVVSQVVVDDVSSVVSNVVSVVSVVVVVVD